Protein AF-0000000078348919 (afdb_homodimer)

Structure (mmCIF, N/CA/C/O backbone):
data_AF-0000000078348919-model_v1
#
loop_
_entity.id
_entity.type
_entity.pdbx_description
1 polymer 'Serine hydroxymethyltransferase'
#
loop_
_atom_site.group_PDB
_atom_site.id
_atom_site.type_symbol
_atom_site.label_atom_id
_atom_site.label_alt_id
_atom_site.label_comp_id
_atom_site.label_asym_id
_atom_site.label_entity_id
_atom_site.label_seq_id
_atom_site.pdbx_PDB_ins_code
_atom_site.Cartn_x
_atom_site.Cartn_y
_atom_site.Cartn_z
_atom_site.occupancy
_atom_site.B_iso_or_equiv
_atom_site.auth_seq_id
_atom_site.auth_comp_id
_atom_site.auth_asym_id
_atom_site.auth_atom_id
_atom_site.pdbx_PDB_model_num
ATOM 1 N N . MET A 1 1 ? -30.234 9.398 21.156 1 52.78 1 MET A N 1
ATOM 2 C CA . MET A 1 1 ? -29.75 9.531 19.781 1 52.78 1 MET A CA 1
ATOM 3 C C . MET A 1 1 ? -28.953 10.82 19.609 1 52.78 1 MET A C 1
ATOM 5 O O . MET A 1 1 ? -29.422 11.898 19.984 1 52.78 1 MET A O 1
ATOM 9 N N . LEU A 1 2 ? -27.656 10.648 19.422 1 66.31 2 LEU A N 1
ATOM 10 C CA . LEU A 1 2 ? -26.812 11.828 19.234 1 66.31 2 LEU A CA 1
ATOM 11 C C . LEU A 1 2 ? -27.125 12.5 17.891 1 66.31 2 LEU A C 1
ATOM 13 O O . LEU A 1 2 ? -27.094 11.859 16.844 1 66.31 2 LEU A O 1
ATOM 17 N N . ALA A 1 3 ? -28.203 13.312 17.875 1 65.62 3 ALA A N 1
ATOM 18 C CA . ALA A 1 3 ? -28.5 13.977 16.609 1 65.62 3 ALA A CA 1
ATOM 19 C C . ALA A 1 3 ? -27.625 15.227 16.422 1 65.62 3 ALA A C 1
ATOM 21 O O . ALA A 1 3 ? -27.625 16.109 17.281 1 65.62 3 ALA A O 1
ATOM 22 N N . ALA A 1 4 ? -26.859 15.125 15.344 1 72.06 4 ALA A N 1
ATOM 23 C CA . ALA A 1 4 ? -26.156 16.344 14.953 1 72.06 4 ALA A CA 1
ATOM 24 C C . ALA A 1 4 ? -27.141 17.484 14.727 1 72.06 4 ALA A C 1
ATOM 26 O O . ALA A 1 4 ? -28.172 17.312 14.094 1 72.06 4 ALA A O 1
ATOM 27 N N . THR A 1 5 ? -26.906 18.578 15.344 1 82.19 5 THR A N 1
ATOM 28 C CA . THR A 1 5 ? -27.781 19.734 15.188 1 82.19 5 THR A CA 1
ATOM 29 C C . THR A 1 5 ? -27.375 20.547 13.961 1 82.19 5 THR A C 1
ATOM 31 O O . THR A 1 5 ? -28.172 21.344 13.445 1 82.19 5 THR A O 1
ATOM 34 N N . THR A 1 6 ? -26.25 20.297 13.484 1 87.69 6 THR A N 1
ATOM 35 C CA . THR A 1 6 ? -25.766 20.984 12.297 1 87.69 6 THR A CA 1
ATOM 36 C C . THR A 1 6 ? -26.109 20.203 11.031 1 87.69 6 THR A C 1
ATOM 38 O O . THR A 1 6 ? -25.828 19 10.953 1 87.69 6 THR A O 1
ATOM 41 N N . PRO A 1 7 ? -26.703 20.844 10.125 1 86.69 7 PRO A N 1
ATOM 42 C CA . PRO A 1 7 ? -27.062 20.141 8.891 1 86.69 7 PRO A CA 1
ATOM 43 C C . PRO A 1 7 ? -25.844 19.766 8.047 1 86.69 7 PRO A C 1
ATOM 45 O O . PRO A 1 7 ? -24.812 20.438 8.125 1 86.69 7 PRO A O 1
ATOM 48 N N . VAL A 1 8 ? -25.984 18.719 7.262 1 91.5 8 VAL A N 1
ATOM 49 C CA . VAL A 1 8 ? -24.953 18.328 6.312 1 91.5 8 VAL A CA 1
ATOM 50 C C . VAL A 1 8 ? -24.984 19.25 5.102 1 91.5 8 VAL A C 1
ATOM 52 O O . VAL A 1 8 ? -26.016 19.391 4.441 1 91.5 8 VAL A O 1
ATOM 55 N N . ASP A 1 9 ? -23.875 19.859 4.816 1 92.94 9 ASP A N 1
ATOM 56 C CA . ASP A 1 9 ? -23.781 20.719 3.639 1 92.94 9 ASP A CA 1
ATOM 57 C C . ASP A 1 9 ? -23.906 19.891 2.355 1 92.94 9 ASP A C 1
ATOM 59 O O . ASP A 1 9 ? -23.578 18.703 2.336 1 92.94 9 ASP A O 1
ATOM 63 N N . ALA A 1 10 ? -24.281 20.594 1.322 1 91.56 10 ALA A N 1
ATOM 64 C CA . ALA A 1 10 ? -24.484 19.938 0.032 1 91.56 10 ALA A CA 1
ATOM 65 C C . ALA A 1 10 ? -23.188 19.266 -0.447 1 91.56 10 ALA A C 1
ATOM 67 O O . ALA A 1 10 ? -23.234 18.188 -1.042 1 91.56 10 ALA A O 1
ATOM 68 N N . TRP A 1 11 ? -22.094 19.875 -0.165 1 94.31 11 TRP A N 1
ATOM 69 C CA . TRP A 1 11 ? -20.812 19.375 -0.664 1 94.31 11 TRP A CA 1
ATOM 70 C C . TRP A 1 11 ? -20.328 18.203 0.181 1 94.31 11 TRP A C 1
ATOM 72 O O . TRP A 1 11 ? -19.297 17.594 -0.126 1 94.31 11 TRP A O 1
ATOM 82 N N . ASN A 1 12 ? -21.062 17.797 1.239 1 96.25 12 ASN A N 1
ATOM 83 C CA . ASN A 1 12 ? -20.672 16.672 2.092 1 96.25 12 ASN A CA 1
ATOM 84 C C . ASN A 1 12 ? -21.703 15.539 2.016 1 96.25 12 ASN A C 1
ATOM 86 O O . ASN A 1 12 ? -21.5 14.492 2.629 1 96.25 12 ASN A O 1
ATOM 90 N N . LYS A 1 13 ? -22.766 15.695 1.262 1 95.56 13 LYS A N 1
ATOM 91 C CA . LYS A 1 13 ? -23.812 14.68 1.162 1 95.56 13 LYS A CA 1
ATOM 92 C C . LYS A 1 13 ? -23.25 13.359 0.645 1 95.56 13 LYS A C 1
ATOM 94 O O . LYS A 1 13 ? -23.656 12.289 1.091 1 95.56 13 LYS A O 1
ATOM 99 N N . CYS A 1 14 ? -22.328 13.492 -0.258 1 96.81 14 CYS A N 1
ATOM 100 C CA . CYS A 1 14 ? -21.766 12.305 -0.902 1 96.81 14 CYS A CA 1
ATOM 101 C C . CYS A 1 14 ? -20.984 11.461 0.093 1 96.81 14 CYS A C 1
ATOM 103 O O . CYS A 1 14 ? -20.734 10.281 -0.15 1 96.81 14 CYS A O 1
ATOM 105 N N . LEU A 1 15 ? -20.594 12.016 1.228 1 97.88 15 LEU A N 1
ATOM 106 C CA . LEU A 1 15 ? -19.688 11.359 2.168 1 97.88 15 LEU A CA 1
ATOM 107 C C . LEU A 1 15 ? -20.406 10.258 2.936 1 97.88 15 LEU A C 1
ATOM 109 O O . LEU A 1 15 ? -19.766 9.398 3.541 1 97.88 15 LEU A O 1
ATOM 113 N N . ASN A 1 16 ? -21.75 10.266 2.93 1 97.5 16 ASN A N 1
ATOM 114 C CA . ASN A 1 16 ? -22.516 9.273 3.672 1 97.5 16 ASN A CA 1
ATOM 115 C C . ASN A 1 16 ? -23.5 8.531 2.768 1 97.5 16 ASN A C 1
ATOM 117 O O . ASN A 1 16 ? -24.578 8.133 3.209 1 97.5 16 ASN A O 1
ATOM 121 N N . THR A 1 17 ? -23.141 8.414 1.541 1 97.88 17 THR A N 1
ATOM 122 C CA . THR A 1 17 ? -23.906 7.645 0.562 1 97.88 17 THR A CA 1
ATOM 123 C C . THR A 1 17 ? -23.203 6.324 0.25 1 97.88 17 THR A C 1
ATOM 125 O O . THR A 1 17 ? -21.984 6.262 0.196 1 97.88 17 THR A O 1
ATOM 128 N N . THR A 1 18 ? -23.984 5.242 0.046 1 98.25 18 THR A N 1
ATOM 129 C CA . THR A 1 18 ? -23.422 3.928 -0.249 1 98.25 18 THR A CA 1
ATOM 130 C C . THR A 1 18 ? -22.734 3.928 -1.607 1 98.25 18 THR A C 1
ATOM 132 O O . THR A 1 18 ? -23 4.789 -2.447 1 98.25 18 THR A O 1
ATOM 135 N N . LEU A 1 19 ? -21.891 2.98 -1.831 1 98.75 19 LEU A N 1
ATOM 136 C CA . LEU A 1 19 ? -21.203 2.832 -3.111 1 98.75 19 LEU A CA 1
ATOM 137 C C . LEU A 1 19 ? -22.203 2.664 -4.246 1 98.75 19 LEU A C 1
ATOM 139 O O . LEU A 1 19 ? -22.047 3.258 -5.316 1 98.75 19 LEU A O 1
ATOM 143 N N . GLU A 1 20 ? -23.25 1.856 -4.039 1 98.62 20 GLU A N 1
ATOM 144 C CA . GLU A 1 20 ? -24.266 1.598 -5.055 1 98.62 20 GLU A CA 1
ATOM 145 C C . GLU A 1 20 ? -24.922 2.895 -5.523 1 98.62 20 GLU A C 1
ATOM 147 O O . GLU A 1 20 ? -25.156 3.078 -6.719 1 98.62 20 GLU A O 1
ATOM 152 N N . THR A 1 21 ? -25.156 3.781 -4.582 1 98.38 21 THR A N 1
ATOM 153 C CA . THR A 1 21 ? -25.844 5.027 -4.895 1 98.38 21 THR A CA 1
ATOM 154 C C . THR A 1 21 ? -24.859 6.078 -5.41 1 98.38 21 THR A C 1
ATOM 156 O O . THR A 1 21 ? -25.141 6.762 -6.395 1 98.38 21 THR A O 1
ATOM 159 N N . GLU A 1 22 ? -23.719 6.227 -4.801 1 98.25 22 GLU A N 1
ATOM 160 C CA . GLU A 1 22 ? -22.75 7.277 -5.094 1 98.25 22 GLU A CA 1
ATOM 161 C C . GLU A 1 22 ? -22.047 7.023 -6.426 1 98.25 22 GLU A C 1
ATOM 163 O O . GLU A 1 22 ? -21.734 7.965 -7.16 1 98.25 22 GLU A O 1
ATOM 168 N N . ASP A 1 23 ? -21.797 5.766 -6.738 1 98.75 23 ASP A N 1
ATOM 169 C CA . ASP A 1 23 ? -21.047 5.379 -7.926 1 98.75 23 ASP A CA 1
ATOM 170 C C . ASP A 1 23 ? -21.484 4.004 -8.43 1 98.75 23 ASP A C 1
ATOM 172 O O . ASP A 1 23 ? -20.75 3.023 -8.297 1 98.75 23 ASP A O 1
ATOM 176 N N . LYS A 1 24 ? -22.547 3.955 -9.086 1 98.62 24 LYS A N 1
ATOM 177 C CA . LYS A 1 24 ? -23.172 2.725 -9.578 1 98.62 24 LYS A CA 1
ATOM 178 C C . LYS A 1 24 ? -22.234 1.997 -10.547 1 98.62 24 LYS A C 1
ATOM 180 O O . LYS A 1 24 ? -22.219 0.766 -10.594 1 98.62 24 LYS A O 1
ATOM 185 N N . GLU A 1 25 ? -21.531 2.719 -11.328 1 98.69 25 GLU A N 1
ATOM 186 C CA . GLU A 1 25 ? -20.609 2.123 -12.297 1 98.69 25 GLU A CA 1
ATOM 187 C C . GLU A 1 25 ? -19.547 1.265 -11.609 1 98.69 25 GLU A C 1
ATOM 189 O O . GLU A 1 25 ? -19.344 0.11 -11.984 1 98.69 25 GLU A O 1
ATOM 194 N N . ILE A 1 26 ? -18.906 1.83 -10.555 1 98.88 26 ILE A N 1
ATOM 195 C CA . ILE A 1 26 ? -17.906 1.081 -9.805 1 98.88 26 ILE A CA 1
ATOM 196 C C . ILE A 1 26 ? -18.578 -0.057 -9.039 1 98.88 26 ILE A C 1
ATOM 198 O O . ILE A 1 26 ? -18.047 -1.165 -8.969 1 98.88 26 ILE A O 1
ATOM 202 N N . TYR A 1 27 ? -19.766 0.229 -8.461 1 98.81 27 TYR A N 1
ATOM 203 C CA . TYR A 1 27 ? -20.5 -0.801 -7.734 1 98.81 27 TYR A CA 1
ATOM 204 C C . TYR A 1 27 ? -20.766 -2.006 -8.625 1 98.81 27 TYR A C 1
ATOM 206 O O . TYR A 1 27 ? -20.531 -3.148 -8.227 1 98.81 27 TYR A O 1
ATOM 214 N N . ASP A 1 28 ? -21.219 -1.767 -9.836 1 98.81 28 ASP A N 1
ATOM 215 C CA . ASP A 1 28 ? -21.562 -2.848 -10.758 1 98.81 28 ASP A CA 1
ATOM 216 C C . ASP A 1 28 ? -20.328 -3.656 -11.141 1 98.81 28 ASP A C 1
ATOM 218 O O . ASP A 1 28 ? -20.391 -4.883 -11.25 1 98.81 28 ASP A O 1
ATOM 222 N N . LEU A 1 29 ? -19.266 -3.021 -11.352 1 98.81 29 LEU A N 1
ATOM 223 C CA . LEU A 1 29 ? -18.031 -3.711 -11.711 1 98.81 29 LEU A CA 1
ATOM 224 C C . LEU A 1 29 ? -17.531 -4.574 -10.555 1 98.81 29 LEU A C 1
ATOM 226 O O . LEU A 1 29 ? -16.984 -5.66 -10.773 1 98.81 29 LEU A O 1
ATOM 230 N N . VAL A 1 30 ? -17.672 -4.078 -9.289 1 98.75 30 VAL A N 1
ATOM 231 C CA . VAL A 1 30 ? -17.328 -4.879 -8.125 1 98.75 30 VAL A CA 1
ATOM 232 C C . VAL A 1 30 ? -18.188 -6.141 -8.086 1 98.75 30 VAL A C 1
ATOM 234 O O . VAL A 1 30 ? -17.688 -7.234 -7.832 1 98.75 30 VAL A O 1
ATOM 237 N N . GLN A 1 31 ? -19.5 -5.953 -8.383 1 98.69 31 GLN A N 1
ATOM 238 C CA . GLN A 1 31 ? -20.406 -7.094 -8.383 1 98.69 31 GLN A CA 1
ATOM 239 C C . GLN A 1 31 ? -20.078 -8.07 -9.508 1 98.69 31 GLN A C 1
ATOM 241 O O . GLN A 1 31 ? -20.141 -9.289 -9.32 1 98.69 31 GLN A O 1
ATOM 246 N N . GLN A 1 32 ? -19.719 -7.566 -10.633 1 98.56 32 GLN A N 1
ATOM 247 C CA . GLN A 1 32 ? -19.328 -8.422 -11.75 1 98.56 32 GLN A CA 1
ATOM 248 C C . GLN A 1 32 ? -18.047 -9.203 -11.422 1 98.56 32 GLN A C 1
ATOM 250 O O . GLN A 1 32 ? -17.938 -10.375 -11.773 1 98.56 32 GLN A O 1
ATOM 255 N N . GLU A 1 33 ? -17.125 -8.57 -10.773 1 98.19 33 GLU A N 1
ATOM 256 C CA . GLU A 1 33 ? -15.906 -9.266 -10.352 1 98.19 33 GLU A CA 1
ATOM 257 C C . GLU A 1 33 ? -16.219 -10.359 -9.328 1 98.19 33 GLU A C 1
ATOM 259 O O . GLU A 1 33 ? -15.617 -11.43 -9.359 1 98.19 33 GLU A O 1
ATOM 264 N N . LYS A 1 34 ? -17.156 -10.086 -8.391 1 98.12 34 LYS A N 1
ATOM 265 C CA . LYS A 1 34 ? -17.594 -11.109 -7.441 1 98.12 34 LYS A CA 1
ATOM 266 C C . LYS A 1 34 ? -18.141 -12.336 -8.172 1 98.12 34 LYS A C 1
ATOM 268 O O . LYS A 1 34 ? -17.797 -13.469 -7.84 1 98.12 34 LYS A O 1
ATOM 273 N N . TRP A 1 35 ? -18.922 -12.047 -9.18 1 97.62 35 TRP A N 1
ATOM 274 C CA . TRP A 1 35 ? -19.516 -13.141 -9.938 1 97.62 35 TRP A CA 1
ATOM 275 C C . TRP A 1 35 ? -18.453 -13.93 -10.695 1 97.62 35 TRP A C 1
ATOM 277 O O . TRP A 1 35 ? -18.516 -15.156 -10.781 1 97.62 35 TRP A O 1
ATOM 287 N N . ARG A 1 36 ? -17.531 -13.211 -11.281 1 97.19 36 ARG A N 1
ATOM 288 C CA . ARG A 1 36 ? -16.438 -13.875 -11.977 1 97.19 36 ARG A CA 1
ATOM 289 C C . ARG A 1 36 ? -15.664 -14.797 -11.031 1 97.19 36 ARG A C 1
ATOM 291 O O . ARG A 1 36 ? -15.359 -15.938 -11.375 1 97.19 36 ARG A O 1
ATOM 298 N N . GLN A 1 37 ? -15.336 -14.297 -9.836 1 97.56 37 GLN A N 1
ATOM 299 C CA . GLN A 1 37 ? -14.594 -15.086 -8.859 1 97.56 37 GLN A CA 1
ATOM 300 C C . GLN A 1 37 ? -15.367 -16.344 -8.484 1 97.56 37 GLN A C 1
ATOM 302 O O . GLN A 1 37 ? -14.766 -17.422 -8.312 1 97.56 37 GLN A O 1
ATOM 307 N N . PHE A 1 38 ? -16.656 -16.281 -8.375 1 97.56 38 PHE A N 1
ATOM 308 C CA . PHE A 1 38 ? -17.516 -17.391 -8 1 97.56 38 PHE A CA 1
ATOM 309 C C . PHE A 1 38 ? -17.609 -18.406 -9.133 1 97.56 38 PHE A C 1
ATOM 311 O O . PHE A 1 38 ? -17.609 -19.625 -8.898 1 97.56 38 PHE A O 1
ATOM 318 N N . SER A 1 39 ? -17.594 -17.844 -10.352 1 97.38 39 SER A N 1
ATOM 319 C CA . SER A 1 39 ? -17.922 -18.672 -11.508 1 97.38 39 SER A CA 1
ATOM 320 C C . SER A 1 39 ? -16.656 -19.266 -12.141 1 97.38 39 SER A C 1
ATOM 322 O O . SER A 1 39 ? -16.734 -20.109 -13.031 1 97.38 39 SER A O 1
ATOM 324 N N . CYS A 1 40 ? -15.508 -18.844 -11.656 1 97.31 40 CYS A N 1
ATOM 325 C CA . CYS A 1 40 ? -14.242 -19.297 -12.234 1 97.31 40 CYS A CA 1
ATOM 326 C C . CYS A 1 40 ? -13.469 -20.172 -11.25 1 97.31 40 CYS A C 1
ATOM 328 O O . CYS A 1 40 ? -13.711 -20.109 -10.047 1 97.31 40 CYS A O 1
ATOM 330 N N . LEU A 1 41 ? -12.641 -21.016 -11.789 1 98.5 41 LEU A N 1
ATOM 331 C CA . LEU A 1 41 ? -11.672 -21.766 -10.992 1 98.5 41 LEU A CA 1
ATOM 332 C C . LEU A 1 41 ? -10.328 -21.031 -10.938 1 98.5 41 LEU A C 1
ATOM 334 O O . LEU A 1 41 ? -9.578 -21.047 -11.914 1 98.5 41 LEU A O 1
ATOM 338 N N . GLU A 1 42 ? -10.086 -20.438 -9.781 1 98 42 GLU A N 1
ATOM 339 C CA . GLU A 1 42 ? -8.867 -19.641 -9.602 1 98 42 GLU A CA 1
ATOM 340 C C . GLU A 1 42 ? -7.684 -20.547 -9.234 1 98 42 GLU A C 1
ATOM 342 O O . GLU A 1 42 ? -7.645 -21.109 -8.148 1 98 42 GLU A O 1
ATOM 347 N N . LEU A 1 43 ? -6.664 -20.578 -10.133 1 98.12 43 LEU A N 1
ATOM 348 C CA . LEU A 1 43 ? -5.516 -21.453 -9.93 1 98.12 43 LEU A CA 1
ATOM 349 C C . LEU A 1 43 ? -4.215 -20.656 -9.922 1 98.12 43 LEU A C 1
ATOM 351 O O . LEU A 1 43 ? -3.129 -21.234 -10 1 98.12 43 LEU A O 1
ATOM 355 N N . ILE A 1 44 ? -4.332 -19.359 -9.828 1 96.94 44 ILE A N 1
ATOM 356 C CA . ILE A 1 44 ? -3.131 -18.531 -9.719 1 96.94 44 ILE A CA 1
ATOM 357 C C . ILE A 1 44 ? -2.479 -18.75 -8.359 1 96.94 44 ILE A C 1
ATOM 359 O O . ILE A 1 44 ? -3.115 -18.547 -7.32 1 96.94 44 ILE A O 1
ATOM 363 N N . ALA A 1 45 ? -1.181 -19.016 -8.383 1 97.19 45 ALA A N 1
ATOM 364 C CA . ALA A 1 45 ? -0.468 -19.422 -7.172 1 97.19 45 ALA A CA 1
ATOM 365 C C . ALA A 1 45 ? -0.392 -18.266 -6.172 1 97.19 45 ALA A C 1
ATOM 367 O O . ALA A 1 45 ? -0.268 -18.5 -4.965 1 97.19 45 ALA A O 1
ATOM 368 N N . SER A 1 46 ? -0.496 -17.031 -6.637 1 96.5 46 SER A N 1
ATOM 369 C CA . SER A 1 46 ? -0.34 -15.867 -5.773 1 96.5 46 SER A CA 1
ATOM 370 C C . SER A 1 46 ? -1.692 -15.258 -5.41 1 96.5 46 SER A C 1
ATOM 372 O O . SER A 1 46 ? -1.762 -14.133 -4.91 1 96.5 46 SER A O 1
ATOM 374 N N . GLU A 1 47 ? -2.801 -15.953 -5.664 1 96.81 47 GLU A N 1
ATOM 375 C CA . GLU A 1 47 ? -4.125 -15.438 -5.324 1 96.81 47 GLU A CA 1
ATOM 376 C C . GLU A 1 47 ? -4.824 -16.344 -4.316 1 96.81 47 GLU A C 1
ATOM 378 O O . GLU A 1 47 ? -4.52 -17.531 -4.223 1 96.81 47 GLU A O 1
ATOM 383 N N . ASN A 1 48 ? -5.594 -15.727 -3.596 1 98.31 48 ASN A N 1
ATOM 384 C CA . ASN A 1 48 ? -6.465 -16.391 -2.627 1 98.31 48 ASN A CA 1
ATOM 385 C C . ASN A 1 48 ? -7.711 -15.555 -2.336 1 98.31 48 ASN A C 1
ATOM 387 O O . ASN A 1 48 ? -7.863 -14.445 -2.859 1 98.31 48 ASN A O 1
ATOM 391 N N . PHE A 1 49 ? -8.656 -16.172 -1.647 1 98.31 49 PHE A N 1
ATOM 392 C CA . PHE A 1 49 ? -9.844 -15.477 -1.17 1 98.31 49 PHE A CA 1
ATOM 393 C C . PHE A 1 49 ? -9.727 -15.164 0.319 1 98.31 49 PHE A C 1
ATOM 395 O O . PHE A 1 49 ? -9.469 -16.062 1.124 1 98.31 49 PHE A O 1
ATOM 402 N N . THR A 1 50 ? -9.883 -13.922 0.673 1 98.25 50 THR A N 1
ATOM 403 C CA . THR A 1 50 ? -9.805 -13.539 2.08 1 98.25 50 THR A CA 1
ATOM 404 C C . THR A 1 50 ? -11.188 -13.586 2.727 1 98.25 50 THR A C 1
ATOM 406 O O . THR A 1 50 ? -12.18 -13.891 2.062 1 98.25 50 THR A O 1
ATOM 409 N N . SER A 1 51 ? -11.219 -13.383 4.043 1 98.62 51 SER A N 1
ATOM 410 C CA . SER A 1 51 ? -12.453 -13.539 4.816 1 98.62 51 SER A CA 1
ATOM 411 C C . SER A 1 51 ? -13.273 -12.25 4.809 1 98.62 51 SER A C 1
ATOM 413 O O . SER A 1 51 ? -12.742 -11.164 4.57 1 98.62 51 SER A O 1
ATOM 415 N N . GLN A 1 52 ? -14.523 -12.406 5.047 1 98.5 52 GLN A N 1
ATOM 416 C CA . GLN A 1 52 ? -15.43 -11.273 5.211 1 98.5 52 GLN A CA 1
ATOM 417 C C . GLN A 1 52 ? -14.93 -10.32 6.297 1 98.5 52 GLN A C 1
ATOM 419 O O . GLN A 1 52 ? -14.961 -9.102 6.121 1 98.5 52 GLN A O 1
ATOM 424 N N . ALA A 1 53 ? -14.469 -10.844 7.398 1 98.81 53 ALA A N 1
ATOM 425 C CA . ALA A 1 53 ? -14 -10.039 8.523 1 98.81 53 ALA A CA 1
ATOM 426 C C . ALA A 1 53 ? -12.805 -9.18 8.117 1 98.81 53 ALA A C 1
ATOM 428 O O . ALA A 1 53 ? -12.703 -8.023 8.531 1 98.81 53 ALA A O 1
ATOM 429 N N . VAL A 1 54 ? -11.906 -9.781 7.336 1 98.81 54 VAL A N 1
ATOM 430 C CA . VAL A 1 54 ? -10.734 -9.055 6.859 1 98.81 54 VAL A CA 1
ATOM 431 C C . VAL A 1 54 ? -11.164 -7.898 5.965 1 98.81 54 VAL A C 1
ATOM 433 O O . VAL A 1 54 ? -10.664 -6.781 6.094 1 98.81 54 VAL A O 1
ATOM 436 N N . MET A 1 55 ? -12.117 -8.109 5.074 1 98.75 55 MET A N 1
ATOM 437 C CA . MET A 1 55 ? -12.594 -7.066 4.172 1 98.75 55 MET A CA 1
ATOM 438 C C . MET A 1 55 ? -13.297 -5.957 4.949 1 98.75 55 MET A C 1
ATOM 440 O O . MET A 1 55 ? -13.148 -4.777 4.625 1 98.75 55 MET A O 1
ATOM 444 N N . GLU A 1 56 ? -14.039 -6.34 6 1 98.62 56 GLU A N 1
ATOM 445 C CA . GLU A 1 56 ? -14.711 -5.352 6.84 1 98.62 56 GLU A CA 1
ATOM 446 C C . GLU A 1 56 ? -13.703 -4.473 7.57 1 98.62 56 GLU A C 1
ATOM 448 O O . GLU A 1 56 ? -13.875 -3.252 7.645 1 98.62 56 GLU A O 1
ATOM 453 N N . ALA A 1 57 ? -12.664 -5.066 8.086 1 98.75 57 ALA A N 1
ATOM 454 C CA . ALA A 1 57 ? -11.617 -4.297 8.75 1 98.75 57 ALA A CA 1
ATOM 455 C C . ALA A 1 57 ? -10.922 -3.355 7.773 1 98.75 57 ALA A C 1
ATOM 457 O O . ALA A 1 57 ? -10.656 -2.195 8.094 1 98.75 57 ALA A O 1
ATOM 458 N N . ASN A 1 58 ? -10.664 -3.875 6.582 1 97.88 58 ASN A N 1
ATOM 459 C CA . ASN A 1 58 ? -9.969 -3.111 5.555 1 97.88 58 ASN A CA 1
ATOM 460 C C . ASN A 1 58 ? -10.797 -1.926 5.074 1 97.88 58 ASN A C 1
ATOM 462 O O . ASN A 1 58 ? -10.25 -0.92 4.617 1 97.88 58 ASN A O 1
ATOM 466 N N . GLY A 1 59 ? -12.109 -2.035 5.07 1 98.12 59 GLY A N 1
ATOM 467 C CA . GLY A 1 59 ? -13 -0.964 4.652 1 98.12 59 GLY A CA 1
ATOM 468 C C . GLY A 1 59 ? -13.555 -0.162 5.816 1 98.12 59 GLY A C 1
ATOM 469 O O . GLY A 1 59 ? -14.703 0.276 5.781 1 98.12 59 GLY A O 1
ATOM 470 N N . SER A 1 60 ? -12.75 0.046 6.891 1 98 60 SER A N 1
ATOM 471 C CA . SER A 1 60 ? -13.227 0.709 8.094 1 98 60 SER A CA 1
ATOM 472 C C . SER A 1 60 ? -12.703 2.137 8.188 1 98 60 SER A C 1
ATOM 474 O O . SER A 1 60 ? -11.852 2.543 7.395 1 98 60 SER A O 1
ATOM 476 N N . ALA A 1 61 ? -13.164 2.84 9.219 1 97.69 61 ALA A N 1
ATOM 477 C CA . ALA A 1 61 ? -12.812 4.238 9.453 1 97.69 61 ALA A CA 1
ATOM 478 C C . ALA A 1 61 ? -11.359 4.375 9.906 1 97.69 61 ALA A C 1
ATOM 480 O O . ALA A 1 61 ? -10.828 5.484 9.969 1 97.69 61 ALA A O 1
ATOM 481 N N . LEU A 1 62 ? -10.688 3.238 10.102 1 98.19 62 LEU A N 1
ATOM 482 C CA . LEU A 1 62 ? -9.266 3.277 10.438 1 98.19 62 LEU A CA 1
ATOM 483 C C . LEU A 1 62 ? -8.461 3.908 9.312 1 98.19 62 LEU A C 1
ATOM 485 O O . LEU A 1 62 ? -7.336 4.371 9.531 1 98.19 62 LEU A O 1
ATOM 489 N N . THR A 1 63 ? -9.039 3.934 8.078 1 97.25 63 THR A N 1
ATOM 490 C CA . THR A 1 63 ? -8.359 4.512 6.926 1 97.25 63 THR A CA 1
ATOM 491 C C . THR A 1 63 ? -8.133 6.008 7.125 1 97.25 63 THR A C 1
ATOM 493 O O . THR A 1 63 ? -7.258 6.598 6.492 1 97.25 63 THR A O 1
ATOM 496 N N . ASN A 1 64 ? -8.844 6.656 8.055 1 97.31 64 ASN A N 1
ATOM 497 C CA . ASN A 1 64 ? -8.805 8.102 8.242 1 97.31 64 ASN A CA 1
ATOM 498 C C . ASN A 1 64 ? -7.605 8.531 9.078 1 97.31 64 ASN A C 1
ATOM 500 O O . ASN A 1 64 ? -7.18 9.68 9.023 1 97.31 64 ASN A O 1
ATOM 504 N N . LYS A 1 65 ? -7.113 7.602 9.891 1 95.44 65 LYS A N 1
ATOM 505 C CA . LYS A 1 65 ? -6.125 7.98 10.898 1 95.44 65 LYS A CA 1
ATOM 506 C C . LYS A 1 65 ? -4.703 7.789 10.383 1 95.44 65 LYS A C 1
ATOM 508 O O . LYS A 1 65 ? -4.387 6.75 9.797 1 95.44 65 LYS A O 1
ATOM 513 N N . TYR A 1 66 ? -3.951 8.789 10.484 1 92.25 66 TYR A N 1
ATOM 514 C CA . TYR A 1 66 ? -2.527 8.75 10.164 1 92.25 66 TYR A CA 1
ATOM 515 C C . TYR A 1 66 ? -1.7 8.398 11.391 1 92.25 66 TYR A C 1
ATOM 517 O O . TYR A 1 66 ? -2.014 8.82 12.508 1 92.25 66 TYR A O 1
ATOM 525 N N . SER A 1 67 ? -0.614 7.59 11.227 1 94.31 67 SER A N 1
ATOM 526 C CA . SER A 1 67 ? 0.11 7.098 12.391 1 94.31 67 SER A CA 1
ATOM 527 C C . SER A 1 67 ? 1.58 6.852 12.07 1 94.31 67 SER A C 1
ATOM 529 O O . SER A 1 67 ? 2.111 5.773 12.344 1 94.31 67 SER A O 1
ATOM 531 N N . GLU A 1 68 ? 2.314 7.824 11.68 1 93.69 68 GLU A N 1
ATOM 532 C CA . GLU A 1 68 ? 3.752 7.676 11.484 1 93.69 68 GLU A CA 1
ATOM 533 C C . GLU A 1 68 ? 4.461 7.359 12.797 1 93.69 68 GLU A C 1
ATOM 535 O O . GLU A 1 68 ? 4.09 7.887 13.852 1 93.69 68 GLU A O 1
ATOM 540 N N . GLY A 1 69 ? 5.473 6.508 12.688 1 95.25 69 GLY A N 1
ATOM 541 C CA . GLY A 1 69 ? 6.152 6.02 13.875 1 95.25 69 GLY A CA 1
ATOM 542 C C . GLY A 1 69 ? 5.629 4.68 14.359 1 95.25 69 GLY A C 1
ATOM 543 O O . GLY A 1 69 ? 4.871 4.016 13.656 1 95.25 69 GLY A O 1
ATOM 544 N N . LEU A 1 70 ? 6.109 4.273 15.547 1 97.06 70 LEU A N 1
ATOM 545 C CA . LEU A 1 70 ? 5.688 3.02 16.156 1 97.06 70 LEU A CA 1
ATOM 546 C C . LEU A 1 70 ? 4.758 3.277 17.344 1 97.06 70 LEU A C 1
ATOM 548 O O . LEU A 1 70 ? 4.695 4.398 17.859 1 97.06 70 LEU A O 1
ATOM 552 N N . PRO A 1 71 ? 3.961 2.277 17.703 1 97 71 PRO A N 1
ATOM 553 C CA . PRO A 1 71 ? 3.113 2.449 18.875 1 97 71 PRO A CA 1
ATOM 554 C C . PRO A 1 71 ? 3.883 2.984 20.094 1 97 71 PRO A C 1
ATOM 556 O O . PRO A 1 71 ? 4.965 2.484 20.406 1 97 71 PRO A O 1
ATOM 559 N N . GLY A 1 72 ? 3.361 4.008 20.672 1 92.81 72 GLY A N 1
ATOM 560 C CA . GLY A 1 72 ? 4 4.617 21.828 1 92.81 72 GLY A CA 1
ATOM 561 C C . GLY A 1 72 ? 4.988 5.707 21.453 1 92.81 72 GLY A C 1
ATOM 562 O O . GLY A 1 72 ? 5.414 6.488 22.312 1 92.81 72 GLY A O 1
ATOM 563 N N . ALA A 1 73 ? 5.332 5.828 20.219 1 91.31 73 ALA A N 1
ATOM 564 C CA . ALA A 1 73 ? 6.266 6.832 19.703 1 91.31 73 ALA A CA 1
ATOM 565 C C . ALA A 1 73 ? 5.801 7.395 18.375 1 91.31 73 ALA A C 1
ATOM 567 O O . ALA A 1 73 ? 6.551 7.387 17.391 1 91.31 73 ALA A O 1
ATOM 568 N N . ARG A 1 74 ? 4.578 7.914 18.391 1 91.31 74 ARG A N 1
ATOM 569 C CA . ARG A 1 74 ? 3.961 8.453 17.188 1 91.31 74 ARG A CA 1
ATOM 570 C C . ARG A 1 74 ? 4.293 9.93 17.016 1 91.31 74 ARG A C 1
ATOM 572 O O . ARG A 1 74 ? 4.5 10.641 18 1 91.31 74 ARG A O 1
ATOM 579 N N . TYR A 1 75 ? 4.254 10.367 15.766 1 84.81 75 TYR A N 1
ATOM 580 C CA . TYR A 1 75 ? 4.484 11.773 15.445 1 84.81 75 TYR A CA 1
ATOM 581 C C . TYR A 1 75 ? 3.189 12.57 15.516 1 84.81 75 TYR A C 1
ATOM 583 O O . TYR A 1 75 ? 3.209 13.805 15.547 1 84.81 75 TYR A O 1
ATOM 591 N N . TYR A 1 76 ? 2.133 11.852 15.586 1 85 76 TYR A N 1
ATOM 592 C CA . TYR A 1 76 ? 0.809 12.461 15.609 1 85 76 TYR A CA 1
ATOM 593 C C . TYR A 1 76 ? 0.039 12.039 16.859 1 85 76 TYR A C 1
ATOM 595 O O . TYR A 1 76 ? 0.278 10.969 17.406 1 85 76 TYR A O 1
ATOM 603 N N . GLY A 1 77 ? -0.843 12.914 17.312 1 85.06 77 GLY A N 1
ATOM 604 C CA . GLY A 1 77 ? -1.72 12.57 18.422 1 85.06 77 GLY A CA 1
ATOM 605 C C . GLY A 1 77 ? -2.924 11.75 18 1 85.06 77 GLY A C 1
ATOM 606 O O . GLY A 1 77 ? -3.178 11.578 16.812 1 85.06 77 GLY A O 1
ATOM 607 N N . GLY A 1 78 ? -3.615 11.148 18.922 1 90.19 78 GLY A N 1
ATOM 608 C CA . GLY A 1 78 ? -4.875 10.461 18.688 1 90.19 78 GLY A CA 1
ATOM 609 C C . GLY A 1 78 ? -4.691 9.023 18.234 1 90.19 78 GLY A C 1
ATOM 610 O O . GLY A 1 78 ? -5.547 8.477 17.531 1 90.19 78 GLY A O 1
ATOM 611 N N . ASN A 1 79 ? -3.617 8.406 18.594 1 93.94 79 ASN A N 1
ATOM 612 C CA . ASN A 1 79 ? -3.297 7.086 18.062 1 93.94 79 ASN A CA 1
ATOM 613 C C . ASN A 1 79 ? -3.561 5.988 19.094 1 93.94 79 ASN A C 1
ATOM 615 O O . ASN A 1 79 ? -3.062 4.867 18.953 1 93.94 79 ASN A O 1
ATOM 619 N N . GLU A 1 80 ? -4.32 6.258 20.141 1 94.31 80 GLU A N 1
ATOM 620 C CA . GLU A 1 80 ? -4.488 5.309 21.234 1 94.31 80 GLU A CA 1
ATOM 621 C C . GLU A 1 80 ? -5.016 3.969 20.734 1 94.31 80 GLU A C 1
ATOM 623 O O . GLU A 1 80 ? -4.473 2.914 21.078 1 94.31 80 GLU A O 1
ATOM 628 N N . PHE A 1 81 ? -6.043 3.959 19.906 1 97.38 81 PHE A N 1
ATOM 629 C CA . PHE A 1 81 ? -6.66 2.709 19.469 1 97.38 81 PHE A CA 1
ATOM 630 C C . PHE A 1 81 ? -5.879 2.092 18.312 1 97.38 81 PHE A C 1
ATOM 632 O O . PHE A 1 81 ? -5.746 0.869 18.234 1 97.38 81 PHE A O 1
ATOM 639 N N . VAL A 1 82 ? -5.367 2.9 17.453 1 97.5 82 VAL A N 1
ATOM 640 C CA . VAL A 1 82 ? -4.523 2.426 16.359 1 97.5 82 VAL A CA 1
ATOM 641 C C . VAL A 1 82 ? -3.289 1.729 16.938 1 97.5 82 VAL A C 1
ATOM 643 O O . VAL A 1 82 ? -2.846 0.708 16.406 1 97.5 82 VAL A O 1
ATOM 646 N N . ASP A 1 83 ? -2.732 2.303 18.016 1 98.12 83 ASP A N 1
ATOM 647 C CA . ASP A 1 83 ? -1.579 1.691 18.672 1 98.12 83 ASP A CA 1
ATOM 648 C C . ASP A 1 83 ? -1.934 0.317 19.234 1 98.12 83 ASP A C 1
ATOM 650 O O . ASP A 1 83 ? -1.145 -0.625 19.141 1 98.12 83 ASP A O 1
ATOM 654 N N . GLN A 1 84 ? -3.098 0.233 19.844 1 98.69 84 GLN A N 1
ATOM 655 C CA . GLN A 1 84 ? -3.535 -1.053 20.375 1 98.69 84 GLN A CA 1
ATOM 656 C C . GLN A 1 84 ? -3.682 -2.09 19.266 1 98.69 84 GLN A C 1
ATOM 658 O O . GLN A 1 84 ? -3.221 -3.225 19.406 1 98.69 84 GLN A O 1
ATOM 663 N N . ILE A 1 85 ? -4.262 -1.702 18.203 1 98.88 85 ILE A N 1
ATOM 664 C CA . ILE A 1 85 ? -4.484 -2.605 17.078 1 98.88 85 ILE A CA 1
ATOM 665 C C . ILE A 1 85 ? -3.145 -3.07 16.516 1 98.88 85 ILE A C 1
ATOM 667 O O . ILE A 1 85 ? -2.961 -4.254 16.234 1 98.88 85 ILE A O 1
ATOM 671 N N . GLU A 1 86 ? -2.197 -2.141 16.312 1 98.81 86 GLU A N 1
ATOM 672 C CA . GLU A 1 86 ? -0.896 -2.508 15.758 1 98.81 86 GLU A CA 1
ATOM 673 C C . GLU A 1 86 ? -0.144 -3.443 16.703 1 98.81 86 GLU A C 1
ATOM 675 O O . GLU A 1 86 ? 0.517 -4.383 16.25 1 98.81 86 GLU A O 1
ATOM 680 N N . ASN A 1 87 ? -0.24 -3.209 18 1 98.88 87 ASN A N 1
ATOM 681 C CA . ASN A 1 87 ? 0.402 -4.098 18.953 1 98.88 87 ASN A CA 1
ATOM 682 C C . ASN A 1 87 ? -0.23 -5.488 18.953 1 98.88 87 ASN A C 1
ATOM 684 O O . ASN A 1 87 ? 0.471 -6.492 19.047 1 98.88 87 ASN A O 1
ATOM 688 N N . ILE A 1 88 ? -1.579 -5.539 18.875 1 98.88 88 ILE A N 1
ATOM 689 C CA . ILE A 1 88 ? -2.26 -6.824 18.734 1 98.88 88 ILE A CA 1
ATOM 690 C C . ILE A 1 88 ? -1.758 -7.551 17.5 1 98.88 88 ILE A C 1
ATOM 692 O O . ILE A 1 88 ? -1.491 -8.758 17.547 1 98.88 88 ILE A O 1
ATOM 696 N N . CYS A 1 89 ? -1.636 -6.809 16.422 1 98.94 89 CYS A N 1
ATOM 697 C CA . CYS A 1 89 ? -1.156 -7.379 15.164 1 98.94 89 CYS A CA 1
ATOM 698 C C . CYS A 1 89 ? 0.249 -7.949 15.32 1 98.94 89 CYS A C 1
ATOM 700 O O . CYS A 1 89 ? 0.528 -9.062 14.883 1 98.94 89 CYS A O 1
ATOM 702 N N . ARG A 1 90 ? 1.157 -7.207 15.938 1 98.88 90 ARG A N 1
ATOM 703 C CA . ARG A 1 90 ? 2.525 -7.66 16.172 1 98.88 90 ARG A CA 1
ATOM 704 C C . ARG A 1 90 ? 2.549 -8.93 17.016 1 98.88 90 ARG A C 1
ATOM 706 O O . ARG A 1 90 ? 3.236 -9.891 16.672 1 98.88 90 ARG A O 1
ATOM 713 N N . ASP A 1 91 ? 1.767 -8.938 18.062 1 98.88 91 ASP A N 1
ATOM 714 C CA . ASP A 1 91 ? 1.713 -10.102 18.953 1 98.88 91 ASP A CA 1
ATOM 715 C C . ASP A 1 91 ? 1.179 -11.328 18.219 1 98.88 91 ASP A C 1
ATOM 717 O O . ASP A 1 91 ? 1.726 -12.422 18.344 1 98.88 91 ASP A O 1
ATOM 721 N N . ARG A 1 92 ? 0.162 -11.141 17.453 1 98.94 92 ARG A N 1
ATOM 722 C CA . ARG A 1 92 ? -0.458 -12.25 16.734 1 98.94 92 ARG A CA 1
ATOM 723 C C . ARG A 1 92 ? 0.46 -12.766 15.641 1 98.94 92 ARG A C 1
ATOM 725 O O . ARG A 1 92 ? 0.454 -13.961 15.328 1 98.94 92 ARG A O 1
ATOM 732 N N . ALA A 1 93 ? 1.244 -11.852 15.055 1 98.94 93 ALA A N 1
ATOM 733 C CA . ALA A 1 93 ? 2.217 -12.289 14.062 1 98.94 93 ALA A CA 1
ATOM 734 C C . ALA A 1 93 ? 3.236 -13.242 14.672 1 98.94 93 ALA A C 1
ATOM 736 O O . ALA A 1 93 ? 3.498 -14.32 14.117 1 98.94 93 ALA A O 1
ATOM 737 N N . LEU A 1 94 ? 3.816 -12.836 15.758 1 98.88 94 LEU A N 1
ATOM 738 C CA . LEU A 1 94 ? 4.797 -13.68 16.422 1 98.88 94 LEU A CA 1
ATOM 739 C C . LEU A 1 94 ? 4.168 -15 16.859 1 98.88 94 LEU A C 1
ATOM 741 O O . LEU A 1 94 ? 4.773 -16.062 16.703 1 98.88 94 LEU A O 1
ATOM 745 N N . SER A 1 95 ? 2.963 -14.93 17.297 1 98.81 95 SER A N 1
ATOM 746 C CA . SER A 1 95 ? 2.273 -16.125 17.781 1 98.81 95 SER A CA 1
ATOM 747 C C . SER A 1 95 ? 1.949 -17.078 16.625 1 98.81 95 SER A C 1
ATOM 749 O O . SER A 1 95 ? 2.178 -18.281 16.719 1 98.81 95 SER A O 1
ATOM 751 N N . ALA A 1 96 ? 1.398 -16.562 15.531 1 98.81 96 ALA A N 1
ATOM 752 C CA . ALA A 1 96 ? 0.982 -17.359 14.391 1 98.81 96 ALA A CA 1
ATOM 753 C C . ALA A 1 96 ? 2.16 -18.141 13.805 1 98.81 96 ALA A C 1
ATOM 755 O O . ALA A 1 96 ? 1.995 -19.266 13.312 1 98.81 96 ALA A O 1
ATOM 756 N N . PHE A 1 97 ? 3.365 -17.578 13.891 1 98.81 97 PHE A N 1
ATOM 757 C CA . PHE A 1 97 ? 4.547 -18.234 13.336 1 98.81 97 PHE A CA 1
ATOM 758 C C . PHE A 1 97 ? 5.352 -18.922 14.438 1 98.81 97 PHE A C 1
ATOM 760 O O . PHE A 1 97 ? 6.477 -19.375 14.203 1 98.81 97 PHE A O 1
ATOM 767 N N . SER A 1 98 ? 4.82 -18.969 15.664 1 98.38 98 SER A N 1
ATOM 768 C CA . SER A 1 98 ? 5.406 -19.656 16.812 1 98.38 98 SER A CA 1
ATOM 769 C C . SER A 1 98 ? 6.793 -19.109 17.141 1 98.38 98 SER A C 1
ATOM 771 O O . SER A 1 98 ? 7.738 -19.891 17.328 1 98.38 98 SER A O 1
ATOM 773 N N . LEU A 1 99 ? 6.855 -17.828 17.219 1 98.81 99 LEU A N 1
ATOM 774 C CA . LEU A 1 99 ? 8.148 -17.188 17.453 1 98.81 99 LEU A CA 1
ATOM 775 C C . LEU A 1 99 ? 8.227 -16.625 18.875 1 98.81 99 LEU A C 1
ATOM 777 O O . LEU A 1 99 ? 7.262 -16.047 19.375 1 98.81 99 LEU A O 1
ATOM 781 N N . ASP A 1 100 ? 9.336 -16.875 19.516 1 98.31 100 ASP A N 1
ATOM 782 C CA . ASP A 1 100 ? 9.648 -16.297 20.828 1 98.31 100 ASP A CA 1
ATOM 783 C C . ASP A 1 100 ? 9.938 -14.797 20.703 1 98.31 100 ASP A C 1
ATOM 785 O O . ASP A 1 100 ? 10.898 -14.398 20.047 1 98.31 100 ASP A O 1
ATOM 789 N N . PRO A 1 101 ? 9.109 -13.992 21.375 1 97.69 101 PRO A N 1
ATOM 790 C CA . PRO A 1 101 ? 9.289 -12.547 21.25 1 97.69 101 PRO A CA 1
ATOM 791 C C . PRO A 1 101 ? 10.648 -12.07 21.766 1 97.69 101 PRO A C 1
ATOM 793 O O . PRO A 1 101 ? 11.055 -10.938 21.5 1 97.69 101 PRO A O 1
ATOM 796 N N . LYS A 1 102 ? 11.406 -12.844 22.531 1 96.5 102 LYS A N 1
ATOM 797 C CA . LYS A 1 102 ? 12.75 -12.5 22.984 1 96.5 102 LYS A CA 1
ATOM 798 C C . LYS A 1 102 ? 13.766 -12.688 21.875 1 96.5 102 LYS A C 1
ATOM 800 O O . LYS A 1 102 ? 14.828 -12.062 21.875 1 96.5 102 LYS A O 1
ATOM 805 N N . LYS A 1 103 ? 13.406 -13.531 20.906 1 97.5 103 LYS A N 1
ATOM 806 C CA . LYS A 1 103 ? 14.359 -13.898 19.859 1 97.5 103 LYS A CA 1
ATOM 807 C C . LYS A 1 103 ? 13.977 -13.273 18.516 1 97.5 103 LYS A C 1
ATOM 809 O O . LYS A 1 103 ? 14.82 -13.125 17.625 1 97.5 103 LYS A O 1
ATOM 814 N N . TRP A 1 104 ? 12.711 -12.992 18.422 1 98.69 104 TRP A N 1
ATOM 815 C CA . TRP A 1 104 ? 12.227 -12.445 17.156 1 98.69 104 TRP A CA 1
ATOM 816 C C . TRP A 1 104 ? 11.328 -11.234 17.391 1 98.69 104 TRP A C 1
ATOM 818 O O . TRP A 1 104 ? 10.547 -11.219 18.359 1 98.69 104 TRP A O 1
ATOM 828 N N . GLY A 1 105 ? 11.492 -10.18 16.562 1 98.69 105 GLY A N 1
ATOM 829 C CA . GLY A 1 105 ? 10.523 -9.102 16.422 1 98.69 105 GLY A CA 1
ATOM 830 C C . GLY A 1 105 ? 9.875 -9.039 15.055 1 98.69 105 GLY A C 1
ATOM 831 O O . GLY A 1 105 ? 10.211 -9.828 14.172 1 98.69 105 GLY A O 1
ATOM 832 N N . VAL A 1 106 ? 8.891 -8.133 14.953 1 98.94 106 VAL A N 1
ATOM 833 C CA . VAL A 1 106 ? 8.195 -8.031 13.672 1 98.94 106 VAL A CA 1
ATOM 834 C C . VAL A 1 106 ? 7.75 -6.586 13.445 1 98.94 106 VAL A C 1
ATOM 836 O O . VAL A 1 106 ? 7.332 -5.902 14.383 1 98.94 106 VAL A O 1
ATOM 839 N N . ASN A 1 107 ? 7.965 -6.07 12.281 1 98.94 107 ASN A N 1
ATOM 840 C CA . ASN A 1 107 ? 7.332 -4.859 11.758 1 98.94 107 ASN A CA 1
ATOM 841 C C . ASN A 1 107 ? 6.152 -5.191 10.852 1 98.94 107 ASN A C 1
ATOM 843 O O . ASN A 1 107 ? 6.301 -5.941 9.883 1 98.94 107 ASN A O 1
ATOM 847 N N . VAL A 1 108 ? 4.945 -4.625 11.094 1 98.94 108 VAL A N 1
ATOM 848 C CA . VAL A 1 108 ? 3.73 -5.027 10.398 1 98.94 108 VAL A CA 1
ATOM 849 C C . VAL A 1 108 ? 3.234 -3.883 9.516 1 98.94 108 VAL A C 1
ATOM 851 O O . VAL A 1 108 ? 2.072 -3.865 9.102 1 98.94 108 VAL A O 1
ATOM 854 N N . GLN A 1 109 ? 4.102 -2.928 9.203 1 98.81 109 GLN A N 1
ATOM 855 C CA . GLN A 1 109 ? 3.65 -1.668 8.617 1 98.81 109 GLN A CA 1
ATOM 856 C C . GLN A 1 109 ? 3.816 -1.675 7.098 1 98.81 109 GLN A C 1
ATOM 858 O O . GLN A 1 109 ? 3.201 -0.869 6.398 1 98.81 109 GLN A O 1
ATOM 863 N N . PRO A 1 110 ? 4.684 -2.568 6.453 1 98.81 110 PRO A N 1
ATOM 864 C CA . PRO A 1 110 ? 4.891 -2.482 5.008 1 98.81 110 PRO A CA 1
ATOM 865 C C . PRO A 1 110 ? 3.596 -2.645 4.215 1 98.81 110 PRO A C 1
ATOM 867 O O . PRO A 1 110 ? 2.701 -3.387 4.629 1 98.81 110 PRO A O 1
ATOM 870 N N . TYR A 1 111 ? 3.578 -2.045 2.963 1 98.5 111 TYR A N 1
ATOM 871 C CA . TYR A 1 111 ? 2.361 -1.982 2.16 1 98.5 111 TYR A CA 1
ATOM 872 C C . TYR A 1 111 ? 2.186 -3.252 1.335 1 98.5 111 TYR A C 1
ATOM 874 O O . TYR A 1 111 ? 1.101 -3.516 0.813 1 98.5 111 TYR A O 1
ATOM 882 N N . SER A 1 112 ? 3.258 -3.963 1.12 1 98.25 112 SER A N 1
ATOM 883 C CA . SER A 1 112 ? 3.275 -5.184 0.322 1 98.25 112 SER A CA 1
ATOM 884 C C . SER A 1 112 ? 4.523 -6.012 0.604 1 98.25 112 SER A C 1
ATOM 886 O O . SER A 1 112 ? 5.418 -5.57 1.326 1 98.25 112 SER A O 1
ATOM 888 N N . GLY A 1 113 ? 4.562 -7.191 -0.008 1 97.94 113 GLY A N 1
ATOM 889 C CA . GLY A 1 113 ? 5.773 -7.992 0.076 1 97.94 113 GLY A CA 1
ATOM 890 C C . GLY A 1 113 ? 6.969 -7.34 -0.597 1 97.94 113 GLY A C 1
ATOM 891 O O . GLY A 1 113 ? 8.094 -7.438 -0.105 1 97.94 113 GLY A O 1
ATOM 892 N N . SER A 1 114 ? 6.777 -6.68 -1.724 1 97.81 114 SER A N 1
ATOM 893 C CA . SER A 1 114 ? 7.867 -6.035 -2.451 1 97.81 114 SER A CA 1
ATOM 894 C C . SER A 1 114 ? 8.461 -4.879 -1.649 1 97.81 114 SER A C 1
ATOM 896 O O . SER A 1 114 ? 9.68 -4.723 -1.588 1 97.81 114 SER A O 1
ATOM 898 N N . THR A 1 115 ? 7.559 -4.086 -0.998 1 98 115 THR A N 1
ATOM 899 C CA . THR A 1 115 ? 8.07 -2.971 -0.209 1 98 115 THR A CA 1
ATOM 900 C C . THR A 1 115 ? 8.688 -3.469 1.092 1 98 115 THR A C 1
ATOM 902 O O . THR A 1 115 ? 9.641 -2.873 1.599 1 98 115 THR A O 1
ATOM 905 N N . ALA A 1 116 ? 8.188 -4.562 1.618 1 98.81 116 ALA A N 1
ATOM 906 C CA . ALA A 1 116 ? 8.844 -5.199 2.758 1 98.81 116 ALA A CA 1
ATOM 907 C C . ALA A 1 116 ? 10.258 -5.645 2.4 1 98.81 116 ALA A C 1
ATOM 909 O O . ALA A 1 116 ? 11.203 -5.414 3.162 1 98.81 116 ALA A O 1
ATOM 910 N N . ASN A 1 117 ? 10.391 -6.301 1.228 1 98.81 117 ASN A N 1
ATOM 911 C CA . ASN A 1 117 ? 11.711 -6.738 0.776 1 98.81 117 ASN A CA 1
ATOM 912 C C . ASN A 1 117 ? 12.672 -5.562 0.62 1 98.81 117 ASN A C 1
ATOM 914 O O . ASN A 1 117 ? 13.812 -5.629 1.066 1 98.81 117 ASN A O 1
ATOM 918 N N . PHE A 1 118 ? 12.211 -4.488 0.029 1 98.75 118 PHE A N 1
ATOM 919 C CA . PHE A 1 118 ? 13.094 -3.35 -0.195 1 98.75 118 PHE A CA 1
ATOM 920 C C . PHE A 1 118 ? 13.5 -2.715 1.128 1 98.75 118 PHE A C 1
ATOM 922 O O . PHE A 1 118 ? 14.648 -2.285 1.288 1 98.75 118 PHE A O 1
ATOM 929 N N . SER A 1 119 ? 12.555 -2.637 2.059 1 98.81 119 SER A N 1
ATOM 930 C CA . SER A 1 119 ? 12.891 -2.131 3.387 1 98.81 119 SER A CA 1
ATOM 931 C C . SER A 1 119 ? 13.891 -3.037 4.086 1 98.81 119 SER A C 1
ATOM 933 O O . SER A 1 119 ? 14.805 -2.555 4.77 1 98.81 119 SER A O 1
ATOM 935 N N . ALA A 1 120 ? 13.719 -4.352 3.955 1 98.88 120 ALA A N 1
ATOM 936 C CA . ALA A 1 120 ? 14.68 -5.285 4.535 1 98.88 120 ALA A CA 1
ATOM 937 C C . ALA A 1 120 ? 16.062 -5.082 3.936 1 98.88 120 ALA A C 1
ATOM 939 O O . ALA A 1 120 ? 17.062 -5.082 4.66 1 98.88 120 ALA A O 1
ATOM 940 N N . LEU A 1 121 ? 16.141 -4.91 2.602 1 98.81 121 LEU A N 1
ATOM 941 C CA . LEU A 1 121 ? 17.406 -4.637 1.947 1 98.81 121 LEU A CA 1
ATOM 942 C C . LEU A 1 121 ? 18.031 -3.348 2.479 1 98.81 121 LEU A C 1
ATOM 944 O O . LEU A 1 121 ? 19.219 -3.309 2.799 1 98.81 121 LEU A O 1
ATOM 948 N N . THR A 1 122 ? 17.203 -2.307 2.615 1 98.56 122 THR A N 1
ATOM 949 C CA . THR A 1 122 ? 17.656 -1.011 3.104 1 98.56 122 THR A CA 1
ATOM 950 C C . THR A 1 122 ? 18.172 -1.124 4.535 1 98.56 122 THR A C 1
ATOM 952 O O . THR A 1 122 ? 19.125 -0.443 4.914 1 98.56 122 THR A O 1
ATOM 955 N N . ALA A 1 123 ? 17.594 -1.986 5.297 1 98.56 123 ALA A N 1
ATOM 956 C CA . ALA A 1 123 ? 17.984 -2.178 6.695 1 98.56 123 ALA A CA 1
ATOM 957 C C . ALA A 1 123 ? 19.344 -2.865 6.805 1 98.56 123 ALA A C 1
ATOM 959 O O . ALA A 1 123 ? 20.156 -2.506 7.656 1 98.56 123 ALA A O 1
ATOM 960 N N . MET A 1 124 ? 19.578 -3.809 5.891 1 98.25 124 MET A N 1
ATOM 961 C CA . MET A 1 124 ? 20.734 -4.688 6.043 1 98.25 124 MET A CA 1
ATOM 962 C C . MET A 1 124 ? 21.938 -4.164 5.246 1 98.25 124 MET A C 1
ATOM 964 O O . MET A 1 124 ? 23.078 -4.488 5.555 1 98.25 124 MET A O 1
ATOM 968 N N . LEU A 1 125 ? 21.672 -3.301 4.172 1 98.31 125 LEU A N 1
ATOM 969 C CA . LEU A 1 125 ? 22.719 -3.068 3.172 1 98.31 125 LEU A CA 1
ATOM 970 C C . LEU A 1 125 ? 22.906 -1.576 2.93 1 98.31 125 LEU A C 1
ATOM 972 O O . LEU A 1 125 ? 22.031 -0.771 3.24 1 98.31 125 LEU A O 1
ATOM 976 N N . SER A 1 126 ? 24.016 -1.255 2.436 1 97.31 126 SER A N 1
ATOM 977 C CA . SER A 1 126 ? 24.281 0.044 1.824 1 97.31 126 SER A CA 1
ATOM 978 C C . SER A 1 126 ? 24.094 -0.009 0.312 1 97.31 126 SER A C 1
ATOM 980 O O . SER A 1 126 ? 24.172 -1.082 -0.292 1 97.31 126 SER A O 1
ATOM 982 N N . PRO A 1 127 ? 23.844 1.132 -0.282 1 96.88 127 PRO A N 1
ATOM 983 C CA . PRO A 1 127 ? 23.734 1.138 -1.743 1 96.88 127 PRO A CA 1
ATOM 984 C C . PRO A 1 127 ? 24.922 0.474 -2.428 1 96.88 127 PRO A C 1
ATOM 986 O O . PRO A 1 127 ? 26.062 0.677 -2.014 1 96.88 127 PRO A O 1
ATOM 989 N N . HIS A 1 128 ? 24.734 -0.474 -3.385 1 97 128 HIS A N 1
ATOM 990 C CA . HIS A 1 128 ? 25.703 -1.157 -4.23 1 97 128 HIS A CA 1
ATOM 991 C C . HIS A 1 128 ? 26.297 -2.369 -3.52 1 97 128 HIS A C 1
ATOM 993 O O . HIS A 1 128 ? 27.203 -3.027 -4.051 1 97 128 HIS A O 1
ATOM 999 N N . ASP A 1 129 ? 25.812 -2.652 -2.326 1 98.38 129 ASP A N 1
ATOM 1000 C CA . ASP A 1 129 ? 26.203 -3.932 -1.736 1 98.38 129 ASP A CA 1
ATOM 1001 C C . ASP A 1 129 ? 25.75 -5.098 -2.609 1 98.38 129 ASP A C 1
ATOM 1003 O O . ASP A 1 129 ? 24.828 -4.953 -3.42 1 98.38 129 ASP A O 1
ATOM 1007 N N . ARG A 1 130 ? 26.344 -6.227 -2.441 1 98.69 130 ARG A N 1
ATOM 1008 C CA . ARG A 1 130 ? 26.188 -7.371 -3.338 1 98.69 130 ARG A CA 1
ATOM 1009 C C . ARG A 1 130 ? 25.172 -8.359 -2.781 1 98.69 130 ARG A C 1
ATOM 1011 O O . ARG A 1 130 ? 25.25 -8.766 -1.62 1 98.69 130 ARG A O 1
ATOM 1018 N N . ILE A 1 131 ? 24.203 -8.773 -3.625 1 98.81 131 ILE A N 1
ATOM 1019 C CA . ILE A 1 131 ? 23.172 -9.703 -3.184 1 98.81 131 ILE A CA 1
ATOM 1020 C C . ILE A 1 131 ? 23.078 -10.875 -4.148 1 98.81 131 ILE A C 1
ATOM 1022 O O . ILE A 1 131 ? 23.375 -10.734 -5.336 1 98.81 131 ILE A O 1
ATOM 1026 N N . MET A 1 132 ? 22.719 -12.016 -3.686 1 98.88 132 MET A N 1
ATOM 1027 C CA . MET A 1 132 ? 22.406 -13.195 -4.488 1 98.88 132 MET A CA 1
ATOM 1028 C C . MET A 1 132 ? 21 -13.703 -4.195 1 98.88 132 MET A C 1
ATOM 1030 O O . MET A 1 132 ? 20.672 -14.039 -3.055 1 98.88 132 MET A O 1
ATOM 1034 N N . GLY A 1 133 ? 20.141 -13.664 -5.148 1 98.56 133 GLY A N 1
ATOM 1035 C CA . GLY A 1 133 ? 18.797 -14.219 -5.094 1 98.56 133 GLY A CA 1
ATOM 1036 C C . GLY A 1 133 ? 18.516 -15.203 -6.215 1 98.56 133 GLY A C 1
ATOM 1037 O O . GLY A 1 133 ? 19.281 -15.297 -7.176 1 98.56 133 GLY A O 1
ATOM 1038 N N . LEU A 1 134 ? 17.484 -15.961 -6.09 1 97.25 134 LEU A N 1
ATOM 1039 C CA . LEU A 1 134 ? 17.109 -16.906 -7.133 1 97.25 134 LEU A CA 1
ATOM 1040 C C . LEU A 1 134 ? 16.672 -16.188 -8.398 1 97.25 134 LEU A C 1
ATOM 1042 O O . LEU A 1 134 ? 15.836 -15.273 -8.336 1 97.25 134 LEU A O 1
ATOM 1046 N N . ASP A 1 135 ? 17.203 -16.625 -9.477 1 92.44 135 ASP A N 1
ATOM 1047 C CA . ASP A 1 135 ? 16.922 -15.984 -10.766 1 92.44 135 ASP A CA 1
ATOM 1048 C C . ASP A 1 135 ? 15.453 -16.156 -11.156 1 92.44 135 ASP A C 1
ATOM 1050 O O . ASP A 1 135 ? 14.852 -17.203 -10.867 1 92.44 135 ASP A O 1
ATOM 1054 N N . LEU A 1 136 ? 14.922 -15.195 -11.867 1 90.06 136 LEU A N 1
ATOM 1055 C CA . LEU A 1 136 ? 13.508 -15.188 -12.211 1 90.06 136 LEU A CA 1
ATOM 1056 C C . LEU A 1 136 ? 13.148 -16.391 -13.07 1 90.06 136 LEU A C 1
ATOM 1058 O O . LEU A 1 136 ? 12.18 -17.094 -12.789 1 90.06 136 LEU A O 1
ATOM 1062 N N . PRO A 1 137 ? 13.891 -16.781 -14.117 1 88.56 137 PRO A N 1
ATOM 1063 C CA . PRO A 1 137 ? 13.562 -17.953 -14.922 1 88.56 137 PRO A CA 1
ATOM 1064 C C . PRO A 1 137 ? 13.656 -19.25 -14.133 1 88.56 137 PRO A C 1
ATOM 1066 O O . PRO A 1 137 ? 13.102 -20.281 -14.539 1 88.56 137 PRO A O 1
ATOM 1069 N N . SER A 1 138 ? 14.414 -19.156 -13.031 1 92.56 138 SER A N 1
ATOM 1070 C CA . SER A 1 138 ? 14.578 -20.328 -12.172 1 92.56 138 SER A CA 1
ATOM 1071 C C . SER A 1 138 ? 13.484 -20.391 -11.109 1 92.56 138 SER A C 1
ATOM 1073 O O . SER A 1 138 ? 13.508 -21.25 -10.234 1 92.56 138 SER A O 1
ATOM 1075 N N . GLY A 1 139 ? 12.586 -19.406 -11.172 1 93.69 139 GLY A N 1
ATOM 1076 C CA . GLY A 1 139 ? 11.461 -19.422 -10.25 1 93.69 139 GLY A CA 1
ATOM 1077 C C . GLY A 1 139 ? 11.547 -18.359 -9.172 1 93.69 139 GLY A C 1
ATOM 1078 O O . GLY A 1 139 ? 10.703 -18.312 -8.281 1 93.69 139 GLY A O 1
ATOM 1079 N N . GLY A 1 140 ? 12.57 -17.469 -9.234 1 93.94 140 GLY A N 1
ATOM 1080 C CA . GLY A 1 140 ? 12.734 -16.406 -8.258 1 93.94 140 GLY A CA 1
ATOM 1081 C C . GLY A 1 140 ? 11.703 -15.297 -8.406 1 93.94 140 GLY A C 1
ATOM 1082 O O . GLY A 1 140 ? 10.633 -15.508 -8.977 1 93.94 140 GLY A O 1
ATOM 1083 N N . HIS A 1 141 ? 11.938 -14.219 -7.773 1 94.69 141 HIS A N 1
ATOM 1084 C CA . HIS A 1 141 ? 11.055 -13.062 -7.82 1 94.69 141 HIS A CA 1
ATOM 1085 C C . HIS A 1 141 ? 11.805 -11.812 -8.273 1 94.69 141 HIS A C 1
ATOM 1087 O O . HIS A 1 141 ? 13.023 -11.719 -8.094 1 94.69 141 HIS A O 1
ATOM 1093 N N . LEU A 1 142 ? 11.086 -10.875 -8.773 1 93.62 142 LEU A N 1
ATOM 1094 C CA . LEU A 1 142 ? 11.664 -9.633 -9.281 1 93.62 142 LEU A CA 1
ATOM 1095 C C . LEU A 1 142 ? 12.484 -8.938 -8.203 1 93.62 142 LEU A C 1
ATOM 1097 O O . LEU A 1 142 ? 13.562 -8.414 -8.477 1 93.62 142 LEU A O 1
ATOM 1101 N N . THR A 1 143 ? 12 -8.984 -6.961 1 97.12 143 THR A N 1
ATOM 1102 C CA . THR A 1 143 ? 12.602 -8.203 -5.887 1 97.12 143 THR A CA 1
ATOM 1103 C C . THR A 1 143 ? 13.906 -8.836 -5.418 1 97.12 143 THR A C 1
ATOM 1105 O O . THR A 1 143 ? 14.586 -8.305 -4.535 1 97.12 143 THR A O 1
ATOM 1108 N N . HIS A 1 144 ? 14.297 -10.008 -5.98 1 97.56 144 HIS A N 1
ATOM 1109 C CA . HIS A 1 144 ? 15.492 -10.719 -5.523 1 97.56 144 HIS A CA 1
ATOM 1110 C C . HIS A 1 144 ? 16.703 -10.367 -6.383 1 97.56 144 HIS A C 1
ATOM 1112 O O . HIS A 1 144 ? 17.609 -11.18 -6.543 1 97.56 144 HIS A O 1
ATOM 1118 N N . GLY A 1 145 ? 16.609 -9.219 -7.094 1 96.88 145 GLY A N 1
ATOM 1119 C CA . GLY A 1 145 ? 17.766 -8.727 -7.836 1 96.88 145 GLY A CA 1
ATOM 1120 C C . GLY A 1 145 ? 17.641 -8.945 -9.336 1 96.88 145 GLY A C 1
ATOM 1121 O O . GLY A 1 145 ? 18.641 -9.078 -10.031 1 96.88 145 GLY A O 1
ATOM 1122 N N . TYR A 1 146 ? 16.5 -8.883 -9.844 1 93.56 146 TYR A N 1
ATOM 1123 C CA . TYR A 1 146 ? 16.281 -9.25 -11.242 1 93.56 146 TYR A CA 1
ATOM 1124 C C . TYR A 1 146 ? 16.828 -8.172 -12.172 1 93.56 146 TYR A C 1
ATOM 1126 O O . TYR A 1 146 ? 16.484 -6.996 -12.031 1 93.56 146 TYR A O 1
ATOM 1134 N N . ALA A 1 147 ? 17.609 -8.578 -13.062 1 93.31 147 ALA A N 1
ATOM 1135 C CA . ALA A 1 147 ? 18.141 -7.781 -14.172 1 93.31 147 ALA A CA 1
ATOM 1136 C C . ALA A 1 147 ? 18.312 -8.633 -15.422 1 93.31 147 ALA A C 1
ATOM 1138 O O . ALA A 1 147 ? 18.484 -9.844 -15.336 1 93.31 147 ALA A O 1
ATOM 1139 N N . THR A 1 148 ? 18.141 -8.016 -16.516 1 88.38 148 THR A N 1
ATOM 1140 C CA . THR A 1 148 ? 18.531 -8.641 -17.766 1 88.38 148 THR A CA 1
ATOM 1141 C C . THR A 1 148 ? 19.922 -8.164 -18.203 1 88.38 148 THR A C 1
ATOM 1143 O O . THR A 1 148 ? 20.531 -7.332 -17.531 1 88.38 148 THR A O 1
ATOM 1146 N N . ALA A 1 149 ? 20.391 -8.711 -19.281 1 85.38 149 ALA A N 1
ATOM 1147 C CA . ALA A 1 149 ? 21.688 -8.289 -19.812 1 85.38 149 ALA A CA 1
ATOM 1148 C C . ALA A 1 149 ? 21.672 -6.805 -20.156 1 85.38 149 ALA A C 1
ATOM 1150 O O . ALA A 1 149 ? 22.703 -6.137 -20.078 1 85.38 149 ALA A O 1
ATOM 1151 N N . LYS A 1 150 ? 20.531 -6.285 -20.359 1 88.44 150 LYS A N 1
ATOM 1152 C CA . LYS A 1 150 ? 20.453 -4.941 -20.922 1 88.44 150 LYS A CA 1
ATOM 1153 C C . LYS A 1 150 ? 19.953 -3.939 -19.891 1 88.44 150 LYS A C 1
ATOM 1155 O O . LYS A 1 150 ? 20.156 -2.732 -20.031 1 88.44 150 LYS A O 1
ATOM 1160 N N . LYS A 1 151 ? 19.297 -4.535 -18.906 1 91.31 151 LYS A N 1
ATOM 1161 C CA . LYS A 1 151 ? 18.578 -3.562 -18.078 1 91.31 151 LYS A CA 1
ATOM 1162 C C . LYS A 1 151 ? 18.406 -4.078 -16.656 1 91.31 151 LYS A C 1
ATOM 1164 O O . LYS A 1 151 ? 18.031 -5.234 -16.453 1 91.31 151 LYS A O 1
ATOM 1169 N N . LYS A 1 152 ? 18.672 -3.182 -15.672 1 94.94 152 LYS A N 1
ATOM 1170 C CA . LYS A 1 152 ? 18.266 -3.424 -14.297 1 94.94 152 LYS A CA 1
ATOM 1171 C C . LYS A 1 152 ? 16.766 -3.178 -14.117 1 94.94 152 LYS A C 1
ATOM 1173 O O . LYS A 1 152 ? 16.297 -2.051 -14.281 1 94.94 152 LYS A O 1
ATOM 1178 N N . VAL A 1 153 ? 16.047 -4.152 -13.688 1 94.06 153 VAL A N 1
ATOM 1179 C CA . VAL A 1 153 ? 14.594 -4.102 -13.742 1 94.06 153 VAL A CA 1
ATOM 1180 C C . VAL A 1 153 ? 14.039 -3.746 -12.359 1 94.06 153 VAL A C 1
ATOM 1182 O O . VAL A 1 153 ? 13.305 -2.766 -12.219 1 94.06 153 VAL A O 1
ATOM 1185 N N . SER A 1 154 ? 14.383 -4.484 -11.375 1 96.25 154 SER A N 1
ATOM 1186 C CA . SER A 1 154 ? 13.867 -4.281 -10.031 1 96.25 154 SER A CA 1
ATOM 1187 C C . SER A 1 154 ? 14.711 -3.271 -9.258 1 96.25 154 SER A C 1
ATOM 1189 O O . SER A 1 154 ? 15.898 -3.098 -9.547 1 96.25 154 SER A O 1
ATOM 1191 N N . SER A 1 155 ? 14.102 -2.652 -8.258 1 97.44 155 SER A N 1
ATOM 1192 C CA . SER A 1 155 ? 14.828 -1.726 -7.395 1 97.44 155 SER A CA 1
ATOM 1193 C C . SER A 1 155 ? 16 -2.414 -6.715 1 97.44 155 SER A C 1
ATOM 1195 O O . SER A 1 155 ? 17.031 -1.787 -6.469 1 97.44 155 SER A O 1
ATOM 1197 N N . SER A 1 156 ? 15.875 -3.736 -6.449 1 97.56 156 SER A N 1
ATOM 1198 C CA . SER A 1 156 ? 16.969 -4.477 -5.832 1 97.56 156 SER A CA 1
ATOM 1199 C C . SER A 1 156 ? 18.156 -4.609 -6.777 1 97.56 156 SER A C 1
ATOM 1201 O O . SER A 1 156 ? 19.297 -4.793 -6.34 1 97.56 156 SER A O 1
ATOM 1203 N N . ALA A 1 157 ? 17.891 -4.559 -8.094 1 97.75 157 ALA A N 1
ATOM 1204 C CA . ALA A 1 157 ? 18.969 -4.594 -9.07 1 97.75 157 ALA A CA 1
ATOM 1205 C C . ALA A 1 157 ? 19.469 -3.184 -9.391 1 97.75 157 ALA A C 1
ATOM 1207 O O . ALA A 1 157 ? 20.656 -2.988 -9.695 1 97.75 157 ALA A O 1
ATOM 1208 N N . ILE A 1 158 ? 18.578 -2.221 -9.289 1 98.06 158 ILE A N 1
ATOM 1209 C CA . ILE A 1 158 ? 18.922 -0.843 -9.641 1 98.06 158 ILE A CA 1
ATOM 1210 C C . ILE A 1 158 ? 19.828 -0.249 -8.578 1 98.06 158 ILE A C 1
ATOM 1212 O O . ILE A 1 158 ? 20.812 0.431 -8.898 1 98.06 158 ILE A O 1
ATOM 1216 N N . TYR A 1 159 ? 19.547 -0.533 -7.301 1 98 159 TYR A N 1
ATOM 1217 C CA . TYR A 1 159 ? 20.219 0.188 -6.227 1 98 159 TYR A CA 1
ATOM 1218 C C . TYR A 1 159 ? 21.266 -0.692 -5.547 1 98 159 TYR A C 1
ATOM 1220 O O . TYR A 1 159 ? 22.031 -0.217 -4.715 1 98 159 TYR A O 1
ATOM 1228 N N . PHE A 1 160 ? 21.297 -2.049 -5.879 1 98.12 160 PHE A N 1
ATOM 1229 C CA . PHE A 1 160 ? 22.297 -2.984 -5.371 1 98.12 160 PHE A CA 1
ATOM 1230 C C . PHE A 1 160 ? 22.953 -3.756 -6.516 1 98.12 160 PHE A C 1
ATOM 1232 O O . PHE A 1 160 ? 22.625 -3.531 -7.684 1 98.12 160 PHE A O 1
ATOM 1239 N N . GLU A 1 161 ? 23.984 -4.578 -6.184 1 98 161 GLU A N 1
ATOM 1240 C CA . GLU A 1 161 ? 24.641 -5.414 -7.18 1 98 161 GLU A CA 1
ATOM 1241 C C . GLU A 1 161 ? 24.203 -6.867 -7.062 1 98 161 GLU A C 1
ATOM 1243 O O . GLU A 1 161 ? 24.422 -7.508 -6.031 1 98 161 GLU A O 1
ATOM 1248 N N . SER A 1 162 ? 23.641 -7.379 -8.164 1 98 162 SER A N 1
ATOM 1249 C CA . SER A 1 162 ? 23.016 -8.695 -8.078 1 98 162 SER A CA 1
ATOM 1250 C C . SER A 1 162 ? 23.75 -9.719 -8.922 1 98 162 SER A C 1
ATOM 1252 O O . SER A 1 162 ? 24.188 -9.422 -10.039 1 98 162 SER A O 1
ATOM 1254 N N . LEU A 1 163 ? 24.031 -10.852 -8.383 1 98.25 163 LEU A N 1
ATOM 1255 C CA . LEU A 1 163 ? 24.422 -12.078 -9.078 1 98.25 163 LEU A CA 1
ATOM 1256 C C . LEU A 1 163 ? 23.469 -13.219 -8.711 1 98.25 163 LEU A C 1
ATOM 1258 O O . LEU A 1 163 ? 23.578 -13.797 -7.629 1 98.25 163 LEU A O 1
ATOM 1262 N N . PRO A 1 164 ? 22.609 -13.586 -9.617 1 96.94 164 PRO A N 1
ATOM 1263 C CA . PRO A 1 164 ? 21.594 -14.594 -9.273 1 96.94 164 PRO A CA 1
ATOM 1264 C C . PRO A 1 164 ? 22.172 -16 -9.219 1 96.94 164 PRO A C 1
ATOM 1266 O O . PRO A 1 164 ? 23.203 -16.281 -9.836 1 96.94 164 PRO A O 1
ATOM 1269 N N . TYR A 1 165 ? 21.547 -16.828 -8.398 1 98 165 TYR A N 1
ATOM 1270 C CA . TYR A 1 165 ? 21.766 -18.266 -8.484 1 98 165 TYR A CA 1
ATOM 1271 C C . TYR A 1 165 ? 20.594 -18.969 -9.172 1 98 165 TYR A C 1
ATOM 1273 O O . TYR A 1 165 ? 19.562 -18.344 -9.438 1 98 165 TYR A O 1
ATOM 1281 N N . GLN A 1 166 ? 20.781 -20.266 -9.531 1 96.25 166 GLN A N 1
ATOM 1282 C CA . GLN A 1 166 ? 19.844 -20.891 -10.453 1 96.25 166 GLN A CA 1
ATOM 1283 C C . GLN A 1 166 ? 19.516 -22.312 -10.031 1 96.25 166 GLN A C 1
ATOM 1285 O O . GLN A 1 166 ? 20.172 -22.875 -9.156 1 96.25 166 GLN A O 1
ATOM 1290 N N . VAL A 1 167 ? 18.5 -22.797 -10.641 1 96.19 167 VAL A N 1
ATOM 1291 C CA . VAL A 1 167 ? 18.203 -24.219 -10.547 1 96.19 167 VAL A CA 1
ATOM 1292 C C . VAL A 1 167 ? 18.984 -24.984 -11.617 1 96.19 167 VAL A C 1
ATOM 1294 O O . VAL A 1 167 ? 19.422 -24.391 -12.609 1 96.19 167 VAL A O 1
ATOM 1297 N N . ASP A 1 168 ? 19.156 -26.234 -11.344 1 94.88 168 ASP A N 1
ATOM 1298 C CA . ASP A 1 168 ? 19.719 -27.125 -12.359 1 94.88 168 ASP A CA 1
ATOM 1299 C C . ASP A 1 168 ? 18.766 -27.266 -13.539 1 94.88 168 ASP A C 1
ATOM 1301 O O . ASP A 1 168 ? 17.562 -27.516 -13.359 1 94.88 168 ASP A O 1
ATOM 1305 N N . SER A 1 169 ? 19.203 -27.156 -14.773 1 89.69 169 SER A N 1
ATOM 1306 C CA . SER A 1 169 ? 18.375 -27.094 -15.969 1 89.69 169 SER A CA 1
ATOM 1307 C C . SER A 1 169 ? 17.734 -28.438 -16.266 1 89.69 169 SER A C 1
ATOM 1309 O O . SER A 1 169 ? 16.766 -28.516 -17.031 1 89.69 169 SER A O 1
ATOM 1311 N N . GLU A 1 170 ? 18.219 -29.453 -15.648 1 90.31 170 GLU A N 1
ATOM 1312 C CA . GLU A 1 170 ? 17.703 -30.781 -15.914 1 90.31 170 GLU A CA 1
ATOM 1313 C C . GLU A 1 170 ? 16.719 -31.219 -14.82 1 90.31 170 GLU A C 1
ATOM 1315 O O . GLU A 1 170 ? 15.664 -31.781 -15.117 1 90.31 170 GLU A O 1
ATOM 1320 N N . THR A 1 171 ? 17.094 -30.906 -13.602 1 92.5 171 THR A N 1
ATOM 1321 C CA . THR A 1 171 ? 16.328 -31.484 -12.5 1 92.5 171 THR A CA 1
ATOM 1322 C C . THR A 1 171 ? 15.297 -30.469 -11.984 1 92.5 171 THR A C 1
ATOM 1324 O O . THR A 1 171 ? 14.281 -30.859 -11.398 1 92.5 171 THR A O 1
ATOM 1327 N N . GLY A 1 172 ? 15.594 -29.219 -12.141 1 94.75 172 GLY A N 1
ATOM 1328 C CA . GLY A 1 172 ? 14.703 -28.172 -11.641 1 94.75 172 GLY A CA 1
ATOM 1329 C C . GLY A 1 172 ? 14.938 -27.844 -10.18 1 94.75 172 GLY A C 1
ATOM 1330 O O . GLY A 1 172 ? 14.266 -26.984 -9.617 1 94.75 172 GLY A O 1
ATOM 1331 N N . TYR A 1 173 ? 15.93 -28.531 -9.547 1 97.5 173 TYR A N 1
ATOM 1332 C CA . TYR A 1 173 ? 16.281 -28.234 -8.164 1 97.5 173 TYR A CA 1
ATOM 1333 C C . TYR A 1 173 ? 17.359 -27.156 -8.094 1 97.5 173 TYR A C 1
ATOM 1335 O O . TYR A 1 173 ? 18.188 -27.031 -9 1 97.5 173 TYR A O 1
ATOM 1343 N N . ILE A 1 174 ? 17.391 -26.391 -7.055 1 98.06 174 ILE A N 1
ATOM 1344 C CA . ILE A 1 174 ? 18.391 -25.344 -6.871 1 98.06 174 ILE A CA 1
ATOM 1345 C C . ILE A 1 174 ? 19.781 -25.953 -6.871 1 98.06 174 ILE A C 1
ATOM 1347 O O . ILE A 1 174 ? 20.031 -26.969 -6.215 1 98.06 174 ILE A O 1
ATOM 1351 N N . ASP A 1 175 ? 20.719 -25.359 -7.582 1 98.06 175 ASP A N 1
ATOM 1352 C CA . ASP A 1 175 ? 22.094 -25.812 -7.66 1 98.06 175 ASP A CA 1
ATOM 1353 C C . ASP A 1 175 ? 22.938 -25.188 -6.551 1 98.06 175 ASP A C 1
ATOM 1355 O O . ASP A 1 175 ? 23.703 -24.25 -6.805 1 98.06 175 ASP A O 1
ATOM 1359 N N . TYR A 1 176 ? 22.938 -25.781 -5.379 1 98.44 176 TYR A N 1
ATOM 1360 C CA . TYR A 1 176 ? 23.609 -25.234 -4.207 1 98.44 176 TYR A CA 1
ATOM 1361 C C . TYR A 1 176 ? 25.125 -25.266 -4.383 1 98.44 176 TYR A C 1
ATOM 1363 O O . TYR A 1 176 ? 25.844 -24.422 -3.84 1 98.44 176 TYR A O 1
ATOM 1371 N N . VAL A 1 177 ? 25.609 -26.203 -5.16 1 98.25 177 VAL A N 1
ATOM 1372 C CA . VAL A 1 177 ? 27.047 -26.328 -5.395 1 98.25 177 VAL A CA 1
ATOM 1373 C C . VAL A 1 177 ? 27.531 -25.125 -6.199 1 98.25 177 VAL A C 1
ATOM 1375 O O . VAL A 1 177 ? 28.516 -24.484 -5.828 1 98.25 177 VAL A O 1
ATOM 1378 N N . LYS A 1 178 ? 26.844 -24.906 -7.227 1 98.38 178 LYS A N 1
ATOM 1379 C CA . LYS A 1 178 ? 27.203 -23.75 -8.039 1 98.38 178 LYS A CA 1
ATOM 1380 C C . LYS A 1 178 ? 27.016 -22.453 -7.262 1 98.38 178 LYS A C 1
ATOM 1382 O O . LYS A 1 178 ? 27.812 -21.531 -7.402 1 98.38 178 LYS A O 1
ATOM 1387 N N . LEU A 1 179 ? 26 -22.359 -6.469 1 98.69 179 LEU A N 1
ATOM 1388 C CA . LEU A 1 179 ? 25.766 -21.188 -5.629 1 98.69 179 LEU A CA 1
ATOM 1389 C C . LEU A 1 179 ? 26.938 -20.938 -4.695 1 98.69 179 LEU A C 1
ATOM 1391 O O . LEU A 1 179 ? 27.422 -19.812 -4.59 1 98.69 179 LEU A O 1
ATOM 1395 N N . GLU A 1 180 ? 27.391 -21.969 -4.07 1 98.75 180 GLU A N 1
ATOM 1396 C CA . GLU A 1 180 ? 28.5 -21.844 -3.141 1 98.75 180 GLU A CA 1
ATOM 1397 C C . GLU A 1 180 ? 29.766 -21.359 -3.857 1 98.75 180 GLU A C 1
ATOM 1399 O O . GLU A 1 180 ? 30.469 -20.484 -3.359 1 98.75 180 GLU A O 1
ATOM 1404 N N . LYS A 1 181 ? 30.047 -21.906 -5.043 1 98.69 181 LYS A N 1
ATOM 1405 C CA . LYS A 1 181 ? 31.219 -21.531 -5.824 1 98.69 181 LYS A CA 1
ATOM 1406 C C . LYS A 1 181 ? 31.141 -20.062 -6.246 1 98.69 181 LYS A C 1
ATOM 1408 O O . LYS A 1 181 ? 32.125 -19.328 -6.125 1 98.69 181 LYS A O 1
ATOM 1413 N N . ASN A 1 182 ? 30 -19.688 -6.715 1 98.75 182 ASN A N 1
ATOM 1414 C CA . ASN A 1 182 ? 29.828 -18.312 -7.16 1 98.75 182 ASN A CA 1
ATOM 1415 C C . ASN A 1 182 ? 29.891 -17.344 -5.992 1 98.75 182 ASN A C 1
ATOM 1417 O O . ASN A 1 182 ? 30.406 -16.219 -6.141 1 98.75 182 ASN A O 1
ATOM 1421 N N . ALA A 1 183 ? 29.359 -17.734 -4.824 1 98.75 183 ALA A N 1
ATOM 1422 C CA . ALA A 1 183 ? 29.406 -16.891 -3.639 1 98.75 183 ALA A CA 1
ATOM 1423 C C . ALA A 1 183 ? 30.844 -16.641 -3.201 1 98.75 183 ALA A C 1
ATOM 1425 O O . ALA A 1 183 ? 31.188 -15.547 -2.746 1 98.75 183 ALA A O 1
ATOM 1426 N N . ALA A 1 184 ? 31.672 -17.625 -3.344 1 98.56 184 ALA A N 1
ATOM 1427 C CA . ALA A 1 184 ? 33.062 -17.5 -2.957 1 98.56 184 ALA A CA 1
ATOM 1428 C C . ALA A 1 184 ? 33.781 -16.453 -3.805 1 98.56 184 ALA A C 1
ATOM 1430 O O . ALA A 1 184 ? 34.688 -15.758 -3.318 1 98.56 184 ALA A O 1
ATOM 1431 N N . LEU A 1 185 ? 33.406 -16.328 -5.039 1 98.44 185 LEU A N 1
ATOM 1432 C CA . LEU A 1 185 ? 34 -15.352 -5.945 1 98.44 185 LEU A CA 1
ATOM 1433 C C . LEU A 1 185 ? 33.344 -13.992 -5.785 1 98.44 185 LEU A C 1
ATOM 1435 O O . LEU A 1 185 ? 34 -12.961 -5.773 1 98.44 185 LEU A O 1
ATOM 1439 N N . PHE A 1 186 ? 32.031 -13.984 -5.598 1 98.5 186 PHE A N 1
ATOM 1440 C CA . PHE A 1 186 ? 31.234 -12.766 -5.613 1 98.5 186 PHE A CA 1
ATOM 1441 C C . PHE A 1 186 ? 31.234 -12.086 -4.246 1 98.5 186 PHE A C 1
ATOM 1443 O O . PHE A 1 186 ? 31.156 -10.859 -4.152 1 98.5 186 PHE A O 1
ATOM 1450 N N . ARG A 1 187 ? 31.359 -12.891 -3.176 1 98.44 187 ARG A N 1
ATOM 1451 C CA . ARG A 1 187 ? 31.406 -12.43 -1.792 1 98.44 187 ARG A CA 1
ATOM 1452 C C . ARG A 1 187 ? 30.219 -11.531 -1.474 1 98.44 187 ARG A C 1
ATOM 1454 O O . ARG A 1 187 ? 30.391 -10.367 -1.116 1 98.44 187 ARG A O 1
ATOM 1461 N N . PRO A 1 188 ? 29.016 -12.109 -1.484 1 98.75 188 PRO A N 1
ATOM 1462 C CA . PRO A 1 188 ? 27.812 -11.312 -1.234 1 98.75 188 PRO A CA 1
ATOM 1463 C C . PRO A 1 188 ? 27.719 -10.836 0.211 1 98.75 188 PRO A C 1
ATOM 1465 O O . PRO A 1 188 ? 28.312 -11.43 1.107 1 98.75 188 PRO A O 1
ATOM 1468 N N . ARG A 1 189 ? 26.953 -9.742 0.373 1 98.69 189 ARG A N 1
ATOM 1469 C CA . ARG A 1 189 ? 26.594 -9.273 1.709 1 98.69 189 ARG A CA 1
ATOM 1470 C C . ARG A 1 189 ? 25.266 -9.867 2.16 1 98.69 189 ARG A C 1
ATOM 1472 O O . ARG A 1 189 ? 24.953 -9.859 3.352 1 98.69 189 ARG A O 1
ATOM 1479 N N . LEU A 1 190 ? 24.5 -10.438 1.236 1 98.88 190 LEU A N 1
ATOM 1480 C CA . LEU A 1 190 ? 23.172 -10.984 1.505 1 98.88 190 LEU A CA 1
ATOM 1481 C C . LEU A 1 190 ? 22.844 -12.109 0.526 1 98.88 190 LEU A C 1
ATOM 1483 O O . LEU A 1 190 ? 23.062 -11.969 -0.681 1 98.88 190 LEU A O 1
ATOM 1487 N N . ILE A 1 191 ? 22.406 -13.188 1.017 1 98.94 191 ILE A N 1
ATOM 1488 C CA . ILE A 1 191 ? 21.781 -14.242 0.232 1 98.94 191 ILE A CA 1
ATOM 1489 C C . ILE A 1 191 ? 20.281 -14.281 0.529 1 98.94 191 ILE A C 1
ATOM 1491 O O . ILE A 1 191 ? 19.875 -14.281 1.692 1 98.94 191 ILE A O 1
ATOM 1495 N N . ILE A 1 192 ? 19.469 -14.32 -0.531 1 98.88 192 ILE A N 1
ATOM 1496 C CA . ILE A 1 192 ? 18.016 -14.336 -0.401 1 98.88 192 ILE A CA 1
ATOM 1497 C C . ILE A 1 192 ? 17.469 -15.703 -0.806 1 98.88 192 ILE A C 1
ATOM 1499 O O . ILE A 1 192 ? 17.734 -16.188 -1.909 1 98.88 192 ILE A O 1
ATOM 1503 N N . CYS A 1 193 ? 16.812 -16.312 0.034 1 97.81 193 CYS A N 1
ATOM 1504 C CA . CYS A 1 193 ? 16.078 -17.516 -0.363 1 97.81 193 CYS A CA 1
ATOM 1505 C C . CYS A 1 193 ? 14.578 -17.219 -0.427 1 97.81 193 CYS A C 1
ATOM 1507 O O . CYS A 1 193 ? 13.977 -16.797 0.565 1 97.81 193 CYS A O 1
ATOM 1509 N N . GLY A 1 194 ? 13.969 -17.312 -1.472 1 97.62 194 GLY A N 1
ATOM 1510 C CA . GLY A 1 194 ? 12.57 -17.062 -1.804 1 97.62 194 GLY A CA 1
ATOM 1511 C C . GLY A 1 194 ? 12.25 -17.359 -3.258 1 97.62 194 GLY A C 1
ATOM 1512 O O . GLY A 1 194 ? 13.086 -17.156 -4.137 1 97.62 194 GLY A O 1
ATOM 1513 N N . ALA A 1 195 ? 11.055 -17.781 -3.463 1 97.19 195 ALA A N 1
ATOM 1514 C CA . ALA A 1 195 ? 10.672 -18.141 -4.824 1 97.19 195 ALA A CA 1
ATOM 1515 C C . ALA A 1 195 ? 9.18 -17.922 -5.055 1 97.19 195 ALA A C 1
ATOM 1517 O O . ALA A 1 195 ? 8.367 -18.125 -4.148 1 97.19 195 ALA A O 1
ATOM 1518 N N . SER A 1 196 ? 8.852 -17.562 -6.285 1 95.62 196 SER A N 1
ATOM 1519 C CA . SER A 1 196 ? 7.465 -17.5 -6.73 1 95.62 196 SER A CA 1
ATOM 1520 C C . SER A 1 196 ? 7.035 -18.812 -7.383 1 95.62 196 SER A C 1
ATOM 1522 O O . SER A 1 196 ? 5.84 -19.109 -7.469 1 95.62 196 SER A O 1
ATOM 1524 N N . ALA A 1 197 ? 8.023 -19.516 -7.918 1 96.06 197 ALA A N 1
ATOM 1525 C CA . ALA A 1 197 ? 7.73 -20.734 -8.672 1 96.06 197 ALA A CA 1
ATOM 1526 C C . ALA A 1 197 ? 8.773 -21.812 -8.398 1 96.06 197 ALA A C 1
ATOM 1528 O O . ALA A 1 197 ? 9.594 -22.125 -9.266 1 96.06 197 ALA A O 1
ATOM 1529 N N . TYR A 1 198 ? 8.789 -22.359 -7.258 1 97.31 198 TYR A N 1
ATOM 1530 C CA . TYR A 1 198 ? 9.648 -23.453 -6.828 1 97.31 198 TYR A CA 1
ATOM 1531 C C . TYR A 1 198 ? 8.867 -24.469 -6.008 1 97.31 198 TYR A C 1
ATOM 1533 O O . TYR A 1 198 ? 8.477 -24.188 -4.871 1 97.31 198 TYR A O 1
ATOM 1541 N N . PRO A 1 199 ? 8.609 -25.594 -6.539 1 97.69 199 PRO A N 1
ATOM 1542 C CA . PRO A 1 199 ? 7.668 -26.547 -5.938 1 97.69 199 PRO A CA 1
ATOM 1543 C C . PRO A 1 199 ? 8.281 -27.344 -4.785 1 97.69 199 PRO A C 1
ATOM 1545 O O . PRO A 1 199 ? 7.641 -28.234 -4.23 1 97.69 199 PRO A O 1
ATOM 1548 N N . GLN A 1 200 ? 9.555 -27.031 -4.402 1 98 200 GLN A N 1
ATOM 1549 C CA . GLN A 1 200 ? 10.266 -27.812 -3.396 1 98 200 GLN A CA 1
ATOM 1550 C C . GLN A 1 200 ? 10.711 -26.938 -2.229 1 98 200 GLN A C 1
ATOM 1552 O O . GLN A 1 200 ? 10.484 -25.734 -2.236 1 98 200 GLN A O 1
ATOM 1557 N N . GLU A 1 201 ? 11.234 -27.578 -1.208 1 97.88 201 GLU A N 1
ATOM 1558 C CA . GLU A 1 201 ? 11.758 -26.875 -0.044 1 97.88 201 GLU A CA 1
ATOM 1559 C C . GLU A 1 201 ? 13.148 -26.312 -0.317 1 97.88 201 GLU A C 1
ATOM 1561 O O . GLU A 1 201 ? 13.914 -26.875 -1.096 1 97.88 201 GLU A O 1
ATOM 1566 N N . PHE A 1 202 ? 13.461 -25.219 0.3 1 98.31 202 PHE A N 1
ATOM 1567 C CA . PHE A 1 202 ? 14.836 -24.719 0.321 1 98.31 202 PHE A CA 1
ATOM 1568 C C . PHE A 1 202 ? 15.68 -25.484 1.33 1 98.31 202 PHE A C 1
ATOM 1570 O O . PHE A 1 202 ? 15.172 -25.922 2.363 1 98.31 202 PHE A O 1
ATOM 1577 N N . ASP A 1 203 ? 16.938 -25.688 1.027 1 98.31 203 ASP A N 1
ATOM 1578 C CA . ASP A 1 203 ? 17.906 -26.188 1.999 1 98.31 203 ASP A CA 1
ATOM 1579 C C . ASP A 1 203 ? 18.484 -25.031 2.822 1 98.31 203 ASP A C 1
ATOM 1581 O O . ASP A 1 203 ? 19.625 -24.609 2.59 1 98.31 203 ASP A O 1
ATOM 1585 N N . TYR A 1 204 ? 17.781 -24.641 3.881 1 98.56 204 TYR A N 1
ATOM 1586 C CA . TYR A 1 204 ? 18.156 -23.469 4.672 1 98.56 204 TYR A CA 1
ATOM 1587 C C . TYR A 1 204 ? 19.5 -23.688 5.355 1 98.56 204 TYR A C 1
ATOM 1589 O O . TYR A 1 204 ? 20.266 -22.734 5.527 1 98.56 204 TYR A O 1
ATOM 1597 N N . SER A 1 205 ? 19.75 -24.891 5.766 1 98.5 205 SER A N 1
ATOM 1598 C CA . SER A 1 205 ? 21.016 -25.203 6.449 1 98.5 205 SER A CA 1
ATOM 1599 C C . SER A 1 205 ? 22.203 -24.938 5.543 1 98.5 205 SER A C 1
ATOM 1601 O O . SER A 1 205 ? 23.188 -24.312 5.961 1 98.5 205 SER A O 1
ATOM 1603 N N . THR A 1 206 ? 22.141 -25.438 4.336 1 98.69 206 THR A N 1
ATOM 1604 C CA . THR A 1 206 ? 23.203 -25.219 3.363 1 98.69 206 THR A CA 1
ATOM 1605 C C . THR A 1 206 ? 23.359 -23.734 3.059 1 98.69 206 THR A C 1
ATOM 1607 O O . THR A 1 206 ? 24.469 -23.219 2.979 1 98.69 206 THR A O 1
ATOM 1610 N N . LEU A 1 207 ? 22.297 -23.047 2.93 1 98.81 207 LEU A N 1
ATOM 1611 C CA . LEU A 1 207 ? 22.328 -21.609 2.641 1 98.81 207 LEU A CA 1
ATOM 1612 C C . LEU A 1 207 ? 22.953 -20.844 3.795 1 98.81 207 LEU A C 1
ATOM 1614 O O . LEU A 1 207 ? 23.719 -19.906 3.572 1 98.81 207 LEU A O 1
ATOM 1618 N N . ARG A 1 208 ? 22.594 -21.203 5.02 1 98.69 208 ARG A N 1
ATOM 1619 C CA . ARG A 1 208 ? 23.172 -20.578 6.199 1 98.69 208 ARG A CA 1
ATOM 1620 C C . ARG A 1 208 ? 24.688 -20.766 6.227 1 98.69 208 ARG A C 1
ATOM 1622 O O . ARG A 1 208 ? 25.438 -19.828 6.508 1 98.69 208 ARG A O 1
ATOM 1629 N N . LYS A 1 209 ? 25.125 -21.969 5.902 1 98.62 209 LYS A N 1
ATOM 1630 C CA . LYS A 1 209 ? 26.547 -22.266 5.859 1 98.62 209 LYS A CA 1
ATOM 1631 C C . LYS A 1 209 ? 27.266 -21.391 4.84 1 98.62 209 LYS A C 1
ATOM 1633 O O . LYS A 1 209 ? 28.328 -20.844 5.129 1 98.62 209 LYS A O 1
ATOM 1638 N N . ILE A 1 210 ? 26.719 -21.281 3.699 1 98.75 210 ILE A N 1
ATOM 1639 C CA . ILE A 1 210 ? 27.312 -20.469 2.637 1 98.75 210 ILE A CA 1
ATOM 1640 C C . ILE A 1 210 ? 27.375 -19.016 3.064 1 98.75 210 ILE A C 1
ATOM 1642 O O . ILE A 1 210 ? 28.391 -18.344 2.891 1 98.75 210 ILE A O 1
ATOM 1646 N N . ALA A 1 211 ? 26.281 -18.5 3.619 1 98.69 211 ALA A N 1
ATOM 1647 C CA . ALA A 1 211 ? 26.234 -17.109 4.082 1 98.69 211 ALA A CA 1
ATOM 1648 C C . ALA A 1 211 ? 27.312 -16.844 5.137 1 98.69 211 ALA A C 1
ATOM 1650 O O . ALA A 1 211 ? 28 -15.828 5.094 1 98.69 211 ALA A O 1
ATOM 1651 N N . ASP A 1 212 ? 27.516 -17.766 6.078 1 98.06 212 ASP A N 1
ATOM 1652 C CA . ASP A 1 212 ? 28.469 -17.609 7.18 1 98.06 212 ASP A CA 1
ATOM 1653 C C . ASP A 1 212 ? 29.906 -17.562 6.668 1 98.06 212 ASP A C 1
ATOM 1655 O O . ASP A 1 212 ? 30.75 -16.906 7.254 1 98.06 212 ASP A O 1
ATOM 1659 N N . GLN A 1 213 ? 30.125 -18.266 5.598 1 98.06 213 GLN A N 1
ATOM 1660 C CA . GLN A 1 213 ? 31.469 -18.281 5.016 1 98.06 213 GLN A CA 1
ATOM 1661 C C . GLN A 1 213 ? 31.922 -16.875 4.621 1 98.06 213 GLN A C 1
ATOM 1663 O O . GLN A 1 213 ? 33.125 -16.578 4.598 1 98.06 213 GLN A O 1
ATOM 1668 N N . HIS A 1 214 ? 31 -16.016 4.426 1 97.25 214 HIS A N 1
ATOM 1669 C CA . HIS A 1 214 ? 31.344 -14.703 3.885 1 97.25 214 HIS A CA 1
ATOM 1670 C C . HIS A 1 214 ? 30.844 -13.586 4.793 1 97.25 214 HIS A C 1
ATOM 1672 O O . HIS A 1 214 ? 30.875 -12.414 4.41 1 97.25 214 HIS A O 1
ATOM 1678 N N . GLY A 1 215 ? 30.312 -13.969 5.941 1 96.69 215 GLY A N 1
ATOM 1679 C CA . GLY A 1 215 ? 29.75 -12.961 6.828 1 96.69 215 GLY A CA 1
ATOM 1680 C C . GLY A 1 215 ? 28.516 -12.297 6.262 1 96.69 215 GLY A C 1
ATOM 1681 O O . GLY A 1 215 ? 28.219 -11.141 6.586 1 96.69 215 GLY A O 1
ATOM 1682 N N . ALA A 1 216 ? 27.75 -12.992 5.383 1 98.44 216 ALA A N 1
ATOM 1683 C CA . ALA A 1 216 ? 26.562 -12.453 4.723 1 98.44 216 ALA A CA 1
ATOM 1684 C C . ALA A 1 216 ? 25.312 -12.664 5.574 1 98.44 216 ALA A C 1
ATOM 1686 O O . ALA A 1 216 ? 25.25 -13.617 6.355 1 98.44 216 ALA A O 1
ATOM 1687 N N . TYR A 1 217 ? 24.375 -11.766 5.457 1 98.69 217 TYR A N 1
ATOM 1688 C CA . TYR A 1 217 ? 23.031 -12.023 5.953 1 98.69 217 TYR A CA 1
ATOM 1689 C C . TYR A 1 217 ? 22.359 -13.133 5.148 1 98.69 217 TYR A C 1
ATOM 1691 O O . TYR A 1 217 ? 22.703 -13.359 3.984 1 98.69 217 TYR A O 1
ATOM 1699 N N . LEU A 1 218 ? 21.469 -13.883 5.785 1 98.88 218 LEU A N 1
ATOM 1700 C CA . LEU A 1 218 ? 20.516 -14.773 5.125 1 98.88 218 LEU A CA 1
ATOM 1701 C C . LEU A 1 218 ? 19.094 -14.305 5.363 1 98.88 218 LEU A C 1
ATOM 1703 O O . LEU A 1 218 ? 18.656 -14.195 6.512 1 98.88 218 LEU A O 1
ATOM 1707 N N . MET A 1 219 ? 18.391 -13.977 4.273 1 98.88 219 MET A N 1
ATOM 1708 C CA . MET A 1 219 ? 17 -13.539 4.332 1 98.88 219 MET A CA 1
ATOM 1709 C C . MET A 1 219 ? 16.094 -14.508 3.574 1 98.88 219 MET A C 1
ATOM 1711 O O . MET A 1 219 ? 16.484 -15.023 2.52 1 98.88 219 MET A O 1
ATOM 1715 N N . CYS A 1 220 ? 14.969 -14.766 4.121 1 98.88 220 CYS A N 1
ATOM 1716 C CA . CYS A 1 220 ? 14 -15.594 3.416 1 98.88 220 CYS A CA 1
ATOM 1717 C C . CYS A 1 220 ? 12.734 -14.805 3.107 1 98.88 220 CYS A C 1
ATOM 1719 O O . CYS A 1 220 ? 12.148 -14.18 3.998 1 98.88 220 CYS A O 1
ATOM 1721 N N . ASP A 1 221 ? 12.32 -14.773 1.866 1 98.75 221 ASP A N 1
ATOM 1722 C CA . ASP A 1 221 ? 11.016 -14.305 1.415 1 98.75 221 ASP A CA 1
ATOM 1723 C C . ASP A 1 221 ? 10.016 -15.461 1.34 1 98.75 221 ASP A C 1
ATOM 1725 O O . ASP A 1 221 ? 10.055 -16.25 0.399 1 98.75 221 ASP A O 1
ATOM 1729 N N . ILE A 1 222 ? 9.109 -15.516 2.275 1 98.81 222 ILE A N 1
ATOM 1730 C CA . ILE A 1 222 ? 8.203 -16.656 2.334 1 98.81 222 ILE A CA 1
ATOM 1731 C C . ILE A 1 222 ? 6.832 -16.25 1.801 1 98.81 222 ILE A C 1
ATOM 1733 O O . ILE A 1 222 ? 5.82 -16.859 2.152 1 98.81 222 ILE A O 1
ATOM 1737 N N . ALA A 1 223 ? 6.73 -15.25 0.96 1 98.38 223 ALA A N 1
ATOM 1738 C CA . ALA A 1 223 ? 5.469 -14.695 0.47 1 98.38 223 ALA A CA 1
ATOM 1739 C C . ALA A 1 223 ? 4.547 -15.797 -0.038 1 98.38 223 ALA A C 1
ATOM 1741 O O . ALA A 1 223 ? 3.354 -15.812 0.279 1 98.38 223 ALA A O 1
ATOM 1742 N N . HIS A 1 224 ? 5.113 -16.734 -0.765 1 98.06 224 HIS A N 1
ATOM 1743 C CA . HIS A 1 224 ? 4.289 -17.766 -1.41 1 98.06 224 HIS A CA 1
ATOM 1744 C C . HIS A 1 224 ? 3.961 -18.891 -0.445 1 98.06 224 HIS A C 1
ATOM 1746 O O . HIS A 1 224 ? 2.93 -19.562 -0.589 1 98.06 224 HIS A O 1
ATOM 1752 N N . ILE A 1 225 ? 4.801 -19.125 0.581 1 98.38 225 ILE A N 1
ATOM 1753 C CA . ILE A 1 225 ? 4.582 -20.297 1.42 1 98.38 225 ILE A CA 1
ATOM 1754 C C . ILE A 1 225 ? 4.277 -19.859 2.85 1 98.38 225 ILE A C 1
ATOM 1756 O O . ILE A 1 225 ? 4.375 -20.656 3.785 1 98.38 225 ILE A O 1
ATOM 1760 N N . SER A 1 226 ? 3.939 -18.625 3.033 1 98.5 226 SER A N 1
ATOM 1761 C CA . SER A 1 226 ? 3.75 -18.031 4.352 1 98.5 226 SER A CA 1
ATOM 1762 C C . SER A 1 226 ? 2.742 -18.828 5.176 1 98.5 226 SER A C 1
ATOM 1764 O O . SER A 1 226 ? 2.986 -19.125 6.348 1 98.5 226 SER A O 1
ATOM 1766 N N . GLY A 1 227 ? 1.631 -19.141 4.574 1 98.62 227 GLY A N 1
ATOM 1767 C CA . GLY A 1 227 ? 0.625 -19.922 5.281 1 98.62 227 GLY A CA 1
ATOM 1768 C C . GLY A 1 227 ? 1.104 -21.297 5.668 1 98.62 227 GLY A C 1
ATOM 1769 O O . GLY A 1 227 ? 0.745 -21.812 6.73 1 98.62 227 GLY A O 1
ATOM 1770 N N . LEU A 1 228 ? 1.9 -21.906 4.832 1 98.75 228 LEU A N 1
ATOM 1771 C CA . LEU A 1 228 ? 2.443 -23.234 5.125 1 98.75 228 LEU A CA 1
ATOM 1772 C C . LEU A 1 228 ? 3.445 -23.172 6.27 1 98.75 228 LEU A C 1
ATOM 1774 O O . LEU A 1 228 ? 3.488 -24.062 7.117 1 98.75 228 LEU A O 1
ATOM 1778 N N . VAL A 1 229 ? 4.25 -22.109 6.301 1 98.75 229 VAL A N 1
ATOM 1779 C CA . VAL A 1 229 ? 5.211 -21.938 7.383 1 98.75 229 VAL A CA 1
ATOM 1780 C C . VAL A 1 229 ? 4.469 -21.703 8.695 1 98.75 229 VAL A C 1
ATOM 1782 O O . VAL A 1 229 ? 4.793 -22.312 9.719 1 98.75 229 VAL A O 1
ATOM 1785 N N . ALA A 1 230 ? 3.457 -20.844 8.672 1 98.75 230 ALA A N 1
ATOM 1786 C CA . ALA A 1 230 ? 2.668 -20.547 9.867 1 98.75 230 ALA A CA 1
ATOM 1787 C C . ALA A 1 230 ? 2.01 -21.812 10.406 1 98.75 230 ALA A C 1
ATOM 1789 O O . ALA A 1 230 ? 1.922 -22 11.625 1 98.75 230 ALA A O 1
ATOM 1790 N N . ALA A 1 231 ? 1.628 -22.703 9.523 1 98.56 231 ALA A N 1
ATOM 1791 C CA . ALA A 1 231 ? 0.909 -23.922 9.898 1 98.56 231 ALA A CA 1
ATOM 1792 C C . ALA A 1 231 ? 1.877 -25.078 10.172 1 98.56 231 ALA A C 1
ATOM 1794 O O . ALA A 1 231 ? 1.454 -26.188 10.477 1 98.56 231 ALA A O 1
ATOM 1795 N N . LYS A 1 232 ? 3.201 -24.828 10.039 1 98 232 LYS A N 1
ATOM 1796 C CA . LYS A 1 232 ? 4.246 -25.828 10.234 1 98 232 LYS A CA 1
ATOM 1797 C C . LYS A 1 232 ? 4.125 -26.969 9.227 1 98 232 LYS A C 1
ATOM 1799 O O . LYS A 1 232 ? 4.332 -28.125 9.562 1 98 232 LYS A O 1
ATOM 1804 N N . GLU A 1 233 ? 3.695 -26.578 8.031 1 98.19 233 GLU A N 1
ATOM 1805 C CA . GLU A 1 233 ? 3.568 -27.531 6.918 1 98.19 233 GLU A CA 1
ATOM 1806 C C . GLU A 1 233 ? 4.664 -27.312 5.879 1 98.19 233 GLU A C 1
ATOM 1808 O O . GLU A 1 233 ? 4.637 -27.906 4.805 1 98.19 233 GLU A O 1
ATOM 1813 N N . ALA A 1 234 ? 5.652 -26.453 6.18 1 97.94 234 ALA A N 1
ATOM 1814 C CA . ALA A 1 234 ? 6.871 -26.203 5.414 1 97.94 234 ALA A CA 1
ATOM 1815 C C . ALA A 1 234 ? 8.086 -26.141 6.332 1 97.94 234 ALA A C 1
ATOM 1817 O O . ALA A 1 234 ? 7.949 -25.969 7.543 1 97.94 234 ALA A O 1
ATOM 1818 N N . ALA A 1 235 ? 9.281 -26.312 5.699 1 97.69 235 ALA A N 1
ATOM 1819 C CA . ALA A 1 235 ? 10.508 -26.125 6.477 1 97.69 235 ALA A CA 1
ATOM 1820 C C . ALA A 1 235 ? 10.562 -24.734 7.098 1 97.69 235 ALA A C 1
ATOM 1822 O O . ALA A 1 235 ? 10.062 -23.766 6.52 1 97.69 235 ALA A O 1
ATOM 1823 N N . ASN A 1 236 ? 11.18 -24.641 8.281 1 98.19 236 ASN A N 1
ATOM 1824 C CA . ASN A 1 236 ? 11.125 -23.422 9.062 1 98.19 236 ASN A CA 1
ATOM 1825 C C . ASN A 1 236 ? 12.336 -22.516 8.781 1 98.19 236 ASN A C 1
ATOM 1827 O O . ASN A 1 236 ? 13.43 -22.781 9.281 1 98.19 236 ASN A O 1
ATOM 1831 N N . PRO A 1 237 ? 12.156 -21.438 8.102 1 98.62 237 PRO A N 1
ATOM 1832 C CA . PRO A 1 237 ? 13.289 -20.547 7.82 1 98.62 237 PRO A CA 1
ATOM 1833 C C . PRO A 1 237 ? 13.766 -19.797 9.062 1 98.62 237 PRO A C 1
ATOM 1835 O O . PRO A 1 237 ? 14.914 -19.344 9.109 1 98.62 237 PRO A O 1
ATOM 1838 N N . PHE A 1 238 ? 12.93 -19.656 10.094 1 98.62 238 PHE A N 1
ATOM 1839 C CA . PHE A 1 238 ? 13.227 -18.859 11.273 1 98.62 238 PHE A CA 1
ATOM 1840 C C . PHE A 1 238 ? 14.375 -19.469 12.07 1 98.62 238 PHE A C 1
ATOM 1842 O O . PHE A 1 238 ? 15.008 -18.797 12.883 1 98.62 238 PHE A O 1
ATOM 1849 N N . ASP A 1 239 ? 14.703 -20.719 11.805 1 97.88 239 ASP A N 1
ATOM 1850 C CA . ASP A 1 239 ? 15.812 -21.375 12.484 1 97.88 239 ASP A CA 1
ATOM 1851 C C . ASP A 1 239 ? 17.156 -20.953 11.898 1 97.88 239 ASP A C 1
ATOM 1853 O O . ASP A 1 239 ? 18.203 -21.172 12.508 1 97.88 239 ASP A O 1
ATOM 1857 N N . TYR A 1 240 ? 17.141 -20.328 10.695 1 98.44 240 TYR A N 1
ATOM 1858 C CA . TYR A 1 240 ? 18.391 -20.156 9.977 1 98.44 240 TYR A CA 1
ATOM 1859 C C . TYR A 1 240 ? 18.594 -18.703 9.555 1 98.44 240 TYR A C 1
ATOM 1861 O O . TYR A 1 240 ? 19.734 -18.25 9.406 1 98.44 240 TYR A O 1
ATOM 1869 N N . CYS A 1 241 ? 17.531 -17.969 9.32 1 98.69 241 CYS A N 1
ATOM 1870 C CA . CYS A 1 241 ? 17.609 -16.688 8.625 1 98.69 241 CYS A CA 1
ATOM 1871 C C . CYS A 1 241 ? 17.703 -15.539 9.625 1 98.69 241 CYS A C 1
ATOM 1873 O O . CYS A 1 241 ? 17.266 -15.656 10.766 1 98.69 241 CYS A O 1
ATOM 1875 N N . ASP A 1 242 ? 18.312 -14.414 9.195 1 98.75 242 ASP A N 1
ATOM 1876 C CA . ASP A 1 242 ? 18.406 -13.195 10 1 98.75 242 ASP A CA 1
ATOM 1877 C C . ASP A 1 242 ? 17.109 -12.383 9.906 1 98.75 242 ASP A C 1
ATOM 1879 O O . ASP A 1 242 ? 16.703 -11.758 10.891 1 98.75 242 ASP A O 1
ATOM 1883 N N . ILE A 1 243 ? 16.547 -12.375 8.75 1 98.88 243 ILE A N 1
ATOM 1884 C CA . ILE A 1 243 ? 15.297 -11.695 8.438 1 98.88 243 ILE A CA 1
ATOM 1885 C C . ILE A 1 243 ? 14.398 -12.617 7.621 1 98.88 243 ILE A C 1
ATOM 1887 O O . ILE A 1 243 ? 14.875 -13.359 6.762 1 98.88 243 ILE A O 1
ATOM 1891 N N . VAL A 1 244 ? 13.133 -12.641 7.934 1 98.94 244 VAL A N 1
ATOM 1892 C CA . VAL A 1 244 ? 12.109 -13.305 7.133 1 98.94 244 VAL A CA 1
ATOM 1893 C C . VAL A 1 244 ? 11.016 -12.305 6.754 1 98.94 244 VAL A C 1
ATOM 1895 O O . VAL A 1 244 ? 10.492 -11.602 7.617 1 98.94 244 VAL A O 1
ATOM 1898 N N . THR A 1 245 ? 10.703 -12.148 5.484 1 98.94 245 THR A N 1
ATOM 1899 C CA . THR A 1 245 ? 9.648 -11.266 5.016 1 98.94 245 THR A CA 1
ATOM 1900 C C . THR A 1 245 ? 8.492 -12.07 4.422 1 98.94 245 THR A C 1
ATOM 1902 O O . THR A 1 245 ? 8.664 -13.227 4.047 1 98.94 245 THR A O 1
ATOM 1905 N N . THR A 1 246 ? 7.359 -11.453 4.383 1 98.81 246 THR A N 1
ATOM 1906 C CA . THR A 1 246 ? 6.23 -12.102 3.723 1 98.81 246 THR A CA 1
ATOM 1907 C C . THR A 1 246 ? 5.195 -11.07 3.285 1 98.81 246 THR A C 1
ATOM 1909 O O . THR A 1 246 ? 5.172 -9.945 3.803 1 98.81 246 THR A O 1
ATOM 1912 N N . THR A 1 247 ? 4.43 -11.398 2.301 1 98.12 247 THR A N 1
ATOM 1913 C CA . THR A 1 247 ? 3.135 -10.758 2.088 1 98.12 247 THR A CA 1
ATOM 1914 C C . THR A 1 247 ? 2.076 -11.352 3.008 1 98.12 247 THR A C 1
ATOM 1916 O O . THR A 1 247 ? 2.328 -12.352 3.688 1 98.12 247 THR A O 1
ATOM 1919 N N . THR A 1 248 ? 0.91 -10.75 3.076 1 98.12 248 THR A N 1
ATOM 1920 C CA . THR A 1 248 ? -0.085 -11.234 4.027 1 98.12 248 THR A CA 1
ATOM 1921 C C . THR A 1 248 ? -1.302 -11.797 3.303 1 98.12 248 THR A C 1
ATOM 1923 O O . THR A 1 248 ? -2.273 -12.211 3.938 1 98.12 248 THR A O 1
ATOM 1926 N N . HIS A 1 249 ? -1.121 -11.773 2.041 1 96.88 249 HIS A N 1
ATOM 1927 C CA . HIS A 1 249 ? -2.15 -12.43 1.241 1 96.88 249 HIS A CA 1
ATOM 1928 C C . HIS A 1 249 ? -1.656 -13.766 0.69 1 96.88 249 HIS A C 1
ATOM 1930 O O . HIS A 1 249 ? -0.929 -14.492 1.371 1 96.88 249 HIS A O 1
ATOM 1936 N N . LYS A 1 250 ? -1.936 -14.227 -0.375 1 97.12 250 LYS A N 1
ATOM 1937 C CA . LYS A 1 250 ? -1.595 -15.508 -0.996 1 97.12 250 LYS A CA 1
ATOM 1938 C C . LYS A 1 250 ? -1.975 -16.672 -0.092 1 97.12 250 LYS A C 1
ATOM 1940 O O . LYS A 1 250 ? -3.145 -16.844 0.262 1 97.12 250 LYS A O 1
ATOM 1945 N N . THR A 1 251 ? -0.972 -17.406 0.491 1 98 251 THR A N 1
ATOM 1946 C CA . THR A 1 251 ? -1.289 -18.594 1.268 1 98 251 THR A CA 1
ATOM 1947 C C . THR A 1 251 ? -1.706 -18.219 2.688 1 98 251 THR A C 1
ATOM 1949 O O . THR A 1 251 ? -2.262 -19.047 3.414 1 98 251 THR A O 1
ATOM 1952 N N . LEU A 1 252 ? -1.585 -16.953 3.123 1 97.81 252 LEU A N 1
ATOM 1953 C CA . LEU A 1 252 ? -2.014 -16.5 4.441 1 97.81 252 LEU A CA 1
ATOM 1954 C C . LEU A 1 252 ? -3.465 -16.031 4.41 1 97.81 252 LEU A C 1
ATOM 1956 O O . LEU A 1 252 ? -4.09 -15.859 5.461 1 97.81 252 LEU A O 1
ATOM 1960 N N . ARG A 1 253 ? -4 -15.688 3.297 1 97.81 253 ARG A N 1
ATOM 1961 C CA . ARG A 1 253 ? -5.414 -15.406 3.059 1 97.81 253 ARG A CA 1
ATOM 1962 C C . ARG A 1 253 ? -5.812 -14.062 3.662 1 97.81 253 ARG A C 1
ATOM 1964 O O . ARG A 1 253 ? -6.922 -13.922 4.188 1 97.81 253 ARG A O 1
ATOM 1971 N N . GLY A 1 254 ? -4.918 -13.172 3.83 1 98.31 254 GLY A N 1
ATOM 1972 C CA . GLY A 1 254 ? -5.219 -11.859 4.367 1 98.31 254 GLY A CA 1
ATOM 1973 C C . GLY A 1 254 ? -5.309 -10.789 3.295 1 98.31 254 GLY A C 1
ATOM 1974 O O . GLY A 1 254 ? -5.477 -11.094 2.113 1 98.31 254 GLY A O 1
ATOM 1975 N N . PRO A 1 255 ? -5.328 -9.531 3.744 1 97.94 255 PRO A N 1
ATOM 1976 C CA . PRO A 1 255 ? -5.281 -8.422 2.787 1 97.94 255 PRO A CA 1
ATOM 1977 C C . PRO A 1 255 ? -3.902 -8.242 2.156 1 97.94 255 PRO A C 1
ATOM 1979 O O . PRO A 1 255 ? -2.936 -8.883 2.588 1 97.94 255 PRO A O 1
ATOM 1982 N N . ARG A 1 256 ? -3.795 -7.465 1.142 1 97.38 256 ARG A N 1
ATOM 1983 C CA . ARG A 1 256 ? -2.506 -7.188 0.517 1 97.38 256 ARG A CA 1
ATOM 1984 C C . ARG A 1 256 ? -1.654 -6.277 1.396 1 97.38 256 ARG A C 1
ATOM 1986 O O . ARG A 1 256 ? -2.047 -5.148 1.693 1 97.38 256 ARG A O 1
ATOM 1993 N N . ALA A 1 257 ? -0.617 -6.691 1.852 1 98.19 257 ALA A N 1
ATOM 1994 C CA . ALA A 1 257 ? 0.342 -6.008 2.715 1 98.19 257 ALA A CA 1
ATOM 1995 C C . ALA A 1 257 ? 1.612 -6.836 2.889 1 98.19 257 ALA A C 1
ATOM 1997 O O . ALA A 1 257 ? 1.91 -7.707 2.068 1 98.19 257 ALA A O 1
ATOM 1998 N N . GLY A 1 258 ? 2.482 -6.465 3.875 1 98.62 258 GLY A N 1
ATOM 1999 C CA . GLY A 1 258 ? 3.715 -7.195 4.125 1 98.62 258 GLY A CA 1
ATOM 2000 C C . GLY A 1 258 ? 4.156 -7.145 5.574 1 98.62 258 GLY A C 1
ATOM 2001 O O . GLY A 1 258 ? 3.693 -6.297 6.34 1 98.62 258 GLY A O 1
ATOM 2002 N N . LEU A 1 259 ? 4.957 -8.102 5.98 1 98.94 259 LEU A N 1
ATOM 2003 C CA . LEU A 1 259 ? 5.586 -8.18 7.293 1 98.94 259 LEU A CA 1
ATOM 2004 C C . LEU A 1 259 ? 7.094 -8.367 7.164 1 98.94 259 LEU A C 1
ATOM 2006 O O . LEU A 1 259 ? 7.57 -8.961 6.191 1 98.94 259 LEU A O 1
ATOM 2010 N N . ILE A 1 260 ? 7.824 -7.875 8.102 1 98.94 260 ILE A N 1
ATOM 2011 C CA . ILE A 1 260 ? 9.25 -8.141 8.234 1 98.94 260 ILE A CA 1
ATOM 2012 C C . ILE A 1 260 ? 9.547 -8.68 9.633 1 98.94 260 ILE A C 1
ATOM 2014 O O . ILE A 1 260 ? 9.453 -7.949 10.625 1 98.94 260 ILE A O 1
ATOM 2018 N N . PHE A 1 261 ? 9.867 -9.945 9.695 1 98.94 261 PHE A N 1
ATOM 2019 C CA . PHE A 1 261 ? 10.391 -10.531 10.93 1 98.94 261 PHE A CA 1
ATOM 2020 C C . PHE A 1 261 ? 11.898 -10.375 11.008 1 98.94 261 PHE A C 1
ATOM 2022 O O . PHE A 1 261 ? 12.602 -10.531 10 1 98.94 261 PHE A O 1
ATOM 2029 N N . PHE A 1 262 ? 12.406 -10.031 12.172 1 98.88 262 PHE A N 1
ATOM 2030 C CA . PHE A 1 262 ? 13.844 -9.859 12.344 1 98.88 262 PHE A CA 1
ATOM 2031 C C . PHE A 1 262 ? 14.312 -10.5 13.641 1 98.88 262 PHE A C 1
ATOM 2033 O O . PHE A 1 262 ? 13.602 -10.492 14.641 1 98.88 262 PHE A O 1
ATOM 2040 N N . GLN A 1 263 ? 15.5 -11.016 13.648 1 98.31 263 GLN A N 1
ATOM 2041 C CA . GLN A 1 263 ? 16.109 -11.586 14.844 1 98.31 263 GLN A CA 1
ATOM 2042 C C . GLN A 1 263 ? 16.469 -10.5 15.852 1 98.31 263 GLN A C 1
ATOM 2044 O O . GLN A 1 263 ? 16.828 -9.391 15.461 1 98.31 263 GLN A O 1
ATOM 2049 N N . ARG A 1 264 ? 16.297 -10.859 17.031 1 97.31 264 ARG A N 1
ATOM 2050 C CA . ARG A 1 264 ? 16.797 -10.055 18.156 1 97.31 264 ARG A CA 1
ATOM 2051 C C . ARG A 1 264 ? 17.984 -10.719 18.828 1 97.31 264 ARG A C 1
ATOM 2053 O O . ARG A 1 264 ? 18.047 -11.953 18.906 1 97.31 264 ARG A O 1
ATOM 2060 N N . ALA A 1 265 ? 18.938 -9.898 19.203 1 94.94 265 ALA A N 1
ATOM 2061 C CA . ALA A 1 265 ? 20.109 -10.383 19.906 1 94.94 265 ALA A CA 1
ATOM 2062 C C . ALA A 1 265 ? 20.594 -9.367 20.938 1 94.94 265 ALA A C 1
ATOM 2064 O O . ALA A 1 265 ? 20.281 -8.18 20.828 1 94.94 265 ALA A O 1
ATOM 2065 N N . PRO A 1 266 ? 21.234 -9.914 21.953 1 93.06 266 PRO A N 1
ATOM 2066 C CA . PRO A 1 266 ? 21.812 -8.969 22.922 1 93.06 266 PRO A CA 1
ATOM 2067 C C . PRO A 1 266 ? 22.781 -7.988 22.281 1 93.06 266 PRO A C 1
ATOM 2069 O O . PRO A 1 266 ? 23.391 -8.305 21.25 1 93.06 266 PRO A O 1
ATOM 2072 N N . LYS A 1 267 ? 22.891 -6.863 22.922 1 91.06 267 LYS A N 1
ATOM 2073 C CA . LYS A 1 267 ? 23.781 -5.824 22.422 1 91.06 267 LYS A CA 1
ATOM 2074 C C . LYS A 1 267 ? 25.203 -6.359 22.219 1 91.06 267 LYS A C 1
ATOM 2076 O O . LYS A 1 267 ? 25.734 -7.07 23.078 1 91.06 267 LYS A O 1
ATOM 2081 N N . GLY A 1 268 ? 25.766 -6.102 21.141 1 89.31 268 GLY A N 1
ATOM 2082 C CA . GLY A 1 268 ? 27.125 -6.52 20.828 1 89.31 268 GLY A CA 1
ATOM 2083 C C . GLY A 1 268 ? 27.188 -7.777 19.984 1 89.31 268 GLY A C 1
ATOM 2084 O O . GLY A 1 268 ? 28.219 -8.078 19.375 1 89.31 268 GLY A O 1
ATOM 2085 N N . GLU A 1 269 ? 26.156 -8.492 19.875 1 90.5 269 GLU A N 1
ATOM 2086 C CA . GLU A 1 269 ? 26.094 -9.695 19.062 1 90.5 269 GLU A CA 1
ATOM 2087 C C . GLU A 1 269 ? 25.562 -9.375 17.656 1 90.5 269 GLU A C 1
ATOM 2089 O O . GLU A 1 269 ? 25.062 -8.273 17.406 1 90.5 269 GLU A O 1
ATOM 2094 N N . LYS A 1 270 ? 25.812 -10.398 16.875 1 88.75 270 LYS A N 1
ATOM 2095 C CA . LYS A 1 270 ? 25.297 -10.258 15.516 1 88.75 270 LYS A CA 1
ATOM 2096 C C . LYS A 1 270 ? 23.781 -10.047 15.523 1 88.75 270 LYS A C 1
ATOM 2098 O O . LYS A 1 270 ? 23.062 -10.664 16.312 1 88.75 270 LYS A O 1
ATOM 2103 N N . ASN A 1 271 ? 23.25 -9.125 14.82 1 94 271 ASN A N 1
ATOM 2104 C CA . ASN A 1 271 ? 21.828 -8.867 14.594 1 94 271 ASN A CA 1
ATOM 2105 C C . ASN A 1 271 ? 21.219 -8.062 15.742 1 94 271 ASN A C 1
ATOM 2107 O O . ASN A 1 271 ? 20 -7.91 15.82 1 94 271 ASN A O 1
ATOM 2111 N N . SER A 1 272 ? 22.078 -7.535 16.656 1 95.69 272 SER A N 1
ATOM 2112 C CA . SER A 1 272 ? 21.562 -6.809 17.812 1 95.69 272 SER A CA 1
ATOM 2113 C C . SER A 1 272 ? 20.938 -5.484 17.406 1 95.69 272 SER A C 1
ATOM 2115 O O . SER A 1 272 ? 20.125 -4.914 18.141 1 95.69 272 SER A O 1
ATOM 2117 N N . ASP A 1 273 ? 21.203 -5.039 16.219 1 97.19 273 ASP A N 1
ATOM 2118 C CA . ASP A 1 273 ? 20.688 -3.732 15.797 1 97.19 273 ASP A CA 1
ATOM 2119 C C . ASP A 1 273 ? 19.625 -3.877 14.711 1 97.19 273 ASP A C 1
ATOM 2121 O O . ASP A 1 273 ? 19.172 -2.881 14.148 1 97.19 273 ASP A O 1
ATOM 2125 N N . LEU A 1 274 ? 19.219 -5.125 14.391 1 98.06 274 LEU A N 1
ATOM 2126 C CA . LEU A 1 274 ? 18.312 -5.348 13.273 1 98.06 274 LEU A CA 1
ATOM 2127 C C . LEU A 1 274 ? 16.953 -4.715 13.539 1 98.06 274 LEU A C 1
ATOM 2129 O O . LEU A 1 274 ? 16.297 -4.227 12.617 1 98.06 274 LEU A O 1
ATOM 2133 N N . GLU A 1 275 ? 16.531 -4.805 14.781 1 98.25 275 GLU A N 1
ATOM 2134 C CA . GLU A 1 275 ? 15.227 -4.223 15.102 1 98.25 275 GLU A CA 1
ATOM 2135 C C . GLU A 1 275 ? 15.195 -2.729 14.789 1 98.25 275 GLU A C 1
ATOM 2137 O O . GLU A 1 275 ? 14.281 -2.246 14.125 1 98.25 275 GLU A O 1
ATOM 2142 N N . GLU A 1 276 ? 16.172 -2.039 15.234 1 97.81 276 GLU A N 1
ATOM 2143 C CA . GLU A 1 276 ? 16.25 -0.604 14.977 1 97.81 276 GLU A CA 1
ATOM 2144 C C . GLU A 1 276 ? 16.406 -0.314 13.484 1 97.81 276 GLU A C 1
ATOM 2146 O O . GLU A 1 276 ? 15.758 0.58 12.953 1 97.81 276 GLU A O 1
ATOM 2151 N N . LYS A 1 277 ? 17.219 -1.085 12.82 1 98.25 277 LYS A N 1
ATOM 2152 C CA . LYS A 1 277 ? 17.5 -0.882 11.398 1 98.25 277 LYS A CA 1
ATOM 2153 C C . LYS A 1 277 ? 16.25 -1.139 10.562 1 98.25 277 LYS A C 1
ATOM 2155 O O . LYS A 1 277 ? 15.945 -0.378 9.641 1 98.25 277 LYS A O 1
ATOM 2160 N N . VAL A 1 278 ? 15.531 -2.217 10.883 1 98.81 278 VAL A N 1
ATOM 2161 C CA . VAL A 1 278 ? 14.336 -2.576 10.125 1 98.81 278 VAL A CA 1
ATOM 2162 C C . VAL A 1 278 ? 13.258 -1.518 10.328 1 98.81 278 VAL A C 1
ATOM 2164 O O . VAL A 1 278 ? 12.648 -1.045 9.367 1 98.81 278 VAL A O 1
ATOM 2167 N N . ASN A 1 279 ? 13.008 -1.159 11.562 1 98.62 279 ASN A N 1
ATOM 2168 C CA . ASN A 1 279 ? 11.992 -0.152 11.852 1 98.62 279 ASN A CA 1
ATOM 2169 C C . ASN A 1 279 ? 12.312 1.18 11.188 1 98.62 279 ASN A C 1
ATOM 2171 O O . ASN A 1 279 ? 11.422 1.847 10.656 1 98.62 279 ASN A O 1
ATOM 2175 N N . PHE A 1 280 ? 13.594 1.542 11.164 1 98 280 PHE A N 1
ATOM 2176 C CA . PHE A 1 280 ? 14.016 2.787 10.539 1 98 280 PHE A CA 1
ATOM 2177 C C . PHE A 1 280 ? 13.891 2.707 9.023 1 98 280 PHE A C 1
ATOM 2179 O O . PHE A 1 280 ? 13.508 3.684 8.375 1 98 280 PHE A O 1
ATOM 2186 N N . ALA A 1 281 ? 14.18 1.547 8.461 1 98.69 281 ALA A N 1
ATOM 2187 C CA . ALA A 1 281 ? 14.094 1.351 7.02 1 98.69 281 ALA A CA 1
ATOM 2188 C C . ALA A 1 281 ? 12.648 1.464 6.531 1 98.69 281 ALA A C 1
ATOM 2190 O O . ALA A 1 281 ? 12.398 1.972 5.438 1 98.69 281 ALA A O 1
ATOM 2191 N N . VAL A 1 282 ? 11.75 0.909 7.34 1 98.69 282 VAL A N 1
ATOM 2192 C CA . VAL A 1 282 ? 10.336 1.023 6.977 1 98.69 282 VAL A CA 1
ATOM 2193 C C . VAL A 1 282 ? 9.898 2.48 7.078 1 98.69 282 VAL A C 1
ATOM 2195 O O . VAL A 1 282 ? 9.531 3.096 6.07 1 98.69 282 VAL A O 1
ATOM 2198 N N . PHE A 1 283 ? 9.992 3.062 8.188 1 97.94 283 PHE A N 1
ATOM 2199 C CA . PHE A 1 283 ? 9.789 4.484 8.422 1 97.94 283 PHE A CA 1
ATOM 2200 C C . PHE A 1 283 ? 10.875 5.047 9.328 1 97.94 283 PHE A C 1
ATOM 2202 O O . PHE A 1 283 ? 11.141 4.504 10.398 1 97.94 283 PHE A O 1
ATOM 2209 N N . PRO A 1 284 ? 11.461 6.008 8.82 1 95.94 284 PRO A N 1
ATOM 2210 C CA . PRO A 1 284 ? 11.055 7.016 7.844 1 95.94 284 PRO A CA 1
ATOM 2211 C C . PRO A 1 284 ? 11.695 6.801 6.477 1 95.94 284 PRO A C 1
ATOM 2213 O O . PRO A 1 284 ? 11.477 7.598 5.555 1 95.94 284 PRO A O 1
ATOM 2216 N N . SER A 1 285 ? 12.367 5.762 6.215 1 97.88 285 SER A N 1
ATOM 2217 C CA . SER A 1 285 ? 13.219 5.711 5.031 1 97.88 285 SER A CA 1
ATOM 2218 C C . SER A 1 285 ? 12.406 5.449 3.771 1 97.88 285 SER A C 1
ATOM 2220 O O . SER A 1 285 ? 12.531 6.176 2.783 1 97.88 285 SER A O 1
ATOM 2222 N N . ASN A 1 286 ? 11.531 4.43 3.85 1 98.19 286 ASN A N 1
ATOM 2223 C CA . ASN A 1 286 ? 10.984 3.955 2.582 1 98.19 286 ASN A CA 1
ATOM 2224 C C . ASN A 1 286 ? 9.5 4.277 2.453 1 98.19 286 ASN A C 1
ATOM 2226 O O . ASN A 1 286 ? 8.938 4.211 1.358 1 98.19 286 ASN A O 1
ATOM 2230 N N . GLN A 1 287 ? 8.859 4.602 3.539 1 97.56 287 GLN A N 1
ATOM 2231 C CA . GLN A 1 287 ? 7.445 4.938 3.455 1 97.56 287 GLN A CA 1
ATOM 2232 C C . GLN A 1 287 ? 7.059 5.961 4.52 1 97.56 287 GLN A C 1
ATOM 2234 O O . GLN A 1 287 ? 7.867 6.297 5.383 1 97.56 287 GLN A O 1
ATOM 2239 N N . GLY A 1 288 ? 5.848 6.535 4.348 1 94.88 288 GLY A N 1
ATOM 2240 C CA . GLY A 1 288 ? 5.234 7.363 5.375 1 94.88 288 GLY A CA 1
ATOM 2241 C C . GLY A 1 288 ? 4.359 6.574 6.332 1 94.88 288 GLY A C 1
ATOM 2242 O O . GLY A 1 288 ? 4.777 5.539 6.855 1 94.88 288 GLY A O 1
ATOM 2243 N N . GLY A 1 289 ? 3.191 7.035 6.574 1 94.25 289 GLY A N 1
ATOM 2244 C CA . GLY A 1 289 ? 2.303 6.387 7.523 1 94.25 289 GLY A CA 1
ATOM 2245 C C . GLY A 1 289 ? 1.799 5.039 7.047 1 94.25 289 GLY A C 1
ATOM 2246 O O . GLY A 1 289 ? 1.552 4.852 5.855 1 94.25 289 GLY A O 1
ATOM 2247 N N . PRO A 1 290 ? 1.672 4.102 7.977 1 97.25 290 PRO A N 1
ATOM 2248 C CA . PRO A 1 290 ? 1.111 2.795 7.621 1 97.25 290 PRO A CA 1
ATOM 2249 C C . PRO A 1 290 ? -0.379 2.863 7.293 1 97.25 290 PRO A C 1
ATOM 2251 O O . PRO A 1 290 ? -1.017 3.896 7.512 1 97.25 290 PRO A O 1
ATOM 2254 N N . HIS A 1 291 ? -0.876 1.847 6.625 1 98.25 291 HIS A N 1
ATOM 2255 C CA . HIS A 1 291 ? -2.307 1.688 6.387 1 98.25 291 HIS A CA 1
ATOM 2256 C C . HIS A 1 291 ? -2.984 0.994 7.562 1 98.25 291 HIS A C 1
ATOM 2258 O O . HIS A 1 291 ? -3.057 -0.237 7.605 1 98.25 291 HIS A O 1
ATOM 2264 N N . ASN A 1 292 ? -3.561 1.812 8.484 1 98.56 292 ASN A N 1
ATOM 2265 C CA . ASN A 1 292 ? -4.078 1.302 9.75 1 98.56 292 ASN A CA 1
ATOM 2266 C C . ASN A 1 292 ? -5.23 0.324 9.531 1 98.56 292 ASN A C 1
ATOM 2268 O O . ASN A 1 292 ? -5.367 -0.655 10.266 1 98.56 292 ASN A O 1
ATOM 2272 N N . ASN A 1 293 ? -6.102 0.616 8.547 1 98.69 293 ASN A N 1
ATOM 2273 C CA . ASN A 1 293 ? -7.191 -0.298 8.234 1 98.69 293 ASN A CA 1
ATOM 2274 C C . ASN A 1 293 ? -6.672 -1.661 7.785 1 98.69 293 ASN A C 1
ATOM 2276 O O . ASN A 1 293 ? -7.219 -2.695 8.164 1 98.69 293 ASN A O 1
ATOM 2280 N N . THR A 1 294 ? -5.613 -1.662 7.008 1 98.69 294 THR A N 1
ATOM 2281 C CA . THR A 1 294 ? -5.023 -2.906 6.531 1 98.69 294 THR A CA 1
ATOM 2282 C C . THR A 1 294 ? -4.355 -3.662 7.676 1 98.69 294 THR A C 1
ATOM 2284 O O . THR A 1 294 ? -4.426 -4.891 7.742 1 98.69 294 THR A O 1
ATOM 2287 N N . ILE A 1 295 ? -3.699 -2.922 8.586 1 98.88 295 ILE A N 1
ATOM 2288 C CA . ILE A 1 295 ? -3.07 -3.553 9.742 1 98.88 295 ILE A CA 1
ATOM 2289 C C . ILE A 1 295 ? -4.129 -4.254 10.594 1 98.88 295 ILE A C 1
ATOM 2291 O O . ILE A 1 295 ? -3.895 -5.348 11.109 1 98.88 295 ILE A O 1
ATOM 2295 N N . ALA A 1 296 ? -5.301 -3.639 10.703 1 98.94 296 ALA A N 1
ATOM 2296 C CA . ALA A 1 296 ? -6.406 -4.309 11.383 1 98.94 296 ALA A CA 1
ATOM 2297 C C . ALA A 1 296 ? -6.789 -5.602 10.672 1 98.94 296 ALA A C 1
ATOM 2299 O O . ALA A 1 296 ? -7.035 -6.625 11.312 1 98.94 296 ALA A O 1
ATOM 2300 N N . GLY A 1 297 ? -6.848 -5.547 9.336 1 98.88 297 GLY A N 1
ATOM 2301 C CA . GLY A 1 297 ? -7.113 -6.746 8.555 1 98.88 297 GLY A CA 1
ATOM 2302 C C . GLY A 1 297 ? -6.07 -7.828 8.75 1 98.88 297 GLY A C 1
ATOM 2303 O O . GLY A 1 297 ? -6.398 -9.016 8.82 1 98.88 297 GLY A O 1
ATOM 2304 N N . ILE A 1 298 ? -4.824 -7.449 8.852 1 98.94 298 ILE A N 1
ATOM 2305 C CA . ILE A 1 298 ? -3.736 -8.398 9.086 1 98.94 298 ILE A CA 1
ATOM 2306 C C . ILE A 1 298 ? -3.91 -9.055 10.453 1 98.94 298 ILE A C 1
ATOM 2308 O O . ILE A 1 298 ? -3.688 -10.266 10.594 1 98.94 298 ILE A O 1
ATOM 2312 N N . ALA A 1 299 ? -4.301 -8.242 11.422 1 98.94 299 ALA A N 1
ATOM 2313 C CA . ALA A 1 299 ? -4.508 -8.789 12.758 1 98.94 299 ALA A CA 1
ATOM 2314 C C . ALA A 1 299 ? -5.559 -9.891 12.742 1 98.94 299 ALA A C 1
ATOM 2316 O O . ALA A 1 299 ? -5.383 -10.938 13.375 1 98.94 299 ALA A O 1
ATOM 2317 N N . VAL A 1 300 ? -6.629 -9.68 12.047 1 98.94 300 VAL A N 1
ATOM 2318 C CA . VAL A 1 300 ? -7.68 -10.68 11.914 1 98.94 300 VAL A CA 1
ATOM 2319 C C . VAL A 1 300 ? -7.129 -11.922 11.211 1 98.94 300 VAL A C 1
ATOM 2321 O O . VAL A 1 300 ? -7.379 -13.047 11.648 1 98.94 300 VAL A O 1
ATOM 2324 N N . THR A 1 301 ? -6.375 -11.742 10.172 1 98.88 301 THR A N 1
ATOM 2325 C CA . THR A 1 301 ? -5.777 -12.82 9.383 1 98.88 301 THR A CA 1
ATOM 2326 C C . THR A 1 301 ? -4.867 -13.68 10.258 1 98.88 301 THR A C 1
ATOM 2328 O O . THR A 1 301 ? -4.91 -14.914 10.18 1 98.88 301 THR A O 1
ATOM 2331 N N . LEU A 1 302 ? -4.055 -12.977 11.055 1 98.94 302 LEU A N 1
ATOM 2332 C CA . LEU A 1 302 ? -3.072 -13.688 11.867 1 98.94 302 LEU A CA 1
ATOM 2333 C C . LEU A 1 302 ? -3.754 -14.477 12.977 1 98.94 302 LEU A C 1
ATOM 2335 O O . LEU A 1 302 ? -3.275 -15.539 13.375 1 98.94 302 LEU A O 1
ATOM 2339 N N . LYS A 1 303 ? -4.906 -13.961 13.461 1 98.81 303 LYS A N 1
ATOM 2340 C CA . LYS A 1 303 ? -5.719 -14.75 14.375 1 98.81 303 LYS A CA 1
ATOM 2341 C C . LYS A 1 303 ? -6.203 -16.031 13.711 1 98.81 303 LYS A C 1
ATOM 2343 O O . LYS A 1 303 ? -6.105 -17.125 14.297 1 98.81 303 LYS A O 1
ATOM 2348 N N . GLN A 1 304 ? -6.656 -15.945 12.523 1 98.56 304 GLN A N 1
ATOM 2349 C CA . GLN A 1 304 ? -7.133 -17.094 11.766 1 98.56 304 GLN A CA 1
ATOM 2350 C C . GLN A 1 304 ? -5.996 -18.062 11.461 1 98.56 304 GLN A C 1
ATOM 2352 O O . GLN A 1 304 ? -6.145 -19.281 11.617 1 98.56 304 GLN A O 1
ATOM 2357 N N . ALA A 1 305 ? -4.828 -17.547 11.07 1 98.31 305 ALA A N 1
ATOM 2358 C CA . ALA A 1 305 ? -3.676 -18.344 10.672 1 98.31 305 ALA A CA 1
ATOM 2359 C C . ALA A 1 305 ? -3.098 -19.109 11.867 1 98.31 305 ALA A C 1
ATOM 2361 O O . ALA A 1 305 ? -2.455 -20.141 11.703 1 98.31 305 ALA A O 1
ATOM 2362 N N . GLY A 1 306 ? -3.34 -18.562 13.055 1 97.81 306 GLY A N 1
ATOM 2363 C CA . GLY A 1 306 ? -2.824 -19.172 14.266 1 97.81 306 GLY A CA 1
ATOM 2364 C C . GLY A 1 306 ? -3.746 -20.234 14.828 1 97.81 306 GLY A C 1
ATOM 2365 O O . GLY A 1 306 ? -3.424 -20.875 15.836 1 97.81 306 GLY A O 1
ATOM 2366 N N . SER A 1 307 ? -4.828 -20.578 14.164 1 97.62 307 SER A N 1
ATOM 2367 C CA . SER A 1 307 ? -5.828 -21.516 14.672 1 97.62 307 SER A CA 1
ATOM 2368 C C . SER A 1 307 ? -5.5 -22.938 14.25 1 97.62 307 SER A C 1
ATOM 2370 O O . SER A 1 307 ? -4.734 -23.156 13.312 1 97.62 307 SER A O 1
ATOM 2372 N N . ALA A 1 308 ? -6.09 -23.922 14.938 1 97.56 308 ALA A N 1
ATOM 2373 C CA . ALA A 1 308 ? -5.957 -25.328 14.578 1 97.56 308 ALA A CA 1
ATOM 2374 C C . ALA A 1 308 ? -6.629 -25.609 13.242 1 97.56 308 ALA A C 1
ATOM 2376 O O . ALA A 1 308 ? -6.16 -26.453 12.469 1 97.56 308 ALA A O 1
ATOM 2377 N N . GLU A 1 309 ? -7.703 -24.891 13.023 1 98.06 309 GLU A N 1
ATOM 2378 C CA . GLU A 1 309 ? -8.422 -25.047 11.758 1 98.06 309 GLU A CA 1
ATOM 2379 C C . GLU A 1 309 ? -7.551 -24.641 10.57 1 98.06 309 GLU A C 1
ATOM 2381 O O . GLU A 1 309 ? -7.617 -25.266 9.508 1 98.06 309 GLU A O 1
ATOM 2386 N N . PHE A 1 310 ? -6.711 -23.672 10.781 1 98.38 310 PHE A N 1
ATOM 2387 C CA . PHE A 1 310 ? -5.859 -23.219 9.695 1 98.38 310 PHE A CA 1
ATOM 2388 C C . PHE A 1 310 ? -4.824 -24.266 9.328 1 98.38 310 PHE A C 1
ATOM 2390 O O . PHE A 1 310 ? -4.453 -24.406 8.164 1 98.38 310 PHE A O 1
ATOM 2397 N N . LYS A 1 311 ? -4.312 -25 10.25 1 98.25 311 LYS A N 1
ATOM 2398 C CA . LYS A 1 311 ? -3.391 -26.094 9.969 1 98.25 311 LYS A CA 1
ATOM 2399 C C . LYS A 1 311 ? -4.039 -27.141 9.055 1 98.25 311 LYS A C 1
ATOM 2401 O O . LYS A 1 311 ? -3.402 -27.641 8.125 1 98.25 311 LYS A O 1
ATOM 2406 N N . LEU A 1 312 ? -5.301 -27.422 9.289 1 98.5 312 LEU A N 1
ATOM 2407 C CA . LEU A 1 312 ? -6.031 -28.344 8.438 1 98.5 312 LEU A CA 1
ATOM 2408 C C . LEU A 1 312 ? -6.152 -27.812 7.02 1 98.5 312 LEU A C 1
ATOM 2410 O O . LEU A 1 312 ? -5.988 -28.547 6.051 1 98.5 312 LEU A O 1
ATOM 2414 N N . TYR A 1 313 ? -6.488 -26.578 6.938 1 98.5 313 TYR A N 1
ATOM 2415 C CA . TYR A 1 313 ? -6.527 -25.906 5.641 1 98.5 313 TYR A CA 1
ATOM 2416 C C . TYR A 1 313 ? -5.203 -26.062 4.906 1 98.5 313 TYR A C 1
ATOM 2418 O O . TYR A 1 313 ? -5.18 -26.453 3.732 1 98.5 313 TYR A O 1
ATOM 2426 N N . ALA A 1 314 ? -4.047 -25.766 5.602 1 98.69 314 ALA A N 1
ATOM 2427 C CA . ALA A 1 314 ? -2.719 -25.828 4.996 1 98.69 314 ALA A CA 1
ATOM 2428 C C . ALA A 1 314 ? -2.391 -27.25 4.543 1 98.69 314 ALA A C 1
ATOM 2430 O O . ALA A 1 314 ? -1.816 -27.438 3.469 1 98.69 314 ALA A O 1
ATOM 2431 N N . GLN A 1 315 ? -2.742 -28.188 5.301 1 98.69 315 GLN A N 1
ATOM 2432 C CA . GLN A 1 315 ? -2.543 -29.594 4.934 1 98.69 315 GLN A CA 1
ATOM 2433 C C . GLN A 1 315 ? -3.324 -29.938 3.67 1 98.69 315 GLN A C 1
ATOM 2435 O O . GLN A 1 315 ? -2.812 -30.641 2.795 1 98.69 315 GLN A O 1
ATOM 2440 N N . GLN A 1 316 ? -4.531 -29.438 3.639 1 98.75 316 GLN A N 1
ATOM 2441 C CA . GLN A 1 316 ? -5.363 -29.703 2.473 1 98.75 316 GLN A CA 1
ATOM 2442 C C . GLN A 1 316 ? -4.797 -29.031 1.226 1 98.75 316 GLN A C 1
ATOM 2444 O O . GLN A 1 316 ? -4.902 -29.562 0.121 1 98.75 316 GLN A O 1
ATOM 2449 N N . VAL A 1 317 ? -4.262 -27.828 1.367 1 98.81 317 VAL A N 1
ATOM 2450 C CA . VAL A 1 317 ? -3.617 -27.125 0.26 1 98.81 317 VAL A CA 1
ATOM 2451 C C . VAL A 1 317 ? -2.525 -28 -0.344 1 98.81 317 VAL A C 1
ATOM 2453 O O . VAL A 1 317 ? -2.455 -28.156 -1.564 1 98.81 317 VAL A O 1
ATOM 2456 N N . ARG A 1 318 ? -1.683 -28.562 0.47 1 98.75 318 ARG A N 1
ATOM 2457 C CA . ARG A 1 318 ? -0.594 -29.422 0.013 1 98.75 318 ARG A CA 1
ATOM 2458 C C . ARG A 1 318 ? -1.134 -30.703 -0.624 1 98.75 318 ARG A C 1
ATOM 2460 O O . ARG A 1 318 ? -0.644 -31.141 -1.668 1 98.75 318 ARG A O 1
ATOM 2467 N N . ALA A 1 319 ? -2.139 -31.281 0.026 1 98.81 319 ALA A N 1
ATOM 2468 C CA . ALA A 1 319 ? -2.736 -32.5 -0.501 1 98.81 319 ALA A CA 1
ATOM 2469 C C . ALA A 1 319 ? -3.334 -32.281 -1.886 1 98.81 319 ALA A C 1
ATOM 2471 O O . ALA A 1 319 ? -3.209 -33.125 -2.773 1 98.81 319 ALA A O 1
ATOM 2472 N N . ASN A 1 320 ? -4.004 -31.125 -2.008 1 98.88 320 ASN A N 1
ATOM 2473 C CA . ASN A 1 320 ? -4.586 -30.766 -3.295 1 98.88 320 ASN A CA 1
ATOM 2474 C C . ASN A 1 320 ? -3.516 -30.578 -4.363 1 98.88 320 ASN A C 1
ATOM 2476 O O . ASN A 1 320 ? -3.707 -30.984 -5.516 1 98.88 320 ASN A O 1
ATOM 2480 N N . ALA A 1 321 ? -2.416 -29.969 -4.012 1 98.81 321 ALA A N 1
ATOM 2481 C CA . ALA A 1 321 ? -1.322 -29.766 -4.957 1 98.81 321 ALA A CA 1
ATOM 2482 C C . ALA A 1 321 ? -0.745 -31.094 -5.434 1 98.81 321 ALA A C 1
ATOM 2484 O O . ALA A 1 321 ? -0.487 -31.266 -6.625 1 98.81 321 ALA A O 1
ATOM 2485 N N . VAL A 1 322 ? -0.574 -32 -4.559 1 98.75 322 VAL A N 1
ATOM 2486 C CA . VAL A 1 322 ? -0.062 -33.312 -4.895 1 98.75 322 VAL A CA 1
ATOM 2487 C C . VAL A 1 322 ? -1.059 -34.062 -5.797 1 98.75 322 VAL A C 1
ATOM 2489 O O . VAL A 1 322 ? -0.667 -34.719 -6.762 1 98.75 322 VAL A O 1
ATOM 2492 N N . ALA A 1 323 ? -2.336 -33.938 -5.5 1 98.88 323 ALA A N 1
ATOM 2493 C CA . ALA A 1 323 ? -3.377 -34.594 -6.27 1 98.88 323 ALA A CA 1
ATOM 2494 C C . ALA A 1 323 ? -3.396 -34.125 -7.715 1 98.88 323 ALA A C 1
ATOM 2496 O O . ALA A 1 323 ? -3.465 -34.938 -8.648 1 98.88 323 ALA A O 1
ATOM 2497 N N . VAL A 1 324 ? -3.367 -32.844 -7.902 1 98.81 324 VAL A N 1
ATOM 2498 C CA . VAL A 1 324 ? -3.414 -32.312 -9.258 1 98.81 324 VAL A CA 1
ATOM 2499 C C . VAL A 1 324 ? -2.117 -32.625 -9.992 1 98.81 324 VAL A C 1
ATOM 2501 O O . VAL A 1 324 ? -2.133 -32.938 -11.188 1 98.81 324 VAL A O 1
ATOM 2504 N N . ALA A 1 325 ? -0.963 -32.594 -9.289 1 98.75 325 ALA A N 1
ATOM 2505 C CA . ALA A 1 325 ? 0.313 -33 -9.883 1 98.75 325 ALA A CA 1
ATOM 2506 C C . ALA A 1 325 ? 0.268 -34.438 -10.383 1 98.75 325 ALA A C 1
ATOM 2508 O O . ALA A 1 325 ? 0.646 -34.719 -11.523 1 98.75 325 ALA A O 1
ATOM 2509 N N . ASN A 1 326 ? -0.213 -35.281 -9.555 1 98.75 326 ASN A N 1
ATOM 2510 C CA . ASN A 1 326 ? -0.289 -36.688 -9.906 1 98.75 326 ASN A CA 1
ATOM 2511 C C . ASN A 1 326 ? -1.251 -36.906 -11.07 1 98.75 326 ASN A C 1
ATOM 2513 O O . ASN A 1 326 ? -0.976 -37.719 -11.953 1 98.75 326 ASN A O 1
ATOM 2517 N N . ALA A 1 327 ? -2.352 -36.25 -11.008 1 98.81 327 ALA A N 1
ATOM 2518 C CA . ALA A 1 327 ? -3.322 -36.406 -12.094 1 98.81 327 ALA A CA 1
ATOM 2519 C C . ALA A 1 327 ? -2.721 -35.969 -13.422 1 98.81 327 ALA A C 1
ATOM 2521 O O . ALA A 1 327 ? -2.902 -36.625 -14.445 1 98.81 327 ALA A O 1
ATOM 2522 N N . LEU A 1 328 ? -2.037 -34.844 -13.445 1 98.69 328 LEU A N 1
ATOM 2523 C CA . LEU A 1 328 ? -1.407 -34.344 -14.664 1 98.69 328 LEU A CA 1
ATOM 2524 C C . LEU A 1 328 ? -0.337 -35.312 -15.156 1 98.69 328 LEU A C 1
ATOM 2526 O O . LEU A 1 328 ? -0.235 -35.594 -16.359 1 98.69 328 LEU A O 1
ATOM 2530 N N . LYS A 1 329 ? 0.451 -35.844 -14.266 1 98.25 329 LYS A N 1
ATOM 2531 C CA . LYS A 1 329 ? 1.438 -36.844 -14.633 1 98.25 329 LYS A CA 1
ATOM 2532 C C . LYS A 1 329 ? 0.763 -38.094 -15.227 1 98.25 329 LYS A C 1
ATOM 2534 O O . LYS A 1 329 ? 1.295 -38.719 -16.156 1 98.25 329 LYS A O 1
ATOM 2539 N N . GLY A 1 330 ? -0.322 -38.344 -14.688 1 98.38 330 GLY A N 1
ATOM 2540 C CA . GLY A 1 330 ? -1.089 -39.469 -15.195 1 98.38 330 GLY A CA 1
ATOM 2541 C C . GLY A 1 330 ? -1.497 -39.312 -16.641 1 98.38 330 GLY A C 1
ATOM 2542 O O . GLY A 1 330 ? -1.639 -40.312 -17.375 1 98.38 330 GLY A O 1
ATOM 2543 N N . TYR A 1 331 ? -1.691 -38.125 -17.047 1 98.25 331 TYR A N 1
ATOM 2544 C CA . TYR A 1 331 ? -2.016 -37.844 -18.453 1 98.25 331 TYR A CA 1
ATOM 2545 C C . TYR A 1 331 ? -0.754 -37.781 -19.297 1 98.25 331 TYR A C 1
ATOM 2547 O O . TYR A 1 331 ? -0.82 -37.531 -20.5 1 98.25 331 TYR A O 1
ATOM 2555 N N . GLY A 1 332 ? 0.447 -38 -18.672 1 97.56 332 GLY A N 1
ATOM 2556 C CA . GLY A 1 332 ? 1.705 -38.062 -19.406 1 97.56 332 GLY A CA 1
ATOM 2557 C C . GLY A 1 332 ? 2.432 -36.719 -19.453 1 97.56 332 GLY A C 1
ATOM 2558 O O . GLY A 1 332 ? 3.406 -36.562 -20.188 1 97.56 332 GLY A O 1
ATOM 2559 N N . TYR A 1 333 ? 2.031 -35.781 -18.641 1 97.88 333 TYR A N 1
ATOM 2560 C CA . TYR A 1 333 ? 2.646 -34.469 -18.688 1 97.88 333 TYR A CA 1
ATOM 2561 C C . TYR A 1 333 ? 3.891 -34.406 -17.812 1 97.88 333 TYR A C 1
ATOM 2563 O O . TYR A 1 333 ? 4.035 -35.219 -16.875 1 97.88 333 TYR A O 1
ATOM 2571 N N . LYS A 1 334 ? 4.758 -33.531 -18.125 1 96.5 334 LYS A N 1
ATOM 2572 C CA . LYS A 1 334 ? 5.988 -33.312 -17.375 1 96.5 334 LYS A CA 1
ATOM 2573 C C . LYS A 1 334 ? 5.848 -32.156 -16.391 1 96.5 334 LYS A C 1
ATOM 2575 O O . LYS A 1 334 ? 5.348 -31.078 -16.766 1 96.5 334 LYS A O 1
ATOM 2580 N N . LEU A 1 335 ? 6.254 -32.406 -15.18 1 96.94 335 LEU A N 1
ATOM 2581 C CA . LEU A 1 335 ? 6.27 -31.359 -14.148 1 96.94 335 LEU A CA 1
ATOM 2582 C C . LEU A 1 335 ? 7.699 -31.047 -13.719 1 96.94 335 LEU A C 1
ATOM 2584 O O . LEU A 1 335 ? 8.555 -31.938 -13.68 1 96.94 335 LEU A O 1
ATOM 2588 N N . ALA A 1 336 ? 7.977 -29.75 -13.445 1 94.88 336 ALA A N 1
ATOM 2589 C CA . ALA A 1 336 ? 9.258 -29.406 -12.836 1 94.88 336 ALA A CA 1
ATOM 2590 C C . ALA A 1 336 ? 9.469 -30.156 -11.531 1 94.88 336 ALA A C 1
ATOM 2592 O O . ALA A 1 336 ? 8.539 -30.312 -10.734 1 94.88 336 ALA A O 1
ATOM 2593 N N . THR A 1 337 ? 10.648 -30.703 -11.312 1 96.31 337 THR A N 1
ATOM 2594 C CA . THR A 1 337 ? 11.078 -31.469 -10.141 1 96.31 337 THR A CA 1
ATOM 2595 C C . THR A 1 337 ? 10.219 -32.719 -9.977 1 96.31 337 THR A C 1
ATOM 2597 O O . THR A 1 337 ? 10.188 -33.312 -8.898 1 96.31 337 THR A O 1
ATOM 2600 N N . ASN A 1 338 ? 9.391 -33.031 -10.867 1 96.12 338 ASN A N 1
ATOM 2601 C CA . ASN A 1 338 ? 8.562 -34.219 -10.961 1 96.12 338 ASN A CA 1
ATOM 2602 C C . ASN A 1 338 ? 7.531 -34.281 -9.828 1 96.12 338 ASN A C 1
ATOM 2604 O O . ASN A 1 338 ? 7.238 -35.344 -9.305 1 96.12 338 ASN A O 1
ATOM 2608 N N . GLY A 1 339 ? 7.102 -33.156 -9.43 1 96.62 339 GLY A N 1
ATOM 2609 C CA . GLY A 1 339 ? 6.094 -33.094 -8.391 1 96.62 339 GLY A CA 1
ATOM 2610 C C . GLY A 1 339 ? 6.172 -31.844 -7.559 1 96.62 339 GLY A C 1
ATOM 2611 O O . GLY A 1 339 ? 6.633 -30.797 -8.039 1 96.62 339 GLY A O 1
ATOM 2612 N N . THR A 1 340 ? 5.547 -31.891 -6.406 1 98.25 340 THR A N 1
ATOM 2613 C CA . THR A 1 340 ? 5.52 -30.734 -5.52 1 98.25 340 THR A CA 1
ATOM 2614 C C . THR A 1 340 ? 5.398 -31.188 -4.062 1 98.25 340 THR A C 1
ATOM 2616 O O . THR A 1 340 ? 4.918 -32.281 -3.779 1 98.25 340 THR A O 1
ATOM 2619 N N . VAL A 1 341 ? 5.949 -30.344 -3.162 1 97.75 341 VAL A N 1
ATOM 2620 C CA . VAL A 1 341 ? 5.754 -30.578 -1.735 1 97.75 341 VAL A CA 1
ATOM 2621 C C . VAL A 1 341 ? 5.094 -29.359 -1.104 1 97.75 341 VAL A C 1
ATOM 2623 O O . VAL A 1 341 ? 4.977 -29.266 0.12 1 97.75 341 VAL A O 1
ATOM 2626 N N . ASN A 1 342 ? 4.734 -28.375 -1.901 1 97.06 342 ASN A N 1
ATOM 2627 C CA . ASN A 1 342 ? 4.125 -27.156 -1.365 1 97.06 342 ASN A CA 1
ATOM 2628 C C . ASN A 1 342 ? 2.805 -26.844 -2.062 1 97.06 342 ASN A C 1
ATOM 2630 O O . ASN A 1 342 ? 2.002 -27.734 -2.324 1 97.06 342 ASN A O 1
ATOM 2634 N N . HIS A 1 343 ? 2.457 -25.562 -2.312 1 98.56 343 HIS A N 1
ATOM 2635 C CA . HIS A 1 343 ? 1.104 -25.188 -2.691 1 98.56 343 HIS A CA 1
ATOM 2636 C C . HIS A 1 343 ? 0.979 -25.031 -4.203 1 98.56 343 HIS A C 1
ATOM 2638 O O . HIS A 1 343 ? -0.071 -24.625 -4.707 1 98.56 343 HIS A O 1
ATOM 2644 N N . LEU A 1 344 ? 2.102 -25.359 -4.996 1 98.44 344 LEU A N 1
ATOM 2645 C CA . LEU A 1 344 ? 2.035 -25.031 -6.418 1 98.44 344 LEU A CA 1
ATOM 2646 C C . LEU A 1 344 ? 2.674 -26.125 -7.258 1 98.44 344 LEU A C 1
ATOM 2648 O O . LEU A 1 344 ? 3.414 -26.969 -6.73 1 98.44 344 LEU A O 1
ATOM 2652 N N . VAL A 1 345 ? 2.295 -26.188 -8.531 1 98.06 345 VAL A N 1
ATOM 2653 C CA . VAL A 1 345 ? 2.807 -27.109 -9.531 1 98.06 345 VAL A CA 1
ATOM 2654 C C . VAL A 1 345 ? 3.307 -26.328 -10.75 1 98.06 345 VAL A C 1
ATOM 2656 O O . VAL A 1 345 ? 2.658 -25.391 -11.195 1 98.06 345 VAL A O 1
ATOM 2659 N N . LEU A 1 346 ? 4.516 -26.656 -11.148 1 97.06 346 LEU A N 1
ATOM 2660 C CA . LEU A 1 346 ? 5.039 -26.109 -12.398 1 97.06 346 LEU A CA 1
ATOM 2661 C C . LEU A 1 346 ? 4.914 -27.125 -13.523 1 97.06 346 LEU A C 1
ATOM 2663 O O . LEU A 1 346 ? 5.559 -28.172 -13.492 1 97.06 346 LEU A O 1
ATOM 2667 N N . TRP A 1 347 ? 4.105 -26.781 -14.469 1 97.5 347 TRP A N 1
ATOM 2668 C CA . TRP A 1 347 ? 3.738 -27.688 -15.547 1 97.5 347 TRP A CA 1
ATOM 2669 C C . TRP A 1 347 ? 4.449 -27.312 -16.844 1 97.5 347 TRP A C 1
ATOM 2671 O O . TRP A 1 347 ? 4.227 -26.219 -17.391 1 97.5 347 TRP A O 1
ATOM 2681 N N . ASP A 1 348 ? 5.324 -28.188 -17.328 1 95.56 348 ASP A N 1
ATOM 2682 C CA . ASP A 1 348 ? 6.062 -28 -18.578 1 95.56 348 ASP A CA 1
ATOM 2683 C C . ASP A 1 348 ? 5.242 -28.469 -19.766 1 95.56 348 ASP A C 1
ATOM 2685 O O . ASP A 1 348 ? 5.043 -29.672 -19.969 1 95.56 348 ASP A O 1
ATOM 2689 N N . LEU A 1 349 ? 4.867 -27.516 -20.562 1 96.38 349 LEU A N 1
ATOM 2690 C CA . LEU A 1 349 ? 3.967 -27.812 -21.656 1 96.38 349 LEU A CA 1
ATOM 2691 C C . LEU A 1 349 ? 4.742 -28 -22.969 1 96.38 349 LEU A C 1
ATOM 2693 O O . LEU A 1 349 ? 4.164 -28.359 -23.984 1 96.38 349 LEU A O 1
ATOM 2697 N N . ARG A 1 350 ? 6.027 -27.828 -23.031 1 93.31 350 ARG A N 1
ATOM 2698 C CA . ARG A 1 350 ? 6.855 -27.938 -24.219 1 93.31 350 ARG A CA 1
ATOM 2699 C C . ARG A 1 350 ? 6.844 -29.359 -24.766 1 93.31 350 ARG A C 1
ATOM 2701 O O . ARG A 1 350 ? 6.949 -29.562 -25.984 1 93.31 350 ARG A O 1
ATOM 2708 N N . THR A 1 351 ? 6.688 -30.219 -23.875 1 92.12 351 THR A N 1
ATOM 2709 C CA . THR A 1 351 ? 6.766 -31.625 -24.25 1 92.12 351 THR A CA 1
ATOM 2710 C C . THR A 1 351 ? 5.566 -32.031 -25.094 1 92.12 351 THR A C 1
ATOM 2712 O O . THR A 1 351 ? 5.605 -33.062 -25.781 1 92.12 351 THR A O 1
ATOM 2715 N N . VAL A 1 352 ? 4.52 -31.297 -25.062 1 95.62 352 VAL A N 1
ATOM 2716 C CA . VAL A 1 352 ? 3.352 -31.641 -25.859 1 95.62 352 VAL A CA 1
ATOM 2717 C C . VAL A 1 352 ? 3.15 -30.578 -26.953 1 95.62 352 VAL A C 1
ATOM 2719 O O . VAL A 1 352 ? 2.092 -30.531 -27.578 1 95.62 352 VAL A O 1
ATOM 2722 N N . GLY A 1 353 ? 4.125 -29.688 -27.078 1 93.31 353 GLY A N 1
ATOM 2723 C CA . GLY A 1 353 ? 4.121 -28.734 -28.172 1 93.31 353 GLY A CA 1
ATOM 2724 C C . GLY A 1 353 ? 3.193 -27.562 -27.938 1 93.31 353 GLY A C 1
ATOM 2725 O O . GLY A 1 353 ? 2.652 -26.984 -28.891 1 93.31 353 GLY A O 1
ATOM 2726 N N . LEU A 1 354 ? 2.941 -27.219 -26.781 1 93.94 354 LEU A N 1
ATOM 2727 C CA . LEU A 1 354 ? 2.109 -26.078 -26.406 1 93.94 354 LEU A CA 1
ATOM 2728 C C . LEU A 1 354 ? 2.91 -25.047 -25.625 1 93.94 354 LEU A C 1
ATOM 2730 O O . LEU A 1 354 ? 3.852 -25.406 -24.906 1 93.94 354 LEU A O 1
ATOM 2734 N N . THR A 1 355 ? 2.562 -23.781 -25.75 1 92.25 355 THR A N 1
ATOM 2735 C CA . THR A 1 355 ? 3.203 -22.734 -24.969 1 92.25 355 THR A CA 1
ATOM 2736 C C . THR A 1 355 ? 2.35 -22.375 -23.75 1 92.25 355 THR A C 1
ATOM 2738 O O . THR A 1 355 ? 1.144 -22.625 -23.734 1 92.25 355 THR A O 1
ATOM 2741 N N . GLY A 1 356 ? 3.057 -21.797 -22.766 1 93.88 356 GLY A N 1
ATOM 2742 C CA . GLY A 1 356 ? 2.322 -21.312 -21.609 1 93.88 356 GLY A CA 1
ATOM 2743 C C . GLY A 1 356 ? 1.296 -20.25 -21.969 1 93.88 356 GLY A C 1
ATOM 2744 O O . GLY A 1 356 ? 0.214 -20.203 -21.375 1 93.88 356 GLY A O 1
ATOM 2745 N N . SER A 1 357 ? 1.566 -19.406 -22.922 1 92.19 357 SER A N 1
ATOM 2746 C CA . SER A 1 357 ? 0.675 -18.344 -23.344 1 92.19 357 SER A CA 1
ATOM 2747 C C . SER A 1 357 ? -0.617 -18.891 -23.938 1 92.19 357 SER A C 1
ATOM 2749 O O . SER A 1 357 ? -1.706 -18.406 -23.641 1 92.19 357 SER A O 1
ATOM 2751 N N . LYS A 1 358 ? -0.494 -19.875 -24.766 1 94 358 LYS A N 1
ATOM 2752 C CA . LYS A 1 358 ? -1.673 -20.484 -25.375 1 94 358 LYS A CA 1
ATOM 2753 C C . LYS A 1 358 ? -2.541 -21.172 -24.328 1 94 358 LYS A C 1
ATOM 2755 O O . LYS A 1 358 ? -3.768 -21.062 -24.359 1 94 358 LYS A O 1
ATOM 2760 N N . MET A 1 359 ? -1.86 -21.828 -23.438 1 95.94 359 MET A N 1
ATOM 2761 C CA . MET A 1 359 ? -2.594 -22.5 -22.359 1 95.94 359 MET A CA 1
ATOM 2762 C C . MET A 1 359 ? -3.354 -21.484 -21.516 1 95.94 359 MET A C 1
ATOM 2764 O O . MET A 1 359 ? -4.508 -21.719 -21.141 1 95.94 359 MET A O 1
ATOM 2768 N N . GLU A 1 360 ? -2.678 -20.406 -21.141 1 94.62 360 GLU A N 1
ATOM 2769 C CA . GLU A 1 360 ? -3.32 -19.359 -20.359 1 94.62 360 GLU A CA 1
ATOM 2770 C C . GLU A 1 360 ? -4.559 -18.812 -21.078 1 94.62 360 GLU A C 1
ATOM 2772 O O . GLU A 1 360 ? -5.602 -18.609 -20.453 1 94.62 360 GLU A O 1
ATOM 2777 N N . LYS A 1 361 ? -4.5 -18.641 -22.391 1 94 361 LYS A N 1
ATOM 2778 C CA . LYS A 1 361 ? -5.59 -18.047 -23.156 1 94 361 LYS A CA 1
ATOM 2779 C C . LYS A 1 361 ? -6.797 -18.984 -23.203 1 94 361 LYS A C 1
ATOM 2781 O O . LYS A 1 361 ? -7.934 -18.547 -23.016 1 94 361 LYS A O 1
ATOM 2786 N N . ILE A 1 362 ? -6.566 -20.234 -23.484 1 97.12 362 ILE A N 1
ATOM 2787 C CA . ILE A 1 362 ? -7.707 -21.141 -23.547 1 97.12 362 ILE A CA 1
ATOM 2788 C C . ILE A 1 362 ? -8.32 -21.297 -22.156 1 97.12 362 ILE A C 1
ATOM 2790 O O . ILE A 1 362 ? -9.539 -21.391 -22.016 1 97.12 362 ILE A O 1
ATOM 2794 N N . CYS A 1 363 ? -7.477 -21.375 -21.156 1 97.5 363 CYS A N 1
ATOM 2795 C CA . CYS A 1 363 ? -7.996 -21.484 -19.797 1 97.5 363 CYS A CA 1
ATOM 2796 C C . CYS A 1 363 ? -8.844 -20.281 -19.422 1 97.5 363 CYS A C 1
ATOM 2798 O O . CYS A 1 363 ? -9.906 -20.422 -18.828 1 97.5 363 CYS A O 1
ATOM 2800 N N . ASP A 1 364 ? -8.438 -19.141 -19.797 1 95.12 364 ASP A N 1
ATOM 2801 C CA . ASP A 1 364 ? -9.219 -17.922 -19.562 1 95.12 364 ASP A CA 1
ATOM 2802 C C . ASP A 1 364 ? -10.602 -18.031 -20.219 1 95.12 364 ASP A C 1
ATOM 2804 O O . ASP A 1 364 ? -11.609 -17.672 -19.609 1 95.12 364 ASP A O 1
ATOM 2808 N N . LEU A 1 365 ? -10.625 -18.516 -21.375 1 96.44 365 LEU A N 1
ATOM 2809 C CA . LEU A 1 365 ? -11.859 -18.609 -22.141 1 96.44 365 LEU A CA 1
ATOM 2810 C C . LEU A 1 365 ? -12.82 -19.609 -21.5 1 96.44 365 LEU A C 1
ATOM 2812 O O . LEU A 1 365 ? -14.039 -19.5 -21.672 1 96.44 365 LEU A O 1
ATOM 2816 N N . VAL A 1 366 ? -12.289 -20.562 -20.781 1 97.88 366 VAL A N 1
ATOM 2817 C CA . VAL A 1 366 ? -13.156 -21.594 -20.234 1 97.88 366 VAL A CA 1
ATOM 2818 C C . VAL A 1 366 ? -13.32 -21.391 -18.734 1 97.88 366 VAL A C 1
ATOM 2820 O O . VAL A 1 366 ? -13.656 -22.328 -18 1 97.88 366 VAL A O 1
ATOM 2823 N N . ASN A 1 367 ? -12.906 -20.234 -18.156 1 97.38 367 ASN A N 1
ATOM 2824 C CA . ASN A 1 367 ? -13.117 -19.797 -16.781 1 97.38 367 ASN A CA 1
ATOM 2825 C C . ASN A 1 367 ? -12.211 -20.531 -15.805 1 97.38 367 ASN A C 1
ATOM 2827 O O . ASN A 1 367 ? -12.625 -20.859 -14.695 1 97.38 367 ASN A O 1
ATOM 2831 N N . ILE A 1 368 ? -11.07 -20.922 -16.266 1 98.19 368 ILE A N 1
ATOM 2832 C CA . ILE A 1 368 ? -9.961 -21.344 -15.422 1 98.19 368 ILE A CA 1
ATOM 2833 C C . ILE A 1 368 ? -8.867 -20.281 -15.453 1 98.19 368 ILE A C 1
ATOM 2835 O O . ILE A 1 368 ? -8.383 -19.906 -16.516 1 98.19 368 ILE A O 1
ATOM 2839 N N . THR A 1 369 ? -8.586 -19.797 -14.297 1 96.38 369 THR A N 1
ATOM 2840 C CA . THR A 1 369 ? -7.582 -18.734 -14.258 1 96.38 369 THR A CA 1
ATOM 2841 C C . THR A 1 369 ? -6.242 -19.281 -13.766 1 96.38 369 THR A C 1
ATOM 2843 O O . THR A 1 369 ? -6.148 -19.781 -12.641 1 96.38 369 THR A O 1
ATOM 2846 N N . LEU A 1 370 ? -5.227 -19.25 -14.57 1 94.25 370 LEU A N 1
ATOM 2847 C CA . LEU A 1 370 ? -3.852 -19.609 -14.227 1 94.25 370 LEU A CA 1
ATOM 2848 C C . LEU A 1 370 ? -2.863 -18.703 -14.961 1 94.25 370 LEU A C 1
ATOM 2850 O O . LEU A 1 370 ? -3.268 -17.797 -15.688 1 94.25 370 LEU A O 1
ATOM 2854 N N . ASN A 1 371 ? -1.562 -18.828 -14.695 1 91.06 371 ASN A N 1
ATOM 2855 C CA . ASN A 1 371 ? -0.62 -17.938 -15.367 1 91.06 371 ASN A CA 1
ATOM 2856 C C . ASN A 1 371 ? 0.475 -18.719 -16.078 1 91.06 371 ASN A C 1
ATOM 2858 O O . ASN A 1 371 ? 0.914 -19.766 -15.602 1 91.06 371 ASN A O 1
ATOM 2862 N N . LYS A 1 372 ? 0.853 -18.188 -17.266 1 92.5 372 LYS A N 1
ATOM 2863 C CA . LYS A 1 372 ? 2.061 -18.672 -17.922 1 92.5 372 LYS A CA 1
ATOM 2864 C C . LYS A 1 372 ? 3.291 -18.453 -17.047 1 92.5 372 LYS A C 1
ATOM 2866 O O . LYS A 1 372 ? 3.344 -17.5 -16.281 1 92.5 372 LYS A O 1
ATOM 2871 N N . ASN A 1 373 ? 4.191 -19.359 -17.094 1 93.44 373 ASN A N 1
ATOM 2872 C CA . ASN A 1 373 ? 5.387 -19.312 -16.266 1 93.44 373 ASN A CA 1
ATOM 2873 C C . ASN A 1 373 ? 6.57 -20 -16.922 1 93.44 373 ASN A C 1
ATOM 2875 O O . ASN A 1 373 ? 6.398 -21.016 -17.609 1 93.44 373 ASN A O 1
ATOM 2879 N N . ALA A 1 374 ? 7.688 -19.422 -16.656 1 89.44 374 ALA A N 1
ATOM 2880 C CA . ALA A 1 374 ? 8.906 -20.078 -17.141 1 89.44 374 ALA A CA 1
ATOM 2881 C C . ALA A 1 374 ? 9.156 -21.391 -16.406 1 89.44 374 ALA A C 1
ATOM 2883 O O . ALA A 1 374 ? 8.812 -21.516 -15.227 1 89.44 374 ALA A O 1
ATOM 2884 N N . VAL A 1 375 ? 9.688 -22.328 -17.125 1 90.31 375 VAL A N 1
ATOM 2885 C CA . VAL A 1 375 ? 10.18 -23.578 -16.562 1 90.31 375 VAL A CA 1
ATOM 2886 C C . VAL A 1 375 ? 11.664 -23.75 -16.891 1 90.31 375 VAL A C 1
ATOM 2888 O O . VAL A 1 375 ? 12.195 -23.047 -17.766 1 90.31 375 VAL A O 1
ATOM 2891 N N . HIS A 1 376 ? 12.336 -24.484 -16.078 1 86.12 376 HIS A N 1
ATOM 2892 C CA . HIS A 1 376 ? 13.766 -24.672 -16.312 1 86.12 376 HIS A CA 1
ATOM 2893 C C . HIS A 1 376 ? 14.047 -25.094 -17.75 1 86.12 376 HIS A C 1
ATOM 2895 O O . HIS A 1 376 ? 13.344 -25.938 -18.312 1 86.12 376 HIS A O 1
ATOM 2901 N N . GLY A 1 377 ? 14.953 -24.391 -18.328 1 81.19 377 GLY A N 1
ATOM 2902 C CA . GLY A 1 377 ? 15.297 -24.656 -19.719 1 81.19 377 GLY A CA 1
ATOM 2903 C C . GLY A 1 377 ? 14.742 -23.625 -20.672 1 81.19 377 GLY A C 1
ATOM 2904 O O . GLY A 1 377 ? 15.172 -23.547 -21.828 1 81.19 377 GLY A O 1
ATOM 2905 N N . ASP A 1 378 ? 13.812 -22.828 -20.172 1 83.81 378 ASP A N 1
ATOM 2906 C CA . ASP A 1 378 ? 13.297 -21.75 -21.016 1 83.81 378 ASP A CA 1
ATOM 2907 C C . ASP A 1 378 ? 14.367 -20.688 -21.25 1 83.81 378 ASP A C 1
ATOM 2909 O O . ASP A 1 378 ? 15.156 -20.375 -20.359 1 83.81 378 ASP A O 1
ATOM 2913 N N . VAL A 1 379 ? 14.32 -20.156 -22.438 1 70 379 VAL A N 1
ATOM 2914 C CA . VAL A 1 379 ? 15.281 -19.109 -22.781 1 70 379 VAL A CA 1
ATOM 2915 C C . VAL A 1 379 ? 14.688 -17.734 -22.453 1 70 379 VAL A C 1
ATOM 2917 O O . VAL A 1 379 ? 15.422 -16.812 -22.094 1 70 379 VAL A O 1
ATOM 2920 N N . SER A 1 380 ? 13.406 -17.594 -22.703 1 68.31 380 SER A N 1
ATOM 2921 C CA . SER A 1 380 ? 12.773 -16.297 -22.5 1 68.31 380 SER A CA 1
ATOM 2922 C C . SER A 1 380 ? 11.609 -16.406 -21.531 1 68.31 380 SER A C 1
ATOM 2924 O O . SER A 1 380 ? 10.82 -17.344 -21.594 1 68.31 380 SER A O 1
ATOM 2926 N N . ALA A 1 381 ? 11.516 -15.359 -20.562 1 66.5 381 ALA A N 1
ATOM 2927 C CA . ALA A 1 381 ? 10.391 -15.273 -19.641 1 66.5 381 ALA A CA 1
ATOM 2928 C C . ALA A 1 381 ? 9.148 -14.734 -20.344 1 66.5 381 ALA A C 1
ATOM 2930 O O . ALA A 1 381 ? 8.023 -14.938 -19.859 1 66.5 381 ALA A O 1
ATOM 2931 N N . LEU A 1 382 ? 9.258 -14.148 -21.453 1 68.56 382 LEU A N 1
ATOM 2932 C CA . LEU A 1 382 ? 8.148 -13.531 -22.156 1 68.56 382 LEU A CA 1
ATOM 2933 C C . LEU A 1 382 ? 7.32 -14.578 -22.891 1 68.56 382 LEU A C 1
ATOM 2935 O O . LEU A 1 382 ? 6.109 -14.422 -23.047 1 68.56 382 LEU A O 1
ATOM 2939 N N . THR A 1 383 ? 7.98 -15.617 -23.359 1 77.81 383 THR A N 1
ATOM 2940 C CA . THR A 1 383 ? 7.305 -16.734 -24.016 1 77.81 383 THR A CA 1
ATOM 2941 C C . THR A 1 383 ? 7.602 -18.047 -23.297 1 77.81 383 THR A C 1
ATOM 2943 O O . THR A 1 383 ? 8.281 -18.922 -23.844 1 77.81 383 THR A O 1
ATOM 2946 N N . PRO A 1 384 ? 6.988 -18.156 -22.203 1 88.25 384 PRO A N 1
ATOM 2947 C CA . PRO A 1 384 ? 7.363 -19.297 -21.375 1 88.25 384 PRO A CA 1
ATOM 2948 C C . PRO A 1 384 ? 6.723 -20.594 -21.828 1 88.25 384 PRO A C 1
ATOM 2950 O O . PRO A 1 384 ? 5.652 -20.578 -22.438 1 88.25 384 PRO A O 1
ATOM 2953 N N . GLY A 1 385 ? 7.395 -21.672 -21.531 1 90.81 385 GLY A N 1
ATOM 2954 C CA . GLY A 1 385 ? 6.977 -23 -21.984 1 90.81 385 GLY A CA 1
ATOM 2955 C C . GLY A 1 385 ? 6.055 -23.688 -21 1 90.81 385 GLY A C 1
ATOM 2956 O O . GLY A 1 385 ? 5.66 -24.844 -21.219 1 90.81 385 GLY A O 1
ATOM 2957 N N . GLY A 1 386 ? 5.707 -22.969 -19.969 1 94.62 386 GLY A N 1
ATOM 2958 C CA . GLY A 1 386 ? 4.91 -23.672 -18.969 1 94.62 386 GLY A CA 1
ATOM 2959 C C . GLY A 1 386 ? 3.875 -22.781 -18.297 1 94.62 386 GLY A C 1
ATOM 2960 O O . GLY A 1 386 ? 3.604 -21.688 -18.766 1 94.62 386 GLY A O 1
ATOM 2961 N N . VAL A 1 387 ? 3.139 -23.422 -17.328 1 96.12 387 VAL A N 1
ATOM 2962 C CA . VAL A 1 387 ? 2.184 -22.688 -16.5 1 96.12 387 VAL A CA 1
ATOM 2963 C C . VAL A 1 387 ? 2.395 -23.047 -15.023 1 96.12 387 VAL A C 1
ATOM 2965 O O . VAL A 1 387 ? 2.973 -24.094 -14.711 1 96.12 387 VAL A O 1
ATOM 2968 N N . ARG A 1 388 ? 2.084 -22.141 -14.195 1 96.94 388 ARG A N 1
ATOM 2969 C CA . ARG A 1 388 ? 2.115 -22.312 -12.742 1 96.94 388 ARG A CA 1
ATOM 2970 C C . ARG A 1 388 ? 0.706 -22.422 -12.172 1 96.94 388 ARG A C 1
ATOM 2972 O O . ARG A 1 388 ? -0.15 -21.578 -12.453 1 96.94 388 ARG A O 1
ATOM 2979 N N . ILE A 1 389 ? 0.45 -23.5 -11.43 1 97.88 389 ILE A N 1
ATOM 2980 C CA . ILE A 1 389 ? -0.856 -23.797 -10.852 1 97.88 389 ILE A CA 1
ATOM 2981 C C . ILE A 1 389 ? -0.772 -23.734 -9.328 1 97.88 389 ILE A C 1
ATOM 2983 O O . 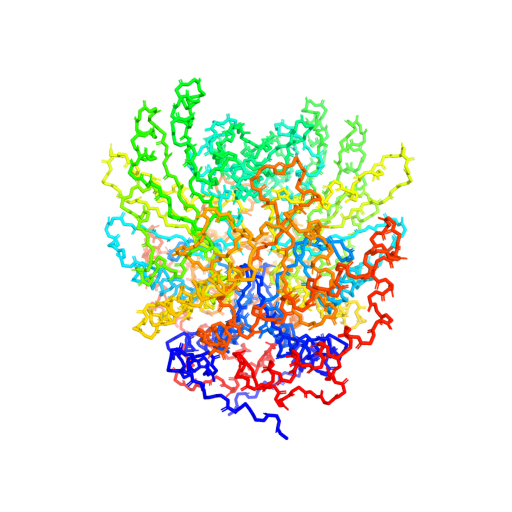ILE A 1 389 ? 0.091 -24.359 -8.719 1 97.88 389 ILE A O 1
ATOM 2987 N N . GLY A 1 390 ? -1.631 -22.922 -8.734 1 98.25 390 GLY A N 1
ATOM 2988 C CA . GLY A 1 390 ? -1.724 -22.859 -7.285 1 98.25 390 GLY A CA 1
ATOM 2989 C C . GLY A 1 390 ? -3.018 -23.438 -6.742 1 98.25 390 GLY A C 1
ATOM 2990 O O . GLY A 1 390 ? -4.055 -23.375 -7.402 1 98.25 390 GLY A O 1
ATOM 2991 N N . THR A 1 391 ? -3.004 -23.938 -5.52 1 98.75 391 THR A N 1
ATOM 2992 C CA . THR A 1 391 ? -4.164 -24.672 -5.02 1 98.75 391 THR A CA 1
ATOM 2993 C C . THR A 1 391 ? -4.797 -23.938 -3.842 1 98.75 391 THR A C 1
ATOM 2995 O O . THR A 1 391 ? -5.848 -24.344 -3.34 1 98.75 391 THR A O 1
ATOM 2998 N N . SER A 1 392 ? -4.238 -22.859 -3.418 1 98.5 392 SER A N 1
ATOM 2999 C CA . SER A 1 392 ? -4.656 -22.188 -2.188 1 98.5 392 SER A CA 1
ATOM 3000 C C . SER A 1 392 ? -6.062 -21.625 -2.316 1 98.5 392 SER A C 1
ATOM 3002 O O . SER A 1 392 ? -6.902 -21.812 -1.434 1 98.5 392 SER A O 1
ATOM 3004 N N . ALA A 1 393 ? -6.367 -20.922 -3.359 1 98.5 393 ALA A N 1
ATOM 3005 C CA . ALA A 1 393 ? -7.637 -20.219 -3.523 1 98.5 393 ALA A CA 1
ATOM 3006 C C . ALA A 1 393 ? -8.805 -21.203 -3.549 1 98.5 393 ALA A C 1
ATOM 3008 O O . ALA A 1 393 ? -9.812 -21 -2.867 1 98.5 393 ALA A O 1
ATOM 3009 N N . LEU A 1 394 ? -8.656 -22.266 -4.332 1 98.69 394 LEU A N 1
ATOM 3010 C CA . LEU A 1 394 ? -9.758 -23.219 -4.469 1 98.69 394 LEU A CA 1
ATOM 3011 C C . LEU A 1 394 ? -9.906 -24.062 -3.205 1 98.69 394 LEU A C 1
ATOM 3013 O O . LEU A 1 394 ? -11.008 -24.516 -2.879 1 98.69 394 LEU A O 1
ATOM 3017 N N . THR A 1 395 ? -8.781 -24.281 -2.463 1 98.75 395 THR A N 1
ATOM 3018 C CA . THR A 1 395 ? -8.906 -24.906 -1.153 1 98.75 395 THR A CA 1
ATOM 3019 C C . THR A 1 395 ? -9.703 -24.031 -0.2 1 98.75 395 THR A C 1
ATOM 3021 O O . THR A 1 395 ? -10.461 -24.531 0.632 1 98.75 395 THR A O 1
ATOM 3024 N N . SER A 1 396 ? -9.609 -22.734 -0.344 1 98.5 396 SER A N 1
ATOM 3025 C CA . SER A 1 396 ? -10.398 -21.797 0.445 1 98.5 396 SER A CA 1
ATOM 3026 C C . SER A 1 396 ? -11.875 -21.859 0.078 1 98.5 396 SER A C 1
ATOM 3028 O O . SER A 1 396 ? -12.727 -21.375 0.824 1 98.5 396 SER A O 1
ATOM 3030 N N . ARG A 1 397 ? -12.211 -22.531 -1.047 1 98 397 ARG A N 1
ATOM 3031 C CA . ARG A 1 397 ? -13.594 -22.781 -1.439 1 98 397 ARG A CA 1
ATOM 3032 C C . ARG A 1 397 ? -14.031 -24.188 -1.075 1 98 397 ARG A C 1
ATOM 3034 O O . ARG A 1 397 ? -15.117 -24.625 -1.457 1 98 397 ARG A O 1
ATOM 3041 N N . SER A 1 398 ? -13.133 -24.953 -0.432 1 97.75 398 SER A N 1
ATOM 3042 C CA . SER A 1 398 ? -13.414 -26.281 0.131 1 97.75 398 SER A CA 1
ATOM 3043 C C . SER A 1 398 ? -13.25 -27.375 -0.918 1 97.75 398 SER A C 1
ATOM 3045 O O . SER A 1 398 ? -13.805 -28.469 -0.774 1 97.75 398 SER A O 1
ATOM 3047 N N . LEU A 1 399 ? -12.578 -27.047 -1.989 1 98.44 399 LEU A N 1
ATOM 3048 C CA . LEU A 1 399 ? -12.219 -28.109 -2.922 1 98.44 399 LEU A CA 1
ATOM 3049 C C . LEU A 1 399 ? -11.148 -29.031 -2.322 1 98.44 399 LEU A C 1
ATOM 3051 O O . LEU A 1 399 ? -10.227 -28.547 -1.655 1 98.44 399 LEU A O 1
ATOM 3055 N N . LYS A 1 400 ? -11.242 -30.297 -2.613 1 98.5 400 LYS A N 1
ATOM 3056 C CA . LYS A 1 400 ? -10.328 -31.297 -2.07 1 98.5 400 LYS A CA 1
ATOM 3057 C C . LYS A 1 400 ? -9.695 -32.125 -3.184 1 98.5 400 LYS A C 1
ATOM 3059 O O . LYS A 1 400 ? -9.742 -31.75 -4.352 1 98.5 400 LYS A O 1
ATOM 3064 N N . GLU A 1 401 ? -9.047 -33.219 -2.855 1 98.69 401 GLU A N 1
ATOM 3065 C CA . GLU A 1 401 ? -8.203 -33.969 -3.773 1 98.69 401 GLU A CA 1
ATOM 3066 C C . GLU A 1 401 ? -9 -34.438 -4.988 1 98.69 401 GLU A C 1
ATOM 3068 O O . GLU A 1 401 ? -8.555 -34.281 -6.125 1 98.69 401 GLU A O 1
ATOM 3073 N N . ALA A 1 402 ? -10.172 -34.938 -4.77 1 98.62 402 ALA A N 1
ATOM 3074 C CA . ALA A 1 402 ? -10.977 -35.438 -5.871 1 98.62 402 ALA A CA 1
ATOM 3075 C C . ALA A 1 402 ? -11.383 -34.312 -6.824 1 98.62 402 ALA A C 1
ATOM 3077 O O . ALA A 1 402 ? -11.477 -34.531 -8.039 1 98.62 402 ALA A O 1
ATOM 3078 N N . ASP A 1 403 ? -11.688 -33.188 -6.223 1 98.69 403 ASP A N 1
ATOM 3079 C CA . ASP A 1 403 ? -12.039 -32.031 -7.027 1 98.69 403 ASP A CA 1
ATOM 3080 C C . ASP A 1 403 ? -10.867 -31.578 -7.887 1 98.69 403 ASP A C 1
ATOM 3082 O O . ASP A 1 403 ? -11.055 -31.172 -9.039 1 98.69 403 ASP A O 1
ATOM 3086 N N . PHE A 1 404 ? -9.648 -31.641 -7.418 1 98.81 404 PHE A N 1
ATOM 3087 C CA . PHE A 1 404 ? -8.477 -31.203 -8.172 1 98.81 404 PHE A CA 1
ATOM 3088 C C . PHE A 1 404 ? -8.148 -32.219 -9.273 1 98.81 404 PHE A C 1
ATOM 3090 O O . PHE A 1 404 ? -7.574 -31.844 -10.305 1 98.81 404 PHE A O 1
ATOM 3097 N N . VAL A 1 405 ? -8.516 -33.469 -9.094 1 98.88 405 VAL A N 1
ATOM 3098 C CA . VAL A 1 405 ? -8.414 -34.438 -10.18 1 98.88 405 VAL A CA 1
ATOM 3099 C C . VAL A 1 405 ? -9.367 -34.031 -11.312 1 98.88 405 VAL A C 1
ATOM 3101 O O . VAL A 1 405 ? -9.008 -34.125 -12.484 1 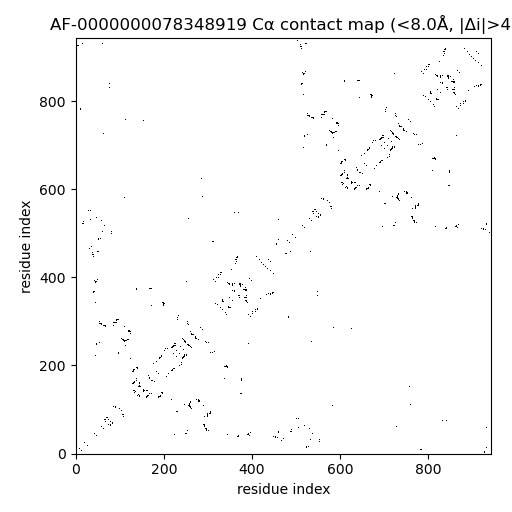98.88 405 VAL A O 1
ATOM 3104 N N . THR A 1 406 ? -10.57 -33.594 -10.906 1 98.81 406 THR A N 1
ATOM 3105 C CA . THR A 1 406 ? -11.531 -33.125 -11.891 1 98.81 406 THR A CA 1
ATOM 3106 C C . THR A 1 406 ? -11 -31.906 -12.633 1 98.81 406 THR A C 1
ATOM 3108 O O . THR A 1 406 ? -11.156 -31.797 -13.852 1 98.81 406 THR A O 1
ATOM 3111 N N . ILE A 1 407 ? -10.391 -31.062 -11.93 1 98.88 407 ILE A N 1
ATOM 3112 C CA . ILE A 1 407 ? -9.82 -29.859 -12.523 1 98.88 407 ILE A CA 1
ATOM 3113 C C . ILE A 1 407 ? -8.703 -30.234 -13.492 1 98.88 407 ILE A C 1
ATOM 3115 O O . ILE A 1 407 ? -8.586 -29.656 -14.57 1 98.88 407 ILE A O 1
ATOM 3119 N N . ALA A 1 408 ? -7.855 -31.219 -13.109 1 98.88 408 ALA A N 1
ATOM 3120 C CA . ALA A 1 408 ? -6.828 -31.719 -14.016 1 98.88 408 ALA A CA 1
ATOM 3121 C C . ALA A 1 408 ? -7.441 -32.25 -15.312 1 98.88 408 ALA A C 1
ATOM 3123 O O . ALA A 1 408 ? -6.879 -32.062 -16.391 1 98.88 408 ALA A O 1
ATOM 3124 N N . ALA A 1 409 ? -8.57 -32.875 -15.203 1 98.88 409 ALA A N 1
ATOM 3125 C CA . ALA A 1 409 ? -9.273 -33.375 -16.391 1 98.88 409 ALA A CA 1
ATOM 3126 C C . ALA A 1 409 ? -9.742 -32.219 -17.281 1 98.88 409 ALA A C 1
ATOM 3128 O O . ALA A 1 409 ? -9.688 -32.312 -18.5 1 98.88 409 ALA A O 1
ATOM 3129 N N . PHE A 1 410 ? -10.289 -31.141 -16.641 1 98.88 410 PHE A N 1
ATOM 3130 C CA . PHE A 1 410 ? -10.672 -29.969 -17.391 1 98.88 410 PHE A CA 1
ATOM 3131 C C . PHE A 1 410 ? -9.477 -29.391 -18.141 1 98.88 410 PHE A C 1
ATOM 3133 O O . PHE A 1 410 ? -9.578 -29.031 -19.312 1 98.88 410 PHE A O 1
ATOM 3140 N N . MET A 1 411 ? -8.344 -29.297 -17.5 1 98.75 411 MET A N 1
ATOM 3141 C CA . MET A 1 411 ? -7.145 -28.734 -18.109 1 98.75 411 MET A CA 1
ATOM 3142 C C . MET A 1 411 ? -6.617 -29.641 -19.219 1 98.75 411 MET A C 1
ATOM 3144 O O . MET A 1 411 ? -6.102 -29.172 -20.219 1 98.75 411 MET A O 1
ATOM 3148 N N . HIS A 1 412 ? -6.715 -30.984 -19.031 1 98.75 412 HIS A N 1
ATOM 3149 C CA . HIS A 1 412 ? -6.355 -31.922 -20.078 1 98.75 412 HIS A CA 1
ATOM 3150 C C . HIS A 1 412 ? -7.211 -31.703 -21.328 1 98.75 412 HIS A C 1
ATOM 3152 O O . HIS A 1 412 ? -6.699 -31.703 -22.438 1 98.75 412 HIS A O 1
ATOM 3158 N N . ARG A 1 413 ? -8.516 -31.516 -21.125 1 98.69 413 ARG A N 1
ATOM 3159 C CA . ARG A 1 413 ? -9.406 -31.219 -22.234 1 98.69 413 ARG A CA 1
ATOM 3160 C C . ARG A 1 413 ? -8.984 -29.938 -22.938 1 98.69 413 ARG A C 1
ATOM 3162 O O . ARG A 1 413 ? -9.008 -29.859 -24.172 1 98.69 413 ARG A O 1
ATOM 3169 N N . ALA A 1 414 ? -8.633 -28.953 -22.156 1 98.62 414 ALA A N 1
ATOM 3170 C CA . ALA A 1 414 ? -8.172 -27.688 -22.719 1 98.62 414 ALA A CA 1
ATOM 3171 C C . ALA A 1 414 ? -6.934 -27.891 -23.578 1 98.62 414 ALA A C 1
ATOM 3173 O O . ALA A 1 414 ? -6.812 -27.297 -24.656 1 98.62 414 ALA A O 1
ATOM 3174 N N . VAL A 1 415 ? -6 -28.719 -23.125 1 98.38 415 VAL A N 1
ATOM 3175 C CA . VAL A 1 415 ? -4.797 -29.031 -23.891 1 98.38 415 VAL A CA 1
ATOM 3176 C C . VAL A 1 415 ? -5.184 -29.688 -25.203 1 98.38 415 VAL A C 1
ATOM 3178 O O . VAL A 1 415 ? -4.684 -29.312 -26.266 1 98.38 415 VAL A O 1
ATOM 3181 N N . GLN A 1 416 ? -6.074 -30.625 -25.156 1 98.19 416 GLN A N 1
ATOM 3182 C CA . GLN A 1 416 ? -6.477 -31.359 -26.359 1 98.19 416 GLN A CA 1
ATOM 3183 C C . GLN A 1 416 ? -7.129 -30.422 -27.375 1 98.19 416 GLN A C 1
ATOM 3185 O O . GLN A 1 416 ? -6.852 -30.516 -28.562 1 98.19 416 GLN A O 1
ATOM 3190 N N . ILE A 1 417 ? -7.949 -29.562 -26.891 1 98.38 417 ILE A N 1
ATOM 3191 C CA . ILE A 1 417 ? -8.586 -28.578 -27.766 1 98.38 417 ILE A CA 1
ATOM 3192 C C . ILE A 1 417 ? -7.531 -27.672 -28.391 1 98.38 417 ILE A C 1
ATOM 3194 O O . ILE A 1 417 ? -7.57 -27.406 -29.594 1 98.38 417 ILE A O 1
ATOM 3198 N N . SER A 1 418 ? -6.605 -27.203 -27.562 1 97.62 418 SER A N 1
ATOM 3199 C CA . SER A 1 418 ? -5.551 -26.312 -28.031 1 97.62 418 SER A CA 1
ATOM 3200 C C . SER A 1 418 ? -4.719 -26.969 -29.125 1 97.62 418 SER A C 1
ATOM 3202 O O . SER A 1 418 ? -4.391 -26.328 -30.125 1 97.62 418 SER A O 1
ATOM 3204 N N . LEU A 1 419 ? -4.363 -28.25 -28.906 1 96.88 419 LEU A N 1
ATOM 3205 C CA . LEU A 1 419 ? -3.557 -28.984 -29.875 1 96.88 419 LEU A CA 1
ATOM 3206 C C . LEU A 1 419 ? -4.297 -29.125 -31.203 1 96.88 419 LEU A C 1
ATOM 3208 O O . LEU A 1 419 ? -3.691 -29.016 -32.281 1 96.88 419 LEU A O 1
ATOM 3212 N N . ARG A 1 420 ? -5.535 -29.328 -31.125 1 97.25 420 ARG A N 1
ATOM 3213 C CA . ARG A 1 420 ? -6.348 -29.453 -32.344 1 97.25 420 ARG A CA 1
ATOM 3214 C C . ARG A 1 420 ? -6.445 -28.109 -33.062 1 97.25 420 ARG A C 1
ATOM 3216 O O . ARG A 1 420 ? -6.215 -28.031 -34.281 1 97.25 420 ARG A O 1
ATOM 3223 N N . VAL A 1 421 ? -6.766 -27.094 -32.312 1 96.75 421 VAL A N 1
ATOM 3224 C CA . VAL A 1 421 ? -7.027 -25.766 -32.875 1 96.75 421 VAL A CA 1
ATOM 3225 C C . VAL A 1 421 ? -5.742 -25.188 -33.469 1 96.75 421 VAL A C 1
ATOM 3227 O O . VAL A 1 421 ? -5.77 -24.5 -34.469 1 96.75 421 VAL A O 1
ATOM 3230 N N . GLN A 1 422 ? -4.605 -25.453 -32.75 1 94.25 422 GLN A N 1
ATOM 3231 C CA . GLN A 1 422 ? -3.357 -24.828 -33.188 1 94.25 422 GLN A CA 1
ATOM 3232 C C . GLN A 1 422 ? -2.916 -25.375 -34.531 1 94.25 422 GLN A C 1
ATOM 3234 O O . GLN A 1 422 ? -2.115 -24.75 -35.25 1 94.25 422 GLN A O 1
ATOM 3239 N N . LEU A 1 423 ? -3.475 -26.5 -35 1 93.94 423 LEU A N 1
ATOM 3240 C CA . LEU A 1 423 ? -3.15 -27.094 -36.281 1 93.94 423 LEU A CA 1
ATOM 3241 C C . LEU A 1 423 ? -3.717 -26.25 -37.438 1 93.94 423 LEU A C 1
ATOM 3243 O O . LEU A 1 423 ? -3.201 -26.281 -38.562 1 93.94 423 LEU A O 1
ATOM 3247 N N . THR A 1 424 ? -4.738 -25.406 -37.156 1 92.06 424 THR A N 1
ATOM 3248 C CA . THR A 1 424 ? -5.441 -24.719 -38.219 1 92.06 424 THR A CA 1
ATOM 3249 C C . THR A 1 424 ? -5.402 -23.203 -38 1 92.06 424 THR A C 1
ATOM 3251 O O . THR A 1 424 ? -5.809 -22.438 -38.875 1 92.06 424 THR A O 1
ATOM 3254 N N . SER A 1 425 ? -5.07 -22.656 -36.781 1 89.38 425 SER A N 1
ATOM 3255 C CA . SER A 1 425 ? -5.215 -21.234 -36.438 1 89.38 425 SER A CA 1
ATOM 3256 C C . SER A 1 425 ? -4.02 -20.422 -36.906 1 89.38 425 SER A C 1
ATOM 3258 O O . SER A 1 425 ? -4.062 -19.188 -36.938 1 89.38 425 SER A O 1
ATOM 3260 N N . GLY A 1 426 ? -2.992 -20.984 -37.531 1 82.81 426 GLY A N 1
ATOM 3261 C CA . GLY A 1 426 ? -1.831 -20.219 -37.938 1 82.81 426 GLY A CA 1
ATOM 3262 C C . GLY A 1 426 ? -0.808 -20.031 -36.844 1 82.81 426 GLY A C 1
ATOM 3263 O O . GLY A 1 426 ? -0.911 -20.641 -35.781 1 82.81 426 GLY A O 1
ATOM 3264 N N . LYS A 1 427 ? 0.1 -18.953 -37.094 1 83.12 427 LYS A N 1
ATOM 3265 C CA . LYS A 1 427 ? 1.268 -18.828 -36.219 1 83.12 427 LYS A CA 1
ATOM 3266 C C . LYS A 1 427 ? 1.044 -17.766 -35.156 1 83.12 427 LYS A C 1
ATOM 3268 O O . LYS A 1 427 ? 1.668 -17.812 -34.094 1 83.12 427 LYS A O 1
ATOM 3273 N N . PHE A 1 428 ? 0.029 -16.938 -35.344 1 88.94 428 PHE A N 1
ATOM 3274 C CA . PHE A 1 428 ? -0.13 -15.797 -34.438 1 88.94 428 PHE A CA 1
ATOM 3275 C C . PHE A 1 428 ? -1.116 -16.125 -33.312 1 88.94 428 PHE A C 1
ATOM 3277 O O . PHE A 1 428 ? -2.146 -16.766 -33.562 1 88.94 428 PHE A O 1
ATOM 3284 N N . ILE A 1 429 ? -0.79 -15.672 -32.062 1 90.31 429 ILE A N 1
ATOM 3285 C CA . ILE A 1 429 ? -1.599 -15.93 -30.891 1 90.31 429 ILE A CA 1
ATOM 3286 C C . ILE A 1 429 ? -3.004 -15.375 -31.094 1 90.31 429 ILE A C 1
ATOM 3288 O O . ILE A 1 429 ? -3.98 -15.93 -30.578 1 90.31 429 ILE A O 1
ATOM 3292 N N . LYS A 1 430 ? -3.117 -14.203 -31.781 1 90.38 430 LYS A N 1
ATOM 3293 C CA . LYS A 1 430 ? -4.418 -13.586 -32 1 90.38 430 LYS A CA 1
ATOM 3294 C C . LYS A 1 430 ? -5.328 -14.508 -32.812 1 90.38 430 LYS A C 1
ATOM 3296 O O . LYS A 1 430 ? -6.535 -14.57 -32.562 1 90.38 430 LYS A O 1
ATOM 3301 N N . ASP A 1 431 ? -4.781 -15.172 -33.781 1 94.44 431 ASP A N 1
ATOM 3302 C CA . ASP A 1 431 ? -5.539 -16.109 -34.594 1 94.44 431 ASP A CA 1
ATOM 3303 C C . ASP A 1 431 ? -5.941 -17.344 -33.812 1 94.44 431 ASP A C 1
ATOM 3305 O O . ASP A 1 431 ? -7.039 -17.875 -34 1 94.44 431 ASP A O 1
ATOM 3309 N N . PHE A 1 432 ? -5.043 -17.781 -33 1 95.25 432 PHE A N 1
ATOM 3310 C CA . PHE A 1 432 ? -5.305 -18.906 -32.125 1 95.25 432 PHE A CA 1
ATOM 3311 C C . PHE A 1 432 ? -6.484 -18.594 -31.203 1 95.25 432 PHE A C 1
ATOM 3313 O O . PHE A 1 432 ? -7.402 -19.406 -31.078 1 95.25 432 PHE A O 1
ATOM 3320 N N . VAL A 1 433 ? -6.516 -17.422 -30.609 1 94.88 433 VAL A N 1
ATOM 3321 C CA . VAL A 1 433 ? -7.559 -17.016 -29.688 1 94.88 433 VAL A CA 1
ATOM 3322 C C . VAL A 1 433 ? -8.891 -16.891 -30.422 1 94.88 433 VAL A C 1
ATOM 3324 O O . VAL A 1 433 ? -9.938 -17.281 -29.891 1 94.88 433 VAL A O 1
ATOM 3327 N N . ALA A 1 434 ? -8.859 -16.344 -31.594 1 95.25 434 ALA A N 1
ATOM 3328 C CA . ALA A 1 434 ? -10.078 -16.203 -32.406 1 95.25 434 ALA A CA 1
ATOM 3329 C C . ALA A 1 434 ? -10.664 -17.578 -32.719 1 95.25 434 ALA A C 1
ATOM 3331 O O . ALA A 1 434 ? -11.883 -17.766 -32.688 1 95.25 434 ALA A O 1
ATOM 3332 N N . ALA A 1 435 ? -9.789 -18.453 -33.062 1 96.12 435 ALA A N 1
ATOM 3333 C CA . ALA A 1 435 ? -10.219 -19.812 -33.406 1 96.12 435 ALA A CA 1
ATOM 3334 C C . ALA A 1 435 ? -10.812 -20.5 -32.156 1 96.12 435 ALA A C 1
ATOM 3336 O O . ALA A 1 435 ? -11.797 -21.234 -32.281 1 96.12 435 ALA A O 1
ATOM 3337 N N . LEU A 1 436 ? -10.188 -20.266 -31.031 1 97 436 LEU A N 1
ATOM 3338 C CA . LEU A 1 436 ? -10.703 -20.844 -29.797 1 97 436 LEU A CA 1
ATOM 3339 C C . LEU A 1 436 ? -12.102 -20.312 -29.484 1 97 436 LEU A C 1
ATOM 3341 O O . LEU A 1 436 ? -12.977 -21.078 -29.078 1 97 436 LEU A O 1
ATOM 3345 N N . SER A 1 437 ? -12.305 -19.031 -29.672 1 95.12 437 SER A N 1
ATOM 3346 C CA . SER A 1 437 ? -13.555 -18.375 -29.312 1 95.12 437 SER A CA 1
ATOM 3347 C C . SER A 1 437 ? -14.727 -18.922 -30.141 1 95.12 437 SER A C 1
ATOM 3349 O O . SER A 1 437 ? -15.867 -18.922 -29.672 1 95.12 437 SER A O 1
ATOM 3351 N N . ALA A 1 438 ? -14.461 -19.469 -31.312 1 93.88 438 ALA A N 1
ATOM 3352 C CA . ALA A 1 438 ? -15.492 -19.984 -32.219 1 93.88 438 ALA A CA 1
ATOM 3353 C C . ALA A 1 438 ? -15.688 -21.484 -32.031 1 93.88 438 ALA A C 1
ATOM 3355 O O . ALA A 1 438 ? -16.641 -22.062 -32.562 1 93.88 438 ALA A O 1
ATOM 3356 N N . ASP A 1 439 ? -14.883 -22.094 -31.281 1 96.56 439 ASP A N 1
ATOM 3357 C CA . ASP A 1 439 ? -14.859 -23.547 -31.156 1 96.56 439 ASP A CA 1
ATOM 3358 C C . ASP A 1 439 ? -15.961 -24.031 -30.219 1 96.56 439 ASP A C 1
ATOM 3360 O O . ASP A 1 439 ? -16.078 -23.547 -29.078 1 96.56 439 ASP A O 1
ATOM 3364 N N . GLU A 1 440 ? -16.703 -25 -30.609 1 97.38 440 GLU A N 1
ATOM 3365 C CA . GLU A 1 440 ? -17.844 -25.5 -29.844 1 97.38 440 GLU A CA 1
ATOM 3366 C C . GLU A 1 440 ? -17.375 -26.266 -28.594 1 97.38 440 GLU A C 1
ATOM 3368 O O . GLU A 1 440 ? -18.062 -26.25 -27.578 1 97.38 440 GLU A O 1
ATOM 3373 N N . GLU A 1 441 ? -16.25 -26.906 -28.703 1 97.88 441 GLU A N 1
ATOM 3374 C CA . GLU A 1 441 ? -15.742 -27.656 -27.547 1 97.88 441 GLU A CA 1
ATOM 3375 C C . GLU A 1 441 ? -15.289 -26.703 -26.438 1 97.88 441 GLU A C 1
ATOM 3377 O O . GLU A 1 441 ? -15.352 -27.047 -25.266 1 97.88 441 GLU A O 1
ATOM 3382 N N . VAL A 1 442 ? -14.812 -25.531 -26.844 1 98.31 442 VAL A N 1
ATOM 3383 C CA . VAL A 1 442 ? -14.445 -24.516 -25.859 1 98.31 442 VAL A CA 1
ATOM 3384 C C . VAL A 1 442 ? -15.695 -24.062 -25.094 1 98.31 442 VAL A C 1
ATOM 3386 O O . VAL A 1 442 ? -15.664 -23.953 -23.875 1 98.31 442 VAL A O 1
ATOM 3389 N N . LYS A 1 443 ? -16.797 -23.875 -25.766 1 97.81 443 LYS A N 1
ATOM 3390 C CA . LYS A 1 443 ? -18.047 -23.469 -25.141 1 97.81 443 LYS A CA 1
ATOM 3391 C C . LYS A 1 443 ? -18.562 -24.547 -24.188 1 97.81 443 LYS A C 1
ATOM 3393 O O . LYS A 1 443 ? -19.031 -24.234 -23.078 1 97.81 443 LYS A O 1
ATOM 3398 N N . ALA A 1 444 ? -18.453 -25.766 -24.625 1 98.44 444 ALA A N 1
ATOM 3399 C CA . ALA A 1 444 ? -18.906 -26.891 -23.797 1 98.44 444 ALA A CA 1
ATOM 3400 C C . ALA A 1 444 ? -18.047 -27 -22.531 1 98.44 444 ALA A C 1
ATOM 3402 O O . ALA A 1 444 ? -18.578 -27.234 -21.438 1 98.44 444 ALA A O 1
ATOM 3403 N N . LEU A 1 445 ? -16.75 -26.906 -22.719 1 98.62 445 LEU A N 1
ATOM 3404 C CA . LEU A 1 445 ? -15.844 -26.984 -21.578 1 98.62 445 LEU A CA 1
ATOM 3405 C C . LEU A 1 445 ? -16.094 -25.844 -20.594 1 98.62 445 LEU A C 1
ATOM 3407 O O . LEU A 1 445 ? -16.078 -26.031 -19.375 1 98.62 445 LEU A O 1
ATOM 3411 N N . LYS A 1 446 ? -16.328 -24.625 -21.109 1 98.25 446 LYS A N 1
ATOM 3412 C CA . LYS A 1 446 ? -16.656 -23.469 -20.266 1 98.25 446 LYS A CA 1
ATOM 3413 C C . LYS A 1 446 ? -17.891 -23.75 -19.406 1 98.25 446 LYS A C 1
ATOM 3415 O O . LYS A 1 446 ? -17.891 -23.469 -18.219 1 98.25 446 LYS A O 1
ATOM 3420 N N . ALA A 1 447 ? -18.891 -24.266 -20.016 1 98.12 447 ALA A N 1
ATOM 3421 C CA . ALA A 1 447 ? -20.125 -24.578 -19.312 1 98.12 447 ALA A CA 1
ATOM 3422 C C . ALA A 1 447 ? -19.891 -25.609 -18.219 1 98.12 447 ALA A C 1
ATOM 3424 O O . ALA A 1 447 ? -20.453 -25.516 -17.125 1 98.12 447 ALA A O 1
ATOM 3425 N N . ASP A 1 448 ? -19.094 -26.656 -18.531 1 98.56 448 ASP A N 1
ATOM 3426 C CA . ASP A 1 448 ? -18.781 -27.688 -17.547 1 98.56 448 ASP A CA 1
ATOM 3427 C C . ASP A 1 448 ? -18.047 -27.109 -16.344 1 98.56 448 ASP A C 1
ATOM 3429 O O . ASP A 1 448 ? -18.344 -27.453 -15.203 1 98.56 448 ASP A O 1
ATOM 3433 N N . VAL A 1 449 ? -17.078 -26.219 -16.641 1 98.62 449 VAL A N 1
ATOM 3434 C CA . VAL A 1 449 ? -16.25 -25.609 -15.602 1 98.62 449 VAL A CA 1
ATOM 3435 C C . VAL A 1 449 ? -17.125 -24.734 -14.711 1 98.62 449 VAL A C 1
ATOM 3437 O O . VAL A 1 449 ? -17.031 -24.781 -13.484 1 98.62 449 VAL A O 1
ATOM 3440 N N . GLU A 1 450 ? -17.984 -23.922 -15.289 1 97.5 450 GLU A N 1
ATOM 3441 C CA . GLU A 1 450 ? -18.859 -23.031 -14.539 1 97.5 450 GLU A CA 1
ATOM 3442 C C . GLU A 1 450 ? -19.812 -23.812 -13.641 1 97.5 450 GLU A C 1
ATOM 3444 O O . GLU A 1 450 ? -20.031 -23.453 -12.484 1 97.5 450 GLU A O 1
ATOM 3449 N N . LYS A 1 451 ? -20.391 -24.875 -14.203 1 97.38 451 LYS A N 1
ATOM 3450 C CA . LYS A 1 451 ? -21.297 -25.719 -13.43 1 97.38 451 LYS A CA 1
ATOM 3451 C C . LYS A 1 451 ? -20.578 -26.328 -12.227 1 97.38 451 LYS A C 1
ATOM 3453 O O . LYS A 1 451 ? -21.141 -26.375 -11.125 1 97.38 451 LYS A O 1
ATOM 3458 N N . PHE A 1 452 ? -19.422 -26.797 -12.461 1 97.94 452 PHE A N 1
ATOM 3459 C CA . PHE A 1 452 ? -18.609 -27.375 -11.398 1 97.94 452 PHE A CA 1
ATOM 3460 C C . PHE A 1 452 ? -18.281 -26.328 -10.344 1 97.94 452 PHE A C 1
ATOM 3462 O O . PHE A 1 452 ? -18.469 -26.578 -9.141 1 97.94 452 PHE A O 1
ATOM 3469 N N . ALA A 1 453 ? -17.828 -25.125 -10.781 1 98.12 453 ALA A N 1
ATOM 3470 C CA . ALA A 1 453 ? -17.422 -24.047 -9.883 1 98.12 453 ALA A CA 1
ATOM 3471 C C . ALA A 1 453 ? -18.562 -23.625 -8.977 1 98.12 453 ALA A C 1
ATOM 3473 O O . ALA A 1 453 ? -18.359 -23.312 -7.801 1 98.12 453 ALA A O 1
ATOM 3474 N N . HIS A 1 454 ? -19.797 -23.641 -9.453 1 97.12 454 HIS A N 1
ATOM 3475 C CA . HIS A 1 454 ? -20.969 -23.141 -8.75 1 97.12 454 HIS A CA 1
ATOM 3476 C C . HIS A 1 454 ? -21.391 -24.078 -7.633 1 97.12 454 HIS A C 1
ATOM 3478 O O . HIS A 1 454 ? -22.219 -23.719 -6.785 1 97.12 454 HIS A O 1
ATOM 3484 N N . THR A 1 455 ? -20.781 -25.281 -7.566 1 97.06 455 THR A N 1
ATOM 3485 C CA . THR A 1 455 ? -21.188 -26.25 -6.555 1 97.06 455 THR A CA 1
ATOM 3486 C C . THR A 1 455 ? -20.438 -26.016 -5.246 1 97.06 455 THR A C 1
ATOM 3488 O O . THR A 1 455 ? -20.766 -26.625 -4.227 1 97.06 455 THR A O 1
ATOM 3491 N N . PHE A 1 456 ? -19.516 -25.109 -5.219 1 97.69 456 PHE A N 1
ATOM 3492 C CA . PHE A 1 456 ? -18.672 -24.906 -4.047 1 97.69 456 PHE A CA 1
ATOM 3493 C C . PHE A 1 456 ? -18.984 -23.578 -3.363 1 97.69 456 PHE A C 1
ATOM 3495 O O . PHE A 1 456 ? -19.453 -22.641 -4.012 1 97.69 456 PHE A O 1
ATOM 3502 N N . PRO A 1 457 ? -18.766 -23.5 -2.051 1 96.62 457 PRO A N 1
ATOM 3503 C CA . PRO A 1 457 ? -18.969 -22.234 -1.345 1 96.62 457 PRO A CA 1
ATOM 3504 C C . PRO A 1 457 ? -17.984 -21.156 -1.778 1 96.62 457 PRO A C 1
ATOM 3506 O O . PRO A 1 457 ? -16.969 -21.453 -2.41 1 96.62 457 PRO A O 1
ATOM 3509 N N . MET A 1 458 ? -18.328 -19.906 -1.491 1 97 458 MET A N 1
ATOM 3510 C CA . MET A 1 458 ? -17.5 -18.766 -1.84 1 97 458 MET A CA 1
ATOM 3511 C C . MET A 1 458 ? -17.109 -17.969 -0.594 1 97 458 MET A C 1
ATOM 3513 O O . MET A 1 458 ? -17.969 -17.516 0.149 1 97 458 MET A O 1
ATOM 3517 N N . PRO A 1 459 ? -15.828 -17.859 -0.306 1 97.19 459 PRO A N 1
ATOM 3518 C CA . PRO A 1 459 ? -15.398 -17.062 0.837 1 97.19 459 PRO A CA 1
ATOM 3519 C C . PRO A 1 459 ? -15.695 -15.57 0.651 1 97.19 459 PRO A C 1
ATOM 3521 O O . PRO A 1 459 ? -15.531 -15.039 -0.451 1 97.19 459 PRO A O 1
ATOM 3524 N N . GLY A 1 460 ? -16.094 -14.945 1.733 1 96.94 460 GLY A N 1
ATOM 3525 C CA . GLY A 1 460 ? -16.062 -13.492 1.805 1 96.94 460 GLY A CA 1
ATOM 3526 C C . GLY A 1 460 ? -17.406 -12.852 1.483 1 96.94 460 GLY A C 1
ATOM 3527 O O . GLY A 1 460 ? -17.656 -11.711 1.892 1 96.94 460 GLY A O 1
ATOM 3528 N N . PHE A 1 461 ? -18.25 -13.516 0.643 1 95.88 461 PHE A N 1
ATOM 3529 C CA . PHE A 1 461 ? -19.547 -12.945 0.315 1 95.88 461 PHE A CA 1
ATOM 3530 C C . PHE A 1 461 ? -20.516 -14.031 -0.132 1 95.88 461 PHE A C 1
ATOM 3532 O O . PHE A 1 461 ? -20.094 -15.141 -0.489 1 95.88 461 PHE A O 1
ATOM 3539 N N . ASP A 1 462 ? -21.781 -13.719 -0.112 1 95.75 462 ASP A N 1
ATOM 3540 C CA . ASP A 1 462 ? -22.828 -14.594 -0.618 1 95.75 462 ASP A CA 1
ATOM 3541 C C . ASP A 1 462 ? -23.047 -14.391 -2.117 1 95.75 462 ASP A C 1
ATOM 3543 O O . ASP A 1 462 ? -23.5 -13.328 -2.547 1 95.75 462 ASP A O 1
ATOM 3547 N N . PRO A 1 463 ? -22.734 -15.398 -2.918 1 95.94 463 PRO A N 1
ATOM 3548 C CA . PRO A 1 463 ? -22.922 -15.25 -4.363 1 95.94 463 PRO A CA 1
ATOM 3549 C C . PRO A 1 463 ? -24.359 -14.867 -4.738 1 95.94 463 PRO A C 1
ATOM 3551 O O . PRO A 1 463 ? -24.578 -14.211 -5.762 1 95.94 463 PRO A O 1
ATOM 3554 N N . ASN A 1 464 ? -25.312 -15.156 -3.896 1 95.38 464 ASN A N 1
ATOM 3555 C CA . ASN A 1 464 ? -26.703 -14.828 -4.168 1 95.38 464 ASN A CA 1
ATOM 3556 C C . ASN A 1 464 ? -26.969 -13.328 -4.02 1 95.38 464 ASN A C 1
ATOM 3558 O O . ASN A 1 464 ? -28 -12.828 -4.484 1 95.38 464 ASN A O 1
ATOM 3562 N N . SER A 1 465 ? -26.062 -12.703 -3.314 1 95.44 465 SER A N 1
ATOM 3563 C CA . SER A 1 465 ? -26.234 -11.266 -3.111 1 95.44 465 SER A CA 1
ATOM 3564 C C . SER A 1 465 ? -25.844 -10.484 -4.359 1 95.44 465 SER A C 1
ATOM 3566 O O . SER A 1 465 ? -26.156 -9.297 -4.477 1 95.44 465 SER A O 1
ATOM 3568 N N . VAL A 1 466 ? -25.172 -11.078 -5.371 1 97.38 466 VAL A N 1
ATOM 3569 C CA . VAL A 1 466 ? -24.781 -10.414 -6.613 1 97.38 466 VAL A CA 1
ATOM 3570 C C . VAL A 1 466 ? -26.016 -10.164 -7.473 1 97.38 466 VAL A C 1
ATOM 3572 O O . VAL A 1 466 ? -26.766 -11.094 -7.785 1 97.38 466 VAL A O 1
ATOM 3575 N N . PRO A 1 467 ? -26.25 -8.93 -7.859 1 97.5 467 PRO A N 1
ATOM 3576 C CA . PRO A 1 467 ? -27.438 -8.633 -8.672 1 97.5 467 PRO A CA 1
ATOM 3577 C C . PRO A 1 467 ? -27.453 -9.414 -9.984 1 97.5 467 PRO A C 1
ATOM 3579 O O . PRO A 1 467 ? -26.406 -9.609 -10.609 1 97.5 467 PRO A O 1
ATOM 3582 N N . GLU A 1 468 ? -28.594 -9.758 -10.477 1 96.62 468 GLU A N 1
ATOM 3583 C CA . GLU A 1 468 ? -28.781 -10.594 -11.664 1 96.62 468 GLU A CA 1
ATOM 3584 C C . GLU A 1 468 ? -28.125 -9.961 -12.891 1 96.62 468 GLU A C 1
ATOM 3586 O O . GLU A 1 468 ? -27.5 -10.656 -13.703 1 96.62 468 GLU A O 1
ATOM 3591 N N . HIS A 1 469 ? -28.219 -8.695 -12.977 1 96.75 469 HIS A N 1
ATOM 3592 C CA . HIS A 1 469 ? -27.719 -8.008 -14.156 1 96.75 469 HIS A CA 1
ATOM 3593 C C . HIS A 1 469 ? -26.188 -7.984 -14.164 1 96.75 469 HIS A C 1
ATOM 3595 O O . HIS A 1 469 ? -25.578 -7.664 -15.188 1 96.75 469 HIS A O 1
ATOM 3601 N N . CYS A 1 470 ? -25.547 -8.422 -13.039 1 97.06 470 CYS A N 1
ATOM 3602 C CA . CYS A 1 470 ? -24.094 -8.453 -12.938 1 97.06 470 CYS A CA 1
ATOM 3603 C C . CYS A 1 470 ? -23.562 -9.875 -13.094 1 97.06 470 CYS A C 1
ATOM 3605 O O . CYS A 1 470 ? -22.359 -10.109 -13.008 1 97.06 470 CYS A O 1
ATOM 3607 N N . ARG A 1 471 ? -24.453 -10.828 -13.352 1 95.19 471 ARG A N 1
ATOM 3608 C CA . ARG A 1 471 ? -24.078 -12.242 -13.406 1 95.19 471 ARG A CA 1
ATOM 3609 C C . ARG A 1 471 ? -23.75 -12.656 -14.836 1 95.19 471 ARG A C 1
ATOM 3611 O O . ARG A 1 471 ? -24.469 -13.461 -15.438 1 95.19 471 ARG A O 1
ATOM 3618 N N . HIS A 1 472 ? -22.766 -12.062 -15.438 1 86.94 472 HIS A N 1
ATOM 3619 C CA . HIS A 1 472 ? -22.359 -12.422 -16.797 1 86.94 472 HIS A CA 1
ATOM 3620 C C . HIS A 1 472 ? -20.844 -12.539 -16.906 1 86.94 472 HIS A C 1
ATOM 3622 O O . HIS A 1 472 ? -20.109 -11.898 -16.141 1 86.94 472 HIS A O 1
ATOM 3628 N N . MET B 1 1 ? -31.891 -19.719 -6.395 1 52.84 1 MET B N 1
ATOM 3629 C CA . MET B 1 1 ? -30.859 -19.594 -5.367 1 52.84 1 MET B CA 1
ATOM 3630 C C . MET B 1 1 ? -29.703 -20.562 -5.641 1 52.84 1 MET B C 1
ATOM 3632 O O . MET B 1 1 ? -29.922 -21.75 -5.855 1 52.84 1 MET B O 1
ATOM 3636 N N . LEU B 1 2 ? -28.562 -19.984 -6.043 1 66.06 2 LEU B N 1
ATOM 3637 C CA . LEU B 1 2 ? -27.406 -20.828 -6.309 1 66.06 2 LEU B CA 1
ATOM 3638 C C . LEU B 1 2 ? -26.875 -21.453 -5.02 1 66.06 2 LEU B C 1
ATOM 3640 O O . LEU B 1 2 ? -26.562 -20.734 -4.066 1 66.06 2 LEU B O 1
ATOM 3644 N N . ALA B 1 3 ? -27.484 -22.531 -4.535 1 63.47 3 ALA B N 1
ATOM 3645 C CA . ALA B 1 3 ? -26.984 -23.156 -3.316 1 63.47 3 ALA B CA 1
ATOM 3646 C C . ALA B 1 3 ? -25.812 -24.078 -3.623 1 63.47 3 ALA B C 1
ATOM 3648 O O . ALA B 1 3 ? -25.922 -25 -4.438 1 63.47 3 ALA B O 1
ATOM 3649 N N . ALA B 1 4 ? -24.719 -23.688 -2.988 1 71.5 4 ALA B N 1
ATOM 3650 C CA . ALA B 1 4 ? -23.594 -24.609 -3.043 1 71.5 4 ALA B CA 1
ATOM 3651 C C . ALA B 1 4 ? -23.984 -25.984 -2.506 1 71.5 4 ALA B C 1
ATOM 3653 O O . ALA B 1 4 ? -24.641 -26.094 -1.469 1 71.5 4 ALA B O 1
ATOM 3654 N N . THR B 1 5 ? -23.719 -26.984 -3.254 1 82.12 5 THR B N 1
ATOM 3655 C CA . THR B 1 5 ? -24.031 -28.344 -2.826 1 82.12 5 THR B CA 1
ATOM 3656 C C . THR B 1 5 ? -22.922 -28.922 -1.96 1 82.12 5 THR B C 1
ATOM 3658 O O . THR B 1 5 ? -23.125 -29.875 -1.22 1 82.12 5 THR B O 1
ATOM 3661 N N . THR B 1 6 ? -21.812 -28.297 -2 1 88.19 6 THR B N 1
ATOM 3662 C CA . THR B 1 6 ? -20.688 -28.719 -1.188 1 88.19 6 THR B CA 1
ATOM 3663 C C . THR B 1 6 ? -20.672 -27.984 0.15 1 88.19 6 THR B C 1
ATOM 3665 O O . THR B 1 6 ? -20.766 -26.766 0.191 1 88.19 6 THR B O 1
ATOM 3668 N N . PRO B 1 7 ? -20.594 -28.688 1.167 1 87.06 7 PRO B N 1
ATOM 3669 C CA . PRO B 1 7 ? -20.578 -28.047 2.486 1 87.06 7 PRO B CA 1
ATOM 3670 C C . PRO B 1 7 ? -19.297 -27.266 2.746 1 87.06 7 PRO B C 1
ATOM 3672 O O . PRO B 1 7 ? -18.25 -27.578 2.178 1 87.06 7 PRO B O 1
ATOM 3675 N N . VAL B 1 8 ? -19.391 -26.25 3.582 1 92.06 8 VAL B N 1
ATOM 3676 C CA . VAL B 1 8 ? -18.234 -25.5 4.02 1 92.06 8 VAL B CA 1
ATOM 3677 C C . VAL B 1 8 ? -17.438 -26.297 5.051 1 92.06 8 VAL B C 1
ATOM 3679 O O . VAL B 1 8 ? -17.984 -26.703 6.078 1 92.06 8 VAL B O 1
ATOM 3682 N N . ASP B 1 9 ? -16.188 -26.5 4.773 1 93.12 9 ASP B N 1
ATOM 3683 C CA . ASP B 1 9 ? -15.336 -27.203 5.727 1 93.12 9 ASP B CA 1
ATOM 3684 C C . ASP B 1 9 ? -15.141 -26.375 6.992 1 93.12 9 ASP B C 1
ATOM 3686 O O . ASP B 1 9 ? -15.211 -25.141 6.957 1 93.12 9 ASP B O 1
ATOM 3690 N N . ALA B 1 10 ? -14.805 -27.078 8.039 1 91.69 10 ALA B N 1
ATOM 3691 C CA . ALA B 1 10 ? -14.617 -26.422 9.328 1 91.69 10 ALA B CA 1
ATOM 3692 C C . ALA B 1 10 ? -13.523 -25.359 9.258 1 91.69 10 ALA B C 1
ATOM 3694 O O . ALA B 1 10 ? -13.633 -24.312 9.883 1 91.69 10 ALA B O 1
ATOM 3695 N N . TRP B 1 11 ? -12.539 -25.609 8.492 1 94.44 11 TRP B N 1
ATOM 3696 C CA . TRP B 1 11 ? -11.391 -24.719 8.422 1 94.44 11 TRP B CA 1
ATOM 3697 C C . TRP B 1 11 ? -11.688 -23.516 7.531 1 94.44 11 TRP B C 1
ATOM 3699 O O . TRP B 1 11 ? -10.867 -22.609 7.398 1 94.44 11 TRP B O 1
ATOM 3709 N N . ASN B 1 12 ? -12.898 -23.438 6.93 1 96.44 12 ASN B N 1
ATOM 3710 C CA . ASN B 1 12 ? -13.281 -22.312 6.078 1 96.44 12 ASN B CA 1
ATOM 3711 C C . ASN B 1 12 ? -14.461 -21.547 6.664 1 96.44 12 ASN B C 1
ATOM 3713 O O . ASN B 1 12 ? -14.891 -20.531 6.105 1 96.44 12 ASN B O 1
ATOM 3717 N N . LYS B 1 13 ? -14.992 -21.953 7.801 1 95.69 13 LYS B N 1
ATOM 3718 C CA . LYS B 1 13 ? -16.156 -21.312 8.414 1 95.69 13 LYS B CA 1
ATOM 3719 C C . LYS B 1 13 ? -15.859 -19.844 8.727 1 95.69 13 LYS B C 1
ATOM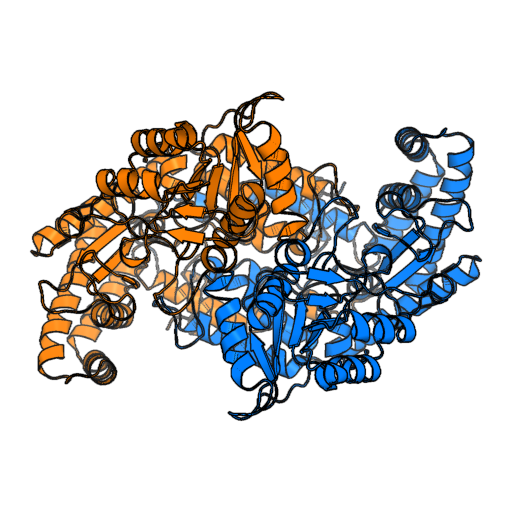 3721 O O . LYS B 1 13 ? -16.734 -18.984 8.578 1 95.69 13 LYS B O 1
ATOM 3726 N N . CYS B 1 14 ? -14.641 -19.625 9.133 1 96.88 14 CYS B N 1
ATOM 3727 C CA . CYS B 1 14 ? -14.258 -18.281 9.555 1 96.88 14 CYS B CA 1
ATOM 3728 C C . CYS B 1 14 ? -14.281 -17.312 8.375 1 96.88 14 CYS B C 1
ATOM 3730 O O . CYS B 1 14 ? -14.328 -16.094 8.57 1 96.88 14 CYS B O 1
ATOM 3732 N N . LEU B 1 15 ? -14.273 -17.797 7.156 1 97.94 15 LEU B N 1
ATOM 3733 C CA . LEU B 1 15 ? -14.117 -16.969 5.965 1 97.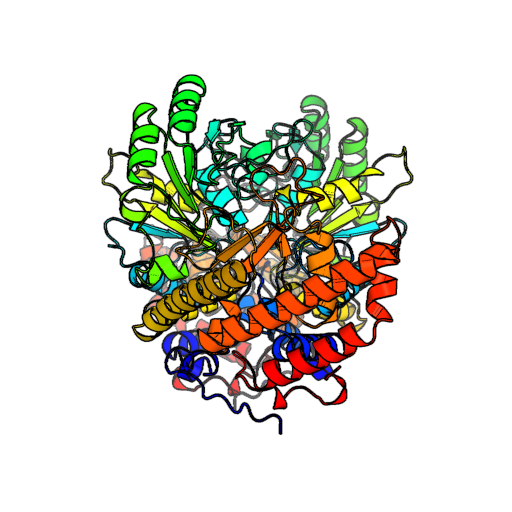94 15 LEU B CA 1
ATOM 3734 C C . LEU B 1 15 ? -15.398 -16.203 5.672 1 97.94 15 LEU B C 1
ATOM 3736 O O . LEU B 1 15 ? -15.383 -15.227 4.914 1 97.94 15 LEU B O 1
ATOM 3740 N N . ASN B 1 16 ? -16.531 -16.609 6.246 1 97.56 16 ASN B N 1
ATOM 3741 C CA . ASN B 1 16 ? -17.812 -15.953 5.984 1 97.56 16 ASN B CA 1
ATOM 3742 C C . ASN B 1 16 ? -18.469 -15.484 7.277 1 97.56 16 ASN B C 1
ATOM 3744 O O . ASN B 1 16 ? -19.703 -15.492 7.383 1 97.56 16 ASN B O 1
ATOM 3748 N N . THR B 1 17 ? -17.688 -15.18 8.242 1 97.88 17 THR B N 1
ATOM 3749 C CA . THR B 1 17 ? -18.141 -14.609 9.508 1 97.88 17 THR B CA 1
ATOM 3750 C C . THR B 1 17 ? -17.812 -13.125 9.578 1 97.88 17 THR B C 1
ATOM 3752 O O . THR B 1 17 ? -16.766 -12.688 9.094 1 97.88 17 THR B O 1
ATOM 3755 N N . THR B 1 18 ? -18.703 -12.32 10.164 1 98.25 18 THR B N 1
ATOM 3756 C CA . THR B 1 18 ? -18.5 -10.883 10.281 1 98.25 18 THR B CA 1
ATOM 3757 C C . THR B 1 18 ? -17.328 -10.57 11.203 1 98.25 18 THR B C 1
ATOM 3759 O O . THR B 1 18 ? -16.938 -11.414 12.016 1 98.25 18 THR B O 1
ATOM 3762 N N . LEU B 1 19 ? -16.812 -9.406 11.109 1 98.75 19 LEU B N 1
ATOM 3763 C CA . LEU B 1 19 ? -15.719 -8.961 11.977 1 98.75 19 LEU B CA 1
ATOM 3764 C C . LEU B 1 19 ? -16.141 -9.023 13.445 1 98.75 19 LEU B C 1
ATOM 3766 O O . LEU B 1 19 ? -15.352 -9.461 14.297 1 98.75 19 LEU B O 1
ATOM 3770 N N . GLU B 1 20 ? -17.359 -8.586 13.758 1 98.62 20 GLU B N 1
ATOM 3771 C CA . GLU B 1 20 ? -17.859 -8.57 15.133 1 98.62 20 GLU B CA 1
ATOM 3772 C C . GLU B 1 20 ? -17.812 -9.969 15.75 1 98.62 20 GLU B C 1
ATOM 3774 O O . GLU B 1 20 ? -17.453 -10.125 16.906 1 98.62 20 GLU B O 1
ATOM 3779 N N . THR B 1 21 ? -18.125 -10.945 14.945 1 98.38 21 THR B N 1
ATOM 3780 C CA . THR B 1 21 ? -18.203 -12.32 15.438 1 98.38 21 THR B CA 1
ATOM 3781 C C . THR B 1 21 ? -16.828 -12.977 15.398 1 98.38 21 THR B C 1
ATOM 3783 O O . THR B 1 21 ? -16.422 -13.641 16.359 1 98.38 21 THR B O 1
ATOM 3786 N N . GLU B 1 22 ? -16.078 -12.828 14.336 1 98.25 22 GLU B N 1
ATOM 3787 C CA . GLU B 1 22 ? -14.812 -13.508 14.109 1 98.25 22 GLU B CA 1
ATOM 3788 C C . GLU B 1 22 ? -13.719 -12.961 15.016 1 98.25 22 GLU B C 1
ATOM 3790 O O . GLU B 1 22 ? -12.852 -13.711 15.477 1 98.25 22 GLU B O 1
ATOM 3795 N N . ASP B 1 23 ? -13.75 -11.664 15.281 1 98.75 23 ASP B N 1
ATOM 3796 C CA . ASP B 1 23 ? -12.719 -10.977 16.047 1 98.75 23 ASP B CA 1
ATOM 3797 C C . ASP B 1 23 ? -13.289 -9.773 16.797 1 98.75 23 ASP B C 1
ATOM 3799 O O . ASP B 1 23 ? -13.031 -8.625 16.422 1 98.75 23 ASP B O 1
ATOM 3803 N N . LYS B 1 24 ? -13.93 -10 17.844 1 98.62 24 LYS B N 1
ATOM 3804 C CA . LYS B 1 24 ? -14.609 -8.984 18.641 1 98.62 24 LYS B CA 1
ATOM 3805 C C . LYS B 1 24 ? -13.625 -7.941 19.156 1 98.62 24 LYS B C 1
ATOM 3807 O O . LYS B 1 24 ? -13.977 -6.766 19.281 1 98.62 24 LYS B O 1
ATOM 3812 N N . GLU B 1 25 ? -12.461 -8.352 19.516 1 98.69 25 GLU B N 1
ATOM 3813 C CA . GLU B 1 25 ? -11.445 -7.441 20.031 1 98.69 25 GLU B CA 1
ATOM 3814 C C . GLU B 1 25 ? -11.117 -6.355 19.016 1 98.69 25 GLU B C 1
ATOM 3816 O O . GLU B 1 25 ? -11.125 -5.164 19.344 1 98.69 25 GLU B O 1
ATOM 3821 N N . ILE B 1 26 ? -10.844 -6.773 17.75 1 98.88 26 ILE B N 1
ATOM 3822 C CA . ILE B 1 26 ? -10.547 -5.812 16.688 1 98.88 26 ILE B CA 1
ATOM 3823 C C . ILE B 1 26 ? -11.797 -4.988 16.375 1 98.88 26 ILE B C 1
ATOM 3825 O O . ILE B 1 26 ? -11.711 -3.779 16.156 1 98.88 26 ILE B O 1
ATOM 3829 N N . TYR B 1 27 ? -12.961 -5.664 16.344 1 98.81 27 TYR B N 1
ATOM 3830 C CA . TYR B 1 27 ? -14.211 -4.961 16.094 1 98.81 27 TYR B CA 1
ATOM 3831 C C . TYR B 1 27 ? -14.422 -3.836 17.094 1 98.81 27 TYR B C 1
ATOM 3833 O O . TYR B 1 27 ? -14.734 -2.705 16.719 1 98.81 27 TYR B O 1
ATOM 3841 N N . ASP B 1 28 ? -14.211 -4.113 18.359 1 98.81 28 ASP B N 1
ATOM 3842 C CA . ASP B 1 28 ? -14.438 -3.123 19.406 1 98.81 28 ASP B CA 1
ATOM 3843 C C . ASP B 1 28 ? -13.469 -1.952 19.281 1 98.81 28 ASP B C 1
ATOM 3845 O O . ASP B 1 28 ? -13.844 -0.798 19.484 1 98.81 28 ASP B O 1
ATOM 3849 N N . LEU B 1 29 ? -12.289 -2.219 18.953 1 98.81 29 LEU B N 1
ATOM 3850 C CA . LEU B 1 29 ? -11.289 -1.163 18.797 1 98.81 29 LEU B CA 1
ATOM 3851 C C . LEU B 1 29 ? -11.633 -0.273 17.609 1 98.81 29 LEU B C 1
ATOM 3853 O O . LEU B 1 29 ? -11.406 0.938 17.641 1 98.81 29 LEU B O 1
ATOM 3857 N N . VAL B 1 30 ? -12.148 -0.88 16.5 1 98.75 30 VAL B N 1
ATOM 3858 C CA . VAL B 1 30 ? -12.609 -0.097 15.352 1 98.75 30 VAL B CA 1
ATOM 3859 C C . VAL B 1 30 ? -13.734 0.839 15.781 1 98.75 30 VAL B C 1
ATOM 3861 O O . VAL B 1 30 ? -13.75 2.016 15.414 1 98.75 30 VAL B O 1
ATOM 3864 N N . GLN B 1 31 ? -14.656 0.291 16.609 1 98.69 31 GLN B N 1
ATOM 3865 C CA . GLN B 1 31 ? -15.781 1.093 17.078 1 98.69 31 GLN B CA 1
ATOM 3866 C C . GLN B 1 31 ? -15.305 2.203 18.016 1 98.69 31 GLN B C 1
ATOM 3868 O O . GLN B 1 31 ? -15.812 3.324 17.969 1 98.69 31 GLN B O 1
ATOM 3873 N N . GLN B 1 32 ? -14.367 1.908 18.828 1 98.56 32 GLN B N 1
ATOM 3874 C CA . GLN B 1 32 ? -13.812 2.916 19.734 1 98.56 32 GLN B CA 1
ATOM 3875 C C . GLN B 1 32 ? -13.109 4.023 18.953 1 98.56 32 GLN B C 1
ATOM 3877 O O . GLN B 1 32 ? -13.219 5.199 19.297 1 98.56 32 GLN B O 1
ATOM 3882 N N . GLU B 1 33 ? -12.406 3.666 17.906 1 98.19 33 GLU B N 1
ATOM 3883 C CA . GLU B 1 33 ? -11.766 4.664 17.062 1 98.19 33 GLU B CA 1
ATOM 3884 C C . GLU B 1 33 ? -12.805 5.531 16.359 1 98.19 33 GLU B C 1
ATOM 3886 O O . GLU B 1 33 ? -12.617 6.742 16.203 1 98.19 33 GLU B O 1
ATOM 3891 N N . LYS B 1 34 ? -13.922 4.93 15.883 1 98.06 34 LYS B N 1
ATOM 3892 C CA . LYS B 1 34 ? -15.016 5.699 15.297 1 98.06 34 LYS B CA 1
ATOM 3893 C C . LYS B 1 34 ? -15.539 6.742 16.281 1 98.06 34 LYS B C 1
ATOM 3895 O O . LYS B 1 34 ? -15.742 7.902 15.914 1 98.06 34 LYS B O 1
ATOM 3900 N N . TRP B 1 35 ? -15.68 6.309 17.5 1 97.56 35 TRP B N 1
ATOM 3901 C CA . TRP B 1 35 ? -16.203 7.215 18.516 1 97.56 35 TRP B CA 1
ATOM 3902 C C . TRP B 1 35 ? -15.203 8.344 18.797 1 97.56 35 TRP B C 1
ATOM 3904 O O . TRP B 1 35 ? -15.602 9.492 19 1 97.56 35 TRP B O 1
ATOM 3914 N N . ARG B 1 36 ? -13.945 7.988 18.875 1 97.12 36 ARG B N 1
ATOM 3915 C CA . ARG B 1 36 ? -12.914 9.008 19.078 1 97.12 36 ARG B CA 1
ATOM 3916 C C . ARG B 1 36 ? -12.953 10.047 17.953 1 97.12 36 ARG B C 1
ATOM 3918 O O . ARG B 1 36 ? -12.898 11.25 18.219 1 97.12 36 ARG B O 1
ATOM 3925 N N . GLN B 1 37 ? -13.047 9.586 16.703 1 97.5 37 GLN B N 1
ATOM 3926 C CA . GLN B 1 37 ? -13.086 10.492 15.562 1 97.5 37 GLN B CA 1
ATOM 3927 C C . GLN B 1 37 ? -14.281 11.43 15.648 1 97.5 37 GLN B C 1
ATOM 3929 O O . GLN B 1 37 ? -14.18 12.609 15.312 1 97.5 37 GLN B O 1
ATOM 3934 N N . PHE B 1 38 ? -15.406 10.969 16.094 1 97.5 38 PHE B N 1
ATOM 3935 C CA . PHE B 1 38 ? -16.641 11.734 16.219 1 97.5 38 PHE B CA 1
ATOM 3936 C C . PHE B 1 38 ? -16.547 12.75 17.344 1 97.5 38 PHE B C 1
ATOM 3938 O O . PHE B 1 38 ? -17.016 13.883 17.219 1 97.5 38 PHE B O 1
ATOM 3945 N N . SER B 1 39 ? -15.82 12.312 18.391 1 97.31 39 SER B N 1
ATOM 3946 C CA . SER B 1 39 ? -15.859 13.078 19.625 1 97.31 39 SER B CA 1
ATOM 3947 C C . SER B 1 39 ? -14.695 14.07 19.703 1 97.31 39 SER B C 1
ATOM 3949 O O . SER B 1 39 ? -14.648 14.922 20.594 1 97.31 39 SER B O 1
ATOM 3951 N N . CYS B 1 40 ? -13.789 13.984 18.734 1 97.25 40 CYS B N 1
ATOM 3952 C CA . CYS B 1 40 ? -12.609 14.844 18.75 1 97.25 40 CYS B CA 1
ATOM 3953 C C . CYS B 1 40 ? -12.641 15.828 17.594 1 97.25 40 CYS B C 1
ATOM 3955 O O . CYS B 1 40 ? -13.359 15.617 16.609 1 97.25 40 CYS B O 1
ATOM 3957 N N . LEU B 1 41 ? -11.961 16.922 17.766 1 98.5 41 LEU B N 1
ATOM 3958 C CA . LEU B 1 41 ? -11.719 17.875 16.688 1 98.5 41 LEU B CA 1
ATOM 3959 C C . LEU B 1 41 ? -10.391 17.594 16 1 98.5 41 LEU B C 1
ATOM 3961 O O . LEU B 1 41 ? -9.328 17.891 16.562 1 98.5 41 LEU B O 1
ATOM 3965 N N . GLU B 1 42 ? -10.5 17.016 14.812 1 97.94 42 GLU B N 1
ATOM 3966 C CA . GLU B 1 42 ? -9.305 16.625 14.07 1 97.94 42 GLU B CA 1
ATOM 3967 C C . GLU B 1 42 ? -8.734 17.812 13.289 1 97.94 42 GLU B C 1
ATOM 3969 O O . GLU B 1 42 ? -9.344 18.281 12.328 1 97.94 42 GLU B O 1
ATOM 3974 N N . LEU B 1 43 ? -7.484 18.234 13.656 1 98.06 43 LEU B N 1
ATOM 3975 C CA . LEU B 1 43 ? -6.867 19.406 13.039 1 98.06 43 LEU B CA 1
ATOM 3976 C C . LEU B 1 43 ? -5.527 19.031 12.406 1 98.06 43 LEU B C 1
ATOM 3978 O O . LEU B 1 43 ? -4.742 19.922 12.055 1 98.06 43 LEU B O 1
ATOM 3982 N N . ILE B 1 44 ? -5.266 17.766 12.281 1 96.88 44 ILE B N 1
ATOM 3983 C CA . ILE B 1 44 ? -4.039 17.344 11.609 1 96.88 44 ILE B CA 1
ATOM 3984 C C . ILE B 1 44 ? -4.148 17.656 10.117 1 96.88 44 ILE B C 1
ATOM 3986 O O . ILE B 1 44 ? -5.078 17.188 9.445 1 96.88 44 ILE B O 1
ATOM 3990 N N . ALA B 1 45 ? -3.117 18.297 9.586 1 97.19 45 ALA B N 1
ATOM 3991 C CA . ALA B 1 45 ? -3.164 18.812 8.219 1 97.19 45 ALA B CA 1
ATOM 3992 C C . ALA B 1 45 ? -3.182 17.672 7.207 1 97.19 45 ALA B C 1
ATOM 3994 O O . ALA B 1 45 ? -3.672 17.828 6.086 1 97.19 45 ALA B O 1
ATOM 3995 N N . SER B 1 46 ? -2.686 16.5 7.59 1 96.44 46 SER B N 1
ATOM 3996 C CA . SER B 1 46 ? -2.572 15.375 6.664 1 96.44 46 SER B CA 1
ATOM 3997 C C . SER B 1 46 ? -3.691 14.359 6.887 1 96.44 46 SER B C 1
ATOM 3999 O O . SER B 1 46 ? -3.625 13.234 6.383 1 96.44 46 SER B O 1
ATOM 4001 N N . GLU B 1 47 ? -4.734 14.695 7.641 1 96.75 47 GLU B N 1
ATOM 4002 C CA . GLU B 1 47 ? -5.848 13.773 7.879 1 96.75 47 GLU B CA 1
ATOM 4003 C C . GLU B 1 47 ? -7.156 14.344 7.344 1 96.75 47 GLU B C 1
ATOM 4005 O O . GLU B 1 47 ? -7.301 15.562 7.207 1 96.75 47 GLU B O 1
ATOM 4010 N N . ASN B 1 48 ? -7.934 13.477 6.984 1 98.25 48 ASN B N 1
ATOM 4011 C CA . ASN B 1 48 ? -9.289 13.766 6.535 1 98.25 48 ASN B CA 1
ATOM 4012 C C . ASN B 1 48 ? -10.219 12.57 6.75 1 98.25 48 ASN B C 1
ATOM 4014 O O . ASN B 1 48 ? -9.789 11.516 7.207 1 98.25 48 ASN B O 1
ATOM 4018 N N . PHE B 1 49 ? -11.516 12.82 6.582 1 98.31 49 PHE B N 1
ATOM 4019 C CA . PHE B 1 49 ? -12.516 11.758 6.613 1 98.31 49 PHE B CA 1
ATOM 4020 C C . PHE B 1 49 ? -12.961 11.398 5.203 1 98.31 49 PHE B C 1
ATOM 4022 O O . PHE B 1 49 ? -13.359 12.273 4.43 1 98.31 49 PHE B O 1
ATOM 4029 N N . THR B 1 50 ? -12.867 10.141 4.867 1 98.25 50 THR B N 1
ATOM 4030 C CA . THR B 1 50 ? -13.297 9.695 3.545 1 98.25 50 THR B CA 1
ATOM 4031 C C . THR B 1 50 ? -14.766 9.273 3.564 1 98.25 50 THR B C 1
ATOM 4033 O O . THR B 1 50 ? -15.414 9.312 4.613 1 98.25 50 THR B O 1
ATOM 4036 N N . SER B 1 51 ? -15.305 8.977 2.385 1 98.62 51 SER B N 1
ATOM 4037 C CA . SER B 1 51 ? -16.734 8.695 2.238 1 98.62 51 SER B CA 1
ATOM 4038 C C . SER B 1 51 ? -17.031 7.227 2.512 1 98.62 51 SER B C 1
ATOM 4040 O O . SER B 1 51 ? -16.141 6.375 2.416 1 98.62 51 SER B O 1
ATOM 4042 N N . GLN B 1 52 ? -18.25 6.965 2.838 1 98.5 52 GLN B N 1
ATOM 4043 C CA . GLN B 1 52 ? -18.734 5.602 3.004 1 98.5 52 GLN B CA 1
ATOM 4044 C C . GLN B 1 52 ? -18.5 4.773 1.744 1 98.5 52 GLN B C 1
ATOM 4046 O O . GLN B 1 52 ? -18.078 3.619 1.825 1 98.5 52 GLN B O 1
ATOM 4051 N N . ALA B 1 53 ? -18.75 5.332 0.588 1 98.81 53 ALA B N 1
ATOM 4052 C CA . ALA B 1 53 ? -18.578 4.637 -0.685 1 98.81 53 ALA B CA 1
ATOM 4053 C C . ALA B 1 53 ? -17.141 4.207 -0.898 1 98.81 53 ALA B C 1
ATOM 4055 O O . ALA B 1 53 ? -16.875 3.109 -1.395 1 98.81 53 ALA B O 1
ATOM 4056 N N . VAL B 1 54 ? -16.219 5.109 -0.539 1 98.81 54 VAL B N 1
ATOM 4057 C CA . VAL B 1 54 ? -14.797 4.809 -0.673 1 98.81 54 VAL B CA 1
ATOM 4058 C C . VAL B 1 54 ? -14.422 3.641 0.237 1 98.81 54 VAL B C 1
ATOM 4060 O O . VAL B 1 54 ? -13.711 2.725 -0.178 1 98.81 54 VAL B O 1
ATOM 4063 N N . MET B 1 55 ? -14.898 3.625 1.461 1 98.75 55 MET B N 1
ATOM 4064 C CA . MET B 1 55 ? -14.602 2.549 2.402 1 98.75 55 MET B CA 1
ATOM 4065 C C . MET B 1 55 ? -15.195 1.228 1.929 1 98.75 55 MET B C 1
ATOM 4067 O O . MET B 1 55 ? -14.57 0.175 2.07 1 98.75 55 MET B O 1
ATOM 4071 N N . GLU B 1 56 ? -16.406 1.287 1.34 1 98.62 56 GLU B N 1
ATOM 4072 C CA . GLU B 1 56 ? -17.031 0.084 0.805 1 98.62 56 GLU B CA 1
ATOM 4073 C C . GLU B 1 56 ? -16.219 -0.497 -0.35 1 98.62 56 GLU B C 1
ATOM 4075 O O . GLU B 1 56 ? -16.031 -1.712 -0.43 1 98.62 56 GLU B O 1
ATOM 4080 N N . ALA B 1 57 ? -15.75 0.35 -1.226 1 98.75 57 ALA B N 1
ATOM 4081 C CA . ALA B 1 57 ? -14.922 -0.109 -2.334 1 98.75 57 ALA B CA 1
ATOM 4082 C C . ALA B 1 57 ? -13.617 -0.718 -1.824 1 98.75 57 ALA B C 1
ATOM 4084 O O . ALA B 1 57 ? -13.18 -1.765 -2.311 1 98.75 57 ALA B O 1
ATOM 4085 N N . ASN B 1 58 ? -13.031 -0.066 -0.829 1 97.94 58 ASN B N 1
ATOM 4086 C CA . ASN B 1 58 ? -11.758 -0.507 -0.265 1 97.94 58 ASN B CA 1
ATOM 4087 C C . ASN B 1 58 ? -11.898 -1.851 0.445 1 97.94 58 ASN B C 1
ATOM 4089 O O . ASN B 1 58 ? -10.93 -2.605 0.545 1 97.94 58 ASN B O 1
ATOM 4093 N N . GLY B 1 59 ? -13.039 -2.139 1.024 1 98.19 59 GLY B N 1
ATOM 4094 C CA . GLY B 1 59 ? -13.289 -3.396 1.708 1 98.19 59 GLY B CA 1
ATOM 4095 C C . GLY B 1 59 ? -14.023 -4.41 0.849 1 98.19 59 GLY B C 1
ATOM 4096 O O . GLY B 1 59 ? -14.859 -5.164 1.348 1 98.19 59 GLY B O 1
ATOM 4097 N N . SER B 1 60 ? -13.734 -4.453 -0.473 1 98.06 60 SER B N 1
ATOM 4098 C CA . SER B 1 60 ? -14.461 -5.312 -1.398 1 98.06 60 SER B CA 1
ATOM 4099 C C . SER B 1 60 ? -13.625 -6.516 -1.816 1 98.06 60 SER B C 1
ATOM 4101 O O . SER B 1 60 ? -12.43 -6.586 -1.501 1 98.06 60 SER B O 1
ATOM 4103 N N . ALA B 1 61 ? -14.25 -7.391 -2.6 1 97.75 61 ALA B N 1
ATOM 4104 C CA . ALA B 1 61 ? -13.625 -8.625 -3.061 1 97.75 61 ALA B CA 1
ATOM 4105 C C . ALA B 1 61 ? -12.547 -8.344 -4.102 1 97.75 61 ALA B C 1
ATOM 4107 O O . ALA B 1 61 ? -11.781 -9.234 -4.465 1 97.75 61 ALA B O 1
ATOM 4108 N N . LEU B 1 62 ? -12.398 -7.074 -4.484 1 98.25 62 LEU B N 1
ATOM 4109 C CA . LEU B 1 62 ? -11.328 -6.703 -5.402 1 98.25 62 LEU B CA 1
ATOM 4110 C C . LEU B 1 62 ? -9.961 -6.973 -4.781 1 98.25 62 LEU B C 1
ATOM 4112 O O . LEU B 1 62 ? -8.961 -7.086 -5.492 1 98.25 62 LEU B O 1
ATOM 4116 N N . THR B 1 63 ? -9.922 -7.09 -3.428 1 97.38 63 THR B N 1
ATOM 4117 C CA . THR B 1 63 ? -8.672 -7.352 -2.725 1 97.38 63 THR B CA 1
ATOM 4118 C C . THR B 1 63 ? -8.109 -8.719 -3.109 1 97.38 63 THR B C 1
ATOM 4120 O O . THR B 1 63 ? -6.91 -8.961 -2.963 1 97.38 63 THR B O 1
ATOM 4123 N N . ASN B 1 64 ? -8.914 -9.609 -3.682 1 97.44 64 ASN B N 1
ATOM 4124 C CA . ASN B 1 64 ? -8.523 -10.984 -3.971 1 97.44 64 ASN B CA 1
ATOM 4125 C C . ASN B 1 64 ? -7.734 -11.078 -5.273 1 97.44 64 ASN B C 1
ATOM 4127 O O . ASN B 1 64 ? -7.004 -12.047 -5.492 1 97.44 64 ASN B O 1
ATOM 4131 N N . LYS B 1 65 ? -7.945 -10.102 -6.152 1 95.56 65 LYS B N 1
ATOM 4132 C CA . LYS B 1 65 ? -7.434 -10.234 -7.512 1 95.56 65 LYS B CA 1
ATOM 4133 C C . LYS B 1 65 ? -6.059 -9.586 -7.648 1 95.56 65 LYS B C 1
ATOM 4135 O O . LYS B 1 65 ? -5.855 -8.453 -7.203 1 95.56 65 LYS B O 1
ATOM 4140 N N . TYR B 1 66 ? -5.156 -10.32 -8.133 1 92.44 66 TYR B N 1
ATOM 4141 C CA . TYR B 1 66 ? -3.818 -9.836 -8.453 1 92.44 66 TYR B CA 1
ATOM 4142 C C . TYR B 1 66 ? -3.756 -9.336 -9.891 1 92.44 66 TYR B C 1
ATOM 4144 O O . TYR B 1 66 ? -4.371 -9.922 -10.789 1 92.44 66 TYR B O 1
ATOM 4152 N N . SER B 1 67 ? -3.021 -8.211 -10.156 1 94.5 67 SER B N 1
ATOM 4153 C CA . SER B 1 67 ? -3.074 -7.605 -11.484 1 94.5 67 SER B CA 1
ATOM 4154 C C . SER B 1 67 ? -1.762 -6.906 -11.82 1 94.5 67 SER B C 1
ATOM 4156 O O . SER B 1 67 ? -1.761 -5.742 -12.227 1 94.5 67 SER B O 1
ATOM 4158 N N . GLU B 1 68 ? -0.661 -7.574 -11.836 1 93.69 68 GLU B N 1
ATOM 4159 C CA . GLU B 1 68 ? 0.599 -6.984 -12.281 1 93.69 68 GLU B CA 1
ATOM 4160 C C . GLU B 1 68 ? 0.527 -6.57 -13.75 1 93.69 68 GLU B C 1
ATOM 4162 O O . GLU B 1 68 ? -0.084 -7.258 -14.562 1 93.69 68 GLU B O 1
ATOM 4167 N N . GLY B 1 69 ? 1.166 -5.43 -14.039 1 95.25 69 GLY B N 1
ATOM 4168 C CA . GLY B 1 69 ? 1.078 -4.848 -15.367 1 95.25 69 GLY B CA 1
ATOM 4169 C C . GLY B 1 69 ? 0.019 -3.766 -15.477 1 95.25 69 GLY B C 1
ATOM 4170 O O . GLY B 1 69 ? -0.501 -3.295 -14.461 1 95.25 69 GLY B O 1
ATOM 4171 N N . LEU B 1 70 ? -0.219 -3.33 -16.719 1 97.06 70 LEU B N 1
ATOM 4172 C CA . LEU B 1 70 ? -1.222 -2.307 -17 1 97.06 70 LEU B CA 1
ATOM 4173 C C . LEU B 1 70 ? -2.445 -2.916 -17.672 1 97.06 70 LEU B C 1
ATOM 4175 O O . LEU B 1 70 ? -2.383 -4.035 -18.188 1 97.06 70 LEU B O 1
ATOM 4179 N N . PRO B 1 71 ? -3.58 -2.23 -17.578 1 97 71 PRO B N 1
ATOM 4180 C CA . PRO B 1 71 ? -4.758 -2.734 -18.281 1 97 71 PRO B CA 1
ATOM 4181 C C . PRO B 1 71 ? -4.465 -3.096 -19.734 1 97 71 PRO B C 1
ATOM 4183 O O . PRO B 1 71 ? -3.84 -2.312 -20.453 1 97 71 PRO B O 1
ATOM 4186 N N . GLY B 1 72 ? -4.852 -4.27 -20.125 1 92.81 72 GLY B N 1
ATOM 4187 C CA . GLY B 1 72 ? -4.621 -4.738 -21.469 1 92.81 72 GLY B CA 1
ATOM 4188 C C . GLY B 1 72 ? -3.289 -5.445 -21.641 1 92.81 72 GLY B C 1
ATOM 4189 O O . GLY B 1 72 ? -3.061 -6.121 -22.656 1 92.81 72 GLY B O 1
ATOM 4190 N N . ALA B 1 73 ? -2.424 -5.367 -20.672 1 91.38 73 ALA B N 1
ATOM 4191 C CA . ALA B 1 73 ? -1.108 -6 -20.703 1 91.38 73 ALA B CA 1
ATOM 4192 C C . ALA B 1 73 ? -0.752 -6.578 -19.328 1 91.38 73 ALA B C 1
ATOM 4194 O O . ALA B 1 73 ? 0.304 -6.266 -18.781 1 91.38 73 ALA B O 1
ATOM 4195 N N . ARG B 1 74 ? -1.643 -7.441 -18.859 1 91.38 74 ARG B N 1
ATOM 4196 C CA . ARG B 1 74 ? -1.478 -8.055 -17.547 1 91.38 74 ARG B CA 1
ATOM 4197 C C . ARG B 1 74 ? -0.672 -9.344 -17.641 1 91.38 74 ARG B C 1
ATOM 4199 O O . ARG B 1 74 ? -0.702 -10.023 -18.672 1 91.38 74 ARG B O 1
ATOM 4206 N N . TYR B 1 75 ? -0.034 -9.688 -16.531 1 84.88 75 TYR B N 1
ATOM 4207 C CA . TYR B 1 75 ? 0.727 -10.93 -16.453 1 84.88 75 TYR B CA 1
ATOM 4208 C C . TYR B 1 75 ? -0.161 -12.086 -16 1 84.88 75 TYR B C 1
ATOM 4210 O O . TYR B 1 75 ? 0.222 -13.25 -16.125 1 84.88 75 TYR B O 1
ATOM 4218 N N . TYR B 1 76 ? -1.305 -11.734 -15.555 1 85.12 76 TYR B N 1
ATOM 4219 C CA . TYR B 1 76 ? -2.252 -12.719 -15.055 1 85.12 76 TYR B CA 1
ATOM 4220 C C . TYR B 1 76 ? -3.574 -12.641 -15.805 1 85.12 76 TYR B C 1
ATOM 4222 O O . TYR B 1 76 ? -3.947 -11.578 -16.312 1 85.12 76 TYR B O 1
ATOM 4230 N N . GLY B 1 77 ? -4.254 -13.766 -15.922 1 85.06 77 GLY B N 1
ATOM 4231 C CA . GLY B 1 77 ? -5.582 -13.781 -16.5 1 85.06 77 GLY B CA 1
ATOM 4232 C C . GLY B 1 77 ? -6.668 -13.344 -15.539 1 85.06 77 GLY B C 1
ATOM 4233 O O . GLY B 1 77 ? -6.414 -13.188 -14.344 1 85.06 77 GLY B O 1
ATOM 4234 N N . GLY B 1 78 ? -7.836 -13.062 -16.031 1 90.19 78 GLY B N 1
ATOM 4235 C CA . GLY B 1 78 ? -9.008 -12.781 -15.211 1 90.19 78 GLY B CA 1
ATOM 4236 C C . GLY B 1 78 ? -9.094 -11.328 -14.773 1 90.19 78 GLY B C 1
ATOM 4237 O O . GLY B 1 78 ? -9.672 -11.023 -13.734 1 90.19 78 GLY B O 1
ATOM 4238 N N . ASN B 1 79 ? -8.531 -10.43 -15.523 1 94.06 79 ASN B N 1
ATOM 4239 C CA . ASN B 1 79 ? -8.43 -9.039 -15.094 1 94.06 79 ASN B CA 1
ATOM 4240 C C . ASN B 1 79 ? -9.43 -8.156 -15.828 1 94.06 79 ASN B C 1
ATOM 4242 O O . ASN B 1 79 ? -9.289 -6.93 -15.844 1 94.06 79 ASN B O 1
ATOM 4246 N N . GLU B 1 80 ? -10.453 -8.719 -16.469 1 94.31 80 GLU B N 1
ATOM 4247 C CA . GLU B 1 80 ? -11.352 -7.945 -17.312 1 94.31 80 GLU B CA 1
ATOM 4248 C C . GLU B 1 80 ? -12 -6.801 -16.547 1 94.31 80 GLU B C 1
ATOM 4250 O O . GLU B 1 80 ? -12.016 -5.66 -17.016 1 94.31 80 GLU B O 1
ATOM 4255 N N . PHE B 1 81 ? -12.508 -7.039 -15.352 1 97.5 81 PHE B N 1
ATOM 4256 C CA . PHE B 1 81 ? -13.227 -6.008 -14.609 1 97.5 81 PHE B CA 1
ATOM 4257 C C . PHE B 1 81 ? -12.25 -5.102 -13.867 1 97.5 81 PHE B C 1
ATOM 4259 O O . PHE B 1 81 ? -12.477 -3.895 -13.758 1 97.5 81 PHE B O 1
ATOM 4266 N N . VAL B 1 82 ? -11.195 -5.656 -13.367 1 97.56 82 VAL B N 1
ATOM 4267 C CA . VAL B 1 82 ? -10.141 -4.875 -12.727 1 97.56 82 VAL B CA 1
ATOM 4268 C C . VAL B 1 82 ? -9.562 -3.873 -13.719 1 97.56 82 VAL B C 1
ATOM 4270 O O . VAL B 1 82 ? -9.273 -2.729 -13.359 1 97.56 82 VAL B O 1
ATOM 4273 N N . ASP B 1 83 ? -9.391 -4.328 -14.977 1 98.12 83 ASP B N 1
ATOM 4274 C CA . ASP B 1 83 ? -8.875 -3.441 -16.016 1 98.12 83 ASP B CA 1
ATOM 4275 C C . ASP B 1 83 ? -9.844 -2.285 -16.266 1 98.12 83 ASP B C 1
ATOM 4277 O O . ASP B 1 83 ? -9.414 -1.144 -16.453 1 98.12 83 ASP B O 1
ATOM 4281 N N . GLN B 1 84 ? -11.125 -2.594 -16.297 1 98.69 84 GLN B N 1
ATOM 4282 C CA . GLN B 1 84 ? -12.117 -1.544 -16.5 1 98.69 84 GLN B CA 1
ATOM 4283 C C . GLN B 1 84 ? -12.078 -0.527 -15.359 1 98.69 84 GLN B C 1
ATOM 4285 O O . GLN B 1 84 ? -12.094 0.682 -15.602 1 98.69 84 GLN B O 1
ATOM 4290 N N . ILE B 1 85 ? -11.992 -0.993 -14.172 1 98.88 85 ILE B N 1
ATOM 4291 C CA . ILE B 1 85 ? -11.969 -0.126 -13 1 98.88 85 ILE B CA 1
ATOM 4292 C C . ILE B 1 85 ? -10.727 0.765 -13.047 1 98.88 85 ILE B C 1
ATOM 4294 O O . ILE B 1 85 ? -10.812 1.968 -12.781 1 98.88 85 ILE B O 1
ATOM 4298 N N . GLU B 1 86 ? -9.547 0.179 -13.352 1 98.81 86 GLU B N 1
ATOM 4299 C CA . GLU B 1 86 ? -8.32 0.964 -13.391 1 98.81 86 GLU B CA 1
ATOM 4300 C C . GLU B 1 86 ? -8.375 2.016 -14.5 1 98.81 86 GLU B C 1
ATOM 4302 O O . GLU B 1 86 ? -7.902 3.141 -14.32 1 98.81 86 GLU B O 1
ATOM 4307 N N . ASN B 1 87 ? -8.953 1.678 -15.633 1 98.88 87 ASN B N 1
ATOM 4308 C CA . ASN B 1 87 ? -9.094 2.648 -16.719 1 98.88 87 ASN B CA 1
ATOM 4309 C C . ASN B 1 87 ? -10.047 3.775 -16.328 1 98.88 87 ASN B C 1
ATOM 4311 O O . ASN B 1 87 ? -9.805 4.938 -16.656 1 98.88 87 ASN B O 1
ATOM 4315 N N . ILE B 1 88 ? -11.172 3.424 -15.664 1 98.88 88 ILE B N 1
ATOM 4316 C CA . ILE B 1 88 ? -12.086 4.445 -15.164 1 98.88 88 ILE B CA 1
ATOM 4317 C C . ILE B 1 88 ? -11.336 5.379 -14.211 1 98.88 88 ILE B C 1
ATOM 4319 O O . ILE B 1 88 ? -11.5 6.602 -14.281 1 98.88 88 ILE B O 1
ATOM 4323 N N . CYS B 1 89 ? -10.539 4.785 -13.352 1 98.94 89 CYS B N 1
ATOM 4324 C CA . CYS B 1 89 ? -9.758 5.562 -12.391 1 98.94 89 CYS B CA 1
ATOM 4325 C C . CYS B 1 89 ? -8.812 6.516 -13.109 1 98.94 89 CYS B C 1
ATOM 4327 O O . CYS B 1 89 ? -8.719 7.691 -12.75 1 98.94 89 CYS B O 1
ATOM 4329 N N . ARG B 1 90 ? -8.086 6.047 -14.109 1 98.88 90 ARG B N 1
ATOM 4330 C CA . ARG B 1 90 ? -7.16 6.875 -14.875 1 98.88 90 ARG B CA 1
ATOM 4331 C C . ARG B 1 90 ? -7.895 8.031 -15.555 1 98.88 90 ARG B C 1
ATOM 4333 O O . ARG B 1 90 ? -7.453 9.18 -15.477 1 98.88 90 ARG B O 1
ATOM 4340 N N . ASP B 1 91 ? -9.016 7.727 -16.156 1 98.88 91 ASP B N 1
ATOM 4341 C CA . ASP B 1 91 ? -9.797 8.75 -16.844 1 98.88 91 ASP B CA 1
ATOM 4342 C C . ASP B 1 91 ? -10.305 9.805 -15.859 1 98.88 91 ASP B C 1
ATOM 4344 O O . ASP B 1 91 ? -10.234 11.008 -16.141 1 98.88 91 ASP B O 1
ATOM 4348 N N . ARG B 1 92 ? -10.789 9.375 -14.75 1 98.94 92 ARG B N 1
ATOM 4349 C CA . ARG B 1 92 ? -11.336 10.289 -13.758 1 98.94 92 ARG B CA 1
ATOM 4350 C C . ARG B 1 92 ? -10.242 11.141 -13.125 1 98.94 92 ARG B C 1
ATOM 4352 O O . ARG B 1 92 ? -10.477 12.289 -12.758 1 98.94 92 ARG B O 1
ATOM 4359 N N . ALA B 1 93 ? -9.039 10.547 -13.023 1 98.94 93 ALA B N 1
ATOM 4360 C CA . ALA B 1 93 ? -7.914 11.336 -12.516 1 98.94 93 ALA B CA 1
ATOM 4361 C C . ALA B 1 93 ? -7.605 12.508 -13.438 1 98.94 93 ALA B C 1
ATOM 4363 O O . ALA B 1 93 ? -7.473 13.648 -12.984 1 98.94 93 ALA B O 1
ATOM 4364 N N . LEU B 1 94 ? -7.469 12.211 -14.688 1 98.88 94 LEU B N 1
ATOM 4365 C CA . LEU B 1 94 ? -7.188 13.273 -15.656 1 98.88 94 LEU B CA 1
ATOM 4366 C C . LEU B 1 94 ? -8.312 14.297 -15.68 1 98.88 94 LEU B C 1
ATOM 4368 O O . LEU B 1 94 ? -8.055 15.508 -15.727 1 98.88 94 LEU B O 1
ATOM 4372 N N . SER B 1 95 ? -9.5 13.836 -15.555 1 98.81 95 SER B N 1
ATOM 4373 C CA . SER B 1 95 ? -10.656 14.727 -15.602 1 98.81 95 SER B CA 1
ATOM 4374 C C . SER B 1 95 ? -10.719 15.609 -14.359 1 98.81 95 SER B C 1
ATOM 4376 O O . SER B 1 95 ? -10.938 16.812 -14.453 1 98.81 95 SER B O 1
ATOM 4378 N N . ALA B 1 96 ? -10.547 15.031 -13.172 1 98.81 96 ALA B N 1
ATOM 4379 C CA . ALA B 1 96 ? -10.656 15.758 -11.906 1 98.81 96 ALA B CA 1
ATOM 4380 C C . ALA B 1 96 ? -9.641 16.891 -11.844 1 98.81 96 ALA B C 1
ATOM 4382 O O . ALA B 1 96 ? -9.906 17.938 -11.25 1 98.81 96 ALA B O 1
ATOM 4383 N N . PHE B 1 97 ? -8.492 16.719 -12.484 1 98.81 97 PHE B N 1
ATOM 4384 C CA . PHE B 1 97 ? -7.449 17.75 -12.453 1 98.81 97 PHE B CA 1
ATOM 4385 C C . PHE B 1 97 ? -7.457 18.562 -13.742 1 98.81 97 PHE B C 1
ATOM 4387 O O . PHE B 1 97 ? -6.539 19.344 -13.984 1 98.81 97 PHE B O 1
ATOM 4394 N N . SER B 1 98 ? -8.453 18.359 -14.609 1 98.38 98 SER B N 1
ATOM 4395 C CA . SER B 1 98 ? -8.664 19.109 -15.844 1 98.38 98 SER B CA 1
ATOM 4396 C C . SER B 1 98 ? -7.461 18.984 -16.781 1 98.38 98 SER B C 1
ATOM 4398 O O . SER B 1 98 ? -6.98 20 -17.312 1 98.38 98 SER B O 1
ATOM 4400 N N . LEU B 1 99 ? -7.043 17.781 -16.969 1 98.81 99 LEU B N 1
ATOM 4401 C CA . LEU B 1 99 ? -5.855 17.547 -17.797 1 98.81 99 LEU B CA 1
ATOM 4402 C C . LEU B 1 99 ? -6.23 16.938 -19.141 1 98.81 99 LEU B C 1
ATOM 4404 O O . LEU B 1 99 ? -7.09 16.062 -19.203 1 98.81 99 LEU B O 1
ATOM 4408 N N . ASP B 1 100 ? -5.641 17.453 -20.188 1 98.31 100 ASP B N 1
ATOM 4409 C CA . ASP B 1 100 ? -5.77 16.906 -21.531 1 98.31 100 ASP B CA 1
ATOM 4410 C C . ASP B 1 100 ? -5.02 15.586 -21.656 1 98.31 100 ASP B C 1
ATOM 4412 O O . ASP B 1 100 ? -3.795 15.547 -21.516 1 98.31 100 ASP B O 1
ATOM 4416 N N . PRO B 1 101 ? -5.758 14.516 -21.953 1 97.69 101 PRO B N 1
ATOM 4417 C CA . PRO B 1 101 ? -5.113 13.203 -22.031 1 97.69 101 PRO B CA 1
ATOM 4418 C C . PRO B 1 101 ? -4.047 13.133 -23.125 1 97.69 101 PRO B C 1
ATOM 4420 O O . PRO B 1 101 ? -3.24 12.195 -23.141 1 97.69 101 PRO B O 1
ATOM 4423 N N . LYS B 1 102 ? -3.979 14.062 -24.094 1 96.38 102 LYS B N 1
ATOM 4424 C CA . LYS B 1 102 ? -2.93 14.109 -25.109 1 96.38 102 LYS B CA 1
ATOM 4425 C C . LYS B 1 102 ? -1.637 14.68 -24.531 1 96.38 102 LYS B C 1
ATOM 4427 O O . LYS B 1 102 ? -0.549 14.414 -25.047 1 96.38 102 LYS B O 1
ATOM 4432 N N . LYS B 1 103 ? -1.776 15.43 -23.422 1 97.56 103 LYS B N 1
ATOM 4433 C CA . LYS B 1 103 ? -0.627 16.141 -22.875 1 97.56 103 LYS B CA 1
ATOM 4434 C C . LYS B 1 103 ? -0.18 15.523 -21.547 1 97.56 103 LYS B C 1
ATOM 4436 O O . LYS B 1 103 ? 0.965 15.703 -21.125 1 97.56 103 LYS B O 1
ATOM 4441 N N . TRP B 1 104 ? -1.121 14.875 -20.938 1 98.69 104 TRP B N 1
ATOM 4442 C CA . TRP B 1 104 ? -0.816 14.305 -19.625 1 98.69 104 TRP B CA 1
ATOM 4443 C C . TRP B 1 104 ? -1.318 12.867 -19.531 1 98.69 104 TRP B C 1
ATOM 4445 O O . TRP B 1 104 ? -2.385 12.539 -20.062 1 98.69 104 TRP B O 1
ATOM 4455 N N . GLY B 1 105 ? -0.492 11.977 -18.938 1 98.69 105 GLY B N 1
ATOM 4456 C CA . GLY B 1 105 ? -0.92 10.672 -18.469 1 98.69 105 GLY B CA 1
ATOM 4457 C C . GLY B 1 105 ? -0.861 10.516 -16.969 1 98.69 105 GLY B C 1
ATOM 4458 O O . GLY B 1 105 ? -0.426 11.43 -16.266 1 98.69 105 GLY B O 1
ATOM 4459 N N . VAL B 1 106 ? -1.381 9.352 -16.516 1 98.94 106 VAL B N 1
ATOM 4460 C CA . VAL B 1 106 ? -1.38 9.141 -15.062 1 98.94 106 VAL B CA 1
ATOM 4461 C C . VAL B 1 106 ? -1.218 7.648 -14.766 1 98.94 106 VAL B C 1
ATOM 4463 O O . VAL B 1 106 ? -1.769 6.801 -15.477 1 98.94 106 VAL B O 1
ATOM 4466 N N . ASN B 1 107 ? -0.368 7.301 -13.859 1 98.94 107 ASN B N 1
ATOM 4467 C CA . ASN B 1 107 ? -0.308 6 -13.203 1 98.94 107 ASN B CA 1
ATOM 4468 C C . ASN B 1 107 ? -1.015 6.016 -11.852 1 98.94 107 ASN B C 1
ATOM 4470 O O . ASN B 1 107 ? -0.7 6.844 -10.992 1 98.94 107 ASN B O 1
ATOM 4474 N N . VAL B 1 108 ? -1.983 5.105 -11.594 1 98.94 108 VAL B N 1
ATOM 4475 C CA . VAL B 1 108 ? -2.83 5.168 -10.406 1 98.94 108 VAL B CA 1
ATOM 4476 C C . VAL B 1 108 ? -2.518 3.992 -9.484 1 98.94 108 VAL B C 1
ATOM 4478 O O . VAL B 1 108 ? -3.318 3.652 -8.609 1 98.94 108 VAL B O 1
ATOM 4481 N N . GLN B 1 109 ? -1.355 3.369 -9.641 1 98.81 109 GLN B N 1
ATOM 4482 C CA . GLN B 1 109 ? -1.101 2.076 -9.016 1 98.81 109 GLN B CA 1
ATOM 4483 C C . GLN B 1 109 ? -0.302 2.238 -7.723 1 98.81 109 GLN B C 1
ATOM 4485 O O . GLN B 1 109 ? -0.274 1.334 -6.887 1 98.81 109 GLN B O 1
ATOM 4490 N N . PRO B 1 110 ? 0.432 3.396 -7.441 1 98.81 110 PRO B N 1
ATOM 4491 C CA . PRO B 1 110 ? 1.263 3.479 -6.238 1 98.81 110 PRO B CA 1
ATOM 4492 C C . PRO B 1 110 ? 0.46 3.291 -4.953 1 98.81 110 PRO B C 1
ATOM 4494 O O . PRO B 1 110 ? -0.706 3.689 -4.887 1 98.81 110 PRO B O 1
ATOM 4497 N N . TYR B 1 111 ? 1.168 2.803 -3.871 1 98.5 111 TYR B N 1
ATOM 4498 C CA . TYR B 1 111 ? 0.509 2.428 -2.627 1 98.5 111 TYR B CA 1
ATOM 4499 C C . TYR B 1 111 ? 0.327 3.639 -1.719 1 98.5 111 TYR B C 1
ATOM 4501 O O . TYR B 1 111 ? -0.447 3.594 -0.76 1 98.5 111 TYR B O 1
ATOM 4509 N N . SER B 1 112 ? 1.118 4.66 -1.941 1 98.25 112 SER B N 1
ATOM 4510 C CA . SER B 1 112 ? 1.103 5.883 -1.144 1 98.25 112 SER B CA 1
ATOM 4511 C C . SER B 1 112 ? 1.783 7.031 -1.88 1 98.25 112 SER B C 1
ATOM 4513 O O . SER B 1 112 ? 2.361 6.836 -2.951 1 98.25 112 SER B O 1
ATOM 4515 N N . GLY B 1 113 ? 1.713 8.203 -1.261 1 97.94 113 GLY B N 1
ATOM 4516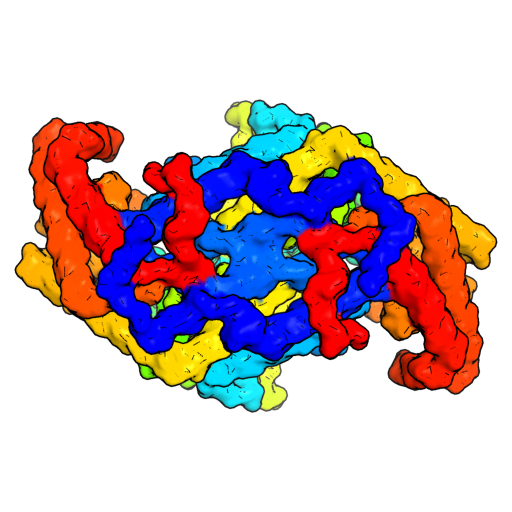 C CA . GLY B 1 113 ? 2.461 9.328 -1.803 1 97.94 113 GLY B CA 1
ATOM 4517 C C . GLY B 1 113 ? 3.963 9.125 -1.766 1 97.94 113 GLY B C 1
ATOM 4518 O O . GLY B 1 113 ? 4.672 9.523 -2.691 1 97.94 113 GLY B O 1
ATOM 4519 N N . SER B 1 114 ? 4.496 8.516 -0.718 1 97.81 114 SER B N 1
ATOM 4520 C CA . SER B 1 114 ? 5.934 8.289 -0.585 1 97.81 114 SER B CA 1
ATOM 4521 C C . SER B 1 114 ? 6.438 7.316 -1.643 1 97.81 114 SER B C 1
ATOM 4523 O O . SER B 1 114 ? 7.496 7.531 -2.236 1 97.81 114 SER B O 1
ATOM 4525 N N . THR B 1 115 ? 5.629 6.246 -1.892 1 98 115 THR B N 1
ATOM 4526 C CA . THR B 1 115 ? 6.059 5.285 -2.9 1 98 115 THR B CA 1
ATOM 4527 C C . THR B 1 115 ? 5.875 5.855 -4.305 1 98 115 THR B C 1
ATOM 4529 O O . THR B 1 115 ? 6.645 5.543 -5.215 1 98 115 THR B O 1
ATOM 4532 N N . ALA B 1 116 ? 4.887 6.707 -4.484 1 98.81 116 ALA B N 1
ATOM 4533 C CA . ALA B 1 116 ? 4.758 7.434 -5.746 1 98.81 116 ALA B CA 1
ATOM 4534 C C . ALA B 1 116 ? 5.977 8.312 -6.004 1 98.81 116 ALA B C 1
ATOM 4536 O O . ALA B 1 116 ? 6.516 8.32 -7.113 1 98.81 116 ALA B O 1
ATOM 4537 N N . ASN B 1 117 ? 6.398 9.055 -4.957 1 98.81 117 ASN B N 1
ATOM 4538 C CA . ASN B 1 117 ? 7.574 9.906 -5.09 1 98.81 117 ASN B CA 1
ATOM 4539 C C . ASN B 1 117 ? 8.812 9.094 -5.449 1 98.81 117 ASN B C 1
ATOM 4541 O O . ASN B 1 117 ? 9.578 9.477 -6.34 1 98.81 117 ASN B O 1
ATOM 4545 N N . PHE B 1 118 ? 9.008 7.973 -4.793 1 98.75 118 PHE B N 1
ATOM 4546 C CA . PHE B 1 118 ? 10.203 7.18 -5.055 1 98.75 118 PHE B CA 1
ATOM 4547 C C . PHE B 1 118 ? 10.18 6.605 -6.469 1 98.75 118 PHE B C 1
ATOM 4549 O O . PHE B 1 118 ? 11.211 6.535 -7.137 1 98.75 118 PHE B O 1
ATOM 4556 N N . SER B 1 119 ? 9 6.18 -6.902 1 98.81 119 SER B N 1
ATOM 4557 C CA . SER B 1 119 ? 8.859 5.703 -8.273 1 98.81 119 SER B CA 1
ATOM 4558 C C . SER B 1 119 ? 9.133 6.82 -9.273 1 98.81 119 SER B C 1
ATOM 4560 O O . SER B 1 119 ? 9.758 6.594 -10.312 1 98.81 119 SER B O 1
ATOM 4562 N N . ALA B 1 120 ? 8.633 8.023 -8.992 1 98.88 120 ALA B N 1
ATOM 4563 C CA . ALA B 1 120 ? 8.914 9.164 -9.859 1 98.88 120 ALA B CA 1
ATOM 4564 C C . ALA B 1 120 ? 10.414 9.438 -9.938 1 98.88 120 ALA B C 1
ATOM 4566 O O . ALA B 1 120 ? 10.945 9.695 -11.023 1 98.88 120 ALA B O 1
ATOM 4567 N N . LEU B 1 121 ? 11.102 9.391 -8.781 1 98.81 121 LEU B N 1
ATOM 4568 C CA . LEU B 1 121 ? 12.547 9.57 -8.766 1 98.81 121 LEU B CA 1
ATOM 4569 C C . LEU B 1 121 ? 13.234 8.5 -9.602 1 98.81 121 LEU B C 1
ATOM 4571 O O . LEU B 1 121 ? 14.117 8.805 -10.406 1 98.81 121 LEU B O 1
ATOM 4575 N N . THR B 1 122 ? 12.797 7.242 -9.445 1 98.62 122 THR B N 1
ATOM 4576 C CA . THR B 1 122 ? 13.375 6.117 -10.172 1 98.62 122 THR B CA 1
ATOM 4577 C C . THR B 1 122 ? 13.156 6.281 -11.672 1 98.62 122 THR B C 1
ATOM 4579 O O . THR B 1 122 ? 14.016 5.902 -12.477 1 98.62 122 THR B O 1
ATOM 4582 N N . ALA B 1 123 ? 12.07 6.875 -12.047 1 98.62 123 ALA B N 1
ATOM 4583 C CA . ALA B 1 123 ? 11.734 7.07 -13.453 1 98.62 123 ALA B CA 1
ATOM 4584 C C . ALA B 1 123 ? 12.625 8.133 -14.094 1 98.62 123 ALA B C 1
ATOM 4586 O O . ALA B 1 123 ? 13.062 7.984 -15.234 1 98.62 123 ALA B O 1
ATOM 4587 N N . MET B 1 124 ? 12.945 9.164 -13.305 1 98.25 124 MET B N 1
ATOM 4588 C CA . MET B 1 124 ? 13.586 10.344 -13.875 1 98.25 124 MET B CA 1
ATOM 4589 C C . MET B 1 124 ? 15.102 10.266 -13.719 1 98.25 124 MET B C 1
ATOM 4591 O O . MET B 1 124 ? 15.844 10.898 -14.469 1 98.25 124 MET B O 1
ATOM 4595 N N . LEU B 1 125 ? 15.617 9.438 -12.703 1 98.31 125 LEU B N 1
ATOM 4596 C CA . LEU B 1 125 ? 17 9.609 -12.266 1 98.31 125 LEU B CA 1
ATOM 4597 C C . LEU B 1 125 ? 17.734 8.266 -12.242 1 98.31 125 LEU B C 1
ATOM 4599 O O . LEU B 1 125 ? 17.094 7.211 -12.188 1 98.31 125 LEU B O 1
ATOM 4603 N N . SER B 1 126 ? 18.984 8.336 -12.305 1 97.31 126 SER B N 1
ATOM 4604 C CA . SER B 1 126 ? 19.859 7.223 -11.961 1 97.31 126 SER B CA 1
ATOM 4605 C C . SER B 1 126 ? 20.344 7.328 -10.516 1 97.31 126 SER B C 1
ATOM 4607 O O . SER B 1 126 ? 20.344 8.414 -9.938 1 97.31 126 SER B O 1
ATOM 4609 N N . PRO B 1 127 ? 20.734 6.207 -9.953 1 96.88 127 PRO B N 1
ATOM 4610 C CA . PRO B 1 127 ? 21.281 6.273 -8.594 1 96.88 127 PRO B CA 1
ATOM 4611 C C . PRO B 1 127 ? 22.391 7.316 -8.445 1 96.88 127 PRO B C 1
ATOM 4613 O O . PRO B 1 127 ? 23.25 7.441 -9.32 1 96.88 127 PRO B O 1
ATOM 4616 N N . HIS B 1 128 ? 22.344 8.242 -7.434 1 97.06 128 HIS B N 1
ATOM 4617 C CA . HIS B 1 128 ? 23.328 9.25 -7.043 1 97.06 128 HIS B CA 1
ATOM 4618 C C . HIS B 1 128 ? 23.156 10.531 -7.855 1 97.06 128 HIS B C 1
ATOM 4620 O O . HIS B 1 128 ? 23.938 11.477 -7.715 1 97.06 128 HIS B O 1
ATOM 4626 N N . ASP B 1 129 ? 22.141 10.562 -8.703 1 98.38 129 ASP B N 1
ATOM 4627 C CA . ASP B 1 129 ? 21.812 11.852 -9.312 1 98.38 129 ASP B CA 1
ATOM 4628 C C . ASP B 1 129 ? 21.453 12.883 -8.25 1 98.38 129 ASP B C 1
ATOM 4630 O O . ASP B 1 129 ? 21.062 12.523 -7.137 1 98.38 129 ASP B O 1
ATOM 4634 N N . ARG B 1 130 ? 21.547 14.133 -8.586 1 98.69 130 ARG B N 1
ATOM 4635 C CA . ARG B 1 130 ? 21.453 15.227 -7.629 1 98.69 130 ARG B CA 1
ATOM 4636 C C . ARG B 1 130 ? 20.047 15.82 -7.617 1 98.69 130 ARG B C 1
ATOM 4638 O O . ARG B 1 130 ? 19.484 16.141 -8.672 1 98.69 130 ARG B O 1
ATOM 4645 N N . ILE B 1 131 ? 19.453 15.977 -6.41 1 98.81 131 ILE B N 1
ATOM 4646 C CA . ILE B 1 131 ? 18.109 16.516 -6.293 1 98.81 131 ILE B CA 1
ATOM 4647 C C . ILE B 1 131 ? 18.094 17.672 -5.305 1 98.81 131 ILE B C 1
ATOM 4649 O O . ILE B 1 131 ? 18.906 17.719 -4.379 1 98.81 131 ILE B O 1
ATOM 4653 N N . MET B 1 132 ? 17.234 18.609 -5.484 1 98.88 132 MET B N 1
ATOM 4654 C CA . MET B 1 132 ? 16.969 19.703 -4.547 1 98.88 132 MET B CA 1
ATOM 4655 C C . MET B 1 132 ? 15.484 19.734 -4.16 1 98.88 132 MET B C 1
ATOM 4657 O O . MET B 1 132 ? 14.617 19.875 -5.02 1 98.88 132 MET B O 1
ATOM 4661 N N . GLY B 1 133 ? 15.18 19.484 -2.938 1 98.56 133 GLY B N 1
ATOM 4662 C CA . GLY B 1 133 ? 13.852 19.609 -2.365 1 98.56 133 GLY B CA 1
ATOM 4663 C C . GLY B 1 133 ? 13.797 20.531 -1.165 1 98.56 133 GLY B C 1
ATOM 4664 O O . GLY B 1 133 ? 14.836 20.922 -0.631 1 98.56 133 GLY B O 1
ATOM 4665 N N . LEU B 1 134 ? 12.633 20.938 -0.779 1 97.25 134 LEU B N 1
ATOM 4666 C CA . LEU B 1 134 ? 12.477 21.797 0.388 1 97.25 134 LEU B CA 1
ATOM 4667 C C . LEU B 1 134 ? 12.875 21.062 1.663 1 97.25 134 LEU B C 1
ATOM 4669 O O . LEU B 1 134 ? 12.43 19.938 1.906 1 97.25 134 LEU B O 1
ATOM 4673 N N . ASP B 1 135 ? 13.672 21.719 2.434 1 92.5 135 ASP B N 1
ATOM 4674 C CA . ASP B 1 135 ? 14.188 21.141 3.666 1 92.5 135 ASP B CA 1
ATOM 4675 C C . ASP B 1 135 ? 13.062 20.875 4.664 1 92.5 135 ASP B C 1
ATOM 4677 O O . ASP B 1 135 ? 12.109 21.656 4.746 1 92.5 135 ASP B O 1
ATOM 4681 N N . LEU B 1 136 ? 13.219 19.844 5.469 1 90 136 LEU B N 1
ATOM 4682 C CA . LEU B 1 136 ? 12.172 19.422 6.391 1 90 136 LEU B CA 1
ATOM 4683 C C . LEU B 1 136 ? 11.867 20.531 7.402 1 90 136 LEU B C 1
ATOM 4685 O O . LEU B 1 136 ? 10.703 20.875 7.621 1 90 136 LEU B O 1
ATOM 4689 N N . PRO B 1 137 ? 12.82 21.188 8.047 1 88.44 137 PRO B N 1
ATOM 4690 C CA . PRO B 1 137 ? 12.531 22.266 9 1 88.44 137 PRO B CA 1
ATOM 4691 C C . PRO B 1 137 ? 11.875 23.469 8.336 1 88.44 137 PRO B C 1
ATOM 4693 O O . PRO B 1 137 ? 11.273 24.312 9.016 1 88.44 137 PRO B O 1
ATOM 4696 N N . SER B 1 138 ? 12.07 23.531 7.016 1 92.56 138 SER B N 1
ATOM 4697 C CA . SER B 1 138 ? 11.484 24.625 6.254 1 92.56 138 SER B CA 1
ATOM 4698 C C . SER B 1 138 ? 10.078 24.281 5.777 1 92.56 138 SER B C 1
ATOM 4700 O O . SER B 1 138 ? 9.453 25.047 5.047 1 92.56 138 SER B O 1
ATOM 4702 N N . GLY B 1 139 ? 9.641 23.062 6.164 1 93.62 139 GLY B N 1
ATOM 4703 C CA . GLY B 1 139 ? 8.281 22.688 5.824 1 93.62 139 GLY B CA 1
ATOM 4704 C C . GLY B 1 139 ? 8.211 21.625 4.75 1 93.62 139 GLY B C 1
ATOM 4705 O O . GLY B 1 139 ? 7.125 21.25 4.301 1 93.62 139 GLY B O 1
ATOM 4706 N N . GLY B 1 140 ? 9.383 21.094 4.297 1 93.88 140 GLY B N 1
ATOM 4707 C CA . GLY B 1 140 ? 9.414 20.047 3.273 1 93.88 140 GLY B CA 1
ATOM 4708 C C . GLY B 1 140 ? 8.945 18.703 3.773 1 93.88 140 GLY B C 1
ATOM 4709 O O . GLY B 1 140 ? 8.227 18.609 4.77 1 93.88 140 GLY B O 1
ATOM 4710 N N . HIS B 1 141 ? 9.203 17.703 3.023 1 94.69 141 HIS B N 1
ATOM 4711 C CA . HIS B 1 141 ? 8.82 16.328 3.361 1 94.69 141 HIS B CA 1
ATOM 4712 C C . HIS B 1 141 ? 10.039 15.406 3.352 1 94.69 141 HIS B C 1
ATOM 4714 O O . HIS B 1 141 ? 11.023 15.68 2.66 1 94.69 141 HIS B O 1
ATOM 4720 N N . LEU B 1 142 ? 9.922 14.336 4.055 1 93.69 142 LEU B N 1
ATOM 4721 C CA . LEU B 1 142 ? 11.008 13.375 4.172 1 93.69 142 LEU B CA 1
ATOM 4722 C C . LEU B 1 142 ? 11.445 12.875 2.797 1 93.69 142 LEU B C 1
ATOM 4724 O O . LEU B 1 142 ? 12.641 12.734 2.537 1 93.69 142 LEU B O 1
ATOM 4728 N N . THR B 1 143 ? 10.492 12.688 1.893 1 97.12 143 THR B N 1
ATOM 4729 C CA . THR B 1 143 ? 10.773 12.055 0.61 1 97.12 143 THR B CA 1
ATOM 4730 C C . THR B 1 143 ? 11.492 13.023 -0.329 1 97.12 143 THR B C 1
ATOM 4732 O O . THR B 1 143 ? 11.844 12.656 -1.452 1 97.12 143 THR B O 1
ATOM 4735 N N . HIS B 1 144 ? 11.703 14.297 0.089 1 97.56 144 HIS B N 1
ATOM 4736 C CA . HIS B 1 144 ? 12.305 15.297 -0.784 1 97.56 144 HIS B CA 1
ATOM 4737 C C . HIS B 1 144 ? 13.812 15.398 -0.561 1 97.56 144 HIS B C 1
ATOM 4739 O O . HIS B 1 144 ? 14.398 16.469 -0.739 1 97.56 144 HIS B O 1
ATOM 4745 N N . GLY B 1 145 ? 14.398 14.328 0.026 1 96.88 145 GLY B N 1
ATOM 4746 C CA . GLY B 1 145 ? 15.844 14.266 0.163 1 96.88 145 GLY B CA 1
ATOM 4747 C C . GLY B 1 145 ? 16.312 14.539 1.577 1 96.88 145 GLY B C 1
ATOM 4748 O O . GLY B 1 145 ? 17.438 15.031 1.779 1 96.88 145 GLY B O 1
ATOM 4749 N N . TYR B 1 146 ? 15.586 14.156 2.525 1 93.56 146 TYR B N 1
ATOM 4750 C CA . TYR B 1 146 ? 15.898 14.539 3.896 1 93.56 146 TYR B CA 1
ATOM 4751 C C . TYR B 1 146 ? 17.078 13.75 4.43 1 93.56 146 TYR B C 1
ATOM 4753 O O . TYR B 1 146 ? 17.094 12.516 4.367 1 93.56 146 TYR B O 1
ATOM 4761 N N . ALA B 1 147 ? 18.016 14.43 4.918 1 93.25 147 ALA B N 1
ATOM 4762 C CA . ALA B 1 147 ? 19.188 13.914 5.617 1 93.25 147 ALA B CA 1
ATOM 4763 C C . ALA B 1 147 ? 19.625 14.867 6.727 1 93.25 147 ALA B C 1
ATOM 4765 O O . ALA B 1 147 ? 19.375 16.078 6.652 1 93.25 147 ALA B O 1
ATOM 4766 N N . THR B 1 148 ? 20.141 14.312 7.734 1 88.31 148 THR B N 1
ATOM 4767 C CA . THR B 1 148 ? 20.828 15.117 8.742 1 88.31 148 THR B CA 1
ATOM 4768 C C . THR B 1 148 ? 22.328 15.109 8.5 1 88.31 148 THR B C 1
ATOM 4770 O O . THR B 1 148 ? 22.812 14.461 7.57 1 88.31 148 THR B O 1
ATOM 4773 N N . ALA B 1 149 ? 23.031 15.867 9.32 1 85.38 149 ALA B N 1
ATOM 4774 C CA . ALA B 1 149 ? 24.484 15.898 9.195 1 85.38 149 ALA B CA 1
ATOM 4775 C C . ALA B 1 149 ? 25.078 14.516 9.414 1 85.38 149 ALA B C 1
ATOM 4777 O O . ALA B 1 149 ? 26.125 14.188 8.844 1 85.38 149 ALA B O 1
ATOM 4778 N N . LYS B 1 150 ? 24.359 13.695 10.039 1 88.38 150 LYS B N 1
ATOM 4779 C CA . LYS B 1 150 ? 24.938 12.438 10.484 1 88.38 150 LYS B CA 1
ATOM 4780 C C . LYS B 1 150 ? 24.375 11.25 9.711 1 88.38 150 LYS B C 1
ATOM 4782 O O . LYS B 1 150 ? 24.969 10.18 9.672 1 88.38 150 LYS B O 1
ATOM 4787 N N . LYS B 1 151 ? 23.219 11.539 9.156 1 91.31 151 LYS B N 1
ATOM 4788 C CA . LYS B 1 151 ? 22.562 10.344 8.648 1 91.31 151 LYS B CA 1
ATOM 4789 C C . LYS B 1 151 ? 21.641 10.672 7.48 1 91.31 151 LYS B C 1
ATOM 4791 O O . LYS B 1 151 ? 20.875 11.641 7.543 1 91.31 151 LYS B O 1
ATOM 4796 N N . LYS B 1 152 ? 21.703 9.828 6.418 1 95 152 LYS B N 1
ATOM 4797 C CA . LYS B 1 152 ? 20.688 9.836 5.371 1 95 152 LYS B CA 1
ATOM 4798 C C . LYS B 1 152 ? 19.422 9.125 5.844 1 95 152 LYS B C 1
ATOM 4800 O O . LYS B 1 152 ? 19.438 7.922 6.109 1 95 152 LYS B O 1
ATOM 4805 N N . VAL B 1 153 ? 18.328 9.797 5.828 1 94.06 153 VAL B N 1
ATOM 4806 C CA . VAL B 1 153 ? 17.141 9.305 6.508 1 94.06 153 VAL B CA 1
ATOM 4807 C C . VAL B 1 153 ? 16.172 8.703 5.488 1 94.06 153 VAL B C 1
ATOM 4809 O O . VAL B 1 153 ? 15.789 7.535 5.602 1 94.06 153 VAL B O 1
ATOM 4812 N N . SER B 1 154 ? 15.805 9.445 4.504 1 96.25 154 SER B N 1
ATOM 4813 C CA . SER B 1 154 ? 14.844 8.992 3.506 1 96.25 154 SER B CA 1
ATOM 4814 C C . SER B 1 154 ? 15.531 8.242 2.371 1 96.25 154 SER B C 1
ATOM 4816 O O . SER B 1 154 ? 16.719 8.469 2.102 1 96.25 154 SER B O 1
ATOM 4818 N N . SER B 1 155 ? 14.766 7.406 1.697 1 97.44 155 SER B N 1
ATOM 4819 C CA . SER B 1 155 ? 15.297 6.688 0.542 1 97.44 155 SER B CA 1
ATOM 4820 C C . SER B 1 155 ? 15.789 7.652 -0.532 1 97.44 155 SER B C 1
ATOM 4822 O O . SER B 1 155 ? 16.75 7.359 -1.248 1 97.44 155 SER B O 1
ATOM 4824 N N . SER B 1 156 ? 15.148 8.844 -0.622 1 97.56 156 SER B N 1
ATOM 4825 C CA . SER B 1 156 ? 15.586 9.844 -1.598 1 97.56 156 SER B CA 1
ATOM 4826 C C . SER B 1 156 ? 16.953 10.398 -1.252 1 97.56 156 SER B C 1
ATOM 4828 O O . SER B 1 156 ? 17.672 10.883 -2.129 1 97.56 156 SER B O 1
ATOM 4830 N N . ALA B 1 157 ? 17.328 10.359 0.041 1 97.75 157 ALA B N 1
ATOM 4831 C CA . ALA B 1 157 ? 18.656 10.789 0.454 1 97.75 157 ALA B CA 1
ATOM 4832 C C . ALA B 1 157 ? 19.641 9.633 0.423 1 97.75 157 ALA B C 1
ATOM 4834 O O . ALA B 1 157 ? 20.844 9.828 0.171 1 97.75 157 ALA B O 1
ATOM 4835 N N . ILE B 1 158 ? 19.156 8.445 0.651 1 98.06 158 ILE B N 1
ATOM 4836 C CA . ILE B 1 158 ? 20 7.262 0.72 1 98.06 158 ILE B CA 1
ATOM 4837 C C . ILE B 1 158 ? 20.5 6.902 -0.678 1 98.06 158 ILE B C 1
ATOM 4839 O O . ILE B 1 158 ? 21.688 6.578 -0.858 1 98.06 158 ILE B O 1
ATOM 4843 N N . TYR B 1 159 ? 19.625 7 -1.678 1 98 159 TYR B N 1
ATOM 4844 C CA . TYR B 1 159 ? 19.953 6.449 -2.988 1 98 159 TYR B CA 1
ATOM 4845 C C . TYR B 1 159 ? 20.266 7.559 -3.982 1 98 159 TYR B C 1
ATOM 4847 O O . TYR B 1 159 ? 20.719 7.289 -5.098 1 98 159 TYR B O 1
ATOM 4855 N N . PHE B 1 160 ? 20.031 8.883 -3.609 1 98.12 160 PHE B N 1
ATOM 4856 C CA . PHE B 1 160 ? 20.375 10.039 -4.426 1 98.12 160 PHE B CA 1
ATOM 4857 C C . PHE B 1 160 ? 21.172 11.055 -3.623 1 98.12 160 PHE B C 1
ATOM 4859 O O . PHE B 1 160 ? 21.453 10.836 -2.443 1 98.12 160 PHE B O 1
ATOM 4866 N N . GLU B 1 161 ? 21.672 12.109 -4.309 1 98 161 GLU B N 1
ATOM 4867 C CA . GLU B 1 161 ? 22.406 13.18 -3.643 1 98 161 GLU B CA 1
ATOM 4868 C C . GLU B 1 161 ? 21.531 14.422 -3.451 1 98 161 GLU B C 1
ATOM 4870 O O . GLU B 1 161 ? 21.078 15.023 -4.426 1 98 161 GLU B O 1
ATOM 4875 N N . SER B 1 162 ? 21.375 14.812 -2.182 1 98 162 SER B N 1
ATOM 4876 C CA . SER B 1 162 ? 20.406 15.859 -1.889 1 98 162 SER B CA 1
ATOM 4877 C C . SER B 1 162 ? 21.078 17.125 -1.384 1 98 162 SER B C 1
ATOM 4879 O O . SER B 1 162 ? 22.016 17.062 -0.583 1 98 162 SER B O 1
ATOM 4881 N N . LEU B 1 163 ? 20.75 18.25 -1.919 1 98.25 163 LEU B N 1
ATOM 4882 C CA . LEU B 1 163 ? 21 19.578 -1.377 1 98.25 163 LEU B CA 1
ATOM 4883 C C . LEU B 1 163 ? 19.688 20.344 -1.205 1 98.25 163 LEU B C 1
ATOM 4885 O O . LEU B 1 163 ? 19.125 20.859 -2.18 1 98.25 163 LEU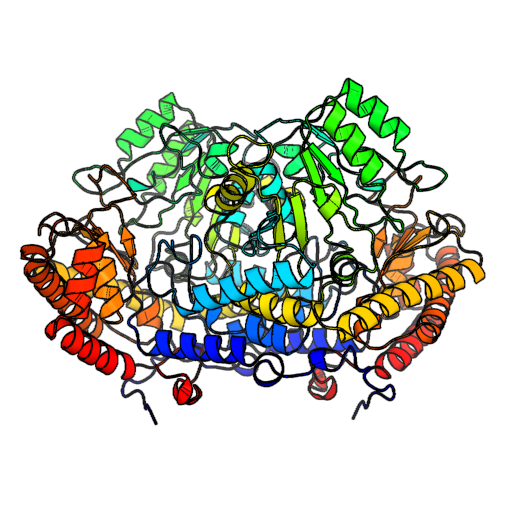 B O 1
ATOM 4889 N N . PRO B 1 164 ? 19.234 20.484 0.004 1 96.88 164 PRO B N 1
ATOM 4890 C CA . PRO B 1 164 ? 17.922 21.109 0.205 1 96.88 164 PRO B CA 1
ATOM 4891 C C . PRO B 1 164 ? 17.953 22.625 0.008 1 96.88 164 PRO B C 1
ATOM 4893 O O . PRO B 1 164 ? 19.016 23.234 0.14 1 96.88 164 PRO B O 1
ATOM 4896 N N . TYR B 1 165 ? 16.812 23.156 -0.395 1 97.94 165 TYR B N 1
ATOM 4897 C CA . TYR B 1 165 ? 16.609 24.609 -0.314 1 97.94 165 TYR B CA 1
ATOM 4898 C C . TYR B 1 165 ? 15.695 24.953 0.854 1 97.94 165 TYR B C 1
ATOM 4900 O O . TYR B 1 165 ? 15.125 24.078 1.497 1 97.94 165 TYR B O 1
ATOM 4908 N N . GLN B 1 166 ? 15.617 26.266 1.192 1 96.19 166 GLN B N 1
ATOM 4909 C CA . GLN B 1 166 ? 15.031 26.641 2.477 1 96.19 166 GLN B CA 1
ATOM 4910 C C . GLN B 1 166 ? 14.133 27.859 2.338 1 96.19 166 GLN B C 1
ATOM 4912 O O . GLN B 1 166 ? 14.148 28.547 1.306 1 96.19 166 GLN B O 1
ATOM 4917 N N . VAL B 1 167 ? 13.375 28.047 3.363 1 96.06 167 VAL B N 1
ATOM 4918 C CA . VAL B 1 167 ? 12.648 29.312 3.508 1 96.06 167 VAL B CA 1
ATOM 4919 C C . VAL B 1 167 ? 13.547 30.344 4.188 1 96.06 167 VAL B C 1
ATOM 4921 O O . VAL B 1 167 ? 14.523 29.984 4.844 1 96.06 167 VAL B O 1
ATOM 4924 N N . ASP B 1 168 ? 13.188 31.578 3.955 1 94.75 168 ASP B N 1
ATOM 4925 C CA . ASP B 1 168 ? 13.828 32.656 4.695 1 94.75 168 ASP B CA 1
ATOM 4926 C C . ASP B 1 168 ? 13.484 32.594 6.18 1 94.75 168 ASP B C 1
ATOM 4928 O O . ASP B 1 168 ? 12.312 32.469 6.547 1 94.75 168 ASP B O 1
ATOM 4932 N N . SER B 1 169 ? 14.438 32.719 7.086 1 89.56 169 SER B N 1
ATOM 4933 C CA . SER B 1 169 ? 14.258 32.469 8.516 1 89.56 169 SER B CA 1
ATOM 4934 C C . SER B 1 169 ? 13.445 33.594 9.156 1 89.56 169 SER B C 1
ATOM 4936 O O . SER B 1 169 ? 12.93 33.406 10.266 1 89.56 169 SER B O 1
ATOM 4938 N N . GLU B 1 170 ? 13.266 34.656 8.453 1 89.88 170 GLU B N 1
ATOM 4939 C CA . GLU B 1 170 ? 12.523 35.781 9.016 1 89.88 170 GLU B CA 1
ATOM 4940 C C . GLU B 1 170 ? 11.094 35.812 8.484 1 89.88 170 GLU B C 1
ATOM 4942 O O . GLU B 1 170 ? 10.148 36.062 9.242 1 89.88 170 GLU B O 1
ATOM 4947 N N . THR B 1 171 ? 10.984 35.531 7.215 1 92.19 171 THR B N 1
ATOM 4948 C CA . THR B 1 171 ? 9.68 35.75 6.59 1 92.19 171 THR B CA 1
ATOM 4949 C C . THR B 1 171 ? 8.898 34.469 6.496 1 92.19 171 THR B C 1
ATOM 4951 O O . THR B 1 171 ? 7.664 34.469 6.434 1 92.19 171 THR B O 1
ATOM 4954 N N . GLY B 1 172 ? 9.594 33.375 6.418 1 94.5 172 GLY B N 1
ATOM 4955 C CA . GLY B 1 172 ? 8.953 32.094 6.277 1 94.5 172 GLY B CA 1
ATOM 4956 C C . GLY B 1 172 ? 8.617 31.734 4.84 1 94.5 172 GLY B C 1
ATOM 4957 O O . GLY B 1 172 ? 8.062 30.672 4.562 1 94.5 172 GLY B O 1
ATOM 4958 N N . TYR B 1 173 ? 8.984 32.625 3.893 1 97.44 173 TYR B N 1
ATOM 4959 C CA . TYR B 1 173 ? 8.781 32.375 2.475 1 97.44 173 TYR B CA 1
ATOM 4960 C C . TYR B 1 173 ? 9.992 31.672 1.869 1 97.44 173 TYR B C 1
ATOM 4962 O O . TYR B 1 173 ? 11.117 31.875 2.322 1 97.44 173 TYR B O 1
ATOM 4970 N N . ILE B 1 174 ? 9.789 30.891 0.867 1 98.06 174 ILE B N 1
ATOM 4971 C CA . ILE B 1 174 ? 10.875 30.172 0.196 1 98.06 174 ILE B CA 1
ATOM 4972 C C . ILE B 1 174 ? 11.875 31.188 -0.367 1 98.06 174 ILE B C 1
ATOM 4974 O O . ILE B 1 174 ? 11.484 32.188 -0.987 1 98.06 174 ILE B O 1
ATOM 4978 N N . ASP B 1 175 ? 13.148 30.969 -0.161 1 98.06 175 ASP B N 1
ATOM 4979 C CA . ASP B 1 175 ? 14.227 31.812 -0.662 1 98.06 175 ASP B CA 1
ATOM 4980 C C . ASP B 1 175 ? 14.648 31.391 -2.066 1 98.06 175 ASP B C 1
ATOM 4982 O O . ASP B 1 175 ? 15.688 30.75 -2.24 1 98.06 175 ASP B O 1
ATOM 4986 N N . TYR B 1 176 ? 13.953 31.875 -3.078 1 98.44 176 TYR B N 1
ATOM 4987 C CA . TYR B 1 176 ? 14.188 31.469 -4.461 1 98.44 176 TYR B CA 1
ATOM 4988 C C . TYR B 1 176 ? 15.531 31.984 -4.961 1 98.44 176 TYR B C 1
ATOM 4990 O O . TYR B 1 176 ? 16.156 31.359 -5.816 1 98.44 176 TYR B O 1
ATOM 4998 N N . VAL B 1 177 ? 15.992 33.094 -4.402 1 98.25 177 VAL B N 1
ATOM 4999 C CA . VAL B 1 177 ? 17.281 33.656 -4.809 1 98.25 177 VAL B CA 1
ATOM 5000 C C . VAL B 1 177 ? 18.406 32.719 -4.383 1 98.25 177 VAL B C 1
ATOM 5002 O O . VAL B 1 177 ? 19.281 32.375 -5.188 1 98.25 177 VAL B O 1
ATOM 5005 N N . LYS B 1 178 ? 18.328 32.375 -3.17 1 98.31 178 LYS B N 1
ATOM 5006 C CA . LYS B 1 178 ? 19.328 31.438 -2.676 1 98.31 178 LYS B CA 1
ATOM 5007 C C . LYS B 1 178 ? 19.234 30.094 -3.393 1 98.31 178 LYS B C 1
ATOM 5009 O O . LYS B 1 178 ? 20.266 29.469 -3.68 1 98.31 178 LYS B O 1
ATOM 5014 N N . LEU B 1 179 ? 18.078 29.641 -3.672 1 98.69 179 LEU B N 1
ATOM 5015 C CA . LEU B 1 179 ? 17.859 28.391 -4.41 1 98.69 179 LEU B CA 1
ATOM 5016 C C . LEU B 1 179 ? 18.531 28.453 -5.773 1 98.69 179 LEU B C 1
ATOM 5018 O O . LEU B 1 179 ? 19.234 27.516 -6.164 1 98.69 179 LEU B O 1
ATOM 5022 N N . GLU B 1 180 ? 18.312 29.516 -6.453 1 98.75 180 GLU B N 1
ATOM 5023 C CA . GLU B 1 180 ? 18.906 29.672 -7.781 1 98.75 180 GLU B CA 1
ATOM 5024 C C . GLU B 1 180 ? 20.422 29.656 -7.715 1 98.75 180 GLU B C 1
ATOM 5026 O O . GLU B 1 180 ? 21.078 29 -8.531 1 98.75 180 GLU B O 1
ATOM 5031 N N . LYS B 1 181 ? 21 30.344 -6.742 1 98.69 181 LYS B N 1
ATOM 5032 C CA . LYS B 1 181 ? 22.453 30.406 -6.574 1 98.69 181 LYS B CA 1
ATOM 5033 C C . LYS B 1 181 ? 23.016 29.016 -6.27 1 98.69 181 LYS B C 1
ATOM 5035 O O . LYS B 1 181 ? 24.031 28.609 -6.855 1 98.69 181 LYS B O 1
ATOM 5040 N N . ASN B 1 182 ? 22.391 28.344 -5.375 1 98.75 182 ASN B N 1
ATOM 5041 C CA . ASN B 1 182 ? 22.844 27.016 -4.996 1 98.75 182 ASN B CA 1
ATOM 5042 C C . ASN B 1 182 ? 22.703 26.016 -6.145 1 98.75 182 ASN B C 1
ATOM 5044 O O . ASN B 1 182 ? 23.531 25.141 -6.316 1 98.75 182 ASN B O 1
ATOM 5048 N N . ALA B 1 183 ? 21.609 26.141 -6.93 1 98.75 183 ALA B N 1
ATOM 5049 C CA . ALA B 1 183 ? 21.391 25.266 -8.078 1 98.75 183 ALA B CA 1
ATOM 5050 C C . ALA B 1 183 ? 22.5 25.438 -9.117 1 98.75 183 ALA B C 1
ATOM 5052 O O . ALA B 1 183 ? 22.922 24.469 -9.75 1 98.75 183 ALA B O 1
ATOM 5053 N N . ALA B 1 184 ? 22.969 26.641 -9.266 1 98.56 184 ALA B N 1
ATOM 5054 C CA . ALA B 1 184 ? 24.031 26.938 -10.234 1 98.56 184 ALA B CA 1
ATOM 5055 C C . ALA B 1 184 ? 25.312 26.219 -9.859 1 98.56 184 ALA B C 1
ATOM 5057 O O . ALA B 1 184 ? 26.078 25.797 -10.734 1 98.56 184 ALA B O 1
ATOM 5058 N N . LEU B 1 185 ? 25.562 26.062 -8.594 1 98.38 185 LEU B N 1
ATOM 5059 C CA . LEU B 1 185 ? 26.75 25.375 -8.109 1 98.38 185 LEU B CA 1
ATOM 5060 C C . LEU B 1 185 ? 26.531 23.875 -8.062 1 98.38 185 LEU B C 1
ATOM 5062 O O . LEU B 1 185 ? 27.422 23.094 -8.438 1 98.38 185 LEU B O 1
ATOM 5066 N N . PHE B 1 186 ? 25.359 23.453 -7.668 1 98.5 186 PHE B N 1
ATOM 5067 C CA . PHE B 1 186 ? 25.062 22.047 -7.391 1 98.5 186 PHE B CA 1
ATOM 5068 C C . PHE B 1 186 ? 24.688 21.312 -8.672 1 98.5 186 PHE B C 1
ATOM 5070 O O . PHE B 1 186 ? 24.938 20.125 -8.805 1 98.5 186 PHE B O 1
ATOM 5077 N N . ARG B 1 187 ? 24.078 22.047 -9.633 1 98.38 187 ARG B N 1
ATOM 5078 C CA . ARG B 1 187 ? 23.656 21.516 -10.922 1 98.38 187 ARG B CA 1
ATOM 5079 C C . ARG B 1 187 ? 22.781 20.281 -10.758 1 98.38 187 ARG B C 1
ATOM 5081 O O . ARG B 1 187 ? 23.125 19.203 -11.234 1 98.38 187 ARG B O 1
ATOM 5088 N N . PRO B 1 188 ? 21.594 20.453 -10.188 1 98.75 188 PRO B N 1
ATOM 5089 C CA . PRO B 1 188 ? 20.703 19.312 -9.945 1 98.75 188 PRO B CA 1
ATOM 5090 C C . PRO B 1 188 ? 20.141 18.719 -11.242 1 98.75 188 PRO B C 1
ATOM 5092 O O . PRO B 1 188 ? 20.078 19.406 -12.258 1 98.75 188 PRO B O 1
ATOM 5095 N N . ARG B 1 189 ? 19.766 17.453 -11.125 1 98.69 189 ARG B N 1
ATOM 5096 C CA . ARG B 1 189 ? 19.016 16.797 -12.203 1 98.69 189 ARG B CA 1
ATOM 5097 C C . ARG B 1 189 ? 17.516 16.922 -11.992 1 98.69 189 ARG B C 1
ATOM 5099 O O . ARG B 1 189 ? 16.734 16.734 -12.93 1 98.69 189 ARG B O 1
ATOM 5106 N N . LEU B 1 190 ? 17.094 17.297 -10.789 1 98.88 190 LEU B N 1
ATOM 5107 C CA . LEU B 1 190 ? 15.688 17.406 -10.422 1 98.88 190 LEU B CA 1
ATOM 5108 C C . LEU B 1 190 ? 15.492 18.438 -9.312 1 98.88 190 LEU B C 1
ATOM 5110 O O . LEU B 1 190 ? 16.234 18.453 -8.336 1 98.88 190 LEU B O 1
ATOM 5114 N N . ILE B 1 191 ? 14.578 19.297 -9.492 1 98.94 191 ILE B N 1
ATOM 5115 C CA . ILE B 1 191 ? 14.055 20.156 -8.438 1 98.94 191 ILE B CA 1
ATOM 5116 C C . ILE B 1 191 ? 12.648 19.719 -8.055 1 98.94 191 ILE B C 1
ATOM 5118 O O . ILE B 1 191 ? 11.797 19.516 -8.922 1 98.94 191 ILE B O 1
ATOM 5122 N N . ILE B 1 192 ? 12.406 19.562 -6.738 1 98.88 192 ILE B N 1
ATOM 5123 C CA . ILE B 1 192 ? 11.117 19.125 -6.219 1 98.88 192 ILE B CA 1
ATOM 5124 C C . ILE B 1 192 ? 10.414 20.297 -5.523 1 98.88 192 ILE B C 1
ATOM 5126 O O . ILE B 1 192 ? 10.977 20.906 -4.617 1 98.88 192 ILE B O 1
ATOM 5130 N N . CYS B 1 193 ? 9.305 20.625 -5.965 1 97.81 193 CYS B N 1
ATOM 5131 C CA . CYS B 1 193 ? 8.484 21.547 -5.199 1 97.81 193 CYS B CA 1
ATOM 5132 C C . CYS B 1 193 ? 7.332 20.828 -4.512 1 97.81 193 CYS B C 1
ATOM 5134 O O . CYS B 1 193 ? 6.531 20.156 -5.172 1 97.81 193 CYS B O 1
ATOM 5136 N N . GLY B 1 194 ? 7.242 20.797 -3.305 1 97.62 194 GLY B N 1
ATOM 5137 C CA . GLY B 1 194 ? 6.277 20.172 -2.42 1 97.62 194 GLY B CA 1
ATOM 5138 C C . GLY B 1 194 ? 6.543 20.453 -0.952 1 97.62 194 GLY B C 1
ATOM 5139 O O . GLY B 1 194 ? 7.695 20.578 -0.538 1 97.62 194 GLY B O 1
ATOM 5140 N N . ALA B 1 195 ? 5.488 20.5 -0.224 1 97.19 195 ALA B N 1
ATOM 5141 C CA . ALA B 1 195 ? 5.645 20.828 1.191 1 97.19 195 ALA B CA 1
ATOM 5142 C C . ALA B 1 195 ? 4.543 20.188 2.027 1 97.19 195 ALA B C 1
ATOM 5144 O O . ALA B 1 195 ? 3.4 20.078 1.583 1 97.19 195 ALA B O 1
ATOM 5145 N N . SER B 1 196 ? 4.914 19.828 3.25 1 95.56 196 SER B N 1
ATOM 5146 C CA . SER B 1 196 ? 3.951 19.375 4.25 1 95.56 196 SER B CA 1
ATOM 5147 C C . SER B 1 196 ? 3.469 20.531 5.117 1 95.56 196 SER B C 1
ATOM 5149 O O . SER B 1 196 ? 2.402 20.453 5.73 1 95.56 196 SER B O 1
ATOM 5151 N N . ALA B 1 197 ? 4.32 21.531 5.219 1 96 197 ALA B N 1
ATOM 5152 C CA . ALA B 1 197 ? 4.035 22.656 6.105 1 96 197 ALA B CA 1
ATOM 5153 C C . ALA B 1 197 ? 4.473 23.984 5.48 1 96 197 ALA B C 1
ATOM 5155 O O . ALA B 1 197 ? 5.449 24.594 5.926 1 96 197 ALA B O 1
ATOM 5156 N N . TYR B 1 198 ? 3.816 24.422 4.496 1 97.25 198 TYR B N 1
ATOM 5157 C CA . TYR B 1 198 ? 4.027 25.703 3.814 1 97.25 198 TYR B CA 1
ATOM 5158 C C . TYR B 1 198 ? 2.701 26.375 3.486 1 97.25 198 TYR B C 1
ATOM 5160 O O . TYR B 1 198 ? 1.966 25.906 2.609 1 97.25 198 TYR B O 1
ATOM 5168 N N . PRO B 1 199 ? 2.369 27.406 4.164 1 97.62 199 PRO B N 1
ATOM 5169 C CA . PRO B 1 199 ? 1.022 27.984 4.098 1 97.62 199 PRO B CA 1
ATOM 5170 C C . PRO B 1 199 ? 0.802 28.828 2.85 1 97.62 199 PRO B C 1
ATOM 5172 O O . PRO B 1 199 ? -0.256 29.453 2.697 1 97.62 199 PRO B O 1
ATOM 5175 N N . GLN B 1 200 ? 1.802 28.906 1.926 1 97.94 200 GLN B N 1
ATOM 5176 C CA . GLN B 1 200 ? 1.728 29.781 0.771 1 97.94 200 GLN B CA 1
ATOM 5177 C C . GLN B 1 200 ? 1.863 29.016 -0.534 1 97.94 200 GLN B C 1
ATOM 5179 O O . GLN B 1 200 ? 2.043 27.797 -0.518 1 97.94 200 GLN B O 1
ATOM 5184 N N . GLU B 1 201 ? 1.681 29.703 -1.634 1 97.88 201 GLU B N 1
ATOM 5185 C CA . GLU B 1 201 ? 1.833 29.109 -2.957 1 97.88 201 GLU B CA 1
ATOM 5186 C C . GLU B 1 201 ? 3.303 29.016 -3.357 1 97.88 201 GLU B C 1
ATOM 5188 O O . GLU B 1 201 ? 4.113 29.844 -2.951 1 97.88 201 GLU B O 1
ATOM 5193 N N . PHE B 1 202 ? 3.631 28.031 -4.125 1 98.25 202 PHE B N 1
ATOM 5194 C CA . PHE B 1 202 ? 4.938 27.969 -4.773 1 98.25 202 PHE B CA 1
ATOM 5195 C C . PHE B 1 202 ? 4.977 28.891 -5.988 1 98.25 202 PHE B C 1
ATOM 5197 O O . PHE B 1 202 ? 3.963 29.078 -6.664 1 98.25 202 PHE B O 1
ATOM 5204 N N . ASP B 1 203 ? 6.117 29.5 -6.234 1 98.25 203 ASP B N 1
ATOM 5205 C CA . ASP B 1 203 ? 6.367 30.188 -7.492 1 98.25 203 ASP B CA 1
ATOM 5206 C C . ASP B 1 203 ? 6.855 29.234 -8.57 1 98.25 203 ASP B C 1
ATOM 5208 O O . ASP B 1 203 ? 8.047 29.188 -8.883 1 98.25 203 ASP B O 1
ATOM 5212 N N . TYR B 1 204 ? 5.91 28.547 -9.25 1 98.56 204 TYR B N 1
ATOM 5213 C CA . TYR B 1 204 ? 6.242 27.5 -10.203 1 98.56 204 TYR B CA 1
ATOM 5214 C C . TYR B 1 204 ? 7.02 28.062 -11.383 1 98.56 204 TYR B C 1
ATOM 5216 O O . TYR B 1 204 ? 7.887 27.375 -11.945 1 98.56 204 TYR B O 1
ATOM 5224 N N . SER B 1 205 ? 6.691 29.266 -11.781 1 98.5 205 SER B N 1
ATOM 5225 C CA . SER B 1 205 ? 7.367 29.891 -12.922 1 98.5 205 SER B CA 1
ATOM 5226 C C . SER B 1 205 ? 8.859 30.062 -12.641 1 98.5 205 SER B C 1
ATOM 5228 O O . SER B 1 205 ? 9.695 29.734 -13.484 1 98.5 205 SER B O 1
ATOM 5230 N N . THR B 1 206 ? 9.164 30.609 -11.492 1 98.69 206 THR B N 1
ATOM 5231 C CA . THR B 1 206 ? 10.555 30.781 -11.094 1 98.69 206 THR B CA 1
ATOM 5232 C C . THR B 1 206 ? 11.266 29.438 -10.984 1 98.69 206 THR B C 1
ATOM 5234 O O . THR B 1 206 ? 12.406 29.297 -11.438 1 98.69 206 THR B O 1
ATOM 5237 N N . LEU B 1 207 ? 10.633 28.469 -10.469 1 98.81 207 LEU B N 1
ATOM 5238 C CA . LEU B 1 207 ? 11.227 27.141 -10.32 1 98.81 207 LEU B CA 1
ATOM 5239 C C . LEU B 1 207 ? 11.492 26.516 -11.68 1 98.81 207 LEU B C 1
ATOM 5241 O O . LEU B 1 207 ? 12.523 25.875 -11.883 1 98.81 207 LEU B O 1
ATOM 5245 N N . ARG B 1 208 ? 10.547 26.672 -12.609 1 98.69 208 ARG B N 1
ATOM 5246 C CA . ARG B 1 208 ? 10.727 26.172 -13.969 1 98.69 208 ARG B CA 1
ATOM 5247 C C . ARG B 1 208 ? 11.938 26.812 -14.633 1 98.69 208 ARG B C 1
ATOM 5249 O O . ARG B 1 208 ? 12.734 26.125 -15.273 1 98.69 208 ARG B O 1
ATOM 5256 N N . LYS B 1 209 ? 12.078 28.109 -14.438 1 98.62 209 LYS B N 1
ATOM 5257 C CA . LYS B 1 209 ? 13.211 28.828 -15 1 98.62 209 LYS B CA 1
ATOM 5258 C C . LYS B 1 209 ? 14.531 28.297 -14.453 1 98.62 209 LYS B C 1
ATOM 5260 O O . LYS B 1 209 ? 15.477 28.062 -15.211 1 98.62 209 LYS B O 1
ATOM 5265 N N . ILE B 1 210 ? 14.602 28.094 -13.195 1 98.75 210 ILE B N 1
ATOM 5266 C CA . ILE B 1 210 ? 15.812 27.594 -12.555 1 98.75 210 ILE B CA 1
ATOM 5267 C C . ILE B 1 210 ? 16.125 26.188 -13.062 1 98.75 210 ILE B C 1
ATOM 5269 O O . ILE B 1 210 ? 17.266 25.875 -13.398 1 98.75 210 ILE B O 1
ATOM 5273 N N . ALA B 1 211 ? 15.109 25.312 -13.125 1 98.69 211 ALA B N 1
ATOM 5274 C CA . ALA B 1 211 ? 15.297 23.953 -13.625 1 98.69 211 ALA B CA 1
ATOM 5275 C C . ALA B 1 211 ? 15.836 23.969 -15.055 1 98.69 211 ALA B C 1
ATOM 5277 O O . ALA B 1 211 ? 16.75 23.203 -15.383 1 98.69 211 ALA B O 1
ATOM 5278 N N . ASP B 1 212 ? 15.32 24.828 -15.93 1 98.06 212 ASP B N 1
ATOM 5279 C CA . ASP B 1 212 ? 15.695 24.891 -17.344 1 98.06 212 ASP B CA 1
ATOM 5280 C C . ASP B 1 212 ? 17.156 25.328 -17.5 1 98.06 212 ASP B C 1
ATOM 5282 O O . ASP B 1 212 ? 17.828 24.906 -18.453 1 98.06 212 ASP B O 1
ATOM 5286 N N . GLN B 1 213 ? 17.594 26.141 -16.594 1 98.06 213 GLN B N 1
ATOM 5287 C CA . GLN B 1 213 ? 18.969 26.609 -16.656 1 98.06 213 GLN B CA 1
ATOM 5288 C C . GLN B 1 213 ? 19.953 25.438 -16.594 1 98.06 213 GLN B C 1
ATOM 5290 O O . GLN B 1 213 ? 21.062 25.531 -17.109 1 98.06 213 GLN B O 1
ATOM 5295 N N . HIS B 1 214 ? 19.516 24.344 -16.078 1 97.25 214 HIS B N 1
ATOM 5296 C CA . HIS B 1 214 ? 20.453 23.25 -15.844 1 97.25 214 HIS B CA 1
ATOM 5297 C C . HIS B 1 214 ? 19.969 21.969 -16.516 1 97.25 214 HIS B C 1
ATOM 5299 O O . HIS B 1 214 ? 20.5 20.891 -16.266 1 97.25 214 HIS B O 1
ATOM 5305 N N . GLY B 1 215 ? 18.906 22.078 -17.281 1 96.62 215 GLY B N 1
ATOM 5306 C CA . GLY B 1 215 ? 18.344 20.891 -17.906 1 96.62 215 GLY B CA 1
ATOM 5307 C C . GLY B 1 215 ? 17.734 19.922 -16.906 1 96.62 215 GLY B C 1
ATOM 5308 O O . GLY B 1 215 ? 17.703 18.719 -17.156 1 96.62 215 GLY B O 1
ATOM 5309 N N . ALA B 1 216 ? 17.266 20.422 -15.75 1 98.44 216 ALA B N 1
ATOM 5310 C CA . ALA B 1 216 ? 16.719 19.594 -14.68 1 98.44 216 ALA B CA 1
ATOM 5311 C C . ALA B 1 216 ? 15.227 19.359 -14.883 1 98.44 216 ALA B C 1
ATOM 5313 O O . ALA B 1 216 ? 14.531 20.188 -15.477 1 98.44 216 ALA B O 1
ATOM 5314 N N . TYR B 1 217 ? 14.758 18.234 -14.438 1 98.69 217 TYR B N 1
ATOM 5315 C CA . TYR B 1 217 ? 13.328 18.031 -14.281 1 98.69 217 TYR B CA 1
ATOM 5316 C C . TYR B 1 217 ? 12.766 18.922 -13.188 1 98.69 217 TYR B C 1
ATOM 5318 O O . TYR B 1 217 ? 13.484 19.328 -12.273 1 98.69 217 TYR B O 1
ATOM 5326 N N . LEU B 1 218 ? 11.508 19.312 -13.328 1 98.88 218 LEU B N 1
ATOM 5327 C CA . LEU B 1 218 ? 10.711 19.922 -12.266 1 98.88 218 LEU B CA 1
ATOM 5328 C C . LEU B 1 218 ? 9.539 19.016 -11.891 1 98.88 218 LEU B C 1
ATOM 5330 O O . LEU B 1 218 ? 8.695 18.703 -12.734 1 98.88 218 LEU B O 1
ATOM 5334 N N . MET B 1 219 ? 9.523 18.578 -10.625 1 98.88 219 MET B N 1
ATOM 5335 C CA . MET B 1 219 ? 8.453 17.734 -10.102 1 98.88 219 MET B CA 1
ATOM 5336 C C . MET B 1 219 ? 7.719 18.422 -8.961 1 98.88 219 MET B C 1
ATOM 5338 O O . MET B 1 219 ? 8.336 19.109 -8.148 1 98.88 219 MET B O 1
ATOM 5342 N N . CYS B 1 220 ? 6.445 18.297 -8.945 1 98.88 220 CYS B N 1
ATOM 5343 C CA . CYS B 1 220 ? 5.676 18.828 -7.832 1 98.88 220 CYS B CA 1
ATOM 5344 C C . CYS B 1 220 ? 4.973 17.719 -7.062 1 98.88 220 CYS B C 1
ATOM 5346 O O . CYS B 1 220 ? 4.277 16.891 -7.652 1 98.88 220 CYS B O 1
ATOM 5348 N N . ASP B 1 221 ? 5.176 17.656 -5.773 1 98.75 221 ASP B N 1
ATOM 5349 C CA . ASP B 1 221 ? 4.402 16.844 -4.836 1 98.75 221 ASP B CA 1
ATOM 5350 C C . ASP B 1 221 ? 3.238 17.641 -4.254 1 98.75 221 ASP B C 1
ATOM 5352 O O . ASP B 1 221 ? 3.432 18.469 -3.365 1 98.75 221 ASP B O 1
ATOM 5356 N N . ILE B 1 222 ? 2.041 17.359 -4.691 1 98.81 222 ILE B N 1
ATOM 5357 C CA . ILE B 1 222 ? 0.9 18.156 -4.27 1 98.81 222 ILE B CA 1
ATOM 5358 C C . ILE B 1 222 ? 0.09 17.391 -3.225 1 98.81 222 ILE B C 1
ATOM 5360 O O . ILE B 1 222 ? -1.107 17.641 -3.057 1 98.81 222 ILE B O 1
ATOM 5364 N N . ALA B 1 223 ? 0.679 16.453 -2.492 1 98.38 223 ALA B N 1
ATOM 5365 C CA . ALA B 1 223 ? -0.007 15.586 -1.546 1 98.38 223 ALA B CA 1
ATOM 5366 C C . ALA B 1 223 ? -0.905 16.391 -0.608 1 98.38 223 ALA B C 1
ATOM 5368 O O . ALA B 1 223 ? -2.055 16.016 -0.368 1 98.38 223 ALA B O 1
ATOM 5369 N N . HIS B 1 224 ? -0.399 17.516 -0.139 1 98.06 224 HIS B N 1
ATOM 5370 C CA . HIS B 1 224 ? -1.126 18.281 0.869 1 98.06 224 HIS B CA 1
ATOM 5371 C C . HIS B 1 224 ? -2.166 19.188 0.227 1 98.06 224 HIS B C 1
ATOM 5373 O O . HIS B 1 224 ? -3.172 19.531 0.855 1 98.06 224 HIS B O 1
ATOM 5379 N N . ILE B 1 225 ? -1.973 19.578 -1.049 1 98.38 225 ILE B N 1
ATOM 5380 C CA . ILE B 1 225 ? -2.879 20.562 -1.626 1 98.38 225 ILE B CA 1
ATOM 5381 C C . ILE B 1 225 ? -3.621 19.953 -2.812 1 98.38 225 ILE B C 1
ATOM 5383 O O . ILE B 1 225 ? -4.184 20.672 -3.639 1 98.38 225 ILE B O 1
ATOM 5387 N N . SER B 1 226 ? -3.611 18.656 -2.914 1 98.5 226 SER B N 1
ATOM 5388 C CA . SER B 1 226 ? -4.16 17.938 -4.059 1 98.5 226 SER B CA 1
ATOM 5389 C C . SER B 1 226 ? -5.617 18.328 -4.305 1 98.5 226 SER B C 1
ATOM 5391 O O . SER B 1 226 ? -6.012 18.594 -5.441 1 98.5 226 SER B O 1
ATOM 5393 N N . GLY B 1 227 ? -6.391 18.328 -3.258 1 98.62 227 GLY B N 1
ATOM 5394 C CA . GLY B 1 227 ? -7.789 18.719 -3.398 1 98.62 227 GLY B CA 1
ATOM 5395 C C . GLY B 1 227 ? -7.977 20.141 -3.854 1 98.62 227 GLY B C 1
ATOM 5396 O O . GLY B 1 227 ? -8.898 20.453 -4.613 1 98.62 227 GLY B O 1
ATOM 5397 N N . LEU B 1 228 ? -7.129 21.031 -3.404 1 98.75 228 LEU B N 1
ATOM 5398 C CA . LEU B 1 228 ? -7.199 22.422 -3.807 1 98.75 228 LEU B CA 1
ATOM 5399 C C . LEU B 1 228 ? -6.828 22.594 -5.277 1 98.75 228 LEU B C 1
ATOM 5401 O O . LEU B 1 228 ? -7.438 23.391 -5.988 1 98.75 228 LEU B O 1
ATOM 5405 N N . VAL B 1 229 ? -5.84 21.844 -5.73 1 98.75 229 VAL B N 1
ATOM 5406 C CA . VAL B 1 229 ? -5.441 21.891 -7.133 1 98.75 229 VAL B CA 1
ATOM 5407 C C . VAL B 1 229 ? -6.57 21.344 -8.008 1 98.75 229 VAL B C 1
ATOM 5409 O O . VAL B 1 229 ? -6.926 21.953 -9.023 1 98.75 229 VAL B O 1
ATOM 5412 N N . ALA B 1 230 ? -7.152 20.219 -7.609 1 98.75 230 ALA B N 1
ATOM 5413 C CA . ALA B 1 230 ? -8.25 19.609 -8.359 1 98.75 230 ALA B CA 1
ATOM 5414 C C . ALA B 1 230 ? -9.43 20.578 -8.469 1 98.75 230 ALA B C 1
ATOM 5416 O O . ALA B 1 230 ? -10.094 20.641 -9.508 1 98.75 230 ALA B O 1
ATOM 5417 N N . ALA B 1 231 ? -9.641 21.359 -7.445 1 98.56 231 ALA B N 1
ATOM 5418 C CA . ALA B 1 231 ? -10.781 22.281 -7.375 1 98.56 231 ALA B CA 1
ATOM 5419 C C . ALA B 1 231 ? -10.43 23.641 -7.961 1 98.56 231 ALA B C 1
ATOM 5421 O O . ALA B 1 231 ? -11.258 24.547 -7.969 1 98.56 231 ALA B O 1
ATOM 5422 N N . LYS B 1 232 ? -9.18 23.828 -8.438 1 98 232 LYS B N 1
ATOM 5423 C CA . LYS B 1 232 ? -8.688 25.078 -8.992 1 98 232 LYS B CA 1
ATOM 5424 C C . LYS B 1 232 ? -8.703 26.203 -7.949 1 98 232 LYS B C 1
ATOM 5426 O O . LYS B 1 232 ? -9.031 27.344 -8.258 1 98 232 LYS B O 1
ATOM 5431 N N . GLU B 1 233 ? -8.422 25.797 -6.715 1 98.19 233 GLU B N 1
ATOM 5432 C CA . GLU B 1 233 ? -8.336 26.719 -5.598 1 98.19 233 GLU B CA 1
ATOM 5433 C C . GLU B 1 233 ? -6.891 26.922 -5.152 1 98.19 233 GLU B C 1
ATOM 5435 O O . GLU B 1 233 ? -6.629 27.562 -4.133 1 98.19 233 GLU B O 1
ATOM 5440 N N . ALA B 1 234 ? -5.914 26.391 -5.926 1 97.94 234 ALA B N 1
ATOM 5441 C CA . ALA B 1 234 ? -4.477 26.594 -5.781 1 97.94 234 ALA B CA 1
ATOM 5442 C C . ALA B 1 234 ? -3.818 26.828 -7.141 1 97.94 234 ALA B C 1
ATOM 5444 O O . ALA B 1 234 ? -4.41 26.547 -8.18 1 97.94 234 ALA B O 1
ATOM 5445 N N . ALA B 1 235 ? -2.576 27.406 -7.074 1 97.62 235 ALA B N 1
ATOM 5446 C CA . ALA B 1 235 ? -1.818 27.547 -8.312 1 97.62 235 ALA B CA 1
ATOM 5447 C C . ALA B 1 235 ? -1.616 26.203 -8.992 1 97.62 235 ALA B C 1
ATOM 5449 O O . ALA B 1 235 ? -1.497 25.172 -8.32 1 97.62 235 ALA B O 1
ATOM 5450 N N . ASN B 1 236 ? -1.581 26.219 -10.336 1 98.12 236 ASN B N 1
ATOM 5451 C CA . ASN B 1 236 ? -1.593 24.984 -11.102 1 98.12 236 ASN B CA 1
ATOM 5452 C C . ASN B 1 236 ? -0.178 24.516 -11.445 1 98.12 236 ASN B C 1
ATOM 5454 O O . ASN B 1 236 ? 0.456 25.062 -12.352 1 98.12 236 ASN B O 1
ATOM 5458 N N . PRO B 1 237 ? 0.297 23.484 -10.828 1 98.62 237 PRO B N 1
ATOM 5459 C CA . PRO B 1 237 ? 1.646 23 -11.133 1 98.62 237 PRO B CA 1
ATOM 5460 C C . PRO B 1 237 ? 1.743 22.344 -12.508 1 98.62 237 PRO B C 1
ATOM 5462 O O . PRO B 1 237 ? 2.834 22.25 -13.078 1 98.62 237 PRO B O 1
ATOM 5465 N N . PHE B 1 238 ? 0.628 21.891 -13.086 1 98.62 238 PHE B N 1
ATOM 5466 C CA . PHE B 1 238 ? 0.613 21.141 -14.336 1 98.62 238 PHE B CA 1
ATOM 5467 C C . PHE B 1 238 ? 1.058 22.016 -15.5 1 98.62 238 PHE B C 1
ATOM 5469 O O . PHE B 1 238 ? 1.443 21.5 -16.547 1 98.62 238 PHE B O 1
ATOM 5476 N N . ASP B 1 239 ? 1.064 23.312 -15.305 1 97.88 239 ASP B N 1
ATOM 5477 C CA . ASP B 1 239 ? 1.501 24.234 -16.344 1 97.88 239 ASP B CA 1
ATOM 5478 C C . ASP B 1 239 ? 3.025 24.281 -16.438 1 97.88 239 ASP B C 1
ATOM 5480 O O . ASP B 1 239 ? 3.58 24.766 -17.422 1 97.88 239 ASP B O 1
ATOM 5484 N N . TYR B 1 240 ? 3.734 23.766 -15.406 1 98.38 240 TYR B N 1
ATOM 5485 C CA . TYR B 1 240 ? 5.164 24.031 -15.312 1 98.38 240 TYR B CA 1
ATOM 5486 C C . TYR B 1 240 ? 5.957 22.75 -15.133 1 98.38 240 TYR B C 1
ATOM 5488 O O . TYR B 1 240 ? 7.129 22.672 -15.516 1 98.38 240 TYR B O 1
ATOM 5496 N N . CYS B 1 241 ? 5.379 21.734 -14.5 1 98.69 241 CYS B N 1
ATOM 5497 C CA . CYS B 1 241 ? 6.141 20.594 -14.008 1 98.69 241 CYS B CA 1
ATOM 5498 C C . CYS B 1 241 ? 6.148 19.469 -15.031 1 98.69 241 CYS B C 1
ATOM 5500 O O . CYS B 1 241 ? 5.238 19.359 -15.859 1 98.69 241 CYS B O 1
ATOM 5502 N N . ASP B 1 242 ? 7.184 18.609 -14.984 1 98.75 242 ASP B N 1
ATOM 5503 C CA . ASP B 1 242 ? 7.289 17.422 -15.828 1 98.75 242 ASP B CA 1
ATOM 5504 C C . ASP B 1 242 ? 6.488 16.266 -15.25 1 98.75 242 ASP B C 1
ATOM 5506 O O . ASP B 1 242 ? 5.902 15.477 -15.992 1 98.75 242 ASP B O 1
ATOM 5510 N N . ILE B 1 243 ? 6.508 16.172 -13.961 1 98.88 243 ILE B N 1
ATOM 5511 C CA . ILE B 1 243 ? 5.789 15.156 -13.188 1 98.88 243 ILE B CA 1
ATOM 5512 C C . ILE B 1 243 ? 5.102 15.82 -12 1 98.88 243 ILE B C 1
ATOM 5514 O O . ILE B 1 243 ? 5.656 16.734 -11.383 1 98.88 243 ILE B O 1
ATOM 5518 N N . VAL B 1 244 ? 3.885 15.438 -11.727 1 98.94 244 VAL B N 1
ATOM 5519 C CA . VAL B 1 244 ? 3.162 15.82 -10.516 1 98.94 244 VAL B CA 1
ATOM 5520 C C . VAL B 1 244 ? 2.703 14.562 -9.773 1 98.94 244 VAL B C 1
ATOM 5522 O O . VAL B 1 244 ? 2.1 13.672 -10.375 1 98.94 244 VAL B O 1
ATOM 5525 N N . THR B 1 245 ? 3.037 14.406 -8.508 1 98.94 245 THR B N 1
ATOM 5526 C CA . THR B 1 245 ? 2.613 13.281 -7.688 1 98.94 245 THR B CA 1
ATOM 5527 C C . THR B 1 245 ? 1.646 13.734 -6.598 1 98.94 245 THR B C 1
ATOM 5529 O O . THR B 1 245 ? 1.606 14.914 -6.254 1 98.94 245 THR B O 1
ATOM 5532 N N . THR B 1 246 ? 0.886 12.805 -6.121 1 98.81 246 THR B N 1
ATOM 5533 C CA . THR B 1 246 ? 0.02 13.117 -4.988 1 98.81 246 THR B CA 1
ATOM 5534 C C . THR B 1 246 ? -0.354 11.852 -4.227 1 98.81 246 THR B C 1
ATOM 5536 O O . THR B 1 246 ? -0.262 10.75 -4.762 1 98.81 246 THR B O 1
ATOM 5539 N N . THR B 1 247 ? -0.669 12 -2.984 1 98.12 247 THR B N 1
ATOM 5540 C CA . THR B 1 247 ? -1.477 11.008 -2.279 1 98.12 247 THR B CA 1
ATOM 5541 C C . THR B 1 247 ? -2.957 11.188 -2.607 1 98.12 247 THR B C 1
ATOM 5543 O O . THR B 1 247 ? -3.342 12.156 -3.26 1 98.12 247 THR B O 1
ATOM 5546 N N . THR B 1 248 ? -3.801 10.258 -2.197 1 98.12 248 THR B N 1
ATOM 5547 C CA . THR B 1 248 ? -5.203 10.328 -2.594 1 98.12 248 THR B CA 1
ATOM 5548 C C . THR B 1 248 ? -6.098 10.547 -1.376 1 98.12 248 THR B C 1
ATOM 5550 O O . THR B 1 248 ? -7.324 10.57 -1.497 1 98.12 248 THR B O 1
ATOM 5553 N N . HIS B 1 249 ? -5.395 10.688 -0.297 1 96.88 249 HIS B N 1
ATOM 5554 C CA . HIS B 1 249 ? -6.125 11.055 0.911 1 96.88 249 HIS B CA 1
ATOM 5555 C C . HIS B 1 249 ? -5.883 12.516 1.28 1 96.88 249 HIS B C 1
ATOM 5557 O O . HIS B 1 249 ? -5.812 13.375 0.403 1 96.88 249 HIS B O 1
ATOM 5563 N N . LYS B 1 250 ? -5.77 12.914 2.41 1 97 250 LYS B N 1
ATOM 5564 C CA . LYS B 1 250 ? -5.598 14.281 2.893 1 97 250 LYS B CA 1
ATOM 5565 C C . LYS B 1 250 ? -6.676 15.203 2.324 1 97 250 LYS B C 1
ATOM 5567 O O . LYS B 1 250 ? -7.867 14.969 2.518 1 97 250 LYS B O 1
ATOM 5572 N N . THR B 1 251 ? -6.301 16.172 1.421 1 98 251 THR B N 1
ATOM 5573 C CA . THR B 1 251 ? -7.266 17.156 0.94 1 98 251 THR B CA 1
ATOM 5574 C C . THR B 1 251 ? -8.117 16.562 -0.181 1 98 251 THR B C 1
ATOM 5576 O O . THR B 1 251 ? -9.156 17.125 -0.536 1 98 251 THR B O 1
ATOM 5579 N N . LEU B 1 252 ? -7.824 15.359 -0.714 1 97.81 252 LEU B N 1
ATOM 5580 C CA . LEU B 1 252 ? -8.617 14.703 -1.746 1 97.81 252 LEU B CA 1
ATOM 5581 C C . LEU B 1 252 ? -9.695 13.82 -1.123 1 97.81 252 LEU B C 1
ATOM 5583 O O . LEU B 1 252 ? -10.633 13.398 -1.808 1 97.81 252 LEU B O 1
ATOM 5587 N N . ARG B 1 253 ? -9.57 13.422 0.091 1 97.81 253 ARG B N 1
ATOM 5588 C CA . ARG B 1 253 ? -10.586 12.742 0.891 1 97.81 253 ARG B CA 1
ATOM 5589 C C . ARG B 1 253 ? -10.773 11.305 0.421 1 97.81 253 ARG B C 1
ATOM 5591 O O . ARG B 1 253 ? -11.898 10.789 0.407 1 97.81 253 ARG B O 1
ATOM 5598 N N . GLY B 1 254 ? -9.812 10.719 -0.171 1 98.31 254 GLY B N 1
ATOM 5599 C CA . GLY B 1 254 ? -9.891 9.336 -0.615 1 98.31 254 GLY B CA 1
ATOM 5600 C C . GLY B 1 254 ? -9.172 8.367 0.307 1 98.31 254 GLY B C 1
ATOM 5601 O O . GLY B 1 254 ? -8.898 8.695 1.464 1 98.31 254 GLY B O 1
ATOM 5602 N N . PRO B 1 255 ? -9 7.141 -0.18 1 97.94 255 PRO B N 1
ATOM 5603 C CA . PRO B 1 255 ? -8.203 6.176 0.579 1 97.94 255 PRO B CA 1
ATOM 5604 C C . PRO B 1 255 ? -6.711 6.477 0.534 1 97.94 255 PRO B C 1
ATOM 5606 O O . PRO B 1 255 ? -6.273 7.344 -0.227 1 97.94 255 PRO B O 1
ATOM 5609 N N . ARG B 1 256 ? -5.945 5.84 1.348 1 97.38 256 ARG B N 1
ATOM 5610 C CA . ARG B 1 256 ? -4.496 6.016 1.329 1 97.38 256 ARG B CA 1
ATOM 5611 C C . ARG B 1 256 ? -3.877 5.344 0.106 1 97.38 256 ARG B C 1
ATOM 5613 O O . ARG B 1 256 ? -4.004 4.133 -0.075 1 97.38 256 ARG B O 1
ATOM 5620 N N . ALA B 1 257 ? -3.318 6.023 -0.728 1 98.19 257 ALA B N 1
ATOM 5621 C CA . ALA B 1 257 ? -2.666 5.602 -1.965 1 98.19 257 ALA B CA 1
ATOM 5622 C C . ALA B 1 257 ? -1.92 6.766 -2.613 1 98.19 257 ALA B C 1
ATOM 5624 O O . ALA B 1 257 ? -1.582 7.742 -1.945 1 98.19 257 ALA B O 1
ATOM 5625 N N . GLY B 1 258 ? -1.502 6.613 -3.9 1 98.62 258 GLY B N 1
ATOM 5626 C CA . GLY B 1 258 ? -0.79 7.668 -4.605 1 98.62 258 GLY B CA 1
ATOM 5627 C C . GLY B 1 258 ? -1.027 7.648 -6.105 1 98.62 258 GLY B C 1
ATOM 5628 O O . GLY B 1 258 ? -1.491 6.645 -6.652 1 98.62 258 GLY B O 1
ATOM 5629 N N . LEU B 1 259 ? -0.819 8.773 -6.75 1 98.94 259 LEU B N 1
ATOM 5630 C CA . LEU B 1 259 ? -0.878 8.945 -8.195 1 98.94 259 LEU B CA 1
ATOM 5631 C C . LEU B 1 259 ? 0.401 9.594 -8.719 1 98.94 259 LEU B C 1
ATOM 5633 O O . LEU B 1 259 ? 1.043 10.375 -8.008 1 98.94 259 LEU B O 1
ATOM 5637 N N . ILE B 1 260 ? 0.767 9.273 -9.914 1 98.94 260 ILE B N 1
ATOM 5638 C CA . ILE B 1 260 ? 1.841 9.953 -10.633 1 98.94 260 ILE B CA 1
ATOM 5639 C C . ILE B 1 260 ? 1.324 10.453 -11.984 1 98.94 260 ILE B C 1
ATOM 5641 O O . ILE B 1 260 ? 1.038 9.664 -12.883 1 98.94 260 ILE B O 1
ATOM 5645 N N . PHE B 1 261 ? 1.176 11.758 -12.086 1 98.94 261 PHE B N 1
ATOM 5646 C CA . PHE B 1 261 ? 0.904 12.383 -13.375 1 98.94 261 PHE B CA 1
ATOM 5647 C C . PHE B 1 261 ? 2.203 12.688 -14.109 1 98.94 261 PHE B C 1
ATOM 5649 O O . PHE B 1 261 ? 3.182 13.125 -13.508 1 98.94 261 PHE B O 1
ATOM 5656 N N . PHE B 1 262 ? 2.238 12.422 -15.406 1 98.88 262 PHE B N 1
ATOM 5657 C CA . PHE B 1 262 ? 3.436 12.688 -16.203 1 98.88 262 PHE B CA 1
ATOM 5658 C C . PHE B 1 262 ? 3.074 13.352 -17.516 1 98.88 262 PHE B C 1
ATOM 5660 O O . PHE B 1 262 ? 2.035 13.047 -18.109 1 98.88 262 PHE B O 1
ATOM 5667 N N . GLN B 1 263 ? 3.92 14.203 -18 1 98.31 263 GLN B N 1
ATOM 5668 C CA . GLN B 1 263 ? 3.736 14.844 -19.297 1 98.31 263 GLN B CA 1
ATOM 5669 C C . GLN B 1 263 ? 3.939 13.844 -20.438 1 98.31 263 GLN B C 1
ATOM 5671 O O . GLN B 1 263 ? 4.762 12.93 -20.328 1 98.31 263 GLN B O 1
ATOM 5676 N N . ARG B 1 264 ? 3.178 14.047 -21.406 1 97.25 264 ARG B N 1
ATOM 5677 C CA . ARG B 1 264 ? 3.352 13.352 -22.672 1 97.25 264 ARG B CA 1
ATOM 5678 C C . ARG B 1 264 ? 3.865 14.297 -23.75 1 97.25 264 ARG B C 1
ATOM 5680 O O . ARG B 1 264 ? 3.512 15.477 -23.766 1 97.25 264 ARG B O 1
ATOM 5687 N N . ALA B 1 265 ? 4.766 13.773 -24.547 1 94.81 265 ALA B N 1
ATOM 5688 C CA . ALA B 1 265 ? 5.305 14.539 -25.672 1 94.81 265 ALA B CA 1
ATOM 5689 C C . ALA B 1 265 ? 5.574 13.641 -26.875 1 94.81 265 ALA B C 1
ATOM 5691 O O . ALA B 1 265 ? 5.723 12.43 -26.719 1 94.81 265 ALA B O 1
ATOM 5692 N N . PRO B 1 266 ? 5.512 14.289 -28.031 1 92.81 266 PRO B N 1
ATOM 5693 C CA . PRO B 1 266 ? 5.871 13.492 -29.203 1 92.81 266 PRO B CA 1
ATOM 5694 C C . PRO B 1 266 ? 7.277 12.906 -29.125 1 92.81 266 PRO B C 1
ATOM 5696 O O . PRO B 1 266 ? 8.141 13.469 -28.438 1 92.81 266 PRO B O 1
ATOM 5699 N N . LYS B 1 267 ? 7.434 11.812 -29.828 1 90.81 267 LYS B N 1
ATOM 5700 C CA . LYS B 1 267 ? 8.727 11.133 -29.844 1 90.81 267 LYS B CA 1
ATOM 5701 C C . LYS B 1 267 ? 9.844 12.086 -30.234 1 90.81 267 LYS B C 1
ATOM 5703 O O . LYS B 1 267 ? 9.703 12.859 -31.188 1 90.81 267 LYS B O 1
ATOM 5708 N N . GLY B 1 268 ? 10.883 12.109 -29.531 1 89.31 268 GLY B N 1
ATOM 5709 C CA . GLY B 1 268 ? 12.031 12.945 -29.812 1 89.31 268 GLY B CA 1
ATOM 5710 C C . GLY B 1 268 ? 12.07 14.219 -29 1 89.31 268 GLY B C 1
ATOM 5711 O O . GLY B 1 268 ? 13.109 14.867 -28.875 1 89.31 268 GLY B O 1
ATOM 5712 N N . GLU B 1 269 ? 11.016 14.594 -28.406 1 90.44 269 GLU B N 1
ATOM 5713 C CA . GLU B 1 269 ? 10.945 15.773 -27.547 1 90.44 269 GLU B CA 1
ATOM 5714 C C . GLU B 1 269 ? 11.203 15.422 -26.094 1 90.44 269 GLU B C 1
ATOM 5716 O O . GLU B 1 269 ? 11.234 14.242 -25.734 1 90.44 269 GLU B O 1
ATOM 5721 N N . LYS B 1 270 ? 11.43 16.516 -25.422 1 88.62 270 LYS B N 1
ATOM 5722 C CA . LYS B 1 270 ? 11.625 16.328 -23.984 1 88.62 270 LYS B CA 1
ATOM 5723 C C . LYS B 1 270 ? 10.414 15.656 -23.359 1 88.62 270 LYS B C 1
ATOM 5725 O O . LYS B 1 270 ? 9.273 15.969 -23.703 1 88.62 270 LYS B O 1
ATOM 5730 N N . ASN B 1 271 ? 10.555 14.672 -22.547 1 93.75 271 ASN B N 1
ATOM 5731 C CA . ASN B 1 271 ? 9.531 14.008 -21.75 1 93.75 271 ASN B CA 1
ATOM 5732 C C . ASN B 1 271 ? 8.773 12.969 -22.578 1 93.75 271 ASN B C 1
ATOM 5734 O O . ASN B 1 271 ? 7.754 12.438 -22.125 1 93.75 271 ASN B O 1
ATOM 5738 N N . SER B 1 272 ? 9.258 12.68 -23.812 1 95.62 272 SER B N 1
ATOM 5739 C CA . SER B 1 272 ? 8.539 11.75 -24.672 1 95.62 272 SER B CA 1
ATOM 5740 C C . SER B 1 272 ? 8.586 10.328 -24.109 1 95.62 272 SER B C 1
ATOM 5742 O O . SER B 1 272 ? 7.758 9.492 -24.469 1 95.62 272 SER B O 1
ATOM 5744 N N . ASP B 1 273 ? 9.461 10.07 -23.203 1 97.19 273 ASP B N 1
ATOM 5745 C CA . ASP B 1 273 ? 9.617 8.711 -22.703 1 97.19 273 ASP B CA 1
ATOM 5746 C C . ASP B 1 273 ? 9.141 8.602 -21.25 1 97.19 273 ASP B C 1
ATOM 5748 O O . ASP B 1 273 ? 9.305 7.562 -20.609 1 97.19 273 ASP B O 1
ATOM 5752 N N . LEU B 1 274 ? 8.555 9.68 -20.703 1 98.06 274 LEU B N 1
ATOM 5753 C CA . LEU B 1 274 ? 8.203 9.703 -19.297 1 98.06 274 LEU B CA 1
ATOM 5754 C C . LEU B 1 274 ? 7.121 8.672 -18.984 1 98.06 274 LEU B C 1
ATOM 5756 O O . LEU B 1 274 ? 7.117 8.07 -17.906 1 98.06 274 LEU B O 1
ATOM 5760 N N . GLU B 1 275 ? 6.199 8.531 -19.906 1 98.25 275 GLU B N 1
ATOM 5761 C CA . GLU B 1 275 ? 5.133 7.562 -19.672 1 98.25 275 GLU B CA 1
ATOM 5762 C C . GLU B 1 275 ? 5.703 6.156 -19.484 1 98.25 275 GLU B C 1
ATOM 5764 O O . GLU B 1 275 ? 5.359 5.469 -18.516 1 98.25 275 GLU B O 1
ATOM 5769 N N . GLU B 1 276 ? 6.543 5.766 -20.344 1 97.75 276 GLU B N 1
ATOM 5770 C CA . GLU B 1 276 ? 7.16 4.449 -20.25 1 97.75 276 GLU B CA 1
ATOM 5771 C C . GLU B 1 276 ? 8.031 4.328 -19 1 97.75 276 GLU B C 1
ATOM 5773 O O . GLU B 1 276 ? 7.977 3.318 -18.297 1 97.75 276 GLU B O 1
ATOM 5778 N N . LYS B 1 277 ? 8.773 5.352 -18.703 1 98.25 277 LYS B N 1
ATOM 5779 C CA . LYS B 1 277 ? 9.68 5.348 -17.562 1 98.25 277 LYS B CA 1
ATOM 5780 C C . LYS B 1 277 ? 8.906 5.27 -16.25 1 98.25 277 LYS B C 1
ATOM 5782 O O . LYS B 1 277 ? 9.281 4.523 -15.344 1 98.25 277 LYS B O 1
ATOM 5787 N N . VAL B 1 278 ? 7.832 6.055 -16.156 1 98.81 278 VAL B N 1
ATOM 5788 C CA . VAL B 1 278 ? 7.039 6.086 -14.93 1 98.81 278 VAL B CA 1
ATOM 5789 C C . VAL B 1 278 ? 6.355 4.738 -14.719 1 98.81 278 VAL B C 1
ATOM 5791 O O . VAL B 1 278 ? 6.406 4.172 -13.625 1 98.81 278 VAL B O 1
ATOM 5794 N N . ASN B 1 279 ? 5.719 4.23 -15.75 1 98.62 279 ASN B N 1
ATOM 5795 C CA . ASN B 1 279 ? 5.043 2.941 -15.641 1 98.62 279 ASN B CA 1
ATOM 5796 C C . ASN B 1 279 ? 6.016 1.825 -15.273 1 98.62 279 ASN B C 1
ATOM 5798 O O . ASN B 1 279 ? 5.695 0.958 -14.461 1 98.62 279 ASN B O 1
ATOM 5802 N N . PHE B 1 280 ? 7.219 1.872 -15.836 1 98 280 PHE B N 1
ATOM 5803 C CA . PHE B 1 280 ? 8.234 0.865 -15.547 1 98 280 PHE B CA 1
ATOM 5804 C C . PHE B 1 280 ? 8.75 1.014 -14.125 1 98 280 PHE B C 1
ATOM 5806 O O . PHE B 1 280 ? 9.008 0.017 -13.445 1 98 280 PHE B O 1
ATOM 5813 N N . ALA B 1 281 ? 8.883 2.24 -13.664 1 98.69 281 ALA B N 1
ATOM 5814 C CA . ALA B 1 281 ? 9.383 2.506 -12.312 1 98.69 281 ALA B CA 1
ATOM 5815 C C . ALA B 1 281 ? 8.398 1.994 -11.258 1 98.69 281 ALA B C 1
ATOM 5817 O O . ALA B 1 281 ? 8.812 1.515 -10.203 1 98.69 281 ALA B O 1
ATOM 5818 N N . VAL B 1 282 ? 7.113 2.184 -11.555 1 98.69 282 VAL B N 1
ATOM 5819 C CA . VAL B 1 282 ? 6.113 1.668 -10.625 1 98.69 282 VAL B CA 1
ATOM 5820 C C . VAL B 1 282 ? 6.141 0.141 -10.625 1 98.69 282 VAL B C 1
ATOM 5822 O O . VAL B 1 282 ? 6.473 -0.483 -9.617 1 98.69 282 VAL B O 1
ATOM 5825 N N . PHE B 1 283 ? 5.91 -0.456 -11.703 1 97.94 283 PHE B N 1
ATOM 5826 C CA . PHE B 1 283 ? 6.07 -1.888 -11.93 1 97.94 283 PHE B CA 1
ATOM 5827 C C . PHE B 1 283 ? 6.777 -2.152 -13.25 1 97.94 283 PHE B C 1
ATOM 5829 O O . PHE B 1 283 ? 6.367 -1.633 -14.297 1 97.94 283 PHE B O 1
ATOM 5836 N N . PRO B 1 284 ? 7.793 -2.84 -13.133 1 95.94 284 PRO B N 1
ATOM 5837 C CA . PRO B 1 284 ? 8.172 -3.852 -12.148 1 95.94 284 PRO B CA 1
ATOM 5838 C C . PRO B 1 284 ? 9.242 -3.355 -11.172 1 95.94 284 PRO B C 1
ATOM 5840 O O . PRO B 1 284 ? 9.695 -4.109 -10.305 1 95.94 284 PRO B O 1
ATOM 5843 N N . SER B 1 285 ? 9.609 -2.15 -11.156 1 97.88 285 SER B N 1
ATOM 5844 C CA . SER B 1 285 ? 10.828 -1.756 -10.453 1 97.88 285 SER B CA 1
ATOM 5845 C C . SER B 1 285 ? 10.602 -1.67 -8.953 1 97.88 285 SER B C 1
ATOM 5847 O O . SER B 1 285 ? 11.352 -2.248 -8.172 1 97.88 285 SER B O 1
ATOM 5849 N N . ASN B 1 286 ? 9.516 -0.97 -8.578 1 98.19 286 ASN B N 1
ATOM 5850 C CA . ASN B 1 286 ? 9.461 -0.596 -7.164 1 98.19 286 ASN B CA 1
ATOM 5851 C C . ASN B 1 286 ? 8.352 -1.345 -6.43 1 98.19 286 ASN B C 1
ATOM 5853 O O . ASN B 1 286 ? 8.328 -1.374 -5.199 1 98.19 286 ASN B O 1
ATOM 5857 N N . GLN B 1 287 ? 7.438 -1.93 -7.152 1 97.56 287 GLN B N 1
ATOM 5858 C CA . GLN B 1 287 ? 6.375 -2.672 -6.484 1 97.56 287 GLN B CA 1
ATOM 5859 C C . GLN B 1 287 ? 5.895 -3.838 -7.344 1 97.56 287 GLN B C 1
ATOM 5861 O O . GLN B 1 287 ? 6.305 -3.975 -8.5 1 97.56 287 GLN B O 1
ATOM 5866 N N . GLY B 1 288 ? 5.113 -4.734 -6.703 1 94.81 288 GLY B N 1
ATOM 5867 C CA . GLY B 1 288 ? 4.402 -5.785 -7.418 1 94.81 288 GLY B CA 1
ATOM 5868 C C . GLY B 1 288 ? 3.004 -5.371 -7.844 1 94.81 288 GLY B C 1
ATOM 5869 O O . GLY B 1 288 ? 2.816 -4.297 -8.422 1 94.81 288 GLY B O 1
ATOM 5870 N N . GLY B 1 289 ? 2.045 -6.172 -7.59 1 94.31 289 GLY B N 1
ATOM 5871 C CA . GLY B 1 289 ? 0.681 -5.898 -8.016 1 94.31 289 GLY B CA 1
ATOM 5872 C C . GLY B 1 289 ? 0.048 -4.734 -7.273 1 94.31 289 GLY B C 1
ATOM 5873 O O . GLY B 1 289 ? 0.298 -4.539 -6.082 1 94.31 289 GLY B O 1
ATOM 5874 N N . PRO B 1 290 ? -0.748 -3.959 -7.988 1 97.31 290 PRO B N 1
ATOM 5875 C CA . PRO B 1 290 ? -1.469 -2.865 -7.332 1 97.31 290 PRO B CA 1
ATOM 5876 C C . PRO B 1 290 ? -2.57 -3.361 -6.398 1 97.31 290 PRO B C 1
ATOM 5878 O O . PRO B 1 290 ? -2.889 -4.555 -6.395 1 97.31 290 PRO B O 1
ATOM 5881 N N . HIS B 1 291 ? -3.012 -2.5 -5.516 1 98.31 291 HIS B N 1
ATOM 5882 C CA . HIS B 1 291 ? -4.168 -2.771 -4.672 1 98.31 291 HIS B CA 1
ATOM 5883 C C . HIS B 1 291 ? -5.469 -2.402 -5.379 1 98.31 291 HIS B C 1
ATOM 5885 O O . HIS B 1 291 ? -5.918 -1.258 -5.297 1 98.31 291 HIS B O 1
ATOM 5891 N N . ASN B 1 292 ? -6.105 -3.422 -6.016 1 98.56 292 ASN B N 1
ATOM 5892 C CA . ASN B 1 292 ? -7.25 -3.188 -6.887 1 98.56 292 ASN B CA 1
ATOM 5893 C C . ASN B 1 292 ? -8.43 -2.596 -6.121 1 98.56 292 ASN B C 1
ATOM 5895 O O . ASN B 1 292 ? -9.164 -1.762 -6.652 1 98.56 292 ASN B O 1
ATOM 5899 N N . ASN B 1 293 ? -8.648 -3.061 -4.887 1 98.69 293 ASN B N 1
ATOM 5900 C CA . ASN B 1 293 ? -9.711 -2.506 -4.062 1 98.69 293 ASN B CA 1
ATOM 5901 C C . ASN B 1 293 ? -9.492 -1.021 -3.787 1 98.69 293 ASN B C 1
ATOM 5903 O O . ASN B 1 293 ? -10.438 -0.232 -3.818 1 98.69 293 ASN B O 1
ATOM 5907 N N . THR B 1 294 ? -8.258 -0.644 -3.549 1 98.75 294 THR B N 1
ATOM 5908 C CA . THR B 1 294 ? -7.93 0.753 -3.287 1 98.75 294 THR B CA 1
ATOM 5909 C C . THR B 1 294 ? -8.094 1.593 -4.551 1 98.75 294 THR B C 1
ATOM 5911 O O . THR B 1 294 ? -8.555 2.734 -4.488 1 98.75 294 THR B O 1
ATOM 5914 N N . ILE B 1 295 ? -7.707 1.027 -5.703 1 98.88 295 ILE B N 1
ATOM 5915 C CA . ILE B 1 295 ? -7.871 1.734 -6.969 1 98.88 295 ILE B CA 1
ATOM 5916 C C . ILE B 1 295 ? -9.352 2.016 -7.219 1 98.88 295 ILE B C 1
ATOM 5918 O O . ILE B 1 295 ? -9.711 3.086 -7.715 1 98.88 295 ILE B O 1
ATOM 5922 N N . ALA B 1 296 ? -10.203 1.066 -6.855 1 98.94 296 ALA B N 1
ATOM 5923 C CA . ALA B 1 296 ? -11.641 1.314 -6.941 1 98.94 296 ALA B CA 1
ATOM 5924 C C . ALA B 1 296 ? -12.055 2.475 -6.043 1 98.94 296 ALA B C 1
ATOM 5926 O O . ALA B 1 296 ? -12.852 3.324 -6.441 1 98.94 296 ALA B O 1
ATOM 5927 N N . GLY B 1 297 ? -11.5 2.5 -4.82 1 98.88 297 GLY B N 1
ATOM 5928 C CA . GLY B 1 297 ? -11.758 3.613 -3.924 1 98.88 297 GLY B CA 1
ATOM 5929 C C . GLY B 1 297 ? -11.289 4.945 -4.477 1 98.88 297 GLY B C 1
ATOM 5930 O O . GLY B 1 297 ? -11.961 5.965 -4.309 1 98.88 297 GLY B O 1
ATOM 5931 N N . ILE B 1 298 ? -10.164 4.961 -5.133 1 98.94 298 ILE B N 1
ATOM 5932 C CA . ILE B 1 298 ? -9.625 6.172 -5.746 1 98.94 298 ILE B CA 1
ATOM 5933 C C . ILE B 1 298 ? -10.562 6.648 -6.852 1 98.94 298 ILE B C 1
ATOM 5935 O O . ILE B 1 298 ? -10.805 7.852 -6.992 1 98.94 298 ILE B O 1
ATOM 5939 N N . ALA B 1 299 ? -11.07 5.688 -7.609 1 98.94 299 ALA B N 1
ATOM 5940 C CA . ALA B 1 299 ? -11.992 6.047 -8.68 1 98.94 299 ALA B CA 1
ATOM 5941 C C . ALA B 1 299 ? -13.211 6.777 -8.133 1 98.94 299 ALA B C 1
ATOM 5943 O O . ALA B 1 299 ? -13.656 7.777 -8.703 1 98.94 299 ALA B O 1
ATOM 5944 N N . VAL B 1 300 ? -13.75 6.301 -7.055 1 98.94 300 VAL B N 1
ATOM 5945 C CA . VAL B 1 300 ? -14.891 6.941 -6.41 1 98.94 300 VAL B CA 1
ATOM 5946 C C . VAL B 1 300 ? -14.5 8.336 -5.934 1 98.94 300 VAL B C 1
ATOM 5948 O O . VAL B 1 300 ? -15.242 9.305 -6.133 1 98.94 300 VAL B O 1
ATOM 5951 N N . THR B 1 301 ? -13.352 8.469 -5.332 1 98.88 301 THR B N 1
ATOM 5952 C CA . THR B 1 301 ? -12.828 9.727 -4.809 1 98.88 301 THR B CA 1
ATOM 5953 C C . THR B 1 301 ? -12.695 10.758 -5.922 1 98.88 301 THR B C 1
ATOM 5955 O O . THR B 1 301 ? -13.07 11.922 -5.742 1 98.88 301 THR B O 1
ATOM 5958 N N . LEU B 1 302 ? -12.141 10.289 -7.043 1 98.94 302 LEU B N 1
ATOM 5959 C CA . LEU B 1 302 ? -11.875 11.203 -8.148 1 98.94 302 LEU B CA 1
ATOM 5960 C C . LEU B 1 302 ? -13.18 11.664 -8.797 1 98.94 302 LEU B C 1
ATOM 5962 O O . LEU B 1 302 ? -13.266 12.789 -9.281 1 98.94 302 LEU B O 1
ATOM 5966 N N . LYS B 1 303 ? -14.203 10.789 -8.766 1 98.81 303 LYS B N 1
ATOM 5967 C CA . LYS B 1 303 ? -15.531 11.227 -9.18 1 98.81 303 LYS B CA 1
ATOM 5968 C C . LYS B 1 303 ? -16.047 12.352 -8.281 1 98.81 303 LYS B C 1
ATOM 5970 O O . LYS B 1 303 ? -16.547 13.359 -8.773 1 98.81 303 LYS B O 1
ATOM 5975 N N . GLN B 1 304 ? -15.883 12.203 -7.027 1 98.56 304 GLN B N 1
ATOM 5976 C CA . GLN B 1 304 ? -16.312 13.203 -6.059 1 98.56 304 GLN B CA 1
ATOM 5977 C C . GLN B 1 304 ? -15.516 14.492 -6.203 1 98.56 304 GLN B C 1
ATOM 5979 O O . GLN B 1 304 ? -16.078 15.586 -6.195 1 98.56 304 GLN B O 1
ATOM 5984 N N . ALA B 1 305 ? -14.203 14.391 -6.402 1 98.38 305 ALA B N 1
ATOM 5985 C CA . ALA B 1 305 ? -13.297 15.531 -6.492 1 98.38 305 ALA B CA 1
ATOM 5986 C C . ALA B 1 305 ? -13.555 16.344 -7.762 1 98.38 305 ALA B C 1
ATOM 5988 O O . ALA B 1 305 ? -13.258 17.531 -7.816 1 98.38 305 ALA B O 1
ATOM 5989 N N . GLY B 1 306 ? -14.109 15.664 -8.758 1 97.81 306 GLY B N 1
ATOM 5990 C CA . GLY B 1 306 ? -14.391 16.328 -10.023 1 97.81 306 GLY B CA 1
ATOM 5991 C C . GLY B 1 306 ? -15.742 17.016 -10.055 1 97.81 306 GLY B C 1
ATOM 5992 O O . GLY B 1 306 ? -16.094 17.641 -11.047 1 97.81 306 GLY B O 1
ATOM 5993 N N . SER B 1 307 ? -16.469 17.031 -8.961 1 97.62 307 SER B N 1
ATOM 5994 C CA . SER B 1 307 ? -17.828 17.594 -8.906 1 97.62 307 SER B CA 1
ATOM 5995 C C . SER B 1 307 ? -17.797 19.078 -8.57 1 97.62 307 SER B C 1
ATOM 5997 O O . SER B 1 307 ? -16.812 19.578 -8.039 1 97.62 307 SER B O 1
ATOM 5999 N N . ALA B 1 308 ? -18.906 19.766 -8.867 1 97.56 308 ALA B N 1
ATOM 6000 C CA . ALA B 1 308 ? -19.062 21.172 -8.5 1 97.56 308 ALA B CA 1
ATOM 6001 C C . ALA B 1 308 ? -19.141 21.328 -6.984 1 97.56 308 ALA B C 1
ATOM 6003 O O . ALA B 1 308 ? -18.672 22.328 -6.438 1 97.56 308 ALA B O 1
ATOM 6004 N N . GLU B 1 309 ? -19.734 20.344 -6.379 1 98.06 309 GLU B N 1
ATOM 6005 C CA . GLU B 1 309 ? -19.844 20.359 -4.922 1 98.06 309 GLU B CA 1
ATOM 6006 C C . GLU B 1 309 ? -18.469 20.328 -4.266 1 98.06 309 GLU B C 1
ATOM 6008 O O . GLU B 1 309 ? -18.25 20.969 -3.238 1 98.06 309 GLU B O 1
ATOM 6013 N N . PHE B 1 310 ? -17.547 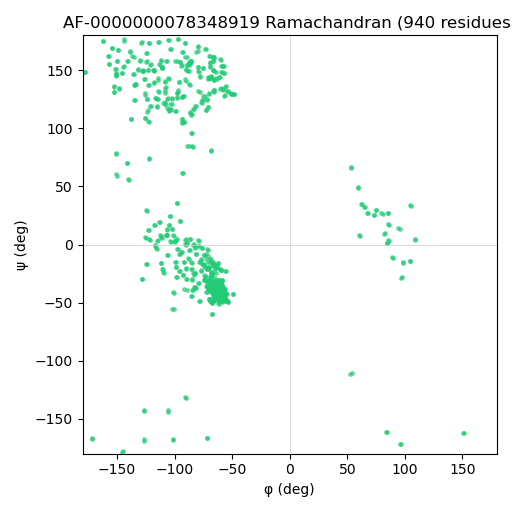19.641 -4.879 1 98.38 310 PHE B N 1
ATOM 6014 C CA . PHE B 1 310 ? -16.219 19.547 -4.309 1 98.38 310 PHE B CA 1
ATOM 6015 C C . PHE B 1 310 ? -15.5 20.891 -4.359 1 98.38 310 PHE B C 1
ATOM 6017 O O . PHE B 1 310 ? -14.727 21.219 -3.461 1 98.38 310 PHE B O 1
ATOM 6024 N N . LYS B 1 311 ? -15.688 21.656 -5.355 1 98.25 311 LYS B N 1
ATOM 6025 C CA . LYS B 1 311 ? -15.117 23 -5.43 1 98.25 311 LYS B CA 1
ATOM 6026 C C . LYS B 1 311 ? -15.594 23.859 -4.258 1 98.25 311 LYS B C 1
ATOM 6028 O O . LYS B 1 311 ? -14.805 24.609 -3.666 1 98.25 311 LYS B O 1
ATOM 6033 N N . LEU B 1 312 ? -16.844 23.734 -3.895 1 98.5 312 LEU B N 1
ATOM 6034 C CA . LEU B 1 312 ? -17.391 24.453 -2.746 1 98.5 312 LEU B CA 1
ATOM 6035 C C . LEU B 1 312 ? -16.703 24.016 -1.457 1 98.5 312 LEU B C 1
ATOM 6037 O O . LEU B 1 312 ? -16.375 24.844 -0.606 1 98.5 312 LEU B O 1
ATOM 6041 N N . TYR B 1 313 ? -16.578 22.734 -1.332 1 98.5 313 TYR B N 1
ATOM 6042 C CA . TYR B 1 313 ? -15.844 22.188 -0.196 1 98.5 313 TYR B CA 1
ATOM 6043 C C . TYR B 1 313 ? -14.453 22.797 -0.098 1 98.5 313 TYR B C 1
ATOM 6045 O O . TYR B 1 313 ? -14.039 23.25 0.972 1 98.5 313 TYR B O 1
ATOM 6053 N N . ALA B 1 314 ? -13.68 22.812 -1.243 1 98.69 314 ALA B N 1
ATOM 6054 C CA . ALA B 1 314 ? -12.312 23.312 -1.271 1 98.69 314 ALA B CA 1
ATOM 6055 C C . ALA B 1 314 ? -12.273 24.797 -0.905 1 98.69 314 ALA B C 1
ATOM 6057 O O . ALA B 1 314 ? -11.375 25.234 -0.177 1 98.69 314 ALA B O 1
ATOM 6058 N N . GLN B 1 315 ? -13.188 25.531 -1.366 1 98.62 315 GLN B N 1
ATOM 6059 C CA . GLN B 1 315 ? -13.289 26.953 -1.022 1 98.62 315 GLN B CA 1
ATOM 6060 C C . GLN B 1 315 ? -13.516 27.141 0.476 1 98.62 315 GLN B C 1
ATOM 6062 O O . GLN B 1 315 ? -12.914 28.031 1.091 1 98.62 315 GLN B O 1
ATOM 6067 N N . GLN B 1 316 ? -14.367 26.297 0.992 1 98.75 316 GLN B N 1
ATOM 6068 C CA . GLN B 1 316 ? -14.648 26.375 2.42 1 98.75 316 GLN B CA 1
ATOM 6069 C C . GLN B 1 316 ? -13.422 26 3.246 1 98.75 316 GLN B C 1
ATOM 6071 O O . GLN B 1 316 ? -13.195 26.562 4.32 1 98.75 316 GLN B O 1
ATOM 6076 N N . VAL B 1 317 ? -12.656 25 2.801 1 98.81 317 VAL B N 1
ATOM 6077 C CA . VAL B 1 317 ? -11.414 24.609 3.467 1 98.81 317 VAL B CA 1
ATOM 6078 C C . VAL B 1 317 ? -10.5 25.828 3.598 1 98.81 317 VAL B C 1
ATOM 6080 O O . VAL B 1 317 ? -9.961 26.094 4.676 1 98.81 317 VAL B O 1
ATOM 6083 N N . ARG B 1 318 ? -10.312 26.562 2.545 1 98.69 318 ARG B N 1
ATOM 6084 C CA . ARG B 1 318 ? -9.453 27.75 2.545 1 98.69 318 ARG B CA 1
ATOM 6085 C C . ARG B 1 318 ? -10.031 28.844 3.441 1 98.69 318 ARG B C 1
ATOM 6087 O O . ARG B 1 318 ? -9.297 29.469 4.199 1 98.69 318 ARG B O 1
ATOM 6094 N N . ALA B 1 319 ? -11.336 29.031 3.336 1 98.81 319 ALA B N 1
ATOM 6095 C CA . ALA B 1 319 ? -11.992 30.047 4.156 1 98.81 319 ALA B CA 1
ATOM 6096 C C . ALA B 1 319 ? -11.828 29.75 5.641 1 98.81 319 ALA B C 1
ATOM 6098 O O . ALA B 1 319 ? -11.594 30.656 6.445 1 98.81 319 ALA B O 1
ATOM 6099 N N . ASN B 1 320 ? -11.992 28.469 5.957 1 98.88 320 ASN B N 1
ATOM 6100 C CA . ASN B 1 320 ? -11.82 28.047 7.344 1 98.88 320 ASN B CA 1
ATOM 6101 C C . ASN B 1 320 ? -10.391 28.266 7.824 1 98.88 320 ASN B C 1
ATOM 6103 O O . ASN B 1 320 ? -10.172 28.672 8.969 1 98.88 320 ASN B O 1
ATOM 6107 N N . ALA B 1 321 ? -9.422 28 6.992 1 98.81 321 ALA B N 1
ATOM 6108 C CA . ALA B 1 321 ? -8.023 28.203 7.352 1 98.81 321 ALA B CA 1
ATOM 6109 C C . ALA B 1 321 ? -7.73 29.672 7.621 1 98.81 321 ALA B C 1
ATOM 6111 O O . ALA B 1 321 ? -7.051 30.016 8.594 1 98.81 321 ALA B O 1
ATOM 6112 N N . VAL B 1 322 ? -8.242 30.531 6.824 1 98.75 322 VAL B N 1
ATOM 6113 C CA . VAL B 1 322 ? -8.07 31.969 6.996 1 98.75 322 VAL B CA 1
ATOM 6114 C C . VAL B 1 322 ? -8.742 32.406 8.289 1 98.75 322 VAL B C 1
ATOM 6116 O O . VAL B 1 322 ? -8.195 33.219 9.031 1 98.75 322 VAL B O 1
ATOM 6119 N N . ALA B 1 323 ? -9.914 31.891 8.57 1 98.88 323 ALA B N 1
ATOM 6120 C CA . ALA B 1 323 ? -10.672 32.25 9.758 1 98.88 323 ALA B CA 1
ATOM 6121 C C . ALA B 1 323 ? -9.914 31.906 11.031 1 98.88 323 ALA B C 1
ATOM 6123 O O . ALA B 1 323 ? -9.812 32.719 11.961 1 98.88 323 ALA B O 1
ATOM 6124 N N . VAL B 1 324 ? -9.414 30.703 11.102 1 98.81 324 VAL B N 1
ATOM 6125 C CA . VAL B 1 324 ? -8.703 30.297 12.305 1 98.81 324 VAL B CA 1
ATOM 6126 C C . VAL B 1 324 ? -7.391 31.062 12.422 1 98.81 324 VAL B C 1
ATOM 6128 O O . VAL B 1 324 ? -6.977 31.422 13.523 1 98.81 324 VAL B O 1
ATOM 6131 N N . ALA B 1 325 ? -6.703 31.328 11.289 1 98.75 325 ALA B N 1
ATOM 6132 C CA . ALA B 1 325 ? -5.484 32.125 11.297 1 98.75 325 ALA B CA 1
ATOM 6133 C C . ALA B 1 325 ? -5.746 33.531 11.867 1 98.75 325 ALA B C 1
ATOM 6135 O O . ALA B 1 325 ? -5.02 33.969 12.742 1 98.75 325 ALA B O 1
ATOM 6136 N N . ASN B 1 326 ? -6.77 34.125 11.391 1 98.75 326 ASN B N 1
ATOM 6137 C CA . ASN B 1 326 ? -7.117 35.469 11.836 1 98.75 326 ASN B CA 1
ATOM 6138 C C . ASN B 1 326 ? -7.5 35.469 13.312 1 98.75 326 ASN B C 1
ATOM 6140 O O . ASN B 1 326 ? -7.133 36.375 14.047 1 98.75 326 ASN B O 1
ATOM 6144 N N . ALA B 1 327 ? -8.258 34.5 13.695 1 98.81 327 ALA B N 1
ATOM 6145 C CA . ALA B 1 327 ? -8.648 34.406 15.102 1 98.81 327 ALA B CA 1
ATOM 6146 C C . ALA B 1 327 ? -7.43 34.281 16 1 98.81 327 ALA B C 1
ATOM 6148 O O . ALA B 1 327 ? -7.344 34.938 17.047 1 98.81 327 ALA B O 1
ATOM 6149 N N . LEU B 1 328 ? -6.5 33.438 15.641 1 98.62 328 LEU B N 1
ATOM 6150 C CA . LEU B 1 328 ? -5.285 33.25 16.422 1 98.62 328 LEU B CA 1
ATOM 6151 C C . LEU B 1 328 ? -4.461 34.531 16.469 1 98.62 328 LEU B C 1
ATOM 6153 O O . LEU B 1 328 ? -3.936 34.875 17.531 1 98.62 328 LEU B O 1
ATOM 6157 N N . LYS B 1 329 ? -4.34 35.188 15.367 1 98.19 329 LYS B N 1
ATOM 6158 C CA . LYS B 1 329 ? -3.652 36.469 15.344 1 98.19 329 LYS B CA 1
ATOM 6159 C C . LYS B 1 329 ? -4.344 37.5 16.266 1 98.19 329 LYS B C 1
ATOM 6161 O O . LYS B 1 329 ? -3.682 38.312 16.906 1 98.19 329 LYS B O 1
ATOM 6166 N N . GLY B 1 330 ? -5.578 37.375 16.266 1 98.38 330 GLY B N 1
ATOM 6167 C CA . GLY B 1 330 ? -6.355 38.25 17.141 1 98.38 330 GLY B CA 1
ATOM 6168 C C . GLY B 1 330 ? -6.02 38.062 18.609 1 98.38 330 GLY B C 1
ATOM 6169 O O . GLY B 1 330 ? -6.125 39.031 19.391 1 98.38 330 GLY B O 1
ATOM 6170 N N . TYR B 1 331 ? -5.645 36.906 18.953 1 98.19 331 TYR B N 1
ATOM 6171 C CA . TYR B 1 331 ? -5.227 36.625 20.328 1 98.19 331 TYR B CA 1
ATOM 6172 C C . TYR B 1 331 ? -3.775 37.031 20.547 1 98.19 331 TYR B C 1
ATOM 6174 O O . TYR B 1 331 ? -3.227 36.844 21.641 1 98.19 331 TYR B O 1
ATOM 6182 N N . GLY B 1 332 ? -3.088 37.531 19.484 1 97.5 332 GLY B N 1
ATOM 6183 C CA . GLY B 1 332 ? -1.727 38.031 19.594 1 97.5 332 GLY B CA 1
ATOM 6184 C C . GLY B 1 332 ? -0.681 37 19.219 1 97.5 332 GLY B C 1
ATOM 6185 O O . GLY B 1 332 ? 0.513 37.219 19.453 1 97.5 332 GLY B O 1
ATOM 6186 N N . TYR B 1 333 ? -1.075 35.938 18.609 1 97.81 333 TYR B N 1
ATOM 6187 C CA . TYR B 1 333 ? -0.131 34.875 18.297 1 97.81 333 TYR B CA 1
ATOM 6188 C C . TYR B 1 333 ? 0.558 35.125 16.953 1 97.81 333 TYR B C 1
ATOM 6190 O O . TYR B 1 333 ? 0.031 35.875 16.109 1 97.81 333 TYR B O 1
ATOM 6198 N N . LYS B 1 334 ? 1.7 34.594 16.812 1 96.38 334 LYS B N 1
ATOM 6199 C CA . LYS B 1 334 ? 2.48 34.719 15.578 1 96.38 334 LYS B CA 1
ATOM 6200 C C . LYS B 1 334 ? 2.293 33.5 14.68 1 96.38 334 LYS B C 1
ATOM 6202 O O . LYS B 1 334 ? 2.355 32.344 15.148 1 96.38 334 LYS B O 1
ATOM 6207 N N . LEU B 1 335 ? 2.043 33.75 13.422 1 96.81 335 LEU B N 1
ATOM 6208 C CA . LEU B 1 335 ? 1.926 3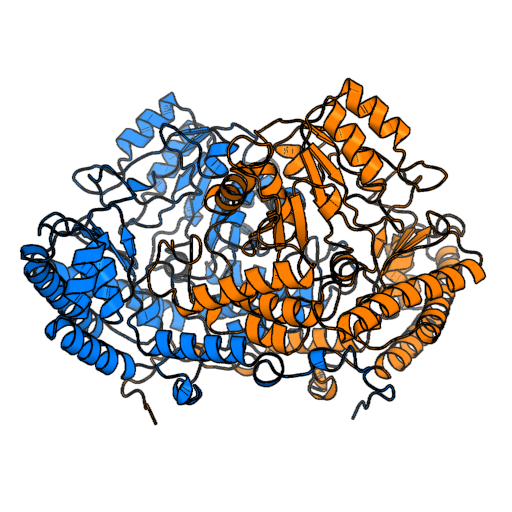2.719 12.414 1 96.81 335 LEU B CA 1
ATOM 6209 C C . LEU B 1 335 ? 3.047 32.812 11.391 1 96.81 335 LEU B C 1
ATOM 6211 O O . LEU B 1 335 ? 3.473 33.938 11.039 1 96.81 335 LEU B O 1
ATOM 6215 N N . ALA B 1 336 ? 3.555 31.656 10.938 1 94.62 336 ALA B N 1
ATOM 6216 C CA . ALA B 1 336 ? 4.48 31.672 9.805 1 94.62 336 ALA B CA 1
ATOM 6217 C C . ALA B 1 336 ? 3.855 32.375 8.594 1 94.62 336 ALA B C 1
ATOM 6219 O O . ALA B 1 336 ? 2.678 32.156 8.297 1 94.62 336 ALA B O 1
ATOM 6220 N N . THR B 1 337 ? 4.598 33.219 7.91 1 96.19 337 THR B N 1
ATOM 6221 C CA . THR B 1 337 ? 4.211 33.969 6.73 1 96.19 337 THR B CA 1
ATOM 6222 C C . THR B 1 337 ? 3.025 34.875 7.043 1 96.19 337 THR B C 1
ATOM 6224 O O . THR B 1 337 ? 2.348 35.375 6.133 1 96.19 337 THR B O 1
ATOM 6227 N N . ASN B 1 338 ? 2.635 35 8.227 1 96 338 ASN B N 1
ATOM 6228 C CA . ASN B 1 338 ? 1.603 35.906 8.758 1 96 338 ASN B CA 1
ATOM 6229 C C . ASN B 1 338 ? 0.226 35.562 8.195 1 96 338 ASN B C 1
ATOM 6231 O O . ASN B 1 338 ? -0.581 36.438 7.926 1 96 338 ASN B O 1
ATOM 6235 N N . GLY B 1 339 ? 0.031 34.344 7.949 1 96.5 339 GLY B N 1
ATOM 6236 C CA . GLY B 1 339 ? -1.258 33.875 7.449 1 96.5 339 GLY B CA 1
ATOM 6237 C C . GLY B 1 339 ? -1.16 32.656 6.57 1 96.5 339 GLY B C 1
ATOM 6238 O O . GLY B 1 339 ? -0.236 31.844 6.715 1 96.5 339 GLY B O 1
ATOM 6239 N N . THR B 1 340 ? -2.215 32.438 5.824 1 98.25 340 THR B N 1
ATOM 6240 C CA . THR B 1 340 ? -2.27 31.266 4.953 1 98.25 340 THR B CA 1
ATOM 6241 C C . THR B 1 340 ? -3.135 31.547 3.729 1 98.25 340 THR B C 1
ATOM 6243 O O . THR B 1 340 ? -4 32.438 3.76 1 98.25 340 THR B O 1
ATOM 6246 N N . VAL B 1 341 ? -2.801 30.859 2.619 1 97.69 341 VAL B N 1
ATOM 6247 C CA . VAL B 1 341 ? -3.652 30.906 1.435 1 97.69 341 VAL B CA 1
ATOM 6248 C C . VAL B 1 341 ? -4.113 29.5 1.069 1 97.69 341 VAL B C 1
ATOM 6250 O O . VAL B 1 341 ? -4.719 29.281 0.015 1 97.69 341 VAL B O 1
ATOM 6253 N N . ASN B 1 342 ? -3.773 28.516 1.867 1 97 342 ASN B N 1
ATOM 6254 C CA . ASN B 1 342 ? -4.152 27.141 1.562 1 97 342 ASN B CA 1
ATOM 6255 C C . ASN B 1 342 ? -4.875 26.484 2.734 1 97 342 ASN B C 1
ATOM 6257 O O . ASN B 1 342 ? -5.727 27.109 3.371 1 97 342 ASN B O 1
ATOM 6261 N N . HIS B 1 343 ? -4.668 25.188 3.033 1 98.56 343 HIS B N 1
ATOM 6262 C CA . HIS B 1 343 ? -5.535 24.438 3.934 1 98.56 343 HIS B CA 1
ATOM 6263 C C . HIS B 1 343 ? -4.938 24.359 5.336 1 98.56 343 HIS B C 1
ATOM 6265 O O . HIS B 1 343 ? -5.484 23.688 6.211 1 98.56 343 HIS B O 1
ATOM 6271 N N . LEU B 1 344 ? -3.736 25.062 5.582 1 98.44 344 LEU B N 1
ATOM 6272 C CA . LEU B 1 344 ? -3.076 24.844 6.863 1 98.44 344 LEU B CA 1
ATOM 6273 C C . LEU B 1 344 ? -2.51 26.156 7.418 1 98.44 344 LEU B C 1
ATOM 6275 O O . LEU B 1 344 ? -2.367 27.125 6.684 1 98.44 344 LEU B O 1
ATOM 6279 N N . VAL B 1 345 ? -2.305 26.172 8.727 1 98.06 345 VAL B N 1
ATOM 6280 C CA . VAL B 1 345 ? -1.721 27.281 9.477 1 98.06 345 VAL B CA 1
ATOM 6281 C C . VAL B 1 345 ? -0.533 26.797 10.297 1 98.06 345 VAL B C 1
ATOM 6283 O O . VAL B 1 345 ? -0.598 25.734 10.914 1 98.06 345 VAL B O 1
ATOM 6286 N N . LEU B 1 346 ? 0.571 27.484 10.148 1 96.94 346 LEU B N 1
ATOM 6287 C CA . LEU B 1 346 ? 1.724 27.219 11.008 1 96.94 346 LEU B CA 1
ATOM 6288 C C . LEU B 1 346 ? 1.796 28.234 12.141 1 96.94 346 LEU B C 1
ATOM 6290 O O . LEU B 1 346 ? 2.004 29.422 11.906 1 96.94 346 LEU B O 1
ATOM 6294 N N . TRP B 1 347 ? 1.62 27.719 13.312 1 97.44 347 TRP B N 1
ATOM 6295 C CA . TRP B 1 347 ? 1.499 28.547 14.508 1 97.44 347 TRP B CA 1
ATOM 6296 C C . TRP B 1 347 ? 2.779 28.5 15.336 1 97.44 347 TRP B C 1
ATOM 6298 O O . TRP B 1 347 ? 3.158 27.438 15.852 1 97.44 347 TRP B O 1
ATOM 6308 N N . ASP B 1 348 ? 3.457 29.641 15.461 1 95.44 348 ASP B N 1
ATOM 6309 C CA . ASP B 1 348 ? 4.68 29.781 16.25 1 95.44 348 ASP B CA 1
ATOM 6310 C C . ASP B 1 348 ? 4.363 30.062 17.703 1 95.44 348 ASP B C 1
ATOM 6312 O O . ASP B 1 348 ? 3.908 31.156 18.062 1 95.44 348 ASP B O 1
ATOM 6316 N N . LEU B 1 349 ? 4.68 29.078 18.5 1 96.31 349 LEU B N 1
ATOM 6317 C CA . LEU B 1 349 ? 4.305 29.172 19.906 1 96.31 349 LEU B CA 1
ATOM 6318 C C . LEU B 1 349 ? 5.469 29.688 20.75 1 96.31 349 LEU B C 1
ATOM 6320 O O . LEU B 1 349 ? 5.316 29.906 21.953 1 96.31 349 LEU B O 1
ATOM 6324 N N . ARG B 1 350 ? 6.641 29.922 20.234 1 93.25 350 ARG B N 1
ATOM 6325 C CA . ARG B 1 350 ? 7.828 30.359 20.969 1 93.25 350 ARG B CA 1
ATOM 6326 C C . ARG B 1 350 ? 7.617 31.75 21.562 1 93.25 350 ARG B C 1
ATOM 6328 O O . ARG B 1 350 ? 8.164 32.062 22.609 1 93.25 350 ARG B O 1
ATOM 6335 N N . THR B 1 351 ? 6.836 32.438 20.891 1 92 351 THR B N 1
ATOM 6336 C CA . THR B 1 351 ? 6.633 33.844 21.281 1 92 351 THR B CA 1
ATOM 6337 C C . THR B 1 351 ? 5.863 33.906 22.594 1 92 351 THR B C 1
ATOM 6339 O O . THR B 1 351 ? 5.871 34.938 23.266 1 92 351 THR B O 1
ATOM 6342 N N . VAL B 1 352 ? 5.188 32.906 22.969 1 95.5 352 VAL B N 1
ATOM 6343 C CA . VAL B 1 352 ? 4.441 32.906 24.219 1 95.5 352 VAL B CA 1
ATOM 6344 C C . VAL B 1 352 ? 5.062 31.938 25.203 1 95.5 352 VAL B C 1
ATOM 6346 O O . VAL B 1 352 ? 4.453 31.594 26.234 1 95.5 352 VAL B O 1
ATOM 6349 N N . GLY B 1 353 ? 6.211 31.391 24.844 1 93.25 353 GLY B N 1
ATOM 6350 C CA . GLY B 1 353 ? 6.977 30.578 25.766 1 93.25 353 GLY B CA 1
ATOM 6351 C C . GLY B 1 353 ? 6.453 29.156 25.859 1 93.25 353 GLY B C 1
ATOM 6352 O O . GLY B 1 353 ? 6.586 28.516 26.906 1 93.25 353 GLY B O 1
ATOM 6353 N N . LEU B 1 354 ? 5.844 28.672 24.906 1 93.88 354 LEU B N 1
ATOM 6354 C CA . LEU B 1 354 ? 5.332 27.297 24.859 1 93.88 354 LEU B CA 1
ATOM 6355 C C . LEU B 1 354 ? 5.988 26.516 23.734 1 93.88 354 LEU B C 1
ATOM 6357 O O . LEU B 1 354 ? 6.375 27.094 22.703 1 93.88 354 LEU B O 1
ATOM 6361 N N . THR B 1 355 ? 6.133 25.203 23.891 1 92.25 355 THR B N 1
ATOM 6362 C CA . THR B 1 355 ? 6.656 24.359 22.828 1 92.25 355 THR B CA 1
ATOM 6363 C C . THR B 1 355 ? 5.516 23.656 22.094 1 92.25 355 THR B C 1
ATOM 6365 O O . THR B 1 355 ? 4.41 23.531 22.625 1 92.25 355 THR B O 1
ATOM 6368 N N . GLY B 1 356 ? 5.855 23.266 20.859 1 93.88 356 GLY B N 1
ATOM 6369 C CA . GLY B 1 356 ? 4.887 22.484 20.109 1 93.88 356 GLY B CA 1
ATOM 6370 C C . GLY B 1 356 ? 4.496 21.188 20.797 1 93.88 356 GLY B C 1
ATOM 6371 O O . GLY B 1 356 ? 3.338 20.781 20.734 1 93.88 356 GLY B O 1
ATOM 6372 N N . SER B 1 357 ? 5.402 20.562 21.469 1 92.12 357 SER B N 1
ATOM 6373 C CA . SER B 1 357 ? 5.16 19.297 22.172 1 92.12 357 SER B CA 1
ATOM 6374 C C . SER B 1 357 ? 4.152 19.469 23.297 1 92.12 357 SER B C 1
ATOM 6376 O O . SER B 1 357 ? 3.252 18.641 23.469 1 92.12 357 SER B O 1
ATOM 6378 N N . LYS B 1 358 ? 4.32 20.5 24.062 1 93.94 358 LYS B N 1
ATOM 6379 C CA . LYS B 1 358 ? 3.398 20.75 25.172 1 93.94 358 LYS B CA 1
ATOM 6380 C C . LYS B 1 358 ? 1.996 21.062 24.641 1 93.94 358 LYS B C 1
ATOM 6382 O O . LYS B 1 358 ? 1.005 20.578 25.203 1 93.94 358 LYS B O 1
ATOM 6387 N N . MET B 1 359 ? 1.988 21.844 23.594 1 95.94 359 MET B N 1
ATOM 6388 C CA . MET B 1 359 ? 0.697 22.172 23 1 95.94 359 MET B CA 1
ATOM 6389 C C . MET B 1 359 ? -0.006 20.906 22.5 1 95.94 359 MET B C 1
ATOM 6391 O O . MET B 1 359 ? -1.214 20.75 22.688 1 95.94 359 MET B O 1
ATOM 6395 N N . GLU B 1 360 ? 0.73 20.078 21.797 1 94.56 360 GLU B N 1
ATOM 6396 C CA . GLU B 1 360 ? 0.171 18.812 21.312 1 94.56 360 GLU B CA 1
ATOM 6397 C C . GLU B 1 360 ? -0.404 17.984 22.453 1 94.56 360 GLU B C 1
ATOM 6399 O O . GLU B 1 360 ? -1.492 17.422 22.328 1 94.56 360 GLU B O 1
ATOM 6404 N N . LYS B 1 361 ? 0.266 17.922 23.578 1 93.94 361 LYS B N 1
ATOM 6405 C CA . LYS B 1 361 ? -0.146 17.094 24.703 1 93.94 361 LYS B CA 1
ATOM 6406 C C . LYS B 1 361 ? -1.436 17.625 25.328 1 93.94 361 LYS B C 1
ATOM 6408 O O . LYS B 1 361 ? -2.346 16.844 25.625 1 93.94 361 LYS B O 1
ATOM 6413 N N . ILE B 1 362 ? -1.502 18.891 25.578 1 97.06 362 ILE B N 1
ATOM 6414 C CA . ILE B 1 362 ? -2.721 19.406 26.188 1 97.06 362 ILE B CA 1
ATOM 6415 C C . ILE B 1 362 ? -3.889 19.266 25.219 1 97.06 362 ILE B C 1
ATOM 6417 O O . ILE B 1 362 ? -5.016 18.969 25.625 1 97.06 362 ILE B O 1
ATOM 6421 N N . CYS B 1 363 ? -3.631 19.516 23.953 1 97.5 363 CYS B N 1
ATOM 6422 C CA . CYS B 1 363 ? -4.695 19.375 22.969 1 97.5 363 CYS B CA 1
ATOM 6423 C C . CYS B 1 363 ? -5.199 17.938 22.922 1 97.5 363 CYS B C 1
ATOM 6425 O O . CYS B 1 363 ? -6.406 17.703 22.859 1 97.5 363 CYS B O 1
ATOM 6427 N N . ASP B 1 364 ? -4.34 17 23 1 95 364 ASP B N 1
ATOM 6428 C CA . ASP B 1 364 ? -4.738 15.602 23.047 1 95 364 ASP B CA 1
ATOM 6429 C C . ASP B 1 364 ? -5.656 15.328 24.234 1 95 364 ASP B C 1
ATOM 6431 O O . ASP B 1 364 ? -6.66 14.625 24.109 1 95 364 ASP B O 1
ATOM 6435 N N . LEU B 1 365 ? -5.328 15.867 25.328 1 96.38 365 LEU B N 1
ATOM 6436 C CA . LEU B 1 365 ? -6.07 15.633 26.562 1 96.38 365 LEU B CA 1
ATOM 6437 C C . LEU B 1 365 ? -7.465 16.25 26.469 1 96.38 365 LEU B C 1
ATOM 6439 O O . LEU B 1 365 ? -8.391 15.781 27.156 1 96.38 365 LEU B O 1
ATOM 6443 N N . VAL B 1 366 ? -7.613 17.266 25.672 1 97.88 366 VAL B N 1
ATOM 6444 C CA . VAL B 1 366 ? -8.906 17.938 25.641 1 97.88 366 VAL B CA 1
ATOM 6445 C C . VAL B 1 366 ? -9.633 17.594 24.344 1 97.88 366 VAL B C 1
ATOM 6447 O O . VAL B 1 366 ? -10.516 18.328 23.891 1 97.88 366 VAL B O 1
ATOM 6450 N N . ASN B 1 367 ? -9.188 16.562 23.547 1 97.38 367 ASN B N 1
ATOM 6451 C CA . ASN B 1 367 ? -9.828 15.984 22.391 1 97.38 367 ASN B CA 1
ATOM 6452 C C . ASN B 1 367 ? -9.711 16.891 21.172 1 97.38 367 ASN B C 1
ATOM 6454 O O . ASN B 1 367 ? -10.648 17 20.359 1 97.38 367 ASN B O 1
ATOM 6458 N N . ILE B 1 368 ? -8.664 17.641 21.109 1 98.19 368 ILE B N 1
ATOM 6459 C CA . ILE B 1 368 ? -8.219 18.312 19.891 1 98.19 368 ILE B CA 1
ATOM 6460 C C . ILE B 1 368 ? -6.949 17.641 19.375 1 98.19 368 ILE B C 1
ATOM 6462 O O . ILE B 1 368 ? -5.961 17.5 20.094 1 98.19 368 ILE B O 1
ATOM 6466 N N . THR B 1 369 ? -7.066 17.203 18.172 1 96.38 369 THR B N 1
ATOM 6467 C CA . THR B 1 369 ? -5.914 16.484 17.625 1 96.38 369 THR B CA 1
ATOM 6468 C C . THR B 1 369 ? -5.156 17.375 16.641 1 96.38 369 THR B C 1
ATOM 6470 O O . THR B 1 369 ? -5.715 17.797 15.625 1 96.38 369 THR B O 1
ATOM 6473 N N . LEU B 1 370 ? -3.938 17.719 16.922 1 94.25 370 LEU B N 1
ATOM 6474 C CA . LEU B 1 370 ? -3.029 18.438 16.031 1 94.25 370 LEU B CA 1
ATOM 6475 C C . LEU B 1 370 ? -1.598 17.938 16.203 1 94.25 370 LEU B C 1
ATOM 6477 O O . LEU B 1 370 ? -1.346 17 16.969 1 94.25 370 LEU B O 1
ATOM 6481 N N . ASN B 1 371 ? -0.648 18.453 15.414 1 91 371 ASN B N 1
ATOM 6482 C CA . ASN B 1 371 ? 0.714 17.953 15.539 1 91 371 ASN B CA 1
ATOM 6483 C C . ASN B 1 371 ? 1.712 19.078 15.758 1 91 371 ASN B C 1
ATOM 6485 O O . ASN B 1 371 ? 1.551 20.172 15.211 1 91 371 ASN B O 1
ATOM 6489 N N . LYS B 1 372 ? 2.719 18.766 16.625 1 92.44 372 LYS B N 1
ATOM 6490 C CA . LYS B 1 372 ? 3.875 19.656 16.719 1 92.44 372 LYS B CA 1
ATOM 6491 C C . LYS B 1 372 ? 4.609 19.75 15.391 1 92.44 372 LYS B C 1
ATOM 6493 O O . LYS B 1 372 ? 4.617 18.797 14.602 1 92.44 372 LYS B O 1
ATOM 6498 N N . ASN B 1 373 ? 5.105 20.891 15.102 1 93.38 373 ASN B N 1
ATOM 6499 C CA . ASN B 1 373 ? 5.777 21.141 13.828 1 93.38 373 ASN B CA 1
ATOM 6500 C C . ASN B 1 373 ? 6.855 22.219 13.969 1 93.38 373 ASN B C 1
ATOM 6502 O O . ASN B 1 373 ? 6.688 23.172 14.719 1 93.38 373 ASN B O 1
ATOM 6506 N N . ALA B 1 374 ? 7.859 22 13.203 1 89.31 374 ALA B N 1
ATOM 6507 C CA . ALA B 1 374 ? 8.906 23.016 13.148 1 89.31 374 ALA B CA 1
ATOM 6508 C C . ALA B 1 374 ? 8.398 24.281 12.469 1 89.31 374 ALA B C 1
ATOM 6510 O O . ALA B 1 374 ? 7.562 24.219 11.562 1 89.31 374 ALA B O 1
ATOM 6511 N N . VAL B 1 375 ? 8.867 25.391 12.969 1 90.06 375 VAL B N 1
ATOM 6512 C CA . VAL B 1 375 ? 8.656 26.688 12.336 1 90.06 375 VAL B CA 1
ATOM 6513 C C . VAL B 1 375 ? 10.008 27.312 12 1 90.06 375 VAL B C 1
ATOM 6515 O O . VAL B 1 375 ? 11.047 26.875 12.5 1 90.06 375 VAL B O 1
ATOM 6518 N N . HIS B 1 376 ? 10 28.172 11.023 1 85.88 376 HIS B N 1
ATOM 6519 C CA . HIS B 1 376 ? 11.25 28.812 10.625 1 85.88 376 HIS B CA 1
ATOM 6520 C C . HIS B 1 376 ? 11.992 29.391 11.828 1 85.88 376 HIS B C 1
ATOM 6522 O O . HIS B 1 376 ? 11.375 30.016 12.695 1 85.88 376 HIS B O 1
ATOM 6528 N N . GLY B 1 377 ? 13.227 29.047 11.898 1 81.12 377 GLY B N 1
ATOM 6529 C CA . GLY B 1 377 ? 14.039 29.5 13.016 1 81.12 377 GLY B CA 1
ATOM 6530 C C . GLY B 1 377 ? 14.305 28.422 14.047 1 81.12 377 GLY B C 1
ATOM 6531 O O . GLY B 1 377 ? 15.195 28.562 14.891 1 81.12 377 GLY B O 1
ATOM 6532 N N . ASP B 1 378 ? 13.531 27.344 13.938 1 83.94 378 ASP B N 1
ATOM 6533 C CA . ASP B 1 378 ? 13.789 26.219 14.836 1 83.94 378 ASP B CA 1
ATOM 6534 C C . ASP B 1 378 ? 15.125 25.562 14.516 1 83.94 378 ASP B C 1
ATOM 6536 O O . ASP B 1 378 ? 15.508 25.438 13.352 1 83.94 378 ASP B O 1
ATOM 6540 N N . VAL B 1 379 ? 15.789 25.141 15.57 1 70.44 379 VAL B N 1
ATOM 6541 C CA . VAL B 1 379 ? 17.062 24.453 15.383 1 70.44 379 VAL B CA 1
ATOM 6542 C C . VAL B 1 379 ? 16.844 22.953 15.234 1 70.44 379 VAL B C 1
ATOM 6544 O O . VAL B 1 379 ? 17.594 22.281 14.531 1 70.44 379 VAL B O 1
ATOM 6547 N N . SER B 1 380 ? 15.906 22.438 16.016 1 68.62 380 SER B N 1
ATOM 6548 C CA . SER B 1 380 ? 15.68 21 16 1 68.62 380 SER B CA 1
ATOM 6549 C C . SER B 1 380 ? 14.234 20.656 15.641 1 68.62 380 SER B C 1
ATOM 6551 O O . SER B 1 380 ? 13.312 21.312 16.125 1 68.62 380 SER B O 1
ATOM 6553 N N . ALA B 1 381 ? 14.062 19.578 14.742 1 66.56 381 ALA B N 1
ATOM 6554 C CA . ALA B 1 381 ? 12.734 19.078 14.398 1 66.56 381 ALA B CA 1
ATOM 6555 C C . ALA B 1 381 ? 12.148 18.25 15.531 1 66.56 381 ALA B C 1
ATOM 6557 O O . ALA B 1 381 ? 10.93 18.062 15.617 1 66.56 381 ALA B O 1
ATOM 6558 N N . LEU B 1 382 ? 12.898 17.797 16.438 1 68.88 382 LEU B N 1
ATOM 6559 C CA . LEU B 1 382 ? 12.461 16.922 17.516 1 68.88 382 LEU B CA 1
ATOM 6560 C C . LEU B 1 382 ? 11.758 17.719 18.609 1 68.88 382 LEU B C 1
ATOM 6562 O O . LEU B 1 382 ? 10.852 17.203 19.266 1 68.88 382 LEU B O 1
ATOM 6566 N N . THR B 1 383 ? 12.195 18.953 18.812 1 77.88 383 THR B N 1
ATOM 6567 C CA . THR B 1 383 ? 11.562 19.844 19.781 1 77.88 383 THR B CA 1
ATOM 6568 C C . THR B 1 383 ? 11.094 21.125 19.094 1 77.88 383 THR B C 1
ATOM 6570 O O . THR B 1 383 ? 11.633 22.203 19.344 1 77.88 383 THR B O 1
ATOM 6573 N N . PRO B 1 384 ? 10.062 20.969 18.391 1 88.19 384 PRO B N 1
ATOM 6574 C CA . PRO B 1 384 ? 9.664 22.094 17.547 1 88.19 384 PRO B CA 1
ATOM 6575 C C . PRO B 1 384 ? 8.93 23.172 18.344 1 88.19 384 PRO B C 1
ATOM 6577 O O . PRO B 1 384 ? 8.289 22.891 19.359 1 88.19 384 PRO B O 1
ATOM 6580 N N . GLY B 1 385 ? 9.031 24.391 17.859 1 90.75 385 GLY B N 1
ATOM 6581 C CA . GLY B 1 385 ? 8.477 25.547 18.531 1 90.75 385 GLY B CA 1
ATOM 6582 C C . GLY B 1 385 ? 7.051 25.859 18.109 1 90.75 385 GLY B C 1
ATOM 6583 O O . GLY B 1 385 ? 6.465 26.844 18.562 1 90.75 385 GLY B O 1
ATOM 6584 N N . GLY B 1 386 ? 6.531 25 17.281 1 94.62 386 GLY B N 1
ATOM 6585 C CA . GLY B 1 386 ? 5.207 25.344 16.781 1 94.62 386 GLY B CA 1
ATOM 6586 C C . GLY B 1 386 ? 4.312 24.141 16.578 1 94.62 386 GLY B C 1
ATOM 6587 O O . GLY B 1 386 ? 4.625 23.031 17.031 1 94.62 386 GLY B O 1
ATOM 6588 N N . VAL B 1 387 ? 3.07 24.438 16.062 1 96.06 387 VAL B N 1
ATOM 6589 C CA . VAL B 1 387 ? 2.121 23.406 15.68 1 96.06 387 VAL B CA 1
ATOM 6590 C C . VAL B 1 387 ? 1.555 23.703 14.289 1 96.06 387 VAL B C 1
ATOM 6592 O O . VAL B 1 387 ? 1.59 24.844 13.836 1 96.06 387 VAL B O 1
ATOM 6595 N N . ARG B 1 388 ? 1.215 22.672 13.609 1 96.88 388 ARG B N 1
ATOM 6596 C CA . ARG B 1 388 ? 0.56 22.75 12.312 1 96.88 388 ARG B CA 1
ATOM 6597 C C . ARG B 1 388 ? -0.917 22.391 12.422 1 96.88 388 ARG B C 1
ATOM 6599 O O . ARG B 1 388 ? -1.265 21.344 12.969 1 96.88 388 ARG B O 1
ATOM 6606 N N . ILE B 1 389 ? -1.785 23.266 11.938 1 97.88 389 ILE B N 1
ATOM 6607 C CA . ILE B 1 389 ? -3.232 23.109 12 1 97.88 389 ILE B CA 1
ATOM 6608 C C . ILE B 1 389 ? -3.803 22.969 10.594 1 97.88 389 ILE B C 1
ATOM 6610 O O . ILE B 1 389 ? -3.525 23.781 9.719 1 97.88 389 ILE B O 1
ATOM 6614 N N . GLY B 1 390 ? -4.539 21.891 10.375 1 98.25 390 GLY B N 1
ATOM 6615 C CA . GLY B 1 390 ? -5.223 21.703 9.109 1 98.25 390 GLY B CA 1
ATOM 6616 C C . GLY B 1 390 ? -6.734 21.812 9.227 1 98.25 390 GLY B C 1
ATOM 6617 O O . GLY B 1 390 ? -7.309 21.469 10.266 1 98.25 390 GLY B O 1
ATOM 6618 N N . THR B 1 391 ? -7.41 22.203 8.164 1 98.75 391 THR B N 1
ATOM 6619 C CA . THR B 1 391 ? -8.836 22.516 8.266 1 98.75 391 THR B CA 1
ATOM 6620 C C . THR B 1 391 ? -9.656 21.531 7.434 1 98.75 391 THR B C 1
ATOM 6622 O O . THR B 1 391 ? -10.891 21.562 7.469 1 98.75 391 THR B O 1
ATOM 6625 N N . SER B 1 392 ? -9.047 20.656 6.734 1 98.5 392 SER B N 1
ATOM 6626 C CA . SER B 1 392 ? -9.727 19.797 5.762 1 98.5 392 SER B CA 1
ATOM 6627 C C . SER B 1 392 ? -10.688 18.844 6.449 1 98.5 392 SER B C 1
ATOM 6629 O O . SER B 1 392 ? -11.844 18.703 6.035 1 98.5 392 SER B O 1
ATOM 6631 N N . ALA B 1 393 ? -10.281 18.156 7.469 1 98.44 393 ALA B N 1
ATOM 6632 C CA . ALA B 1 393 ? -11.078 17.125 8.117 1 98.44 393 ALA B CA 1
ATOM 6633 C C . ALA B 1 393 ? -12.352 17.688 8.719 1 98.44 393 ALA B C 1
ATOM 6635 O O . ALA B 1 393 ? -13.438 17.141 8.523 1 98.44 393 ALA B O 1
ATOM 6636 N N . LEU B 1 394 ? -12.211 18.812 9.43 1 98.69 394 LEU B N 1
ATOM 6637 C CA . LEU B 1 394 ? -13.375 19.391 10.102 1 98.69 394 LEU B CA 1
ATOM 6638 C C . LEU B 1 394 ? -14.305 20.047 9.094 1 98.69 394 LEU B C 1
ATOM 6640 O O . LEU B 1 394 ? -15.523 20.109 9.312 1 98.69 394 LEU B O 1
ATOM 6644 N N . THR B 1 395 ? -13.75 20.531 7.949 1 98.75 395 THR B N 1
ATOM 6645 C CA . THR B 1 395 ? -14.609 21 6.871 1 98.75 395 THR B CA 1
ATOM 6646 C C . THR B 1 395 ? -15.438 19.859 6.297 1 98.75 395 THR B C 1
ATOM 6648 O O . THR B 1 395 ? -16.594 20.047 5.918 1 98.75 395 THR B O 1
ATOM 6651 N N . SER B 1 396 ? -14.898 18.656 6.289 1 98.44 396 SER B N 1
ATOM 6652 C CA . SER B 1 396 ? -15.617 17.469 5.855 1 98.44 396 SER B CA 1
ATOM 6653 C C . SER B 1 396 ? -16.734 17.109 6.832 1 98.44 396 SER B C 1
ATOM 6655 O O . SER B 1 396 ? -17.641 16.344 6.496 1 98.44 396 SER B O 1
ATOM 6657 N N . ARG B 1 397 ? -16.734 17.734 8.039 1 97.94 397 ARG B N 1
ATOM 6658 C CA . ARG B 1 397 ? -17.812 17.562 9.008 1 97.94 397 ARG B CA 1
ATOM 6659 C C . ARG B 1 397 ? -18.766 18.75 8.977 1 97.94 397 ARG B C 1
ATOM 6661 O O . ARG B 1 397 ? -19.656 18.859 9.828 1 97.94 397 ARG B O 1
ATOM 6668 N N . SER B 1 398 ? -18.531 19.703 8.07 1 97.69 398 SER B N 1
ATOM 6669 C CA . SER B 1 398 ? -19.406 20.828 7.781 1 97.69 398 SER B CA 1
ATOM 6670 C C . SER B 1 398 ? -19.156 22 8.727 1 97.69 398 SER B C 1
ATOM 6672 O O . SER B 1 398 ? -20.016 22.859 8.914 1 97.69 398 SER B O 1
ATOM 6674 N N . LEU B 1 399 ? -18.016 21.969 9.367 1 98.44 399 LEU B N 1
ATOM 6675 C CA . LEU B 1 399 ? -17.625 23.156 10.125 1 98.44 399 LEU B CA 1
ATOM 6676 C C . LEU B 1 399 ? -17.25 24.312 9.188 1 98.44 399 LEU B C 1
ATOM 6678 O O . LEU B 1 399 ? -16.625 24.094 8.156 1 98.44 399 LEU B O 1
ATOM 6682 N N . LYS B 1 400 ? -17.609 25.516 9.586 1 98.44 400 LYS B N 1
ATOM 6683 C CA . LYS B 1 400 ? -17.375 26.703 8.773 1 98.44 400 LYS B CA 1
ATOM 6684 C C . LYS B 1 400 ? -16.625 27.766 9.562 1 98.44 400 LYS B C 1
ATOM 6686 O O . LYS B 1 400 ? -16.031 27.469 10.602 1 98.44 400 LYS B O 1
ATOM 6691 N N . GLU B 1 401 ? -16.531 28.953 9.047 1 98.69 401 GLU B N 1
ATOM 6692 C CA . GLU B 1 401 ? -15.656 30.016 9.562 1 98.69 401 GLU B CA 1
ATOM 6693 C C . GLU B 1 401 ? -15.945 30.297 11.031 1 98.69 401 GLU B C 1
ATOM 6695 O O . GLU B 1 401 ? -15.023 30.359 11.852 1 98.69 401 GLU B O 1
ATOM 6700 N N . ALA B 1 402 ? -17.172 30.375 11.383 1 98.62 402 ALA B N 1
ATOM 6701 C CA . ALA B 1 402 ? -17.531 30.703 12.758 1 98.62 402 ALA B CA 1
ATOM 6702 C C . ALA B 1 402 ? -17.125 29.578 13.711 1 98.62 402 ALA B C 1
ATOM 6704 O O . ALA B 1 402 ? -16.734 29.844 14.852 1 98.62 402 ALA B O 1
ATOM 6705 N N . ASP B 1 403 ? -17.297 28.391 13.219 1 98.62 403 ASP B N 1
ATOM 6706 C CA . ASP B 1 403 ? -16.891 27.234 14.016 1 98.62 403 ASP B CA 1
ATOM 6707 C C . ASP B 1 403 ? -15.391 27.219 14.25 1 98.62 403 ASP B C 1
ATOM 6709 O O . ASP B 1 403 ? -14.922 26.859 15.328 1 98.62 403 ASP B O 1
ATOM 6713 N N . PHE B 1 404 ? -14.578 27.609 13.297 1 98.81 404 PHE B N 1
ATOM 6714 C CA . PHE B 1 404 ? -13.125 27.625 13.438 1 98.81 404 PHE B CA 1
ATOM 6715 C C . PHE B 1 404 ? -12.672 28.75 14.359 1 98.81 404 PHE B C 1
ATOM 6717 O O . PHE B 1 404 ? -11.633 28.641 15.008 1 98.81 404 PHE B O 1
ATOM 6724 N N . VAL B 1 405 ? -13.453 29.812 14.445 1 98.88 405 VAL B N 1
ATOM 6725 C CA . VAL B 1 405 ? -13.188 30.844 15.445 1 98.88 405 VAL B CA 1
ATOM 6726 C C . VAL B 1 405 ? -13.383 30.266 16.844 1 98.88 405 VAL B C 1
ATOM 6728 O O . VAL B 1 405 ? -12.594 30.531 17.75 1 98.88 405 VAL B O 1
ATOM 6731 N N . THR B 1 406 ? -14.445 29.453 16.984 1 98.81 406 THR B N 1
ATOM 6732 C CA . THR B 1 406 ? -14.695 28.781 18.25 1 98.81 406 THR B CA 1
ATOM 6733 C C . THR B 1 406 ? -13.539 27.828 18.594 1 98.81 406 THR B C 1
ATOM 6735 O O . THR B 1 406 ? -13.109 27.766 19.734 1 98.81 406 THR B O 1
ATOM 6738 N N . ILE B 1 407 ? -13.078 27.156 17.641 1 98.88 407 ILE B N 1
ATOM 6739 C CA . ILE B 1 407 ? -11.961 26.234 17.828 1 98.88 407 ILE B CA 1
ATOM 6740 C C . ILE B 1 407 ? -10.711 27.016 18.25 1 98.88 407 ILE B C 1
ATOM 6742 O O . ILE B 1 407 ? -9.969 26.578 19.125 1 98.88 407 ILE B O 1
ATOM 6746 N N . ALA B 1 408 ? -10.461 28.172 17.609 1 98.88 408 ALA B N 1
ATOM 6747 C CA . ALA B 1 408 ? -9.352 29.031 18.016 1 98.88 408 ALA B CA 1
ATOM 6748 C C . ALA B 1 408 ? -9.477 29.422 19.484 1 98.88 408 ALA B C 1
ATOM 6750 O O . ALA B 1 408 ? -8.469 29.5 20.188 1 98.88 408 ALA B O 1
ATOM 6751 N N . ALA B 1 409 ? -10.664 29.672 19.922 1 98.88 409 ALA B N 1
ATOM 6752 C CA . ALA B 1 409 ? -10.898 30.016 21.328 1 98.88 409 ALA B CA 1
ATOM 6753 C C . ALA B 1 409 ? -10.562 28.859 22.234 1 98.88 409 ALA B C 1
ATOM 6755 O O . ALA B 1 409 ? -10.008 29.047 23.328 1 98.88 409 ALA B O 1
ATOM 6756 N N . PHE B 1 410 ? -10.969 27.609 21.828 1 98.88 410 PHE B N 1
ATOM 6757 C CA . PHE B 1 410 ? -10.602 26.422 22.594 1 98.88 410 PHE B CA 1
ATOM 6758 C C . PHE B 1 410 ? -9.086 26.297 22.703 1 98.88 410 PHE B C 1
ATOM 6760 O O . PHE B 1 410 ? -8.555 26.016 23.766 1 98.88 410 PHE B O 1
ATOM 6767 N N . MET B 1 411 ? -8.391 26.531 21.625 1 98.75 411 MET B N 1
ATOM 6768 C CA . MET B 1 411 ? -6.934 26.391 21.609 1 98.75 411 MET B CA 1
ATOM 6769 C C . MET B 1 411 ? -6.281 27.5 22.438 1 98.75 411 MET B C 1
ATOM 6771 O O . MET B 1 411 ? -5.262 27.281 23.094 1 98.75 411 MET B O 1
ATOM 6775 N N . HIS B 1 412 ? -6.852 28.719 22.406 1 98.75 412 HIS B N 1
ATOM 6776 C CA . HIS B 1 412 ? -6.375 29.797 23.266 1 98.75 412 HIS B CA 1
ATOM 6777 C C . HIS B 1 412 ? -6.496 29.438 24.734 1 98.75 412 HIS B C 1
ATOM 6779 O O . HIS B 1 412 ? -5.57 29.656 25.516 1 98.75 412 HIS B O 1
ATOM 6785 N N . ARG B 1 413 ? -7.629 28.844 25.109 1 98.69 413 ARG B N 1
ATOM 6786 C CA . ARG B 1 413 ? -7.805 28.359 26.484 1 98.69 413 ARG B CA 1
ATOM 6787 C C . ARG B 1 413 ? -6.75 27.328 26.828 1 98.69 413 ARG B C 1
ATOM 6789 O O . ARG B 1 413 ? -6.207 27.328 27.938 1 98.69 413 ARG B O 1
ATOM 6796 N N . ALA B 1 414 ? -6.488 26.438 25.906 1 98.62 414 ALA B N 1
ATOM 6797 C CA . ALA B 1 414 ? -5.465 25.422 26.125 1 98.62 414 ALA B CA 1
ATOM 6798 C C . ALA B 1 414 ? -4.102 26.047 26.375 1 98.62 414 ALA B C 1
ATOM 6800 O O . ALA B 1 414 ? -3.354 25.609 27.25 1 98.62 414 ALA B O 1
ATOM 6801 N N . VAL B 1 415 ? -3.777 27.094 25.625 1 98.31 415 VAL B N 1
ATOM 6802 C CA . VAL B 1 415 ? -2.52 27.812 25.797 1 98.31 415 VAL B CA 1
ATOM 6803 C C . VAL B 1 415 ? -2.473 28.422 27.203 1 98.31 415 VAL B C 1
ATOM 6805 O O . VAL B 1 415 ? -1.47 28.281 27.906 1 98.31 415 VAL B O 1
ATOM 6808 N N . GLN B 1 416 ? -3.535 29.031 27.609 1 98.19 416 GLN B N 1
ATOM 6809 C CA . GLN B 1 416 ? -3.58 29.688 28.906 1 98.19 416 GLN B CA 1
ATOM 6810 C C . GLN B 1 416 ? -3.406 28.672 30.047 1 98.19 416 GLN B C 1
ATOM 6812 O O . GLN B 1 416 ? -2.682 28.938 31 1 98.19 416 GLN B O 1
ATOM 6817 N N . ILE B 1 417 ? -4.043 27.562 29.906 1 98.38 417 ILE B N 1
ATOM 6818 C CA . ILE B 1 417 ? -3.908 26.5 30.891 1 98.38 417 ILE B CA 1
ATOM 6819 C C . ILE B 1 417 ? -2.461 26.016 30.938 1 98.38 417 ILE B C 1
ATOM 6821 O O . ILE B 1 417 ? -1.891 25.828 32 1 98.38 417 ILE B O 1
ATOM 6825 N N . SER B 1 418 ? -1.899 25.797 29.75 1 97.56 418 SER B N 1
ATOM 6826 C CA . SER B 1 418 ? -0.528 25.297 29.656 1 97.56 418 SER B CA 1
ATOM 6827 C C . SER B 1 418 ? 0.451 26.266 30.328 1 97.56 418 SER B C 1
ATOM 6829 O O . SER B 1 418 ? 1.357 25.828 31.047 1 97.56 418 SER B O 1
ATOM 6831 N N . LEU B 1 419 ? 0.26 27.562 30.078 1 96.88 419 LEU B N 1
ATOM 6832 C CA . LEU B 1 419 ? 1.14 28.578 30.641 1 96.88 419 LEU B CA 1
ATOM 6833 C C . LEU B 1 419 ? 1.041 28.578 32.156 1 96.88 419 LEU B C 1
ATOM 6835 O O . LEU B 1 419 ? 2.051 28.734 32.844 1 96.88 419 LEU B O 1
ATOM 6839 N N . ARG B 1 420 ? -0.089 28.391 32.656 1 97.19 420 ARG B N 1
ATOM 6840 C CA . ARG B 1 420 ? -0.292 28.344 34.094 1 97.19 420 ARG B CA 1
ATOM 6841 C C . ARG B 1 420 ? 0.347 27.094 34.688 1 97.19 420 ARG B C 1
ATOM 6843 O O . ARG B 1 420 ? 1.091 27.188 35.688 1 97.19 420 ARG B O 1
ATOM 6850 N N . VAL B 1 421 ? 0.059 25.969 34.062 1 96.75 421 VAL B N 1
ATOM 6851 C CA . VAL B 1 421 ? 0.486 24.688 34.594 1 96.75 421 VAL B CA 1
ATOM 6852 C C . VAL B 1 421 ? 2.008 24.562 34.531 1 96.75 421 VAL B C 1
ATOM 6854 O O . VAL B 1 421 ? 2.635 23.984 35.406 1 96.75 421 VAL B O 1
ATOM 6857 N N . GLN B 1 422 ? 2.578 25.109 33.438 1 94.12 422 GLN B N 1
ATOM 6858 C CA . GLN B 1 422 ? 4.012 24.938 33.219 1 94.12 422 GLN B CA 1
ATOM 6859 C C . GLN B 1 422 ? 4.809 25.688 34.312 1 94.12 422 GLN B C 1
ATOM 6861 O O . GLN B 1 422 ? 5.98 25.375 34.531 1 94.12 422 GLN B O 1
ATOM 6866 N N . LEU B 1 423 ? 4.191 26.625 35.031 1 93.94 423 LEU B N 1
ATOM 6867 C CA . LEU B 1 423 ? 4.844 27.375 36.094 1 93.94 423 LEU B CA 1
ATOM 6868 C C . LEU B 1 423 ? 5.113 26.484 37.312 1 93.94 423 LEU B C 1
ATOM 6870 O O . LEU B 1 423 ? 6.023 26.75 38.094 1 93.94 423 LEU B O 1
ATOM 6874 N N . THR B 1 424 ? 4.395 25.344 37.406 1 92.06 424 THR B N 1
ATOM 6875 C CA . THR B 1 424 ? 4.473 24.547 38.625 1 92.06 424 THR B CA 1
ATOM 6876 C C . THR B 1 424 ? 4.883 23.109 38.312 1 92.06 424 THR B C 1
ATOM 6878 O O . THR B 1 424 ? 5.172 22.328 39.219 1 92.06 424 THR B O 1
ATOM 6881 N N . SER B 1 425 ? 4.797 22.594 37.031 1 89.19 425 SER B N 1
ATOM 6882 C CA . SER B 1 425 ? 4.965 21.188 36.688 1 89.19 425 SER B CA 1
ATOM 6883 C C . SER B 1 425 ? 6.438 20.812 36.562 1 89.19 425 SER B C 1
ATOM 6885 O O . SER B 1 425 ? 6.789 19.641 36.5 1 89.19 425 SER B O 1
ATOM 6887 N N . GLY B 1 426 ? 7.395 21.703 36.688 1 82.88 426 GLY B N 1
ATOM 6888 C CA . GLY B 1 426 ? 8.797 21.375 36.5 1 82.88 426 GLY B CA 1
ATOM 6889 C C . GLY B 1 426 ? 9.234 21.422 35.031 1 82.88 426 GLY B C 1
ATOM 6890 O O . GLY B 1 426 ? 8.484 21.891 34.188 1 82.88 426 GLY B O 1
ATOM 6891 N N . LYS B 1 427 ? 10.453 20.703 34.781 1 83.25 427 LYS B N 1
ATOM 6892 C CA . LYS B 1 427 ? 11.094 20.875 33.5 1 83.25 427 LYS B CA 1
ATOM 6893 C C . LYS B 1 427 ? 10.758 19.719 32.562 1 83.25 427 LYS B C 1
ATOM 6895 O O . LYS B 1 427 ? 10.805 19.875 31.328 1 83.25 427 LYS B O 1
ATOM 6900 N N . PHE B 1 428 ? 10.242 18.641 33.094 1 88.94 428 PHE B N 1
ATOM 6901 C CA . PHE B 1 428 ? 10.062 17.453 32.281 1 88.94 428 PHE B CA 1
ATOM 6902 C C . PHE B 1 428 ? 8.648 17.375 31.734 1 88.94 428 PHE B C 1
ATOM 6904 O O . PHE B 1 428 ? 7.684 17.688 32.438 1 88.94 428 PHE B O 1
ATOM 6911 N N . ILE B 1 429 ? 8.516 16.953 30.453 1 90.31 429 ILE B N 1
ATOM 6912 C CA . ILE B 1 429 ? 7.242 16.859 29.766 1 90.31 429 ILE B CA 1
ATOM 6913 C C . ILE B 1 429 ? 6.309 15.914 30.516 1 90.31 429 ILE B C 1
ATOM 6915 O O . ILE B 1 429 ? 5.09 16.094 30.516 1 90.31 429 ILE B O 1
ATOM 6919 N N . LYS B 1 430 ? 6.879 14.828 31.109 1 90.69 430 LYS B N 1
ATOM 6920 C CA . LYS B 1 430 ? 6.066 13.859 31.828 1 90.69 430 LYS B CA 1
ATOM 6921 C C . LYS B 1 430 ? 5.367 14.508 33.031 1 90.69 430 LYS B C 1
ATOM 6923 O O . LYS B 1 430 ? 4.215 14.188 33.312 1 90.69 430 LYS B O 1
ATOM 6928 N N . ASP B 1 431 ? 6.031 15.367 33.688 1 94.5 431 ASP B N 1
ATOM 6929 C CA . ASP B 1 431 ? 5.469 16.078 34.844 1 94.5 431 ASP B CA 1
ATOM 6930 C C . ASP B 1 431 ? 4.398 17.078 34.375 1 94.5 431 ASP B C 1
ATOM 6932 O O . ASP B 1 431 ? 3.389 17.266 35.062 1 94.5 431 ASP B O 1
ATOM 6936 N N . PHE B 1 432 ? 4.684 17.703 33.312 1 95.38 432 PHE B N 1
ATOM 6937 C CA . PHE B 1 432 ? 3.729 18.625 32.688 1 95.38 432 PHE B CA 1
ATOM 6938 C C . PHE B 1 432 ? 2.426 17.906 32.375 1 95.38 432 PHE B C 1
ATOM 6940 O O . PHE B 1 432 ? 1.342 18.391 32.688 1 95.38 432 PHE B O 1
ATOM 6947 N N . VAL B 1 433 ? 2.498 16.75 31.75 1 94.88 433 VAL B N 1
ATOM 6948 C CA . VAL B 1 433 ? 1.337 15.969 31.344 1 94.88 433 VAL B CA 1
ATOM 6949 C C . VAL B 1 433 ? 0.563 15.5 32.562 1 94.88 433 VAL B C 1
ATOM 6951 O O . VAL B 1 433 ? -0.67 15.516 32.594 1 94.88 433 VAL B O 1
ATOM 6954 N N . ALA B 1 434 ? 1.274 15.062 33.594 1 95.25 434 ALA B N 1
ATOM 6955 C CA . ALA B 1 434 ? 0.633 14.633 34.812 1 95.25 434 ALA B CA 1
ATOM 6956 C C . ALA B 1 434 ? -0.141 15.773 35.469 1 95.25 434 ALA B C 1
ATOM 6958 O O . ALA B 1 434 ? -1.249 15.578 35.969 1 95.25 434 ALA B O 1
ATOM 6959 N N . ALA B 1 435 ? 0.476 16.891 35.469 1 96.12 435 ALA B N 1
ATOM 6960 C CA . ALA B 1 435 ? -0.165 18.078 36.031 1 96.12 435 ALA B CA 1
ATOM 6961 C C . ALA B 1 435 ? -1.411 18.469 35.25 1 96.12 435 ALA B C 1
ATOM 6963 O O . ALA B 1 435 ? -2.422 18.875 35.812 1 96.12 435 ALA B O 1
ATOM 6964 N N . LEU B 1 436 ? -1.311 18.344 33.938 1 97 436 LEU B N 1
ATOM 6965 C CA . LEU B 1 436 ? -2.457 18.641 33.094 1 97 436 LEU B CA 1
ATOM 6966 C C . LEU B 1 436 ? -3.613 17.688 33.375 1 97 436 LEU B C 1
ATOM 6968 O O . LEU B 1 436 ? -4.77 18.109 33.438 1 97 436 LEU B O 1
ATOM 6972 N N . SER B 1 437 ? -3.311 16.438 33.562 1 95.06 437 SER B N 1
ATOM 6973 C CA . SER B 1 437 ? -4.324 15.398 33.719 1 95.06 437 SER B CA 1
ATOM 6974 C C . SER B 1 437 ? -5.125 15.602 35 1 95.06 437 SER B C 1
ATOM 6976 O O . SER B 1 437 ? -6.297 15.219 35.062 1 95.06 437 SER B O 1
ATOM 6978 N N . ALA B 1 438 ? -4.578 16.297 35.969 1 93.88 438 ALA B N 1
ATOM 6979 C CA . ALA B 1 438 ? -5.219 16.531 37.25 1 93.88 438 ALA B CA 1
ATOM 6980 C C . ALA B 1 438 ? -5.93 17.875 37.281 1 93.88 438 ALA B C 1
ATOM 6982 O O . ALA B 1 438 ? -6.684 18.172 38.219 1 93.88 438 ALA B O 1
ATOM 6983 N N . ASP B 1 439 ? -5.75 18.656 36.312 1 96.56 439 ASP B N 1
ATOM 6984 C CA . ASP B 1 439 ? -6.227 20.047 36.281 1 96.56 439 ASP B CA 1
ATOM 6985 C C . ASP B 1 439 ? -7.715 20.109 35.969 1 96.56 439 ASP B C 1
ATOM 6987 O O . ASP B 1 439 ? -8.156 19.531 34.969 1 96.56 439 ASP B O 1
ATOM 6991 N N . GLU B 1 440 ? -8.461 20.844 36.719 1 97.38 440 GLU B N 1
ATOM 6992 C CA . GLU B 1 440 ? -9.914 20.906 36.531 1 97.38 440 GLU B CA 1
ATOM 6993 C C . GLU B 1 440 ? -10.289 21.688 35.281 1 97.38 440 GLU B C 1
ATOM 6995 O O . GLU B 1 440 ? -11.312 21.406 34.656 1 97.38 440 GLU B O 1
ATOM 7000 N N . GLU B 1 441 ? -9.484 22.656 34.938 1 97.88 441 GLU B N 1
ATOM 7001 C CA . GLU B 1 441 ? -9.781 23.422 33.75 1 97.88 441 GLU B CA 1
ATOM 7002 C C . GLU B 1 441 ? -9.586 22.594 32.469 1 97.88 441 GLU B C 1
ATOM 7004 O O . GLU B 1 441 ? -10.258 22.812 31.469 1 97.88 441 GLU B O 1
ATOM 7009 N N . VAL B 1 442 ? -8.648 21.641 32.562 1 98.31 442 VAL B N 1
ATOM 7010 C CA . VAL B 1 442 ? -8.461 20.719 31.438 1 98.31 442 VAL B CA 1
ATOM 7011 C C . VAL B 1 442 ? -9.703 19.859 31.25 1 98.31 442 VAL B C 1
ATOM 7013 O O . VAL B 1 442 ? -10.18 19.656 30.141 1 98.31 442 VAL B O 1
ATOM 7016 N N . LYS B 1 443 ? -10.289 19.391 32.312 1 97.81 443 LYS B N 1
ATOM 7017 C CA . LYS B 1 443 ? -11.508 18.578 32.281 1 97.81 443 LYS B CA 1
ATOM 7018 C C . LYS B 1 443 ? -12.68 19.375 31.719 1 97.81 443 LYS B C 1
ATOM 7020 O O . LYS B 1 443 ? -13.461 18.844 30.922 1 97.81 443 LYS B O 1
ATOM 7025 N N . ALA B 1 444 ? -12.773 20.609 32.156 1 98.44 444 ALA B N 1
ATOM 7026 C CA . ALA B 1 444 ? -13.852 21.469 31.688 1 98.44 444 ALA B CA 1
ATOM 7027 C C . ALA B 1 444 ? -13.719 21.75 30.188 1 98.44 444 ALA B C 1
ATOM 7029 O O . ALA B 1 444 ? -14.703 21.719 29.453 1 98.44 444 ALA B O 1
ATOM 7030 N N . LEU B 1 445 ? -12.5 22.047 29.781 1 98.62 445 LEU B N 1
ATOM 7031 C CA . LEU B 1 445 ? -12.258 22.328 28.375 1 98.62 445 LEU B CA 1
ATOM 7032 C C . LEU B 1 445 ? -12.547 21.094 27.516 1 98.62 445 LEU B C 1
ATOM 7034 O O . LEU B 1 445 ? -13.109 21.188 26.438 1 98.62 445 LEU B O 1
ATOM 7038 N N . LYS B 1 446 ? -12.141 19.891 28 1 98.25 446 LYS B N 1
ATOM 7039 C CA . LYS B 1 446 ? -12.43 18.641 27.297 1 98.25 446 LYS B CA 1
ATOM 7040 C C . LYS B 1 446 ? -13.93 18.469 27.094 1 98.25 446 LYS B C 1
ATOM 7042 O O . LYS B 1 446 ? -14.375 18.109 26 1 98.25 446 LYS B O 1
ATOM 7047 N N . ALA B 1 447 ? -14.672 18.703 28.109 1 98.12 447 ALA B N 1
ATOM 7048 C CA . ALA B 1 447 ? -16.125 18.578 28.031 1 98.12 447 ALA B CA 1
ATOM 7049 C C . ALA B 1 447 ? -16.719 19.562 27.031 1 98.12 447 ALA B C 1
ATOM 7051 O O . ALA B 1 447 ? -17.641 19.203 26.281 1 98.12 447 ALA B O 1
ATOM 7052 N N . ASP B 1 448 ? -16.234 20.797 27.031 1 98.5 448 ASP B N 1
ATOM 7053 C CA . ASP B 1 448 ? -16.703 21.812 26.078 1 98.5 448 ASP B CA 1
ATOM 7054 C C . ASP B 1 448 ? -16.422 21.391 24.641 1 98.5 448 ASP B C 1
ATOM 7056 O O . ASP B 1 448 ? -17.266 21.547 23.766 1 98.5 448 ASP B O 1
ATOM 7060 N N . VAL B 1 449 ? -15.203 20.859 24.438 1 98.62 449 VAL B N 1
ATOM 7061 C CA . VAL B 1 449 ? -14.773 20.453 23.094 1 98.62 449 VAL B CA 1
ATOM 7062 C C . VAL B 1 449 ? -15.633 19.297 22.609 1 98.62 449 VAL B C 1
ATOM 7064 O O . VAL B 1 449 ? -16.094 19.281 21.469 1 98.62 449 VAL B O 1
ATOM 7067 N N . GLU B 1 450 ? -15.875 18.312 23.438 1 97.44 450 GLU B N 1
ATOM 7068 C CA . GLU B 1 450 ? -16.672 17.141 23.078 1 97.44 450 GLU B CA 1
ATOM 7069 C C . GLU B 1 450 ? -18.109 17.531 22.75 1 97.44 450 GLU B C 1
ATOM 7071 O O . GLU B 1 450 ? -18.688 17.031 21.781 1 97.44 450 GLU B O 1
ATOM 7076 N N . LYS B 1 451 ? -18.672 18.406 23.578 1 97.25 451 LYS B N 1
ATOM 7077 C CA . LYS B 1 451 ? -20.031 18.875 23.328 1 97.25 451 LYS B CA 1
ATOM 7078 C C . LYS B 1 451 ? -20.125 19.578 21.984 1 97.25 451 LYS B C 1
ATOM 7080 O O . LYS B 1 451 ? -21.094 19.375 21.234 1 97.25 451 LYS B O 1
ATOM 7085 N N . PHE B 1 452 ? -19.203 20.406 21.734 1 97.94 452 PHE B N 1
ATOM 7086 C CA . PHE B 1 452 ? -19.156 21.125 20.469 1 97.94 452 PHE B CA 1
ATOM 7087 C C . PHE B 1 452 ? -19.016 20.156 19.297 1 97.94 452 PHE B C 1
ATOM 7089 O O . PHE B 1 452 ? -19.766 20.234 18.312 1 97.94 452 PHE B O 1
ATOM 7096 N N . ALA B 1 453 ? -18.062 19.172 19.406 1 98.06 453 ALA B N 1
ATOM 7097 C CA . ALA B 1 453 ? -17.766 18.203 18.359 1 98.06 453 ALA B CA 1
ATOM 7098 C C . ALA B 1 453 ? -19.016 17.391 18 1 98.06 453 ALA B C 1
ATOM 7100 O O . ALA B 1 453 ? -19.25 17.078 16.844 1 98.06 453 ALA B O 1
ATOM 7101 N N . HIS B 1 454 ? -19.859 17.078 18.953 1 97 454 HIS B N 1
ATOM 7102 C CA . HIS B 1 454 ? -21 16.188 18.812 1 97 454 HIS B CA 1
ATOM 7103 C C . HIS B 1 454 ? -22.141 16.859 18.047 1 97 454 HIS B C 1
ATOM 7105 O O . HIS B 1 454 ? -23.094 16.203 17.625 1 97 454 HIS B O 1
ATOM 7111 N N . THR B 1 455 ? -22.016 18.172 17.797 1 97 455 THR B N 1
ATOM 7112 C CA . THR B 1 455 ? -23.094 18.891 17.141 1 97 455 THR B CA 1
ATOM 7113 C C . THR B 1 455 ? -22.953 18.812 15.625 1 97 455 THR B C 1
ATOM 7115 O O . THR B 1 455 ? -23.844 19.219 14.891 1 97 455 THR B O 1
ATOM 7118 N N . PHE B 1 456 ? -21.906 18.234 15.125 1 97.62 456 PHE B N 1
ATOM 7119 C CA . PHE B 1 456 ? -21.641 18.219 13.688 1 97.62 456 PHE B CA 1
ATOM 7120 C C . PHE B 1 456 ? -21.797 16.812 13.125 1 97.62 456 PHE B C 1
ATOM 7122 O O . PHE B 1 456 ? -21.625 15.82 13.836 1 97.62 456 PHE B O 1
ATOM 7129 N N . PRO B 1 457 ? -22.156 16.719 11.844 1 96.5 457 PRO B N 1
ATOM 7130 C CA . PRO B 1 457 ? -22.25 15.398 11.203 1 96.5 457 PRO B CA 1
ATOM 7131 C C . PRO B 1 457 ? -20.891 14.703 11.086 1 96.5 457 PRO B C 1
ATOM 7133 O O . PRO B 1 457 ? -19.844 15.344 11.234 1 96.5 457 PRO B O 1
ATOM 7136 N N . MET B 1 458 ? -20.922 13.398 10.898 1 96.88 458 MET B N 1
ATOM 7137 C CA . MET B 1 458 ? -19.719 12.594 10.766 1 96.88 458 MET B CA 1
ATOM 7138 C C . MET B 1 458 ? -19.688 11.867 9.422 1 96.88 458 MET B C 1
ATOM 7140 O O . MET B 1 458 ? -20.609 11.117 9.102 1 96.88 458 MET B O 1
ATOM 7144 N N . PRO B 1 459 ? -18.688 12.141 8.602 1 97.06 459 PRO B N 1
ATOM 7145 C CA . PRO B 1 459 ? -18.578 11.422 7.328 1 97.06 459 PRO B CA 1
ATOM 7146 C C . PRO B 1 459 ? -18.297 9.93 7.516 1 97.06 459 PRO B C 1
ATOM 7148 O O . PRO B 1 459 ? -17.516 9.555 8.398 1 97.06 459 PRO B O 1
ATOM 7151 N N . GLY B 1 460 ? -18.922 9.133 6.68 1 96.88 460 GLY B N 1
ATOM 7152 C CA . GLY B 1 460 ? -18.469 7.758 6.496 1 96.88 460 GLY B CA 1
ATOM 7153 C C . GLY B 1 460 ? -19.266 6.758 7.316 1 96.88 460 GLY B C 1
ATOM 7154 O O . GLY B 1 460 ? -19.328 5.574 6.98 1 96.88 460 GLY B O 1
ATOM 7155 N N . PHE B 1 461 ? -19.828 7.207 8.484 1 95.81 461 PHE B N 1
ATOM 7156 C CA . PHE B 1 461 ? -20.625 6.293 9.305 1 95.81 461 PHE B CA 1
ATOM 7157 C C . PHE B 1 461 ? -21.578 7.062 10.203 1 95.81 461 PHE B C 1
ATOM 7159 O O . PHE B 1 461 ? -21.406 8.266 10.422 1 95.81 461 PHE B O 1
ATOM 7166 N N . ASP B 1 462 ? -22.578 6.375 10.719 1 95.56 462 ASP B N 1
ATOM 7167 C CA . ASP B 1 462 ? -23.5 6.926 11.695 1 95.56 462 ASP B CA 1
ATOM 7168 C C . ASP B 1 462 ? -22.969 6.773 13.117 1 95.56 462 ASP B C 1
ATOM 7170 O O . ASP B 1 462 ? -22.844 5.656 13.617 1 95.56 462 ASP B O 1
ATOM 7174 N N . PRO B 1 463 ? -22.672 7.875 13.766 1 95.88 463 PRO B N 1
ATOM 7175 C CA . PRO B 1 463 ? -22.156 7.777 15.133 1 95.88 463 PRO B CA 1
ATOM 7176 C C . PRO B 1 463 ? -23.078 7.004 16.062 1 95.88 463 PRO B C 1
ATOM 7178 O O . PRO B 1 463 ? -22.625 6.387 17.031 1 95.88 463 PRO B O 1
ATOM 7181 N N . ASN B 1 464 ? -24.359 6.926 15.734 1 95.38 464 ASN B N 1
ATOM 7182 C CA . ASN B 1 464 ? -25.312 6.207 16.562 1 95.38 464 ASN B CA 1
ATOM 7183 C C . ASN B 1 464 ? -25.141 4.695 16.438 1 95.38 464 ASN B C 1
ATOM 7185 O O . ASN B 1 464 ? -25.656 3.938 17.266 1 95.38 464 ASN B O 1
ATOM 7189 N N . SER B 1 465 ? -24.484 4.32 15.367 1 95.38 465 SER B N 1
ATOM 7190 C CA . SER B 1 465 ? -24.281 2.895 15.156 1 95.38 465 SER B CA 1
ATOM 7191 C C . SER B 1 465 ? -23.172 2.363 16.062 1 95.38 465 SER B C 1
ATOM 7193 O O . SER B 1 465 ? -23.016 1.149 16.219 1 95.38 465 SER B O 1
ATOM 7195 N N . VAL B 1 466 ? -22.344 3.209 16.719 1 97.38 466 VAL B N 1
ATOM 7196 C CA . VAL B 1 466 ? -21.266 2.789 17.609 1 97.38 466 VAL B CA 1
ATOM 7197 C C . VAL B 1 466 ? -21.875 2.236 18.906 1 97.38 466 VAL B C 1
ATOM 7199 O O . VAL B 1 466 ? -22.641 2.916 19.578 1 97.38 466 VAL B O 1
ATOM 7202 N N . PRO B 1 467 ? -21.516 1.023 19.266 1 97.44 467 PRO B N 1
ATOM 7203 C CA . PRO B 1 467 ? -22.078 0.441 20.484 1 97.44 467 PRO B CA 1
ATOM 7204 C C . PRO B 1 467 ? -21.766 1.268 21.734 1 97.44 467 PRO B C 1
ATOM 7206 O O . PRO B 1 467 ? -20.672 1.814 21.859 1 97.44 467 PRO B O 1
ATOM 7209 N N . GLU B 1 468 ? -22.625 1.277 22.703 1 96.62 468 GLU B N 1
ATOM 7210 C CA . GLU B 1 468 ? -22.531 2.098 23.906 1 96.62 468 GLU B CA 1
ATOM 7211 C C . GLU B 1 468 ? -21.25 1.78 24.672 1 96.62 468 GLU B C 1
ATOM 7213 O O . GLU B 1 468 ? -20.594 2.686 25.203 1 96.62 468 GLU B O 1
ATOM 7218 N N . HIS B 1 469 ? -20.922 0.548 24.719 1 96.75 469 HIS B N 1
ATOM 7219 C CA . HIS B 1 469 ? -19.766 0.131 25.5 1 96.75 469 HIS B CA 1
ATOM 7220 C C . HIS B 1 469 ? -18.453 0.582 24.859 1 96.75 469 HIS B C 1
ATOM 7222 O O . HIS B 1 469 ? -17.406 0.544 25.484 1 96.75 469 HIS B O 1
ATOM 7228 N N . CYS B 1 470 ? -18.531 1.106 23.594 1 97.06 470 CYS B N 1
ATOM 7229 C CA . CYS B 1 470 ? -17.344 1.577 22.875 1 97.06 470 CYS B CA 1
ATOM 7230 C C . CYS B 1 470 ? -17.266 3.098 22.891 1 97.06 470 CYS B C 1
ATOM 7232 O O . CYS B 1 470 ? -16.344 3.684 22.312 1 97.06 470 CYS B O 1
ATOM 7234 N N . ARG B 1 471 ? -18.203 3.756 23.562 1 95.19 471 ARG B N 1
ATOM 7235 C CA . ARG B 1 471 ? -18.281 5.215 23.562 1 95.19 471 ARG B CA 1
ATOM 7236 C C . ARG B 1 471 ? -17.516 5.812 24.734 1 95.19 471 ARG B C 1
ATOM 7238 O O . ARG B 1 471 ? -18.109 6.387 25.656 1 95.19 471 ARG B O 1
ATOM 7245 N N . HIS B 1 472 ? -16.234 5.594 24.812 1 87.06 472 HIS B N 1
ATOM 7246 C CA . HIS B 1 472 ? -15.414 6.16 25.875 1 87.06 472 HIS B CA 1
ATOM 7247 C C . HIS B 1 472 ? -14.109 6.715 25.312 1 87.06 472 HIS B C 1
ATOM 7249 O O . HIS B 1 472 ? -13.633 6.266 24.266 1 87.06 472 HIS B O 1
#

Organism: Batrachochytrium dendrobatidis (strain JEL423) (NCBI:txid403673)

pLDDT: mean 96.2, std 5.13, range [52.78, 98.94]

Solvent-accessible surface area (backbone atoms only — not comparable to full-atom values): 45580 Å² total; per-residue (Å²): 128,82,65,44,76,40,73,78,41,82,54,42,52,68,21,67,29,51,32,62,74,73,38,43,70,61,39,47,42,53,36,24,44,50,40,45,61,46,40,25,46,55,20,35,55,73,27,22,55,32,26,26,23,32,26,51,34,35,25,33,75,44,59,33,52,66,50,36,67,49,74,96,55,52,68,44,56,85,44,69,48,60,31,52,44,52,50,52,24,44,52,32,47,35,53,20,57,70,46,56,73,80,46,33,49,64,47,65,55,36,70,22,38,47,47,25,49,51,19,49,47,53,37,76,45,59,82,57,42,35,35,30,11,32,27,55,57,52,15,16,38,54,70,43,25,31,55,56,98,85,42,62,49,8,47,41,22,60,51,24,38,54,52,64,36,50,38,34,64,84,52,50,46,72,34,63,67,60,42,47,56,49,39,70,74,66,54,32,52,30,38,43,48,43,46,75,52,61,34,63,81,80,64,53,68,62,51,39,52,52,23,58,75,54,73,20,45,34,34,33,44,33,34,61,46,37,26,28,41,35,41,65,66,43,82,68,60,80,82,56,36,49,30,39,34,24,33,34,18,26,47,42,30,25,50,77,19,13,30,39,36,30,35,47,38,62,84,89,44,82,49,36,56,40,58,61,31,37,51,38,18,42,44,62,18,57,34,65,54,42,58,49,10,50,36,45,9,41,30,51,25,27,53,51,41,51,35,75,43,32,32,54,45,41,51,47,18,32,48,24,25,41,33,27,43,51,43,38,41,69,76,68,49,49,43,49,64,72,41,50,70,35,48,30,39,43,38,43,32,54,86,78,73,41,44,8,62,58,51,33,52,55,29,48,71,26,38,31,30,33,25,50,26,48,36,61,74,55,88,44,74,88,70,13,33,4,32,35,40,14,27,47,26,40,35,54,30,53,51,44,44,70,53,30,36,51,48,36,51,54,51,50,51,50,49,54,49,49,61,58,48,52,74,72,30,60,91,47,68,70,41,36,50,54,50,46,74,70,34,67,67,47,54,52,48,21,52,52,42,32,58,57,32,46,32,36,45,57,50,39,53,61,78,75,74,45,55,74,92,30,67,114,127,85,62,45,75,41,72,78,41,80,54,43,54,68,22,67,30,52,33,62,75,73,38,44,69,62,38,47,42,53,36,25,44,51,40,45,62,47,39,24,46,56,20,35,55,73,27,25,56,32,25,26,23,31,25,50,34,34,26,33,76,43,58,35,53,66,49,37,68,48,74,95,54,51,70,44,54,84,43,70,49,62,29,51,45,52,51,51,24,42,52,31,48,35,52,19,57,71,45,54,73,81,44,35,49,63,48,67,53,37,70,23,38,46,46,24,50,52,20,48,47,54,36,75,45,59,83,57,42,35,34,32,10,33,27,55,56,52,14,15,38,55,71,41,25,31,56,57,98,85,42,63,50,9,46,42,22,61,51,26,36,54,54,63,36,49,38,34,63,83,54,50,47,72,36,62,67,60,40,47,56,49,40,70,73,66,54,32,51,30,40,44,47,43,46,74,54,61,33,63,82,79,65,53,69,61,50,40,52,53,22,57,74,55,71,20,45,35,34,33,43,34,34,59,46,38,26,28,40,34,40,65,66,44,81,68,60,80,82,59,36,50,31,41,33,24,33,34,19,26,48,41,31,25,51,77,19,13,30,38,34,30,35,46,38,60,85,90,42,81,50,38,57,39,58,61,31,39,51,37,19,40,45,62,18,58,32,66,55,43,60,49,9,50,36,44,8,41,31,51,24,26,54,50,42,51,34,74,43,32,32,53,46,40,52,47,17,32,48,23,25,41,32,27,44,53,43,38,41,70,76,69,50,49,42,49,62,73,40,48,69,36,47,30,39,42,38,42,31,55,85,77,73,39,44,9,61,58,52,34,51,55,30,47,70,25,39,30,30,34,27,50,26,48,35,62,74,54,89,43,76,88,70,14,34,5,32,36,41,13,27,48,26,41,36,55,29,54,50,45,42,70,52,30,37,52,49,35,51,54,52,51,50,49,49,54,51,49,60,58,48,53,74,73,29,61,92,46,68,68,41,37,52,54,50,47,75,70,33,65,66,45,54,52,49,21,52,54,42,30,57,57,32,47,32,36,44,58,52,38,53,62,78,74,72,46,53,74,92,31,66,113

Nearest PDB structures (foldseek):
  8ssj-assembly1_A-2  TM=9.825E-01  e=1.368E-61  Homo sapiens
  1rv3-assembly1_A  TM=9.787E-01  e=1.606E-61  Oryctolagus cuniculus
  1rvu-assembly1_A  TM=9.780E-01  e=4.428E-61  Oryctolagus cuniculus
  1ls3-assembly1_C  TM=9.746E-01  e=1.097E-60  Oryctolagus cuniculus
  1ls3-assembly1_A  TM=9.745E-01  e=1.584E-59  Oryctolagus cuniculus

Radius of gyration: 27.71 Å; Cα contacts (8 Å, |Δi|>4): 2213; chains: 2; bounding box: 65×78×77 Å

InterPro domains:
  IPR001085 Serine hydroxymethyltransferase [MF_00051] (18-460)
  IPR001085 Serine hydroxymethyltransferase [PIRSF000412] (16-462)
  IPR001085 Serine hydroxymethyltransferase [cd00378] (20-445)
  IPR015421 Pyridoxal phosphate-dependent transferase, major domain [G3DSA:3.40.640.10] (48-315)
  IPR015422 Pyridoxal phosphate-dependent transferase, small domain [G3DSA:3.90.1150.10] (23-459)
  IPR015424 Pyridoxal phosphate-dependent transferase [SSF53383] (11-461)
  IPR019798 Serine hydroxymethyltransferase, pyridoxal phosphate binding site [PS00096] (242-258)
  IPR039429 Serine hydroxymethyltransferase-like domain [PF00464] (19-411)
  IPR049943 Serine hydroxymethyltransferase-like [PTHR11680] (9-462)

Foldseek 3Di:
DPDDPDDDDPVCVLVPDDCCVNPVPVVLVVLLVQLLLLLFAEFALQAAAAFQVLVDLLPDPLQVDFFFDAQVDTPDPDCVVLNVLLVLLFVLQCLLLVHDCQWKGKDFFFQALLLLLVLLCQLQDAFAAEEEEAEQLLFADLSRQYDDPVGGDHPNVVRYPYDYFHADLPQSHTDLVVVLVVCVVRLGQEYEAEGRDRQEADPLVSVLVSCVVRVHFYEYECASFVLCSSLVLGDHNSVRGQKYKYFCPRLLRFDGGMMIMGTDDPPPDPRPCSVVSSSVSSPPNRDGTGRSSRSSRSSVSSVVSSDPVSSVLQVQLQQQQQLLLVLLVVVVWDWRSSGGSGFKTKTFQVVVPDWQVLLQLLSVLLRYHWGGAAGRPDDDGVTHRITMTGRNHVSVQVDGSVNSSVVSVLSVLSSVVLVVLVVPQDDDSVSSNVSSNPDPSSVVSSVVSSVSSNVTHDRNDDSVVSDPVSND/DPDDPDDDDPVCVLVPDDCCVNPVPVVLVVLLVQLLLLLFAEFALQAAAAFQVLVDLLPDPLQVDFFFDAQVDTPDPDCVVLNVLLVLLFVLQCLLLVHDPQWKGKDFFFQALLLLLVLLCQLQDAFAAEEEEAEQLLFADLSRQYDDPVGGDHPNVVRYPYDYFHADLPQSHTDLVVVLVVCVVRLGQEYEAEGRDRQEADPLVSVLVSCVVRVHFYEYECASFVLCSSLVLGDHNSVRGQKYKYFCPRLLRFDGGMMIMGTDDPPPDPRPCSVVSSSVSSPPNRDGTGRSSRSSRSSVSSVVSSDPVSSVLQVQLQQQQQLLLVLLVVVVWDWRSSGGSGFKTKTFQVVVPDWQVLLQLLSVLLRYHWGGAAGRPDPDGVTHRITMTGRNHVSVQVDGSVNSSVVSVLSVLSSVVLVVLVVPQDDDSVSSNVSSNPDVSSVVSSVVSSVSSNVTHDRNDDSVVSDPVSND

Sequence (944 aa):
MLAATTPVDAWNKCLNTTLETEDKEIYDLVQQEKWRQFSCLELIASENFTSQAVMEANGSALTNKYSEGLPGARYYGGNEFVDQIENICRDRALSAFSLDPKKWGVNVQPYSGSTANFSALTAMLSPHDRIMGLDLPSGGHLTHGYATAKKKVSSSAIYFESLPYQVDSETGYIDYVKLEKNAALFRPRLIICGASAYPQEFDYSTLRKIADQHGAYLMCDIAHISGLVAAKEAANPFDYCDIVTTTTHKTLRGPRAGLIFFQRAPKGEKNSDLEEKVNFAVFPSNQGGPHNNTIAGIAVTLKQAGSAEFKLYAQQVRANAVAVANALKGYGYKLATNGTVNHLVLWDLRTVGLTGSKMEKICDLVNITLNKNAVHGDVSALTPGGVRIGTSALTSRSLKEADFVTIAAFMHRAVQISLRVQLTSGKFIKDFVAALSADEEVKALKADVEKFAHTFPMPGFDPNSVPEHCRHMLAATTPVDAWNKCLNTTLETEDKEIYDLVQQEKWRQFSCLELIASENFTSQAVMEANGSALTNKYSEGLPGARYYGGNEFVDQIENICRDRALSAFSLDPKKWGVNVQPYSGSTANFSALTAMLSPHDRIMGLDLPSGGHLTHGYATAKKKVSSSAIYFESLPYQVDSETGYIDYVKLEKNAALFRPRLIICGASAYPQEFDYSTLRKIADQHGAYLMCDIAHISGLVAAKEAANPFDYCDIVTTTTHKTLRGPRAGLIFFQRAPKGEKNSDLEEKVNFAVFPSNQGGPHNNTIAGIAVTLKQAGSAEFKLYAQQVRANAVAVANALKGYGYKLATNGTVNHLVLWDLRTVGLTGSKMEKICDLVNITLNKNAVHGDVSALTPGGVRIGTSALTSRSLKEADFVTIAAFMHRAVQISLRVQLTSGKFIKDFVAALSADEEVKALKADVEKFAHTFPMPGFDPNSVPEHCRH

Secondary structure (DSSP, 8-state):
----SSPPPGGGGGGGS-HHHH-HHHHHHHHHHHHHHHHSEE--TT--PPPHHHHHHHTSGGGG----EETTEESSS--HHHHHHHHHHHHHHHHHTT--TTTEEEE---SSHHHHHHHHHHHH--TT-EEE-B-GGGT--GGGT-B-SS-B-SHHHHSSEE--B-B-TTT-SB-HHHHHHHHHHH--SEEEEE-SS--S---HHHHHHHHHHTT-EEEEE-TTTHHHHHTT-S--GGGT-SEEEEESSGGG---S-EEEEEE---TTSTTTTHHHHHHHIIIIII-SS--HHHHHHHHHHHHHHTSHHHHHHHHHHHHHHHHHHHHHHHTT-EEGGGS-SSSEEEEE-GGGT--HHHHHHHHHHTTEE-EEE--TT-S-SSS-SEEEEE-HHHHTTT--HHHHHHHHHHHHHHHHHHHHHHTTS-S-HHHHHHHHHH-HHHHHHHHHHHHHHTTS--TTS-GGGS-GGG--/----SSPPPGGGGGGGS-HHHH-HHHHHHHHHHHHHHHHSEE--TT--PPPHHHHHHHTSGGGG----EETTEESSS--HHHHHHHHHHHHHHHHHTT--TTTEEEE---SSHHHHHHHHHHHH--TT-EEE-B-GGGT--GGGT-B-SS-B-SHHHHSSEE--B-B-TTT-SB-HHHHHHHHHHH--SEEEEE-SS--S---HHHHHHHHHHTT-EEEEE-TTTHHHHHTT-S--GGGT-SEEEEESSGGG---S-EEEEEE---TTSTTTTHHHHHHHIIIIII-SS--HHHHHHHHHHHHHHTSHHHHHHHHHHHHHHHHHHHHHHHTT-EEGGGS-SSSEEEEE-GGGT--HHHHHHHHHHTTEE-EEE--TT-S-SSS-SEEEEE-HHHHTTT--HHHHHHHHHHHHHHHHHHHHHHTTS-S-HHHHHHHHHH-HHHHHHHHHHHHHHTTS--TTS-GGGS-GGG--